Protein AF-W2KYV8-F1 (afdb_monomer)

Structure (mmCIF, N/CA/C/O backbone):
data_AF-W2KYV8-F1
#
_entry.id   AF-W2KYV8-F1
#
loop_
_atom_site.group_PDB
_atom_site.id
_atom_site.type_symbol
_atom_site.label_atom_id
_atom_site.label_alt_id
_atom_site.label_comp_id
_atom_site.label_asym_id
_atom_site.label_entity_id
_atom_site.label_seq_id
_atom_site.pdbx_PDB_ins_code
_atom_site.Cartn_x
_atom_site.Cartn_y
_atom_site.Cartn_z
_atom_site.occupancy
_atom_site.B_iso_or_equiv
_atom_site.auth_seq_id
_atom_site.auth_comp_id
_atom_site.auth_asym_id
_atom_site.auth_atom_id
_atom_site.pdbx_PDB_model_num
ATOM 1 N N . MET A 1 1 ? -66.546 22.529 178.869 1.00 50.47 1 MET A N 1
ATOM 2 C CA . MET A 1 1 ? -65.406 21.684 178.416 1.00 50.47 1 MET A CA 1
ATOM 3 C C . MET A 1 1 ? -65.379 20.264 178.989 1.00 50.47 1 MET A C 1
ATOM 5 O O . MET A 1 1 ? -65.746 19.380 178.234 1.00 50.47 1 MET A O 1
ATOM 9 N N . ARG A 1 2 ? -64.989 19.961 180.247 1.00 49.38 2 ARG A N 1
ATOM 10 C CA . ARG A 1 2 ? -64.993 18.540 180.711 1.00 49.38 2 ARG A CA 1
ATOM 11 C C . ARG A 1 2 ? -66.396 17.930 180.885 1.00 49.38 2 ARG A C 1
ATOM 13 O O . ARG A 1 2 ? -66.558 16.733 180.692 1.00 49.38 2 ARG A O 1
ATOM 20 N N . THR A 1 3 ? -67.403 18.740 181.205 1.00 52.34 3 THR A N 1
ATOM 21 C CA . THR A 1 3 ? -68.797 18.297 181.400 1.00 52.34 3 THR A CA 1
ATOM 22 C C . THR A 1 3 ? -69.559 18.033 180.098 1.00 52.34 3 THR A C 1
ATOM 24 O O . THR A 1 3 ? -70.367 17.114 180.054 1.00 52.34 3 THR A O 1
ATOM 27 N N . GLU A 1 4 ? -69.283 18.773 179.021 1.00 54.75 4 GLU A N 1
ATOM 28 C CA . GLU A 1 4 ? -69.948 18.568 177.721 1.00 54.75 4 GLU A CA 1
ATOM 29 C C . GLU A 1 4 ? -69.429 17.329 176.989 1.00 54.75 4 GLU A C 1
ATOM 31 O O . GLU A 1 4 ? -70.225 16.583 176.432 1.00 54.75 4 GLU A O 1
ATOM 36 N N . ILE A 1 5 ? -68.118 17.056 177.039 1.00 58.53 5 ILE A N 1
ATOM 37 C CA . ILE A 1 5 ? -67.544 15.858 176.402 1.00 58.53 5 ILE A CA 1
ATOM 38 C C . ILE A 1 5 ? -68.114 14.588 177.048 1.00 58.53 5 ILE A C 1
ATOM 40 O O . ILE A 1 5 ? -68.518 13.681 176.334 1.00 58.53 5 ILE A O 1
ATOM 44 N N . SER A 1 6 ? -68.265 14.556 178.378 1.00 61.56 6 SER A N 1
ATOM 45 C CA . SER A 1 6 ? -68.902 13.419 179.060 1.00 61.56 6 SER A CA 1
ATOM 46 C C . SER A 1 6 ? -70.382 13.250 178.694 1.00 61.56 6 SER A C 1
ATOM 48 O O . SER A 1 6 ? -70.855 12.119 178.645 1.00 61.56 6 SER A O 1
ATOM 50 N N . ALA A 1 7 ? -71.116 14.336 178.429 1.00 59.94 7 ALA A N 1
ATOM 51 C CA . ALA A 1 7 ? -72.499 14.250 177.959 1.00 59.94 7 ALA A CA 1
ATOM 52 C C . ALA A 1 7 ? -72.579 13.742 176.507 1.00 59.94 7 ALA A C 1
ATOM 54 O O . ALA A 1 7 ? -73.465 12.953 176.184 1.00 59.94 7 ALA A O 1
ATOM 55 N N . VAL A 1 8 ? -71.631 14.145 175.651 1.00 63.81 8 VAL A N 1
ATOM 56 C CA . VAL A 1 8 ? -71.518 13.655 174.269 1.00 63.81 8 VAL A CA 1
ATOM 57 C C . VAL A 1 8 ? -71.080 12.193 174.222 1.00 63.81 8 VAL A C 1
ATOM 59 O O . VAL A 1 8 ? -71.661 11.451 173.441 1.00 63.81 8 VAL A O 1
ATOM 62 N N . ASP A 1 9 ? -70.137 11.744 175.055 1.00 66.38 9 ASP A N 1
ATOM 63 C CA . ASP A 1 9 ? -69.739 10.330 175.098 1.00 66.38 9 ASP A CA 1
ATOM 64 C C . ASP A 1 9 ? -70.859 9.436 175.655 1.00 66.38 9 ASP A C 1
ATOM 66 O O . ASP A 1 9 ? -71.120 8.386 175.080 1.00 66.38 9 ASP A O 1
ATOM 70 N N . VAL A 1 10 ? -71.624 9.868 176.669 1.00 67.62 10 VAL A N 1
ATOM 71 C CA . VAL A 1 10 ? -72.815 9.114 177.122 1.00 67.62 10 VAL A CA 1
ATOM 72 C C . VAL A 1 10 ? -73.904 9.085 176.042 1.00 67.62 10 VAL A C 1
ATOM 74 O O . VAL A 1 10 ? -74.489 8.034 175.790 1.00 67.62 10 VAL A O 1
ATOM 77 N N . ALA A 1 11 ? -74.164 10.202 175.354 1.00 64.38 11 ALA A N 1
ATOM 78 C CA . ALA A 1 11 ? -75.098 10.218 174.227 1.00 64.38 11 ALA A CA 1
ATOM 79 C C . ALA A 1 11 ? -74.612 9.324 173.073 1.00 64.38 11 ALA A C 1
ATOM 81 O O . ALA A 1 11 ? -75.407 8.606 172.473 1.00 64.38 11 ALA A O 1
ATOM 82 N N . LYS A 1 12 ? -73.306 9.325 172.793 1.00 73.44 12 LYS A N 1
ATOM 83 C CA . LYS A 1 12 ? -72.656 8.488 171.786 1.00 73.44 12 LYS A CA 1
ATOM 84 C C . LYS A 1 12 ? -72.712 7.011 172.154 1.00 73.44 12 LYS A C 1
ATOM 86 O O . LYS A 1 12 ? -73.012 6.237 171.261 1.00 73.44 12 LYS A O 1
ATOM 91 N N . ASP A 1 13 ? -72.497 6.618 173.406 1.00 72.31 13 ASP A N 1
ATOM 92 C CA . ASP A 1 13 ? -72.605 5.222 173.853 1.00 72.31 13 ASP A CA 1
ATOM 93 C C . ASP A 1 13 ? -74.061 4.732 173.848 1.00 72.31 13 ASP A C 1
ATOM 95 O O . ASP A 1 13 ? -74.328 3.591 173.470 1.00 72.31 13 ASP A O 1
ATOM 99 N N . VAL A 1 14 ? -75.031 5.601 174.162 1.00 71.50 14 VAL A N 1
ATOM 100 C CA . VAL A 1 14 ? -76.469 5.308 173.996 1.00 71.50 14 VAL A CA 1
ATOM 101 C C . VAL A 1 14 ? -76.853 5.195 172.514 1.00 71.50 14 VAL A C 1
ATOM 103 O O . VAL A 1 14 ? -77.636 4.320 172.145 1.00 71.50 14 VAL A O 1
ATOM 106 N N . ILE A 1 15 ? -76.291 6.035 171.639 1.00 75.81 15 ILE A N 1
ATOM 107 C CA . ILE A 1 15 ? -76.469 5.926 170.183 1.00 75.81 15 ILE A CA 1
ATOM 108 C C . ILE A 1 15 ? -75.760 4.680 169.643 1.00 75.81 15 ILE A C 1
ATOM 110 O O . ILE A 1 15 ? -76.324 4.013 168.788 1.00 75.81 15 ILE A O 1
ATOM 114 N N . LEU A 1 16 ? -74.573 4.325 170.139 1.00 73.88 16 LEU A N 1
ATOM 115 C CA . LEU A 1 16 ? -73.823 3.135 169.735 1.00 73.88 16 LEU A CA 1
ATOM 116 C C . LEU A 1 16 ? -74.518 1.857 170.181 1.00 73.88 16 LEU A C 1
ATOM 118 O O . LEU A 1 16 ? -74.584 0.935 169.384 1.00 73.88 16 LEU A O 1
ATOM 122 N N . THR A 1 17 ? -75.082 1.803 171.388 1.00 73.50 17 THR A N 1
ATOM 123 C CA . THR A 1 17 ? -75.890 0.652 171.825 1.00 73.50 17 THR A CA 1
ATOM 124 C C . THR A 1 17 ? -77.184 0.545 171.023 1.00 73.50 17 THR A C 1
ATOM 126 O O . THR A 1 17 ? -77.442 -0.522 170.476 1.00 73.50 17 THR A O 1
ATOM 129 N N . LYS A 1 18 ? -77.930 1.643 170.808 1.00 69.50 18 LYS A N 1
ATOM 130 C CA . LYS A 1 18 ? -79.092 1.627 169.894 1.00 69.50 18 LYS A CA 1
ATOM 131 C C . LYS A 1 18 ? -78.728 1.216 168.470 1.00 69.50 18 LYS A C 1
ATOM 133 O O . LYS A 1 18 ? -79.412 0.382 167.895 1.00 69.50 18 LYS A O 1
ATOM 138 N N . LEU A 1 19 ? -77.648 1.759 167.911 1.00 69.88 19 LEU A N 1
ATOM 139 C CA . LEU A 1 19 ? -77.172 1.417 166.574 1.00 69.88 19 LEU A CA 1
ATOM 140 C C . LEU A 1 19 ? -76.694 -0.035 166.521 1.00 69.88 19 LEU A C 1
ATOM 142 O O . LEU A 1 19 ? -76.928 -0.705 165.528 1.00 69.88 19 LEU A O 1
ATOM 146 N N . GLN A 1 20 ? -76.047 -0.544 167.568 1.00 70.88 20 GLN A N 1
ATOM 147 C CA . GLN A 1 20 ? -75.590 -1.930 167.650 1.00 70.88 20 GLN A CA 1
ATOM 148 C C . GLN A 1 20 ? -76.764 -2.906 167.786 1.00 70.88 20 GLN A C 1
ATOM 150 O O . GLN A 1 20 ? -76.691 -3.999 167.226 1.00 70.88 20 GLN A O 1
ATOM 155 N N . ASP A 1 21 ? -77.849 -2.511 168.451 1.00 69.94 21 ASP A N 1
ATOM 156 C CA . ASP A 1 21 ? -79.089 -3.284 168.522 1.00 69.94 21 ASP A CA 1
ATOM 157 C C . ASP A 1 21 ? -79.889 -3.205 167.207 1.00 69.94 21 ASP A C 1
ATOM 159 O O . ASP A 1 21 ? -80.298 -4.248 166.702 1.00 69.94 21 ASP A O 1
ATOM 163 N N . ASP A 1 22 ? -80.007 -2.035 166.566 1.00 67.75 22 ASP A N 1
ATOM 164 C CA . ASP A 1 22 ? -80.623 -1.883 165.234 1.00 67.75 22 ASP A CA 1
ATOM 165 C C . ASP A 1 22 ? -79.821 -2.616 164.139 1.00 67.75 22 ASP A C 1
ATOM 167 O O . ASP A 1 22 ? -80.403 -3.247 163.251 1.00 67.75 22 ASP A O 1
ATOM 171 N N . VAL A 1 23 ? -78.484 -2.588 164.207 1.00 67.12 23 VAL A N 1
ATOM 172 C CA . VAL A 1 23 ? -77.578 -3.326 163.308 1.00 67.12 23 VAL A CA 1
ATOM 173 C C . VAL A 1 23 ? -77.579 -4.821 163.617 1.00 67.12 23 VAL A C 1
ATOM 175 O O . VAL A 1 23 ? -77.387 -5.607 162.696 1.00 67.12 23 VAL A O 1
ATOM 178 N N . ARG A 1 24 ? -77.839 -5.258 164.857 1.00 67.44 24 ARG A N 1
ATOM 179 C CA . ARG A 1 24 ? -78.087 -6.679 165.165 1.00 67.44 24 ARG A CA 1
ATOM 180 C C . ARG A 1 24 ? -79.449 -7.136 164.652 1.00 67.44 24 ARG A C 1
ATOM 182 O O . ARG A 1 24 ? -79.520 -8.184 164.016 1.00 67.44 24 ARG A O 1
ATOM 189 N N . ALA A 1 25 ? -80.498 -6.344 164.863 1.00 66.81 25 ALA A N 1
ATOM 190 C CA . ALA A 1 25 ? -81.844 -6.620 164.368 1.00 66.81 25 ALA A CA 1
ATOM 191 C C . ALA A 1 25 ? -81.885 -6.699 162.831 1.00 66.81 25 ALA A C 1
ATOM 193 O O . ALA A 1 25 ? -82.544 -7.574 162.274 1.00 66.81 25 ALA A O 1
ATOM 194 N N . ASN A 1 26 ? -81.121 -5.842 162.145 1.00 67.31 26 ASN A N 1
ATOM 195 C CA . ASN A 1 26 ? -81.052 -5.774 160.682 1.00 67.31 26 ASN A CA 1
ATOM 196 C C . ASN A 1 26 ? -79.747 -6.344 160.087 1.00 67.31 26 ASN A C 1
ATOM 198 O O . ASN A 1 26 ? -79.436 -6.076 158.925 1.00 67.31 26 ASN A O 1
ATOM 202 N N . TYR A 1 27 ? -78.987 -7.152 160.838 1.00 72.44 27 TYR A N 1
ATOM 203 C CA . TYR A 1 27 ? -77.653 -7.632 160.432 1.00 72.44 27 TYR A CA 1
ATOM 204 C C . TYR A 1 27 ? -77.666 -8.327 159.066 1.00 72.44 27 TYR A C 1
ATOM 206 O O . TYR A 1 27 ? -76.827 -8.063 158.205 1.00 72.44 27 TYR A O 1
ATOM 214 N N . ASN A 1 28 ? -78.686 -9.158 158.836 1.00 71.19 28 ASN A N 1
ATOM 215 C CA . ASN A 1 28 ? -78.876 -9.865 157.574 1.00 71.19 28 ASN A CA 1
ATOM 216 C C . ASN A 1 28 ? -79.089 -8.903 156.393 1.00 71.19 28 ASN A C 1
ATOM 218 O O . ASN A 1 28 ? -78.541 -9.143 155.322 1.00 71.19 28 ASN A O 1
ATOM 222 N N . ALA A 1 29 ? -79.814 -7.794 156.581 1.00 75.69 29 ALA A N 1
ATOM 223 C CA . ALA A 1 29 ? -80.035 -6.799 155.531 1.00 75.69 29 ALA A CA 1
ATOM 224 C C . ALA A 1 29 ? -78.753 -6.013 155.198 1.00 75.69 29 ALA A C 1
ATOM 226 O O . ALA A 1 29 ? -78.493 -5.736 154.027 1.00 75.69 29 ALA A O 1
ATOM 227 N N . LEU A 1 30 ? -77.914 -5.714 156.199 1.00 75.00 30 LEU A N 1
ATOM 228 C CA . LEU A 1 30 ? -76.617 -5.063 155.986 1.00 75.00 30 LEU A CA 1
ATOM 229 C C . LEU A 1 30 ? -75.632 -5.980 155.243 1.00 75.00 30 LEU A C 1
ATOM 231 O O . LEU A 1 30 ? -74.999 -5.545 154.282 1.00 75.00 30 LEU A O 1
ATOM 235 N N . ILE A 1 31 ? -75.548 -7.257 155.636 1.00 75.75 31 ILE A N 1
ATOM 236 C CA . ILE A 1 31 ? -74.748 -8.273 154.932 1.00 75.75 31 ILE A CA 1
ATOM 237 C C . ILE A 1 31 ? -75.241 -8.437 153.488 1.00 75.75 31 ILE A C 1
ATOM 239 O O . ILE A 1 31 ? -74.423 -8.457 152.570 1.00 75.75 31 ILE A O 1
ATOM 243 N N . GLN A 1 32 ? -76.560 -8.493 153.265 1.00 77.06 32 GLN A N 1
ATOM 244 C CA . GLN A 1 32 ? -77.156 -8.547 151.925 1.00 77.06 32 GLN A CA 1
ATOM 245 C C . GLN A 1 32 ? -76.762 -7.315 151.088 1.00 77.06 32 GLN A C 1
ATOM 247 O O . GLN A 1 32 ? -76.348 -7.464 149.940 1.00 77.06 32 GLN A O 1
ATOM 252 N N . GLY A 1 33 ? -76.830 -6.112 151.671 1.00 76.81 33 GLY A N 1
ATOM 253 C CA . GLY A 1 33 ? -76.445 -4.857 151.020 1.00 76.81 33 GLY A CA 1
ATOM 254 C C . GLY A 1 33 ? -74.960 -4.794 150.655 1.00 76.81 33 GLY A C 1
ATOM 255 O O . GLY A 1 33 ? -74.626 -4.447 149.525 1.00 76.81 33 GLY A O 1
ATOM 256 N N . MET A 1 34 ? -74.064 -5.201 151.562 1.00 77.31 34 MET A N 1
ATOM 257 C CA . MET A 1 34 ? -72.630 -5.319 151.260 1.00 77.31 34 MET A CA 1
ATOM 258 C C . MET A 1 34 ? -72.359 -6.331 150.143 1.00 77.31 34 MET A C 1
ATOM 260 O O . MET A 1 34 ? -71.510 -6.074 149.294 1.00 77.31 34 MET A O 1
ATOM 264 N N . LYS A 1 35 ? -73.103 -7.444 150.104 1.00 76.94 35 LYS A N 1
ATOM 265 C CA . LYS A 1 35 ? -72.995 -8.443 149.033 1.00 76.94 35 LYS A CA 1
ATOM 266 C C . LYS A 1 35 ? -73.360 -7.850 147.671 1.00 76.94 35 LYS A C 1
ATOM 268 O O . LYS A 1 35 ? -72.585 -7.983 146.737 1.00 76.94 35 LYS A O 1
ATOM 273 N N . VAL A 1 36 ? -74.468 -7.105 147.593 1.00 80.75 36 VAL A N 1
ATOM 274 C CA . VAL A 1 36 ? -74.890 -6.404 146.366 1.00 80.75 36 VAL A CA 1
ATOM 275 C C . VAL A 1 36 ? -73.858 -5.363 145.921 1.00 80.75 36 VAL A C 1
ATOM 277 O O . VAL A 1 36 ? -73.557 -5.284 144.735 1.00 80.75 36 VAL A O 1
ATOM 280 N N . VAL A 1 37 ? -73.270 -4.591 146.843 1.00 82.06 37 VAL A N 1
ATOM 281 C CA . VAL A 1 37 ? -72.192 -3.640 146.500 1.00 82.06 37 VAL A CA 1
ATOM 282 C C . VAL A 1 37 ? -70.961 -4.372 145.954 1.00 82.06 37 VAL A C 1
ATOM 284 O O . VAL A 1 37 ? -70.375 -3.928 144.970 1.00 82.06 37 VAL A O 1
ATOM 287 N N . GLN A 1 38 ? -70.593 -5.506 146.553 1.00 79.81 38 GLN A N 1
ATOM 288 C CA . GLN A 1 38 ? -69.447 -6.305 146.123 1.00 79.81 38 GLN A CA 1
ATOM 289 C C . GLN A 1 38 ? -69.686 -6.999 144.770 1.00 79.81 38 GLN A C 1
ATOM 291 O O . GLN A 1 38 ? -68.765 -7.059 143.959 1.00 79.81 38 GLN A O 1
ATOM 296 N N . ASP A 1 39 ? -70.913 -7.453 144.494 1.00 82.75 39 ASP A N 1
ATOM 297 C CA . ASP A 1 39 ? -71.323 -7.991 143.191 1.00 82.75 39 ASP A CA 1
ATOM 298 C C . ASP A 1 39 ? -71.299 -6.900 142.099 1.00 82.75 39 ASP A C 1
ATOM 300 O O . ASP A 1 39 ? -70.778 -7.134 141.008 1.00 82.75 39 ASP A O 1
ATOM 304 N N . VAL A 1 40 ? -71.776 -5.682 142.402 1.00 83.56 40 VAL A N 1
ATOM 305 C CA . VAL A 1 40 ? -71.731 -4.530 141.478 1.00 83.56 40 VAL A CA 1
ATOM 306 C C . VAL A 1 40 ? -70.296 -4.095 141.170 1.00 83.56 40 VAL A C 1
ATOM 308 O O . VAL A 1 40 ? -70.002 -3.776 140.019 1.00 83.56 40 VAL A O 1
ATOM 311 N N . ASP A 1 41 ? -69.389 -4.105 142.150 1.00 82.38 41 ASP A N 1
ATOM 312 C CA . ASP A 1 41 ? -67.966 -3.802 141.926 1.00 82.38 41 ASP A CA 1
ATOM 313 C C . ASP A 1 41 ? -67.297 -4.876 141.043 1.00 82.38 41 ASP A C 1
ATOM 315 O O . ASP A 1 41 ? -66.584 -4.565 140.085 1.00 82.38 41 ASP A O 1
ATOM 319 N N . LEU A 1 42 ? -67.629 -6.155 141.271 1.00 84.62 42 LEU A N 1
ATOM 320 C CA . LEU A 1 42 ? -67.219 -7.276 140.417 1.00 84.62 42 LEU A CA 1
ATOM 321 C C . LEU A 1 42 ? -67.711 -7.117 138.969 1.00 84.62 42 LEU A C 1
ATOM 323 O O . LEU A 1 42 ? -66.947 -7.359 138.029 1.00 84.62 42 LEU A O 1
ATOM 327 N N . ASP A 1 43 ? -68.955 -6.678 138.776 1.00 84.94 43 ASP A N 1
ATOM 328 C CA . ASP A 1 43 ? -69.521 -6.409 137.453 1.00 84.94 43 ASP A CA 1
ATOM 329 C C . ASP A 1 43 ? -68.946 -5.145 136.797 1.00 84.94 43 ASP A C 1
ATOM 331 O O . ASP A 1 43 ? -68.728 -5.144 135.583 1.00 84.94 43 ASP A O 1
ATOM 335 N N . LEU A 1 44 ? -68.584 -4.110 137.563 1.00 83.69 44 LEU A N 1
ATOM 336 C CA . LEU A 1 44 ? -67.853 -2.947 137.047 1.00 83.69 44 LEU A CA 1
ATOM 337 C C . LEU A 1 44 ? -66.452 -3.335 136.554 1.00 83.69 44 LEU A C 1
ATOM 339 O O . LEU A 1 44 ? -66.046 -2.930 135.459 1.00 83.69 44 LEU A O 1
ATOM 343 N N . VAL A 1 45 ? -65.730 -4.166 137.311 1.00 83.62 45 VAL A N 1
ATOM 344 C CA . VAL A 1 45 ? -64.421 -4.704 136.908 1.00 83.62 45 VAL A CA 1
ATOM 345 C C . VAL A 1 45 ? -64.558 -5.587 135.661 1.00 83.62 45 VAL A C 1
ATOM 347 O O . VAL A 1 45 ? -63.789 -5.420 134.708 1.00 83.62 45 VAL A O 1
ATOM 350 N N . ARG A 1 46 ? -65.570 -6.467 135.594 1.00 83.69 46 ARG A N 1
ATOM 351 C CA . ARG A 1 46 ? -65.883 -7.248 134.380 1.00 83.69 46 ARG A CA 1
ATOM 352 C C . ARG A 1 46 ? -66.179 -6.338 133.190 1.00 83.69 46 ARG A C 1
ATOM 354 O O . ARG A 1 46 ? -65.586 -6.528 132.128 1.00 83.69 46 ARG A O 1
ATOM 361 N N . ALA A 1 47 ? -67.031 -5.326 133.347 1.00 84.31 47 ALA A N 1
ATOM 362 C CA . ALA A 1 47 ? -67.360 -4.374 132.289 1.00 84.31 47 ALA A CA 1
ATOM 363 C C . ALA A 1 47 ? -66.113 -3.622 131.793 1.00 84.31 47 ALA A C 1
ATOM 365 O O . ALA A 1 47 ? -65.902 -3.501 130.584 1.00 84.31 47 ALA A O 1
ATOM 366 N N . GLN A 1 48 ? -65.224 -3.197 132.696 1.00 83.75 48 GLN A N 1
ATOM 367 C CA . GLN A 1 48 ? -63.962 -2.550 132.332 1.00 83.75 48 GLN A CA 1
ATOM 368 C C . GLN A 1 48 ? -63.025 -3.497 131.556 1.00 83.75 48 GLN A C 1
ATOM 370 O O . GLN A 1 48 ? -62.385 -3.071 130.586 1.00 83.75 48 GLN A O 1
ATOM 375 N N . ILE A 1 49 ? -62.971 -4.782 131.926 1.00 84.12 49 ILE A N 1
ATOM 376 C CA . ILE A 1 49 ? -62.233 -5.825 131.193 1.00 84.12 49 ILE A CA 1
ATOM 377 C C . ILE A 1 49 ? -62.850 -6.057 129.806 1.00 84.12 49 ILE A C 1
ATOM 379 O O . ILE A 1 49 ? -62.113 -6.089 128.818 1.00 84.12 49 ILE A O 1
ATOM 383 N N . HIS A 1 50 ? -64.178 -6.156 129.693 1.00 85.44 50 HIS A N 1
ATOM 384 C CA . HIS A 1 50 ? -64.869 -6.312 128.410 1.00 85.44 50 HIS A CA 1
ATOM 385 C C . HIS A 1 50 ? -64.656 -5.104 127.487 1.00 85.44 50 HIS A C 1
ATOM 387 O O . HIS A 1 50 ? -64.359 -5.297 126.310 1.00 85.44 50 HIS A O 1
ATOM 393 N N . VAL A 1 51 ? -64.694 -3.870 128.002 1.00 85.38 51 VAL A N 1
ATOM 394 C CA . VAL A 1 51 ? -64.403 -2.659 127.212 1.00 85.38 51 VAL A CA 1
ATOM 395 C C . VAL A 1 51 ? -62.930 -2.598 126.789 1.00 85.38 51 VAL A C 1
ATOM 397 O O . VAL A 1 51 ? -62.647 -2.255 125.639 1.00 85.38 51 VAL A O 1
ATOM 400 N N . LYS A 1 52 ? -61.975 -2.973 127.656 1.00 85.31 52 LYS A N 1
ATOM 401 C CA . LYS A 1 52 ? -60.551 -3.082 127.276 1.00 85.31 52 LYS A CA 1
ATOM 402 C C . LYS A 1 52 ? -60.325 -4.148 126.201 1.00 85.31 52 LYS A C 1
ATOM 404 O O . LYS A 1 52 ? -59.645 -3.870 125.215 1.00 85.31 52 LYS A O 1
ATOM 409 N N . ASN A 1 53 ? -60.909 -5.337 126.354 1.00 84.19 53 ASN A N 1
ATOM 410 C CA . ASN A 1 53 ? -60.795 -6.411 125.367 1.00 84.19 53 ASN A CA 1
ATOM 411 C C . ASN A 1 53 ? -61.481 -6.051 124.045 1.00 84.19 53 ASN A C 1
ATOM 413 O O . ASN A 1 53 ? -60.880 -6.255 122.996 1.00 84.19 53 ASN A O 1
ATOM 417 N N . GLY A 1 54 ? -62.669 -5.441 124.081 1.00 84.00 54 GLY A N 1
ATOM 418 C CA . GLY A 1 54 ? -63.365 -4.944 122.894 1.00 84.00 54 GLY A CA 1
ATOM 419 C C . GLY A 1 54 ? -62.554 -3.883 122.149 1.00 84.00 54 GLY A C 1
ATOM 420 O O . GLY A 1 54 ? -62.349 -4.007 120.946 1.00 84.00 54 GLY A O 1
ATOM 421 N N . ARG A 1 55 ? -61.994 -2.889 122.857 1.00 84.88 55 ARG A N 1
ATOM 422 C CA . ARG A 1 55 ? -61.095 -1.886 122.254 1.00 84.88 55 ARG A CA 1
ATOM 423 C C . ARG A 1 55 ? -59.828 -2.508 121.663 1.00 84.88 55 ARG A C 1
ATOM 425 O O . ARG A 1 55 ? -59.414 -2.090 120.586 1.00 84.88 55 ARG A O 1
ATOM 432 N N . ARG A 1 56 ? -59.230 -3.505 122.329 1.00 82.56 56 ARG A N 1
ATOM 433 C CA . ARG A 1 56 ? -58.060 -4.233 121.809 1.00 82.56 56 ARG A CA 1
ATOM 434 C C . ARG A 1 56 ? -58.407 -5.003 120.535 1.00 82.56 56 ARG A C 1
ATOM 436 O O . ARG A 1 56 ? -57.730 -4.815 119.535 1.00 82.56 56 ARG A O 1
ATOM 443 N N . LEU A 1 57 ? -59.487 -5.787 120.545 1.00 82.19 57 LEU A N 1
ATOM 444 C CA . LEU A 1 57 ? -59.969 -6.529 119.375 1.00 82.19 57 LEU A CA 1
ATOM 445 C C . LEU A 1 57 ? -60.306 -5.599 118.202 1.00 82.19 57 LEU A C 1
ATOM 447 O O . LEU A 1 57 ? -59.950 -5.906 117.070 1.00 82.19 57 LEU A O 1
ATOM 451 N N . LEU A 1 58 ? -60.919 -4.439 118.460 1.00 80.62 58 LEU A N 1
ATOM 452 C CA . LEU A 1 58 ? -61.224 -3.451 117.420 1.00 80.62 58 LEU A CA 1
ATOM 453 C C . LEU A 1 58 ? -59.954 -2.799 116.840 1.00 80.62 58 LEU A C 1
ATOM 455 O O . LEU A 1 58 ? -59.888 -2.537 115.641 1.00 80.62 58 LEU A O 1
ATOM 459 N N . ALA A 1 59 ? -58.935 -2.554 117.671 1.00 79.00 59 ALA A N 1
ATOM 460 C CA . ALA A 1 59 ? -57.640 -2.040 117.223 1.00 79.00 59 ALA A CA 1
ATOM 461 C C . ALA A 1 59 ? -56.871 -3.075 116.382 1.00 79.00 59 ALA A C 1
ATOM 463 O O . ALA A 1 59 ? -56.347 -2.724 115.326 1.00 79.00 59 ALA A O 1
ATOM 464 N N . THR A 1 60 ? -56.869 -4.343 116.804 1.00 78.75 60 THR A N 1
ATOM 465 C CA . THR A 1 60 ? -56.327 -5.472 116.033 1.00 78.75 60 THR A CA 1
ATOM 466 C C . THR A 1 60 ? -57.060 -5.618 114.696 1.00 78.75 60 THR A C 1
ATOM 468 O O . THR A 1 60 ? -56.426 -5.565 113.649 1.00 78.75 60 THR A O 1
ATOM 471 N N . ALA A 1 61 ? -58.398 -5.635 114.690 1.00 76.12 61 ALA A N 1
ATOM 472 C CA . ALA A 1 61 ? -59.192 -5.699 113.460 1.00 76.12 61 ALA A CA 1
ATOM 473 C C . ALA A 1 61 ? -58.946 -4.506 112.512 1.00 76.12 61 ALA A C 1
ATOM 475 O O . ALA A 1 61 ? -58.904 -4.680 111.296 1.00 76.12 61 ALA A O 1
ATOM 476 N N . LYS A 1 62 ? -58.725 -3.290 113.033 1.00 79.00 62 LYS A N 1
ATOM 477 C CA . LYS A 1 62 ? -58.334 -2.138 112.200 1.00 79.00 62 LYS A CA 1
ATOM 478 C C . LYS A 1 62 ? -56.979 -2.364 111.515 1.00 79.00 62 LYS A C 1
ATOM 480 O O . LYS A 1 62 ? -56.829 -2.009 110.345 1.00 79.00 62 LYS A O 1
ATOM 485 N N . HIS A 1 63 ? -56.001 -2.931 112.219 1.00 76.50 63 HIS A N 1
ATOM 486 C CA . HIS A 1 63 ? -54.679 -3.198 111.652 1.00 76.50 63 HIS A CA 1
ATOM 487 C C . HIS A 1 63 ? -54.723 -4.340 110.625 1.00 76.50 63 HIS A C 1
ATOM 489 O O . HIS A 1 63 ? -54.262 -4.164 109.494 1.00 76.50 63 HIS A O 1
ATOM 495 N N . ASP A 1 64 ? -55.326 -5.466 111.000 1.00 74.94 64 ASP A N 1
ATOM 496 C CA . ASP A 1 64 ? -55.281 -6.714 110.235 1.00 74.94 64 ASP A CA 1
ATOM 497 C C . ASP A 1 64 ? -56.237 -6.709 109.036 1.00 74.94 64 ASP A C 1
ATOM 499 O O . ASP A 1 64 ? -55.959 -7.339 108.020 1.00 74.94 64 ASP A O 1
ATOM 503 N N . LEU A 1 65 ? -57.363 -5.992 109.130 1.00 72.50 65 LEU A N 1
ATOM 504 C CA . LEU A 1 65 ? -58.445 -6.051 108.140 1.00 72.50 65 LEU A CA 1
ATOM 505 C C . LEU A 1 65 ? -58.504 -4.796 107.252 1.00 72.50 65 LEU A C 1
ATOM 507 O O . LEU A 1 65 ? -58.830 -4.907 106.072 1.00 72.50 65 LEU A O 1
ATOM 511 N N . ILE A 1 66 ? -58.143 -3.612 107.770 1.00 76.12 66 ILE A N 1
ATOM 512 C CA . ILE A 1 66 ? -58.166 -2.351 106.999 1.00 76.12 66 ILE A CA 1
ATOM 513 C C . ILE A 1 66 ? -56.768 -1.954 106.511 1.00 76.12 66 ILE A C 1
ATOM 515 O O . ILE A 1 66 ? -56.607 -1.683 105.324 1.00 76.12 66 ILE A O 1
ATOM 519 N N . MET A 1 67 ? -55.743 -1.919 107.372 1.00 75.31 67 MET A N 1
ATOM 520 C CA . MET A 1 67 ? -54.409 -1.502 106.904 1.00 75.31 67 MET A CA 1
ATOM 521 C C . MET A 1 67 ? -53.768 -2.554 105.994 1.00 75.31 67 MET A C 1
ATOM 523 O O . MET A 1 67 ? -53.327 -2.203 104.904 1.00 75.31 67 MET A O 1
ATOM 527 N N . SER A 1 68 ? -53.813 -3.836 106.375 1.00 75.00 68 SER A N 1
ATOM 528 C CA . SER A 1 68 ? -53.297 -4.930 105.535 1.00 75.00 68 SER A CA 1
ATOM 529 C C . SER A 1 68 ? -53.991 -4.996 104.166 1.00 75.00 68 SER A C 1
ATOM 531 O O . SER A 1 68 ? -53.331 -5.103 103.135 1.00 75.00 68 SER A O 1
ATOM 533 N N . SER A 1 69 ? -55.321 -4.834 104.102 1.00 75.62 69 SER A N 1
ATOM 534 C CA . SER A 1 69 ? -56.035 -4.831 102.815 1.00 75.62 69 SER A CA 1
ATOM 535 C C . SER A 1 69 ? -55.691 -3.611 101.950 1.00 75.62 69 SER A C 1
ATOM 537 O O . SER A 1 69 ? -55.539 -3.754 100.736 1.00 75.62 69 SER A O 1
ATOM 539 N N . LEU A 1 70 ? -55.477 -2.432 102.546 1.00 77.56 70 LEU A N 1
ATOM 540 C CA . LEU A 1 70 ? -54.984 -1.251 101.829 1.00 77.56 70 LEU A CA 1
ATOM 541 C C . LEU A 1 70 ? -53.533 -1.418 101.346 1.00 77.56 70 LEU A C 1
ATOM 543 O O . LEU A 1 70 ? -53.216 -0.988 100.236 1.00 77.56 70 LEU A O 1
ATOM 547 N N . GLU A 1 71 ? -52.664 -2.078 102.114 1.00 77.62 71 GLU A N 1
ATOM 548 C CA . GLU A 1 71 ? -51.306 -2.436 101.683 1.00 77.62 71 GLU A CA 1
ATOM 549 C C . GLU A 1 71 ? -51.316 -3.466 100.549 1.00 77.62 71 GLU A C 1
ATOM 551 O O . GLU A 1 71 ? -50.573 -3.308 99.579 1.00 77.62 71 GLU A O 1
ATOM 556 N N . ILE A 1 72 ? -52.210 -4.458 100.590 1.00 78.12 72 ILE A N 1
ATOM 557 C CA . ILE A 1 72 ? -52.422 -5.414 99.493 1.00 78.12 72 ILE A CA 1
ATOM 558 C C . ILE A 1 72 ? -52.942 -4.691 98.241 1.00 78.12 72 ILE A C 1
ATOM 560 O O . ILE A 1 72 ? -52.436 -4.934 97.147 1.00 78.12 72 ILE A O 1
ATOM 564 N N . VAL A 1 73 ? -53.885 -3.749 98.368 1.00 80.94 73 VAL A N 1
ATOM 565 C CA . VAL A 1 73 ? -54.377 -2.934 97.238 1.00 80.94 73 VAL A CA 1
ATOM 566 C C . VAL A 1 73 ? -53.281 -2.022 96.676 1.00 80.94 73 VAL A C 1
ATOM 568 O O . VAL A 1 73 ? -53.152 -1.909 95.456 1.00 80.94 73 VAL A O 1
ATOM 571 N N . LYS A 1 74 ? -52.452 -1.409 97.530 1.00 79.31 74 LYS A N 1
ATOM 572 C CA . LYS A 1 74 ? -51.276 -0.623 97.116 1.00 79.31 74 LYS A CA 1
ATOM 573 C C . LYS A 1 74 ? -50.257 -1.498 96.382 1.00 79.31 74 LYS A C 1
ATOM 575 O O . LYS A 1 74 ? -49.776 -1.108 95.322 1.00 79.31 74 LYS A O 1
ATOM 580 N N . THR A 1 75 ? -49.980 -2.692 96.901 1.00 79.62 75 THR A N 1
ATOM 581 C CA . THR A 1 75 ? -49.056 -3.666 96.302 1.00 79.62 75 THR A CA 1
ATOM 582 C C . THR A 1 75 ? -49.585 -4.179 94.965 1.00 79.62 75 THR A C 1
ATOM 584 O O . THR A 1 75 ? -48.831 -4.228 93.998 1.00 79.62 75 THR A O 1
ATOM 587 N N . LYS A 1 76 ? -50.891 -4.460 94.858 1.00 81.50 76 LYS A N 1
ATOM 588 C CA . LYS A 1 76 ? -51.545 -4.823 93.595 1.00 81.50 76 LYS A CA 1
ATOM 589 C C . LYS A 1 76 ? -51.468 -3.684 92.575 1.00 81.50 76 LYS A C 1
ATOM 591 O O . LYS A 1 76 ? -51.024 -3.924 91.464 1.00 81.50 76 LYS A O 1
ATOM 596 N N . ARG A 1 77 ? -51.795 -2.439 92.950 1.00 81.88 77 ARG A N 1
ATOM 597 C CA . ARG A 1 77 ? -51.640 -1.271 92.058 1.00 81.88 77 ARG A CA 1
ATOM 598 C C . ARG A 1 77 ? -50.192 -1.059 91.611 1.00 81.88 77 ARG A C 1
ATOM 600 O O . ARG A 1 77 ? -49.974 -0.729 90.452 1.00 81.88 77 ARG A O 1
ATOM 607 N N . ASN A 1 78 ? -49.209 -1.266 92.490 1.00 81.81 78 ASN A N 1
ATOM 608 C CA . ASN A 1 78 ? -47.797 -1.228 92.101 1.00 81.81 78 ASN A CA 1
ATOM 609 C C . ASN A 1 78 ? -47.447 -2.361 91.131 1.00 81.81 78 ASN A C 1
ATOM 611 O O . ASN A 1 78 ? -46.805 -2.095 90.125 1.00 81.81 78 ASN A O 1
ATOM 615 N N . ARG A 1 79 ? -47.886 -3.597 91.391 1.00 84.50 79 ARG A N 1
ATOM 616 C CA . ARG A 1 79 ? -47.670 -4.743 90.497 1.00 84.50 79 ARG A CA 1
ATOM 617 C C . ARG A 1 79 ? -48.292 -4.509 89.122 1.00 84.50 79 ARG A C 1
ATOM 619 O O . ARG A 1 79 ? -47.638 -4.764 88.122 1.00 84.50 79 ARG A O 1
ATOM 626 N N . ASP A 1 80 ? -49.523 -4.015 89.078 1.00 79.44 80 ASP A N 1
ATOM 627 C CA . ASP A 1 80 ? -50.257 -3.801 87.833 1.00 79.44 80 ASP A CA 1
ATOM 628 C C . ASP A 1 80 ? -49.597 -2.659 87.018 1.00 79.44 80 ASP A C 1
ATOM 630 O O . ASP A 1 80 ? -49.331 -2.843 85.834 1.00 79.44 80 ASP A O 1
ATOM 634 N N . ARG A 1 81 ? -49.158 -1.561 87.665 1.00 79.06 81 ARG A N 1
ATOM 635 C CA . ARG A 1 81 ? -48.322 -0.511 87.033 1.00 79.06 81 ARG A CA 1
ATOM 636 C C . ARG A 1 81 ? -46.943 -1.007 86.585 1.00 79.06 81 ARG A C 1
ATOM 638 O O . ARG A 1 81 ? -46.452 -0.592 85.545 1.00 79.06 81 ARG A O 1
ATOM 645 N N . VAL A 1 82 ? -46.290 -1.877 87.357 1.00 81.12 82 VAL A N 1
ATOM 646 C CA . VAL A 1 82 ? -45.008 -2.486 86.961 1.00 81.12 82 VAL A CA 1
ATOM 647 C C . VAL A 1 82 ? -45.210 -3.421 85.769 1.00 81.12 82 VAL A C 1
ATOM 649 O O . VAL A 1 82 ? -44.385 -3.417 84.867 1.00 81.12 82 VAL A O 1
ATOM 652 N N . SER A 1 83 ? -46.318 -4.163 85.710 1.00 79.88 83 SER A N 1
ATOM 653 C CA . SER A 1 83 ? -46.670 -5.003 84.558 1.00 79.88 83 SER A CA 1
ATOM 654 C C . SER A 1 83 ? -46.906 -4.177 83.291 1.00 79.88 83 SER A C 1
ATOM 656 O O . SER A 1 83 ? -46.513 -4.601 82.209 1.00 79.88 83 SER A O 1
ATOM 658 N N . GLU A 1 84 ? -47.519 -3.001 83.422 1.00 78.38 84 GLU A N 1
ATOM 659 C CA . GLU A 1 84 ? -47.723 -2.037 82.335 1.00 78.38 84 GLU A CA 1
ATOM 660 C C . GLU A 1 84 ? -46.386 -1.453 81.842 1.00 78.38 84 GLU A C 1
ATOM 662 O O . GLU A 1 84 ? -46.097 -1.498 80.648 1.00 78.38 84 GLU A O 1
ATOM 667 N N . ILE A 1 85 ? -45.509 -1.024 82.761 1.00 79.50 85 ILE A N 1
ATOM 668 C CA . ILE A 1 85 ? -44.150 -0.546 82.443 1.00 79.50 85 ILE A CA 1
ATOM 669 C C . ILE A 1 85 ? -43.300 -1.647 81.789 1.00 79.50 85 ILE A C 1
ATOM 671 O O . ILE A 1 85 ? -42.577 -1.371 80.835 1.00 79.50 85 ILE A O 1
ATOM 675 N N . VAL A 1 86 ? -43.386 -2.893 82.267 1.00 81.06 86 VAL A N 1
ATOM 676 C CA . VAL A 1 86 ? -42.672 -4.037 81.675 1.00 81.06 86 VAL A CA 1
ATOM 677 C C . VAL A 1 86 ? -43.192 -4.334 80.270 1.00 81.06 86 VAL A C 1
ATOM 679 O O . VAL A 1 86 ? -42.379 -4.556 79.381 1.00 81.06 86 VAL A O 1
ATOM 682 N N . ASN A 1 87 ? -44.506 -4.270 80.033 1.00 79.19 87 ASN A N 1
ATOM 683 C CA . ASN A 1 87 ? -45.083 -4.462 78.700 1.00 79.19 87 ASN A CA 1
ATOM 684 C C . ASN A 1 87 ? -44.609 -3.372 77.717 1.00 79.19 87 ASN A C 1
ATOM 686 O O . ASN A 1 87 ? -44.094 -3.693 76.647 1.00 79.19 87 ASN A O 1
ATOM 690 N N . LEU A 1 88 ? -44.679 -2.094 78.111 1.00 75.50 88 LEU A N 1
ATOM 691 C CA . LEU A 1 88 ? -44.153 -0.977 77.314 1.00 75.50 88 LEU A CA 1
ATOM 692 C C . LEU A 1 88 ? -42.645 -1.126 77.049 1.00 75.50 88 LEU A C 1
ATOM 694 O O . LEU A 1 88 ? -42.197 -0.973 75.915 1.00 75.50 88 LEU A O 1
ATOM 698 N N . GLY A 1 89 ? -41.861 -1.496 78.066 1.00 74.25 89 GLY A N 1
ATOM 699 C CA . GLY A 1 89 ? -40.427 -1.758 77.928 1.00 74.25 89 GLY A CA 1
ATOM 700 C C . GLY A 1 89 ? -40.116 -2.909 76.966 1.00 74.25 89 GLY A C 1
ATOM 701 O O . GLY A 1 89 ? -39.232 -2.775 76.122 1.00 74.25 89 GLY A O 1
ATOM 702 N N . SER A 1 90 ? -40.866 -4.013 77.031 1.00 77.38 90 SER A N 1
ATOM 703 C CA . SER A 1 90 ? -40.726 -5.140 76.098 1.00 77.38 90 SER A CA 1
ATOM 704 C C . SER A 1 90 ? -41.049 -4.746 74.656 1.00 77.38 90 SER A C 1
ATOM 706 O O . SER A 1 90 ? -40.343 -5.170 73.744 1.00 77.38 90 SER A O 1
ATOM 708 N N . GLN A 1 91 ? -42.063 -3.902 74.440 1.00 72.62 91 GLN A N 1
ATOM 709 C CA . GLN A 1 91 ? -42.388 -3.387 73.108 1.00 72.62 91 GLN A CA 1
ATOM 710 C C . GLN A 1 91 ? -41.284 -2.466 72.572 1.00 72.62 91 GLN A C 1
ATOM 712 O O . GLN A 1 91 ? -40.861 -2.639 71.433 1.00 72.62 91 GLN A O 1
ATOM 717 N N . ILE A 1 92 ? -40.747 -1.551 73.390 1.00 75.75 92 ILE A N 1
ATOM 718 C CA . ILE A 1 92 ? -39.615 -0.688 73.002 1.00 75.75 92 ILE A CA 1
ATOM 719 C C . ILE A 1 92 ? -38.398 -1.536 72.592 1.00 75.75 92 ILE A C 1
ATOM 721 O O . ILE A 1 92 ? -37.831 -1.313 71.526 1.00 75.75 92 ILE A O 1
ATOM 725 N N . VAL A 1 93 ? -38.029 -2.548 73.387 1.00 79.94 93 VAL A N 1
ATOM 726 C CA . VAL A 1 93 ? -36.918 -3.467 73.060 1.00 79.94 93 VAL A CA 1
ATOM 727 C C . VAL A 1 93 ? -37.174 -4.222 71.749 1.00 79.94 93 VAL A C 1
ATOM 729 O O . VAL A 1 93 ? -36.254 -4.377 70.949 1.00 79.94 93 VAL A O 1
ATOM 732 N N . HIS A 1 94 ? -38.415 -4.640 71.485 1.00 79.56 94 HIS A N 1
ATOM 733 C CA . HIS A 1 94 ? -38.792 -5.273 70.219 1.00 79.56 94 HIS A CA 1
ATOM 734 C C . HIS A 1 94 ? -38.641 -4.321 69.016 1.00 79.56 94 HIS A C 1
ATOM 736 O O . HIS A 1 94 ? -38.172 -4.749 67.964 1.00 79.56 94 HIS A O 1
ATOM 742 N N . PHE A 1 95 ? -38.979 -3.032 69.156 1.00 75.50 95 PHE A N 1
ATOM 743 C CA . PHE A 1 95 ? -38.751 -2.037 68.097 1.00 75.50 95 PHE A CA 1
ATOM 744 C C . PHE A 1 95 ? -37.259 -1.840 67.792 1.00 75.50 95 PHE A C 1
ATOM 746 O O . PHE A 1 95 ? -36.889 -1.832 66.621 1.00 75.50 95 PHE A O 1
ATOM 753 N N . PHE A 1 96 ? -36.395 -1.761 68.811 1.00 76.25 96 PHE A N 1
ATOM 754 C CA . PHE A 1 96 ? -34.941 -1.699 68.603 1.00 76.25 96 PHE A CA 1
ATOM 755 C C . PHE A 1 96 ? -34.375 -2.982 67.966 1.00 76.25 96 PHE A C 1
ATOM 757 O O . PHE A 1 96 ? -33.498 -2.904 67.110 1.00 76.25 96 PHE A O 1
ATOM 764 N N . PHE A 1 97 ? -34.884 -4.161 68.338 1.00 79.62 97 PHE A N 1
ATOM 765 C CA . PHE A 1 97 ? -34.456 -5.431 67.742 1.00 79.62 97 PHE A CA 1
ATOM 766 C C . PHE A 1 97 ? -34.834 -5.537 66.256 1.00 79.62 97 PHE A C 1
ATOM 768 O O . PHE A 1 97 ? -34.009 -5.937 65.434 1.00 79.62 97 PHE A O 1
ATOM 775 N N . GLU A 1 98 ? -36.058 -5.147 65.889 1.00 76.81 98 GLU A N 1
ATOM 776 C CA . GLU A 1 98 ? -36.475 -5.124 64.484 1.00 76.81 98 GLU A CA 1
ATOM 777 C C . GLU A 1 98 ? -35.770 -3.993 63.694 1.00 76.81 98 GLU A C 1
ATOM 779 O O . GLU A 1 98 ? -35.433 -4.212 62.534 1.00 76.81 98 GLU A O 1
ATOM 784 N N . GLU A 1 99 ? -35.424 -2.846 64.307 1.00 75.69 99 GLU A N 1
ATOM 785 C CA . GLU A 1 99 ? -34.527 -1.829 63.706 1.00 75.69 99 GLU A CA 1
ATOM 786 C C . GLU A 1 99 ? -33.132 -2.415 63.408 1.00 75.69 99 GLU A C 1
ATOM 788 O O . GLU A 1 99 ? -32.594 -2.234 62.314 1.00 75.69 99 GLU A O 1
ATOM 793 N N . GLU A 1 100 ? -32.535 -3.155 64.345 1.00 78.62 100 GLU A N 1
ATOM 794 C CA . GLU A 1 100 ? -31.222 -3.781 64.146 1.00 78.62 100 GLU A CA 1
ATOM 795 C C . GLU A 1 100 ? -31.265 -4.852 63.041 1.00 78.62 100 GLU A C 1
ATOM 797 O O . GLU A 1 100 ? -30.392 -4.914 62.176 1.00 78.62 100 GLU A O 1
ATOM 802 N N . LYS A 1 101 ? -32.325 -5.664 63.026 1.00 80.69 101 LYS A N 1
ATOM 803 C CA . LYS A 1 101 ? -32.585 -6.696 62.016 1.00 80.69 101 LYS A CA 1
ATOM 804 C C . LYS A 1 101 ? -32.823 -6.103 60.623 1.00 80.69 101 LYS A C 1
ATOM 806 O O . LYS A 1 101 ? -32.307 -6.652 59.655 1.00 80.69 101 LYS A O 1
ATOM 811 N N . MET A 1 102 ? -33.527 -4.973 60.518 1.00 78.69 102 MET A N 1
ATOM 812 C CA . MET A 1 102 ? -33.690 -4.212 59.272 1.00 78.69 102 MET A CA 1
ATOM 813 C C . MET A 1 102 ? -32.335 -3.736 58.728 1.00 78.69 102 MET A C 1
ATOM 815 O O . MET A 1 102 ? -32.042 -3.921 57.549 1.00 78.69 102 MET A O 1
ATOM 819 N N . ASN A 1 103 ? -31.476 -3.184 59.593 1.00 76.69 103 ASN A N 1
ATOM 820 C CA . ASN A 1 103 ? -30.127 -2.764 59.205 1.00 76.69 103 ASN A CA 1
ATOM 821 C C . ASN A 1 103 ? -29.242 -3.957 58.794 1.00 76.69 103 ASN A C 1
ATOM 823 O O . ASN A 1 103 ? -28.514 -3.858 57.808 1.00 76.69 103 ASN A O 1
ATOM 827 N N . ARG A 1 104 ? -29.340 -5.105 59.483 1.00 79.06 104 ARG A N 1
ATOM 828 C CA . ARG A 1 104 ? -28.650 -6.346 59.082 1.00 79.06 104 ARG A CA 1
ATOM 829 C C . ARG A 1 104 ? -29.159 -6.902 57.745 1.00 79.06 104 ARG A C 1
ATOM 831 O O . ARG A 1 104 ? -28.351 -7.369 56.952 1.00 79.06 104 ARG A O 1
ATOM 838 N N . ALA A 1 105 ? -30.462 -6.829 57.469 1.00 77.44 105 ALA A N 1
ATOM 839 C CA . ALA A 1 105 ? -31.039 -7.244 56.186 1.00 77.44 105 ALA A CA 1
ATOM 840 C C . ALA A 1 105 ? -30.564 -6.355 55.023 1.00 77.44 105 ALA A C 1
ATOM 842 O O . ALA A 1 105 ? -30.216 -6.871 53.963 1.00 77.44 105 ALA A O 1
ATOM 843 N N . LEU A 1 106 ? -30.474 -5.040 55.253 1.00 73.00 106 LEU A N 1
ATOM 844 C CA . LEU A 1 106 ? -29.947 -4.066 54.293 1.00 73.00 106 LEU A CA 1
ATOM 845 C C . LEU A 1 106 ? -28.447 -4.280 54.013 1.00 73.00 106 LEU A C 1
ATOM 847 O O . LEU A 1 106 ? -28.043 -4.252 52.857 1.00 73.00 106 LEU A O 1
ATOM 851 N N . GLN A 1 107 ? -27.637 -4.582 55.035 1.00 74.00 107 GLN A N 1
ATOM 852 C CA . GLN A 1 107 ? -26.224 -4.970 54.860 1.00 74.00 107 GLN A CA 1
ATOM 853 C C . GLN A 1 107 ? -26.037 -6.313 54.135 1.00 74.00 107 GLN A C 1
ATOM 855 O O . GLN A 1 107 ? -24.973 -6.564 53.578 1.00 74.00 107 GLN A O 1
ATOM 860 N N . ALA A 1 108 ? -27.049 -7.182 54.157 1.00 75.62 108 ALA A N 1
ATOM 861 C CA . ALA A 1 108 ? -27.045 -8.479 53.486 1.00 75.62 108 ALA A CA 1
ATOM 862 C C . ALA A 1 108 ? -27.705 -8.446 52.092 1.00 75.62 108 ALA A C 1
ATOM 864 O O . ALA A 1 108 ? -28.005 -9.507 51.559 1.00 75.62 108 ALA A O 1
ATOM 865 N N . HIS A 1 109 ? -27.975 -7.257 51.534 1.00 68.69 109 HIS A N 1
ATOM 866 C CA . HIS A 1 109 ? -28.648 -7.035 50.243 1.00 68.69 109 HIS A CA 1
ATOM 867 C C . HIS A 1 109 ? -30.054 -7.664 50.087 1.00 68.69 109 HIS A C 1
ATOM 869 O O . HIS A 1 109 ? -30.625 -7.630 49.002 1.00 68.69 109 HIS A O 1
ATOM 875 N N . HIS A 1 110 ? -30.686 -8.153 51.162 1.00 77.44 110 HIS A N 1
ATOM 876 C CA . HIS A 1 110 ? -32.041 -8.723 51.122 1.00 77.44 110 HIS A CA 1
ATOM 877 C C . HIS A 1 110 ? -33.115 -7.622 51.156 1.00 77.44 110 HIS A C 1
ATOM 879 O O . HIS A 1 110 ? -33.886 -7.494 52.119 1.00 77.44 110 HIS A O 1
ATOM 885 N N . PHE A 1 111 ? -33.149 -6.798 50.109 1.00 70.94 111 PHE A N 1
ATOM 886 C CA . PHE A 1 111 ? -33.895 -5.539 50.065 1.00 70.94 111 PHE A CA 1
ATOM 887 C C . PHE A 1 111 ? -35.392 -5.680 50.361 1.00 70.94 111 PHE A C 1
ATOM 889 O O . PHE A 1 111 ? -35.931 -4.873 51.117 1.00 70.94 111 PHE A O 1
ATOM 896 N N . ILE A 1 112 ? -36.048 -6.726 49.846 1.00 73.19 112 ILE A N 1
ATOM 897 C CA . ILE A 1 112 ? -37.476 -6.994 50.091 1.00 73.19 112 ILE A CA 1
ATOM 898 C C . ILE A 1 112 ? -37.740 -7.113 51.601 1.00 73.19 112 ILE A C 1
ATOM 900 O O . ILE A 1 112 ? -38.587 -6.409 52.148 1.00 73.19 112 ILE A O 1
ATOM 904 N N . THR A 1 113 ? -36.944 -7.927 52.305 1.00 72.75 113 THR A N 1
ATOM 905 C CA . THR A 1 113 ? -37.106 -8.129 53.754 1.00 72.75 113 THR A CA 1
ATOM 906 C C . THR A 1 113 ? -36.801 -6.866 54.563 1.00 72.75 113 THR A C 1
ATOM 908 O O . THR A 1 113 ? -37.449 -6.620 55.580 1.00 72.75 113 THR A O 1
ATOM 911 N N . ALA A 1 114 ? -35.860 -6.032 54.109 1.00 74.25 114 ALA A N 1
ATOM 912 C CA . ALA A 1 114 ? -35.561 -4.753 54.747 1.00 74.25 114 ALA A CA 1
ATOM 913 C C . ALA A 1 114 ? -36.718 -3.747 54.584 1.00 74.25 114 ALA A C 1
ATOM 915 O O . ALA A 1 114 ? -37.075 -3.068 55.550 1.00 74.25 114 ALA A O 1
ATOM 916 N N . VAL A 1 115 ? -37.344 -3.686 53.401 1.00 72.06 115 VAL A N 1
ATOM 917 C CA . VAL A 1 115 ? -38.531 -2.851 53.138 1.00 72.06 115 VAL A CA 1
ATOM 918 C C . VAL A 1 115 ? -39.727 -3.326 53.968 1.00 72.06 115 VAL A C 1
ATOM 920 O O . VAL A 1 115 ? -40.344 -2.509 54.653 1.00 72.06 115 VAL A O 1
ATOM 923 N N . ASP A 1 116 ? -40.012 -4.630 54.002 1.00 72.88 116 ASP A N 1
ATOM 924 C CA . ASP A 1 116 ? -41.126 -5.191 54.781 1.00 72.88 116 ASP A CA 1
ATOM 925 C C . ASP A 1 116 ? -40.985 -4.920 56.289 1.00 72.88 116 ASP A C 1
ATOM 927 O O . ASP A 1 116 ? -41.949 -4.511 56.948 1.00 72.88 116 ASP A O 1
ATOM 931 N N . ILE A 1 117 ? -39.777 -5.083 56.849 1.00 73.94 117 ILE A N 1
ATOM 932 C CA . ILE A 1 117 ? -39.509 -4.763 58.260 1.00 73.94 117 ILE A CA 1
ATOM 933 C C . ILE A 1 117 ? -39.652 -3.253 58.505 1.00 73.94 117 ILE A C 1
ATOM 935 O O . ILE A 1 117 ? -40.258 -2.865 59.504 1.00 73.94 117 ILE A O 1
ATOM 939 N N . CYS A 1 118 ? -39.188 -2.390 57.593 1.00 71.56 118 CYS A N 1
ATOM 940 C CA . CYS A 1 118 ? -39.368 -0.937 57.699 1.00 71.56 118 CYS A CA 1
ATOM 941 C C . CYS A 1 118 ? -40.857 -0.537 57.727 1.00 71.56 118 CYS A C 1
ATOM 943 O O . CYS A 1 118 ? -41.295 0.220 58.601 1.00 71.56 118 CYS A O 1
ATOM 945 N N . VAL A 1 119 ? -41.666 -1.100 56.823 1.00 71.00 119 VAL A N 1
ATOM 946 C CA . VAL A 1 119 ? -43.123 -0.897 56.779 1.00 71.00 119 VAL A CA 1
ATOM 947 C C . VAL A 1 119 ? -43.783 -1.396 58.071 1.00 71.00 119 VAL A C 1
ATOM 949 O O . VAL A 1 119 ? -44.646 -0.709 58.626 1.00 71.00 119 VAL A O 1
ATOM 952 N N . GLY A 1 120 ? -43.368 -2.558 58.585 1.00 71.25 120 GLY A N 1
ATOM 953 C CA . GLY A 1 120 ? -43.853 -3.124 59.848 1.00 71.25 120 GLY A CA 1
ATOM 954 C C . GLY A 1 120 ? -43.527 -2.252 61.066 1.00 71.25 120 GLY A C 1
ATOM 955 O O . GLY A 1 120 ? -44.428 -1.910 61.838 1.00 71.25 120 GLY A O 1
ATOM 956 N N . LEU A 1 121 ? -42.266 -1.827 61.200 1.00 71.38 121 LEU A N 1
ATOM 957 C CA . LEU A 1 121 ? -41.791 -0.893 62.227 1.00 71.38 121 LEU A CA 1
ATOM 958 C C . LEU A 1 121 ? -42.608 0.402 62.213 1.00 71.38 121 LEU A C 1
ATOM 960 O O . LEU A 1 121 ? -43.113 0.834 63.250 1.00 71.38 121 LEU A O 1
ATOM 964 N N . ARG A 1 122 ? -42.791 0.998 61.030 1.00 67.06 122 ARG A N 1
ATOM 965 C CA . ARG A 1 122 ? -43.481 2.281 60.863 1.00 67.06 122 ARG A CA 1
ATOM 966 C C . ARG A 1 122 ? -44.984 2.184 61.148 1.00 67.06 122 ARG A C 1
ATOM 968 O O . ARG A 1 122 ? -45.516 3.052 61.836 1.00 67.06 122 ARG A O 1
ATOM 975 N N . LYS A 1 123 ? -45.651 1.093 60.743 1.00 70.19 123 LYS A N 1
ATOM 976 C CA . LYS A 1 123 ? -47.040 0.779 61.147 1.00 70.19 123 LYS A CA 1
ATOM 977 C C . LYS A 1 123 ? -47.174 0.552 62.662 1.00 70.19 123 LYS A C 1
ATOM 979 O O . LYS A 1 123 ? -48.210 0.879 63.237 1.00 70.19 123 LYS A O 1
ATOM 984 N N . GLY A 1 124 ? -46.145 0.022 63.327 1.00 66.44 124 GLY A N 1
ATOM 985 C CA . GLY A 1 124 ? -46.104 -0.107 64.789 1.00 66.44 124 GLY A CA 1
ATOM 986 C C . GLY A 1 124 ? -45.910 1.231 65.518 1.00 66.44 124 GLY A C 1
ATOM 987 O O . GLY A 1 124 ? -46.614 1.506 66.487 1.00 66.44 124 GLY A O 1
ATOM 988 N N . LEU A 1 125 ? -45.016 2.088 65.013 1.00 65.25 125 LEU A N 1
ATOM 989 C CA . LEU A 1 125 ? -44.708 3.428 65.544 1.00 65.25 125 LEU A CA 1
ATOM 990 C C . LEU A 1 125 ? -45.835 4.465 65.355 1.00 65.25 125 LEU A C 1
ATOM 992 O O . LEU A 1 125 ? -45.794 5.526 65.985 1.00 65.25 125 LEU A O 1
ATOM 996 N N . ALA A 1 126 ? -46.815 4.164 64.496 1.00 61.59 126 ALA A N 1
ATOM 997 C CA . ALA A 1 126 ? -47.988 4.992 64.203 1.00 61.59 126 ALA A CA 1
ATOM 998 C C . ALA A 1 126 ? -49.204 4.720 65.117 1.00 61.59 126 ALA A C 1
ATOM 1000 O O . ALA A 1 126 ? -50.254 5.335 64.943 1.00 61.59 126 ALA A O 1
ATOM 1001 N N . ARG A 1 127 ? -49.103 3.797 66.085 1.00 69.56 127 ARG A N 1
ATOM 1002 C CA . ARG A 1 127 ? -50.179 3.549 67.062 1.00 69.56 127 ARG A CA 1
ATOM 1003 C C . ARG A 1 127 ? -50.247 4.673 68.100 1.00 69.56 127 ARG A C 1
ATOM 1005 O O . ARG A 1 127 ? -49.216 5.088 68.629 1.00 69.56 127 ARG A O 1
ATOM 1012 N N . GLU A 1 128 ? -51.460 5.113 68.442 1.00 53.06 128 GLU A N 1
ATOM 1013 C CA . GLU A 1 128 ? -51.705 6.235 69.371 1.00 53.06 128 GLU A CA 1
ATOM 1014 C C . GLU A 1 128 ? -51.018 6.052 70.738 1.00 53.06 128 GLU A C 1
ATOM 1016 O O . GLU A 1 128 ? -50.460 7.002 71.284 1.00 53.06 128 GLU A O 1
ATOM 1021 N N . GLU A 1 129 ? -50.973 4.814 71.241 1.00 55.69 129 GLU A N 1
ATOM 1022 C CA . GLU A 1 129 ? -50.338 4.419 72.511 1.00 55.69 129 GLU A CA 1
ATOM 1023 C C . GLU A 1 129 ? -48.841 4.783 72.595 1.00 55.69 129 GLU A C 1
ATOM 1025 O O . GLU A 1 129 ? -48.305 4.950 73.690 1.00 55.69 129 GLU A O 1
ATOM 1030 N N . MET A 1 130 ? -48.165 4.934 71.450 1.00 53.66 130 MET A N 1
ATOM 1031 C CA . MET A 1 130 ? -46.710 5.106 71.355 1.00 53.66 130 MET A CA 1
ATOM 1032 C C . MET A 1 130 ? -46.271 6.542 71.038 1.00 53.66 130 MET A C 1
ATOM 1034 O O . MET A 1 130 ? -45.077 6.839 71.057 1.00 53.66 130 MET A O 1
ATOM 1038 N N . HIS A 1 131 ? -47.204 7.469 70.792 1.00 56.41 131 HIS A N 1
ATOM 1039 C CA . HIS A 1 131 ? -46.864 8.859 70.464 1.00 56.41 131 HIS A CA 1
ATOM 1040 C C . HIS A 1 131 ? -46.306 9.684 71.636 1.00 56.41 131 HIS A C 1
ATOM 1042 O O . HIS A 1 131 ? -45.692 10.716 71.386 1.00 56.41 131 HIS A O 1
ATOM 1048 N N . GLY A 1 132 ? -46.486 9.243 72.886 1.00 56.00 132 GLY A N 1
ATOM 1049 C CA . GLY A 1 132 ? -46.034 9.958 74.091 1.00 56.00 132 GLY A CA 1
ATOM 1050 C C . GLY A 1 132 ? -44.643 9.579 74.621 1.00 56.00 132 GLY A C 1
ATOM 1051 O O . GLY A 1 132 ? -44.313 9.950 75.747 1.00 56.00 132 GLY A O 1
ATOM 1052 N N . LEU A 1 133 ? -43.850 8.799 73.877 1.00 61.59 133 LEU A N 1
ATOM 1053 C CA . LEU A 1 133 ? -42.570 8.242 74.335 1.00 61.59 133 LEU A CA 1
ATOM 1054 C C . LEU A 1 133 ? -41.376 8.844 73.578 1.00 61.59 133 LEU A C 1
ATOM 1056 O O . LEU A 1 133 ? -40.979 8.316 72.544 1.00 61.59 133 LEU A O 1
ATOM 1060 N N . ASN A 1 134 ? -40.728 9.867 74.149 1.00 59.22 134 ASN A N 1
ATOM 1061 C CA . ASN A 1 134 ? -39.581 10.568 73.536 1.00 59.22 134 ASN A CA 1
ATOM 1062 C C . ASN A 1 134 ? -38.421 9.649 73.081 1.00 59.22 134 ASN A C 1
ATOM 1064 O O . ASN A 1 134 ? -37.662 10.007 72.188 1.00 59.22 134 ASN A O 1
ATOM 1068 N N . ILE A 1 135 ? -38.262 8.462 73.682 1.00 62.03 135 ILE A N 1
ATOM 1069 C CA . ILE A 1 135 ? -37.230 7.476 73.296 1.00 62.03 135 ILE A CA 1
ATOM 1070 C C . ILE A 1 135 ? -37.479 6.932 71.873 1.00 62.03 135 ILE A C 1
ATOM 1072 O O . ILE A 1 135 ? -36.540 6.552 71.179 1.00 62.03 135 ILE A O 1
ATOM 1076 N N . LEU A 1 136 ? -38.735 6.918 71.415 1.00 62.62 136 LEU A N 1
ATOM 1077 C CA . LEU A 1 136 ? -39.112 6.471 70.073 1.00 62.62 136 LEU A CA 1
ATOM 1078 C C . LEU A 1 136 ? -38.934 7.563 69.005 1.00 62.62 136 LEU A C 1
ATOM 1080 O O . LEU A 1 136 ? -38.947 7.240 67.819 1.00 62.62 136 LEU A O 1
ATOM 1084 N N . ASP A 1 137 ? -38.725 8.828 69.382 1.00 64.25 137 ASP A N 1
ATOM 1085 C CA . ASP A 1 137 ? -38.533 9.915 68.410 1.00 64.25 137 ASP A CA 1
ATOM 1086 C C . ASP A 1 137 ? -37.159 9.843 67.724 1.00 64.25 137 ASP A C 1
ATOM 1088 O O . ASP A 1 137 ? -37.053 10.121 66.531 1.00 64.25 137 ASP A O 1
ATOM 1092 N N . GLU A 1 138 ? -36.128 9.346 68.416 1.00 66.62 138 GLU A N 1
ATOM 1093 C CA . GLU A 1 138 ? -34.858 8.981 67.776 1.00 66.62 138 GLU A CA 1
ATOM 1094 C C . GLU A 1 138 ? -35.028 7.872 66.726 1.00 66.62 138 GLU A C 1
ATOM 1096 O O . GLU A 1 138 ? -34.452 7.956 65.641 1.00 66.62 138 GLU A O 1
ATOM 1101 N N . ILE A 1 139 ? -35.831 6.841 67.026 1.00 69.81 139 ILE A N 1
ATOM 1102 C CA . ILE A 1 139 ? -36.131 5.770 66.063 1.00 69.81 139 ILE A CA 1
ATOM 1103 C C . ILE A 1 139 ? -36.904 6.359 64.878 1.00 69.81 139 ILE A C 1
ATOM 1105 O O . ILE A 1 139 ? -36.574 6.068 63.735 1.00 69.81 139 ILE A O 1
ATOM 1109 N N . ARG A 1 140 ? -37.890 7.234 65.115 1.00 66.62 140 ARG A N 1
ATOM 1110 C CA . ARG A 1 140 ? -38.656 7.905 64.047 1.00 66.62 140 ARG A CA 1
ATOM 1111 C C . ARG A 1 140 ? -37.762 8.715 63.107 1.00 66.62 140 ARG A C 1
ATOM 1113 O O . ARG A 1 140 ? -37.930 8.594 61.896 1.00 66.62 140 ARG A O 1
ATOM 1120 N N . LEU A 1 141 ? -36.794 9.464 63.642 1.00 69.38 141 LEU A N 1
ATOM 1121 C CA . LEU A 1 141 ? -35.791 10.176 62.842 1.00 69.38 141 LEU A CA 1
ATOM 1122 C C . LEU A 1 141 ? -34.925 9.199 62.029 1.00 69.38 141 LEU A C 1
ATOM 1124 O O . LEU A 1 141 ? -34.810 9.351 60.815 1.00 69.38 141 LEU A O 1
ATOM 1128 N N . ARG A 1 142 ? -34.407 8.125 62.643 1.00 68.94 142 ARG A N 1
ATOM 1129 C CA . ARG A 1 142 ? -33.623 7.107 61.915 1.00 68.94 142 ARG A CA 1
ATOM 1130 C C . ARG A 1 142 ? -34.435 6.352 60.855 1.00 68.94 142 ARG A C 1
ATOM 1132 O O . ARG A 1 142 ? -33.886 6.023 59.808 1.00 68.94 142 ARG A O 1
ATOM 1139 N N . MET A 1 143 ? -35.735 6.131 61.070 1.00 66.69 143 MET A N 1
ATOM 1140 C CA . MET A 1 143 ? -36.655 5.573 60.064 1.00 66.69 143 MET A CA 1
ATOM 1141 C C . MET A 1 143 ? -36.988 6.567 58.939 1.00 66.69 143 MET A C 1
ATOM 1143 O O . MET A 1 143 ? -37.447 6.151 57.877 1.00 66.69 143 MET A O 1
ATOM 1147 N N . GLN A 1 144 ? -36.778 7.870 59.145 1.00 66.94 144 GLN A N 1
ATOM 1148 C CA . GLN A 1 144 ? -36.882 8.885 58.095 1.00 66.94 144 GLN A CA 1
ATOM 1149 C C . GLN A 1 144 ? -35.585 8.946 57.268 1.00 66.94 144 GLN A C 1
ATOM 1151 O O . GLN A 1 144 ? -35.650 8.928 56.040 1.00 66.94 144 GLN A O 1
ATOM 1156 N N . ASP A 1 145 ? -34.423 8.872 57.926 1.00 68.69 145 ASP A N 1
ATOM 1157 C CA . ASP A 1 145 ? -33.095 8.759 57.293 1.00 68.69 145 ASP A C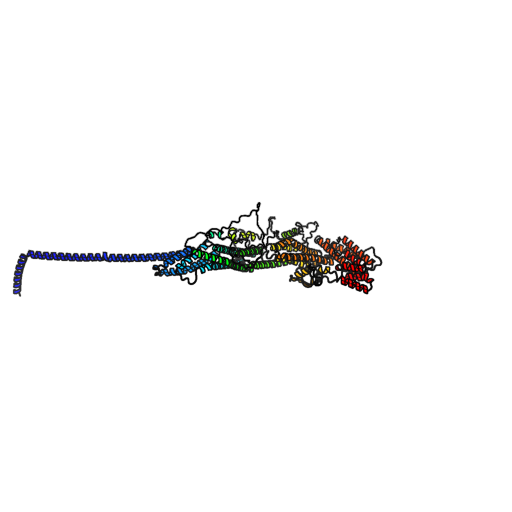A 1
ATOM 1158 C C . ASP A 1 145 ? -32.851 7.409 56.588 1.00 68.69 145 ASP A C 1
ATOM 1160 O O . ASP A 1 145 ? -31.912 7.274 55.799 1.00 68.69 145 ASP A O 1
ATOM 1164 N N . PHE A 1 146 ? -33.672 6.392 56.864 1.00 70.62 146 PHE A N 1
ATOM 1165 C CA . PHE A 1 146 ? -33.564 5.072 56.242 1.00 70.62 146 PHE A CA 1
ATOM 1166 C C . PHE A 1 146 ? -33.855 5.106 54.736 1.00 70.62 146 PHE A C 1
ATOM 1168 O O . PHE A 1 146 ? -33.154 4.446 53.978 1.00 70.62 146 PHE A O 1
ATOM 1175 N N . ILE A 1 147 ? -34.835 5.896 54.280 1.00 68.69 147 ILE A N 1
ATOM 1176 C CA . ILE A 1 147 ? -35.228 5.930 52.859 1.00 68.69 147 ILE A CA 1
ATOM 1177 C C . ILE A 1 147 ? -34.104 6.498 51.963 1.00 68.69 147 ILE A C 1
ATOM 1179 O O . ILE A 1 147 ? -33.784 5.853 50.964 1.00 68.69 147 ILE A O 1
ATOM 1183 N N . PRO A 1 148 ? -33.438 7.625 52.304 1.00 70.75 148 PRO A N 1
ATOM 1184 C CA . PRO A 1 148 ? -32.245 8.079 51.584 1.00 70.75 148 PRO A CA 1
ATOM 1185 C C . PRO A 1 148 ? -31.119 7.037 51.536 1.00 70.75 148 PRO A C 1
ATOM 1187 O O . PRO A 1 148 ? -30.554 6.811 50.471 1.00 70.75 148 PRO A O 1
ATOM 1190 N N . LYS A 1 149 ? -30.828 6.360 52.657 1.00 71.00 149 LYS A N 1
ATOM 1191 C CA . LYS A 1 149 ? -29.782 5.320 52.728 1.00 71.00 149 LYS A CA 1
ATOM 1192 C C . LYS A 1 149 ? -30.122 4.089 51.892 1.00 71.00 149 LYS A C 1
ATOM 1194 O O . LYS A 1 149 ? -29.256 3.556 51.208 1.00 71.00 149 LYS A O 1
ATOM 1199 N N . LEU A 1 150 ? -31.380 3.649 51.928 1.00 74.31 150 LEU A N 1
ATOM 1200 C CA . LEU A 1 150 ? -31.874 2.546 51.110 1.00 74.31 150 LEU A CA 1
ATOM 1201 C C . LEU A 1 150 ? -31.755 2.890 49.618 1.00 74.31 150 LEU A C 1
ATOM 1203 O O . LEU A 1 150 ? -31.282 2.064 48.847 1.00 74.31 150 LEU A O 1
ATOM 1207 N N . ARG A 1 151 ? -32.097 4.125 49.222 1.00 70.88 151 ARG A N 1
ATOM 1208 C CA . ARG A 1 151 ? -31.908 4.607 47.847 1.00 70.88 151 ARG A CA 1
ATOM 1209 C C . ARG A 1 151 ? -30.438 4.637 47.432 1.00 70.88 151 ARG A C 1
ATOM 1211 O O . ARG A 1 151 ? -30.127 4.167 46.348 1.00 70.88 151 ARG A O 1
ATOM 1218 N N . GLU A 1 152 ? -29.539 5.131 48.279 1.00 74.12 152 GLU A N 1
ATOM 1219 C CA . GLU A 1 152 ? -28.100 5.120 47.987 1.00 74.12 152 GLU A CA 1
ATOM 1220 C C . GLU A 1 152 ? -27.573 3.684 47.796 1.00 74.12 152 GLU A C 1
ATOM 1222 O O . GLU A 1 152 ? -26.805 3.422 46.873 1.00 74.12 152 GLU A O 1
ATOM 1227 N N . GLN A 1 153 ? -28.035 2.732 48.615 1.00 73.94 153 GLN A N 1
ATOM 1228 C CA . GLN A 1 153 ? -27.709 1.310 48.455 1.00 73.94 153 GLN A CA 1
ATOM 1229 C C . GLN A 1 153 ? -28.326 0.686 47.196 1.00 73.94 153 GLN A C 1
ATOM 1231 O O . GLN A 1 153 ? -27.680 -0.148 46.560 1.00 73.94 153 GLN A O 1
ATOM 1236 N N . PHE A 1 154 ? -29.533 1.094 46.794 1.00 74.94 154 PHE A N 1
ATOM 1237 C CA . PHE A 1 154 ? -30.113 0.682 45.517 1.00 74.94 154 PHE A CA 1
ATOM 1238 C C . PHE A 1 154 ? -29.332 1.243 44.327 1.00 74.94 154 PHE A C 1
ATOM 1240 O O . PHE A 1 154 ? -29.004 0.479 43.427 1.00 74.94 154 PHE A O 1
ATOM 1247 N N . ASP A 1 155 ? -28.963 2.526 44.338 1.00 73.88 155 ASP A N 1
ATOM 1248 C CA . ASP A 1 155 ? -28.167 3.147 43.273 1.00 73.88 155 ASP A CA 1
ATOM 1249 C C . ASP A 1 155 ? -26.775 2.477 43.176 1.00 73.88 155 ASP A C 1
ATOM 1251 O O . ASP A 1 155 ? -26.297 2.189 42.078 1.00 73.88 155 ASP A O 1
ATOM 1255 N N . GLN A 1 156 ? -26.144 2.130 44.309 1.00 78.56 156 GLN A N 1
ATOM 1256 C CA . GLN A 1 156 ? -24.906 1.328 44.347 1.00 78.56 156 GLN A CA 1
ATOM 1257 C C . GLN A 1 156 ? -25.104 -0.097 43.798 1.00 78.56 156 GLN A C 1
ATOM 1259 O O . GLN A 1 156 ? -24.239 -0.615 43.091 1.00 78.56 156 GLN A O 1
ATOM 1264 N N . SER A 1 157 ? -26.249 -0.725 44.072 1.00 77.81 157 SER A N 1
ATOM 1265 C CA . SER A 1 157 ? -26.566 -2.073 43.582 1.00 77.81 157 SER A CA 1
ATOM 1266 C C . SER A 1 157 ? -26.915 -2.077 42.089 1.00 77.81 157 SER A C 1
ATOM 1268 O O . SER A 1 157 ? -26.485 -2.970 41.368 1.00 77.81 157 SER A O 1
ATOM 1270 N N . LEU A 1 158 ? -27.586 -1.038 41.584 1.00 78.50 158 LEU A N 1
ATOM 1271 C CA . LEU A 1 158 ? -27.790 -0.804 40.151 1.00 78.50 158 LEU A CA 1
ATOM 1272 C C . LEU A 1 158 ? -26.457 -0.601 39.419 1.00 78.50 158 LEU A C 1
ATOM 1274 O O . LEU A 1 158 ? -26.271 -1.164 38.343 1.00 78.50 158 LEU A O 1
ATOM 1278 N N . ARG A 1 159 ? -25.503 0.132 40.015 1.00 77.88 159 ARG A N 1
ATOM 1279 C CA . ARG A 1 159 ? -24.132 0.250 39.484 1.00 77.88 159 ARG A CA 1
ATOM 1280 C C . ARG A 1 159 ? -23.414 -1.107 39.429 1.00 77.88 159 ARG A C 1
ATOM 1282 O O . ARG A 1 159 ? -22.764 -1.396 38.429 1.00 77.88 159 ARG A O 1
ATOM 1289 N N . LYS A 1 160 ? -23.565 -1.956 40.457 1.00 79.38 160 LYS A N 1
ATOM 1290 C CA . LYS A 1 160 ? -23.026 -3.332 40.472 1.00 79.38 160 LYS A CA 1
ATOM 1291 C C . LYS A 1 160 ? -23.639 -4.184 39.350 1.00 79.38 160 LYS A C 1
ATOM 1293 O O . LYS A 1 160 ? -22.892 -4.770 38.570 1.00 79.38 160 LYS A O 1
ATOM 1298 N N . VAL A 1 161 ? -24.969 -4.189 39.216 1.00 80.00 161 VAL A N 1
ATOM 1299 C CA . VAL A 1 161 ? -25.687 -4.942 38.168 1.00 80.00 161 VAL A CA 1
ATOM 1300 C C . VAL A 1 161 ? -25.337 -4.451 36.757 1.00 80.00 161 VAL A C 1
ATOM 1302 O O . VAL A 1 161 ? -25.232 -5.255 35.836 1.00 80.00 161 VAL A O 1
ATOM 1305 N N . ALA A 1 162 ? -25.091 -3.149 36.576 1.00 76.06 162 ALA A N 1
ATOM 1306 C CA . ALA A 1 162 ? -24.644 -2.589 35.299 1.00 76.06 162 ALA A CA 1
ATOM 1307 C C . ALA A 1 162 ? -23.235 -3.055 34.877 1.00 76.06 162 ALA A C 1
ATOM 1309 O O . ALA A 1 162 ? -22.895 -2.930 33.703 1.00 76.06 162 ALA A O 1
ATOM 1310 N N . GLY A 1 163 ? -22.414 -3.560 35.808 1.00 74.75 163 GLY A N 1
ATOM 1311 C CA . GLY A 1 163 ? -21.100 -4.148 35.518 1.00 74.75 163 GLY A CA 1
ATOM 1312 C C . GLY A 1 163 ? -21.097 -5.680 35.469 1.00 74.75 163 GLY A C 1
ATOM 1313 O O . GLY A 1 163 ? -20.267 -6.259 34.775 1.00 74.75 163 GLY A O 1
ATOM 1314 N N . GLN A 1 164 ? -22.002 -6.337 36.202 1.00 78.25 164 GLN A N 1
ATOM 1315 C CA . GLN A 1 164 ? -22.198 -7.791 36.208 1.00 78.25 164 GLN A CA 1
ATOM 1316 C C . GLN A 1 164 ? -23.689 -8.105 36.392 1.00 78.25 164 GLN A C 1
ATOM 1318 O O . GLN A 1 164 ? -24.224 -7.964 37.492 1.00 78.25 164 GLN A O 1
ATOM 1323 N N . PHE A 1 165 ? -24.366 -8.529 35.322 1.00 80.75 165 PHE A N 1
ATOM 1324 C CA . PHE A 1 165 ? -25.804 -8.799 35.362 1.00 80.75 165 PHE A CA 1
ATOM 1325 C C . PHE A 1 165 ? -26.113 -10.175 35.969 1.00 80.75 165 PHE A C 1
ATOM 1327 O O . PHE A 1 165 ? -25.870 -11.204 35.340 1.00 80.75 165 PHE A O 1
ATOM 1334 N N . ASP A 1 166 ? -26.708 -10.186 37.163 1.00 77.25 166 ASP A N 1
ATOM 1335 C CA . ASP A 1 166 ? -27.389 -11.354 37.732 1.00 77.25 166 ASP A CA 1
ATOM 1336 C C . ASP A 1 166 ? -28.916 -11.142 37.634 1.00 77.25 166 ASP A C 1
ATOM 1338 O O . ASP A 1 166 ? -29.434 -10.186 38.231 1.00 77.25 166 ASP A O 1
ATOM 1342 N N . PRO A 1 167 ? -29.659 -12.006 36.909 1.00 76.19 167 PRO A N 1
ATOM 1343 C CA . PRO A 1 167 ? -31.111 -11.902 36.806 1.00 76.19 167 PRO A CA 1
ATOM 1344 C C . PRO A 1 167 ? -31.832 -11.948 38.159 1.00 76.19 167 PRO A C 1
ATOM 1346 O O . PRO A 1 167 ? -32.880 -11.318 38.300 1.00 76.19 167 PRO A O 1
ATOM 1349 N N . LEU A 1 168 ? -31.297 -12.673 39.149 1.00 75.06 168 LEU A N 1
ATOM 1350 C CA . LEU A 1 168 ? -31.916 -12.857 40.462 1.00 75.06 168 LEU A CA 1
ATOM 1351 C C . LEU A 1 168 ? -31.705 -11.632 41.357 1.00 75.06 168 LEU A C 1
ATOM 1353 O O . LEU A 1 168 ? -32.688 -11.092 41.866 1.00 75.06 168 LEU A O 1
ATOM 1357 N N . GLU A 1 169 ? -30.467 -11.136 41.488 1.00 75.56 169 GLU A N 1
ATOM 1358 C CA . GLU A 1 169 ? -30.199 -9.891 42.232 1.00 75.56 169 GLU A CA 1
ATOM 1359 C C . GLU A 1 169 ? -30.985 -8.709 41.634 1.00 75.56 169 GLU A C 1
ATOM 1361 O O . GLU A 1 169 ? -31.562 -7.903 42.370 1.00 75.56 169 GLU A O 1
ATOM 1366 N N . TYR A 1 170 ? -31.073 -8.622 40.299 1.00 81.12 170 TYR A N 1
ATOM 1367 C CA . TYR A 1 170 ? -31.814 -7.550 39.632 1.00 81.12 170 TYR A CA 1
ATOM 1368 C C . TYR A 1 170 ? -33.330 -7.652 39.839 1.00 81.12 170 TYR A C 1
ATOM 1370 O O . TYR A 1 170 ? -33.992 -6.651 40.127 1.00 81.12 170 TYR A O 1
ATOM 1378 N N . LYS A 1 171 ? -33.881 -8.869 39.759 1.00 78.25 171 LYS A N 1
ATOM 1379 C CA . LYS A 1 171 ? -35.292 -9.163 40.038 1.00 78.25 171 LYS A CA 1
ATOM 1380 C C . LYS A 1 171 ? -35.662 -8.823 41.479 1.00 78.25 171 LYS A C 1
ATOM 1382 O O . LYS A 1 171 ? -36.679 -8.165 41.684 1.00 78.25 171 LYS A O 1
ATOM 1387 N N . GLU A 1 172 ? -34.849 -9.205 42.467 1.00 76.44 172 GLU A N 1
ATOM 1388 C CA . GLU A 1 172 ? -35.089 -8.854 43.874 1.00 76.44 172 GLU A CA 1
ATOM 1389 C C . GLU A 1 172 ? -35.027 -7.340 44.117 1.00 76.44 172 GLU A C 1
ATOM 1391 O O . GLU A 1 172 ? -35.867 -6.799 44.841 1.00 76.44 172 GLU A O 1
ATOM 1396 N N . LEU A 1 173 ? -34.087 -6.641 43.475 1.00 78.12 173 LEU A N 1
ATOM 1397 C CA . LEU A 1 173 ? -33.957 -5.187 43.562 1.00 78.12 173 LEU A CA 1
ATOM 1398 C C . LEU A 1 173 ? -35.163 -4.458 42.944 1.00 78.12 173 LEU A C 1
ATOM 1400 O O . LEU A 1 173 ? -35.734 -3.575 43.586 1.00 78.12 173 LEU A O 1
ATOM 1404 N N . LEU A 1 174 ? -35.611 -4.847 41.745 1.00 76.06 174 LEU A N 1
ATOM 1405 C CA . LEU A 1 174 ? -36.815 -4.275 41.125 1.00 76.06 174 LEU A CA 1
ATOM 1406 C C . LEU A 1 174 ? -38.087 -4.615 41.915 1.00 76.06 174 LEU A C 1
ATOM 1408 O O . LEU A 1 174 ? -38.944 -3.751 42.109 1.00 76.06 174 LEU A O 1
ATOM 1412 N N . GLN A 1 175 ? -38.197 -5.839 42.439 1.00 74.12 175 GLN A N 1
ATOM 1413 C CA . GLN A 1 175 ? -39.298 -6.235 43.316 1.00 74.12 175 GLN A CA 1
ATOM 1414 C C . GLN A 1 175 ? -39.325 -5.371 44.589 1.00 74.12 175 GLN A C 1
ATOM 1416 O O . GLN A 1 175 ? -40.402 -4.943 44.997 1.00 74.12 175 GLN A O 1
ATOM 1421 N N . ALA A 1 176 ? -38.164 -5.058 45.178 1.00 72.00 176 ALA A N 1
ATOM 1422 C CA . ALA A 1 176 ? -38.054 -4.175 46.340 1.00 72.00 176 ALA A CA 1
ATOM 1423 C C . ALA A 1 176 ? -38.423 -2.711 46.027 1.00 72.00 176 ALA A C 1
ATOM 1425 O O . ALA A 1 176 ? -39.052 -2.049 46.854 1.00 72.00 176 ALA A O 1
ATOM 1426 N N . TYR A 1 177 ? -38.100 -2.205 44.830 1.00 72.75 177 TYR A N 1
ATOM 1427 C CA . TYR A 1 177 ? -38.586 -0.898 44.368 1.00 72.75 177 TYR A CA 1
ATOM 1428 C C . TYR A 1 177 ? -40.119 -0.859 44.259 1.00 72.75 177 TYR A C 1
ATOM 1430 O O . TYR A 1 177 ? -40.737 0.104 44.714 1.00 72.75 177 TYR A O 1
ATOM 1438 N N . ILE A 1 178 ? -40.739 -1.910 43.711 1.00 71.62 178 ILE A N 1
ATOM 1439 C CA . ILE A 1 178 ? -42.204 -2.015 43.594 1.00 71.62 178 ILE A CA 1
ATOM 1440 C C . ILE A 1 178 ? -42.864 -2.149 44.977 1.00 71.62 178 ILE A C 1
ATOM 1442 O O . ILE A 1 178 ? -43.851 -1.469 45.251 1.00 71.62 178 ILE A O 1
ATOM 1446 N N . THR A 1 179 ? -42.317 -2.952 45.899 1.00 69.25 179 THR A N 1
ATOM 1447 C CA . THR A 1 179 ? -42.893 -3.053 47.255 1.00 69.25 179 THR A CA 1
ATOM 1448 C C . THR A 1 179 ? -42.745 -1.758 48.049 1.00 69.25 179 THR A C 1
ATOM 1450 O O . THR A 1 179 ? -43.643 -1.425 48.825 1.00 69.25 179 THR A O 1
ATOM 1453 N N . LEU A 1 180 ? -41.672 -0.987 47.844 1.00 69.06 180 LEU A N 1
ATOM 1454 C CA . LEU A 1 180 ? -41.533 0.354 48.418 1.00 69.06 180 LEU A CA 1
ATOM 1455 C C . LEU A 1 180 ? -42.582 1.326 47.842 1.00 69.06 180 LEU A C 1
ATOM 1457 O O . LEU A 1 180 ? -43.106 2.166 48.577 1.00 69.06 180 LEU A O 1
ATOM 1461 N N . ALA A 1 181 ? -42.928 1.178 46.559 1.00 64.88 181 ALA A N 1
ATOM 1462 C CA . ALA A 1 181 ? -43.959 1.964 45.887 1.00 64.88 181 ALA A CA 1
ATOM 1463 C C . ALA A 1 181 ? -45.362 1.728 46.450 1.00 64.88 181 ALA A C 1
ATOM 1465 O O . ALA A 1 181 ? -45.989 2.674 46.925 1.00 64.88 181 ALA A O 1
ATOM 1466 N N . ASP A 1 182 ? -45.827 0.476 46.461 1.00 64.81 182 ASP A N 1
ATOM 1467 C CA . ASP A 1 182 ? -47.189 0.108 46.884 1.00 64.81 182 ASP A CA 1
ATOM 1468 C C . ASP A 1 182 ? -47.470 0.480 48.350 1.00 64.81 182 ASP A C 1
ATOM 1470 O O . ASP A 1 182 ? -48.607 0.741 48.759 1.00 64.81 182 ASP A O 1
ATOM 1474 N N . HIS A 1 183 ? -46.419 0.549 49.168 1.00 61.25 183 HIS A N 1
ATOM 1475 C CA . HIS A 1 183 ? -46.528 0.988 50.551 1.00 61.25 183 HIS A CA 1
ATOM 1476 C C . HIS A 1 183 ? -46.459 2.511 50.730 1.00 61.25 183 HIS A C 1
ATOM 1478 O O . HIS A 1 183 ? -46.903 2.995 51.771 1.00 61.25 183 HIS A O 1
ATOM 1484 N N . SER A 1 184 ? -45.971 3.279 49.750 1.00 59.25 184 SER A N 1
ATOM 1485 C CA . SER A 1 184 ? -45.795 4.735 49.867 1.00 59.25 184 SER A CA 1
ATOM 1486 C C . SER A 1 184 ? -47.115 5.489 50.093 1.00 59.25 184 SER A C 1
ATOM 1488 O O . SER A 1 184 ? -47.184 6.329 50.994 1.00 59.25 184 SER A O 1
ATOM 1490 N N . GLU A 1 185 ? -48.184 5.119 49.378 1.00 53.03 185 GLU A N 1
ATOM 1491 C CA . GLU A 1 185 ? -49.529 5.704 49.529 1.00 53.03 185 GLU A CA 1
ATOM 1492 C C . GLU A 1 185 ? -50.119 5.446 50.927 1.00 53.03 185 GLU A C 1
ATOM 1494 O O . GLU A 1 185 ? -50.742 6.317 51.533 1.00 53.03 185 GLU A O 1
ATOM 1499 N N . ASN A 1 186 ? -49.856 4.262 51.488 1.00 52.38 186 ASN A N 1
ATOM 1500 C CA . ASN A 1 186 ? -50.333 3.848 52.811 1.00 52.38 186 ASN A CA 1
ATOM 1501 C C . ASN A 1 186 ? -49.531 4.453 53.983 1.00 52.38 186 ASN A C 1
ATOM 1503 O O . ASN A 1 186 ? -49.888 4.238 55.143 1.00 52.38 186 ASN A O 1
ATOM 1507 N N . LEU A 1 187 ? -48.429 5.164 53.714 1.00 52.66 187 LEU A N 1
ATOM 1508 C CA . LEU A 1 187 ? -47.481 5.641 54.731 1.00 52.66 187 LEU A CA 1
ATOM 1509 C C . LEU A 1 187 ? -47.603 7.135 55.073 1.00 52.66 187 LEU A C 1
ATOM 1511 O O . LEU A 1 187 ? -46.823 7.627 55.896 1.00 52.66 187 LEU A O 1
ATOM 1515 N N . GLY A 1 188 ? -48.581 7.840 54.492 1.00 46.97 188 GLY A N 1
ATOM 1516 C CA . GLY A 1 188 ? -48.927 9.217 54.870 1.00 46.97 188 GLY A CA 1
ATOM 1517 C C . GLY A 1 188 ? -47.829 10.245 54.584 1.00 46.97 188 GLY A C 1
ATOM 1518 O O . GLY A 1 188 ? -47.691 11.219 55.320 1.00 46.97 188 GLY A O 1
ATOM 1519 N N . PHE A 1 189 ? -47.017 10.015 53.552 1.00 51.53 189 PHE A N 1
ATOM 1520 C CA . PHE A 1 189 ? -46.022 10.981 53.096 1.00 51.53 189 PHE A CA 1
ATOM 1521 C C . PHE A 1 189 ? -46.653 12.001 52.144 1.00 51.53 189 PHE A C 1
ATOM 1523 O O . PHE A 1 189 ? -47.216 11.628 51.116 1.00 51.53 189 PHE A O 1
ATOM 1530 N N . GLU A 1 190 ? -46.452 13.292 52.409 1.00 38.84 190 GLU A N 1
ATOM 1531 C CA . GLU A 1 190 ? -46.557 14.315 51.365 1.00 38.84 190 GLU A CA 1
ATOM 1532 C C . GLU A 1 190 ? -45.368 14.166 50.399 1.00 38.84 190 GLU A C 1
ATOM 1534 O O . GLU A 1 190 ? -44.340 14.828 50.540 1.00 38.84 190 GLU A O 1
ATOM 1539 N N . PHE A 1 191 ? -45.500 13.285 49.401 1.00 41.50 191 PHE A N 1
ATOM 1540 C CA . PHE A 1 191 ? -44.587 13.192 48.253 1.00 41.50 191 PHE A CA 1
ATOM 1541 C C . PHE A 1 191 ? -44.765 14.399 47.310 1.00 41.50 191 PHE A C 1
ATOM 1543 O O . PHE A 1 191 ? -45.127 14.273 46.141 1.00 41.50 191 PHE A O 1
ATOM 1550 N N . SER A 1 192 ? -44.490 15.604 47.804 1.00 37.00 192 SER A N 1
ATOM 1551 C CA . SER A 1 192 ? -44.518 16.843 47.022 1.00 37.00 192 SER A CA 1
ATOM 1552 C C . SER A 1 192 ? -43.242 17.028 46.181 1.00 37.00 192 SER A C 1
ATOM 1554 O O . SER A 1 192 ? -42.528 18.016 46.333 1.00 37.00 192 SER A O 1
ATOM 1556 N N . SER A 1 193 ? -42.927 16.067 45.296 1.00 40.75 193 SER A N 1
ATOM 1557 C CA . SER A 1 193 ? -42.124 16.299 44.063 1.00 40.75 193 SER A CA 1
ATOM 1558 C C . SER A 1 193 ? -41.823 15.054 43.215 1.00 40.75 193 SER A C 1
ATOM 1560 O O . SER A 1 193 ? -41.602 15.218 42.021 1.00 40.75 193 SER A O 1
ATOM 1562 N N . TYR A 1 194 ? -41.806 13.839 43.778 1.00 47.72 194 TYR A N 1
ATOM 1563 C CA . TYR A 1 194 ? -41.287 12.650 43.079 1.00 47.72 194 TYR A CA 1
ATOM 1564 C C . TYR A 1 194 ? -42.241 11.452 43.178 1.00 47.72 194 TYR A C 1
ATOM 1566 O O . TYR A 1 194 ? -42.358 10.835 44.235 1.00 47.72 194 TYR A O 1
ATOM 1574 N N . THR A 1 195 ? -42.909 11.113 42.073 1.00 55.34 195 THR A N 1
ATOM 1575 C CA . THR A 1 195 ? -43.678 9.865 41.924 1.00 55.34 195 THR A CA 1
ATOM 1576 C C . THR A 1 195 ? -42.750 8.701 41.561 1.00 55.34 195 THR A C 1
ATOM 1578 O O . THR A 1 195 ? -41.655 8.920 41.044 1.00 55.34 195 THR A O 1
ATOM 1581 N N . LEU A 1 196 ? -43.170 7.449 41.788 1.00 54.78 196 LEU A N 1
ATOM 1582 C CA . LEU A 1 196 ? -42.339 6.275 41.468 1.00 54.78 196 LEU A CA 1
ATOM 1583 C C . LEU A 1 196 ? -41.954 6.196 39.980 1.00 54.78 196 LEU A C 1
ATOM 1585 O O . LEU A 1 196 ? -40.840 5.789 39.657 1.00 54.78 196 LEU A O 1
ATOM 1589 N N . ASN A 1 197 ? -42.837 6.640 39.080 1.00 58.03 197 ASN A N 1
ATOM 1590 C CA . ASN A 1 197 ? -42.530 6.728 37.651 1.00 58.03 197 ASN A CA 1
ATOM 1591 C C . ASN A 1 197 ? -41.271 7.568 37.387 1.00 58.03 197 ASN A C 1
ATOM 1593 O O . ASN A 1 197 ? -40.511 7.228 36.492 1.00 58.03 197 ASN A O 1
ATOM 1597 N N . ASP A 1 198 ? -41.003 8.596 38.201 1.00 62.31 198 ASP A N 1
ATOM 1598 C CA . ASP A 1 198 ? -39.805 9.440 38.107 1.00 62.31 198 ASP A CA 1
ATOM 1599 C C . ASP A 1 198 ? -38.559 8.835 38.804 1.00 62.31 198 ASP A C 1
ATOM 1601 O O . ASP A 1 198 ? -37.495 9.453 38.881 1.00 62.31 198 ASP A O 1
ATOM 1605 N N . VAL A 1 199 ? -38.674 7.620 39.345 1.00 63.78 199 VAL A N 1
ATOM 1606 C CA . VAL A 1 199 ? -37.556 6.804 39.847 1.00 63.78 199 VAL A CA 1
ATOM 1607 C C . VAL A 1 199 ? -37.266 5.665 38.873 1.00 63.78 199 VAL A C 1
ATOM 1609 O O . VAL A 1 199 ? -36.110 5.473 38.506 1.00 63.78 199 VAL A O 1
ATOM 1612 N N . LEU A 1 200 ? -38.303 4.974 38.385 1.00 66.56 200 LEU A N 1
ATOM 1613 C CA . LEU A 1 200 ? -38.169 3.953 37.339 1.00 66.56 200 LEU A CA 1
ATOM 1614 C C . LEU A 1 200 ? -37.638 4.561 36.026 1.00 66.56 200 LEU A C 1
ATOM 1616 O O . LEU A 1 200 ? -36.700 4.017 35.449 1.00 66.56 200 LEU A O 1
ATOM 1620 N N . SER A 1 201 ? -38.106 5.754 35.632 1.00 65.88 201 SER A N 1
ATOM 1621 C CA . SER A 1 201 ? -37.579 6.497 34.470 1.00 65.88 201 SER A CA 1
ATOM 1622 C C . SER A 1 201 ? -36.095 6.870 34.575 1.00 65.88 201 SER A C 1
ATOM 1624 O O . SER A 1 201 ? -35.458 7.137 33.558 1.00 65.88 201 SER A O 1
ATOM 1626 N N . LYS A 1 202 ? -35.526 6.886 35.789 1.00 71.44 202 LYS A N 1
ATOM 1627 C CA . LYS A 1 202 ? -34.110 7.199 36.030 1.00 71.44 202 LYS A CA 1
ATOM 1628 C C . LYS A 1 202 ? -33.212 5.967 36.034 1.00 71.44 202 LYS A C 1
ATOM 1630 O O . LYS A 1 202 ? -31.997 6.131 35.954 1.00 71.44 202 LYS A O 1
ATOM 1635 N N . ILE A 1 203 ? -33.764 4.751 36.064 1.00 76.56 203 ILE A N 1
ATOM 1636 C CA . ILE A 1 203 ? -32.977 3.511 35.963 1.00 76.56 203 ILE A CA 1
ATOM 1637 C C . ILE A 1 203 ? -32.129 3.490 34.671 1.00 76.56 203 ILE A C 1
ATOM 1639 O O . ILE A 1 203 ? -30.926 3.243 34.783 1.00 76.56 203 ILE A O 1
ATOM 1643 N N . PRO A 1 204 ? -32.657 3.839 33.475 1.00 78.50 204 PRO A N 1
ATOM 1644 C CA . PRO A 1 204 ? -31.851 3.946 32.260 1.00 78.50 204 PRO A CA 1
ATOM 1645 C C . PRO A 1 204 ? -30.723 4.977 32.368 1.00 78.50 204 PRO A C 1
ATOM 1647 O O . PRO A 1 204 ? -29.594 4.672 31.994 1.00 78.50 204 PRO A O 1
ATOM 1650 N N . GLU A 1 205 ? -30.978 6.165 32.931 1.00 79.69 205 GLU A N 1
ATOM 1651 C CA . GLU A 1 205 ? -29.929 7.178 33.137 1.00 79.69 205 GLU A CA 1
ATOM 1652 C C . GLU A 1 205 ? -28.828 6.700 34.095 1.00 79.69 205 GLU A C 1
ATOM 1654 O O . GLU A 1 205 ? -27.649 6.948 33.848 1.00 79.69 205 GLU A O 1
ATOM 1659 N N . ILE A 1 206 ? -29.197 6.027 35.191 1.00 78.62 206 ILE A N 1
ATOM 1660 C CA . ILE A 1 206 ? -28.252 5.515 36.194 1.00 78.62 206 ILE A CA 1
ATOM 1661 C C . ILE A 1 206 ? -27.370 4.422 35.583 1.00 78.62 206 ILE A C 1
ATOM 1663 O O . ILE A 1 206 ? -26.155 4.453 35.770 1.00 78.62 206 ILE A O 1
ATOM 1667 N N . ILE A 1 207 ? -27.954 3.497 34.814 1.00 81.38 207 ILE A N 1
ATOM 1668 C CA . ILE A 1 207 ? -27.214 2.424 34.135 1.00 81.38 207 ILE A CA 1
ATOM 1669 C C . ILE A 1 207 ? -26.267 3.007 33.081 1.00 81.38 207 ILE A C 1
ATOM 1671 O O . ILE A 1 207 ? -25.085 2.671 33.085 1.00 81.38 207 ILE A O 1
ATOM 1675 N N . VAL A 1 208 ? -26.743 3.921 32.225 1.00 83.00 208 VAL A N 1
ATOM 1676 C CA . VAL A 1 208 ? -25.906 4.554 31.190 1.00 83.00 208 VAL A CA 1
ATOM 1677 C C . VAL A 1 208 ? -24.759 5.353 31.815 1.00 83.00 208 VAL A C 1
ATOM 1679 O O . VAL A 1 208 ? -23.619 5.185 31.394 1.00 83.00 208 VAL A O 1
ATOM 1682 N N . ARG A 1 209 ? -25.012 6.149 32.866 1.00 83.75 209 ARG A N 1
ATOM 1683 C CA . ARG A 1 209 ? -23.940 6.855 33.596 1.00 83.75 209 ARG A CA 1
ATOM 1684 C C . ARG A 1 209 ? -22.968 5.894 34.278 1.00 83.75 209 ARG A C 1
ATOM 1686 O O . ARG A 1 209 ? -21.775 6.155 34.272 1.00 83.75 209 ARG A O 1
ATOM 1693 N N . SER A 1 210 ? -23.444 4.780 34.838 1.00 81.12 210 SER A N 1
ATOM 1694 C CA . SER A 1 210 ? -22.558 3.777 35.440 1.00 81.12 210 SER A CA 1
ATOM 1695 C C . SER A 1 210 ? -21.659 3.112 34.399 1.00 81.12 210 SER A C 1
ATOM 1697 O O . SER A 1 210 ? -20.480 2.896 34.666 1.00 81.12 210 SER A O 1
ATOM 1699 N N . LEU A 1 211 ? -22.194 2.796 33.217 1.00 81.81 211 LEU A N 1
ATOM 1700 C CA . LEU A 1 211 ? -21.417 2.250 32.104 1.00 81.81 211 LEU A CA 1
ATOM 1701 C C . LEU A 1 211 ? -20.390 3.254 31.573 1.00 81.81 211 LEU A C 1
ATOM 1703 O O . LEU A 1 211 ? -19.263 2.860 31.280 1.00 81.81 211 LEU A O 1
ATOM 1707 N N . ASP A 1 212 ? -20.747 4.535 31.500 1.00 82.38 212 ASP A N 1
ATOM 1708 C CA . ASP A 1 212 ? -19.849 5.620 31.097 1.00 82.38 212 ASP A CA 1
ATOM 1709 C C . ASP A 1 212 ? -18.716 5.850 32.117 1.00 82.38 212 ASP A C 1
ATOM 1711 O O . ASP A 1 212 ? -17.542 5.912 31.739 1.00 82.38 212 ASP A O 1
ATOM 1715 N N . ASP A 1 213 ? -19.052 5.869 33.415 1.00 82.38 213 ASP A N 1
ATOM 1716 C CA . ASP A 1 213 ? -18.102 5.930 34.534 1.00 82.38 213 ASP A CA 1
ATOM 1717 C C . ASP A 1 213 ? -17.106 4.751 34.466 1.00 82.38 213 ASP A C 1
ATOM 1719 O O . ASP A 1 213 ? -15.890 4.961 34.498 1.00 82.38 213 ASP A O 1
ATOM 1723 N N . MET A 1 214 ? -17.607 3.512 34.330 1.00 81.81 214 MET A N 1
ATOM 1724 C CA . MET A 1 214 ? -16.785 2.291 34.269 1.00 81.81 214 MET A CA 1
ATOM 1725 C C . MET A 1 214 ? -15.917 2.233 33.007 1.00 81.81 214 MET A C 1
ATOM 1727 O O . MET A 1 214 ? -14.725 1.943 33.103 1.00 81.81 214 MET A O 1
ATOM 1731 N N . THR A 1 215 ? -16.476 2.574 31.842 1.00 82.44 215 THR A N 1
ATOM 1732 C CA . THR A 1 215 ? -15.747 2.671 30.565 1.00 82.44 215 THR A CA 1
ATOM 1733 C C . THR A 1 215 ? -14.589 3.660 30.683 1.00 82.44 215 THR A C 1
ATOM 1735 O O . THR A 1 215 ? -13.438 3.324 30.393 1.00 82.44 215 THR A O 1
ATOM 1738 N N . SER A 1 216 ? -14.874 4.869 31.172 1.00 83.81 216 SER A N 1
ATOM 1739 C CA . SER A 1 216 ? -13.894 5.950 31.308 1.00 83.81 216 SER A CA 1
ATOM 1740 C C . SER A 1 216 ? -12.824 5.642 32.361 1.00 83.81 216 SER A C 1
ATOM 1742 O O . SER A 1 216 ? -11.653 5.999 32.197 1.00 83.81 216 SER A O 1
ATOM 1744 N N . GLU A 1 217 ? -13.190 4.968 33.454 1.00 84.12 217 GLU A N 1
ATOM 1745 C CA . GLU A 1 217 ? -12.241 4.480 34.453 1.00 84.12 217 GLU A CA 1
ATOM 1746 C C . GLU A 1 217 ? -11.333 3.382 33.900 1.00 84.12 217 GLU A C 1
ATOM 1748 O O . GLU A 1 217 ? -10.109 3.512 33.991 1.00 84.12 217 GLU A O 1
ATOM 1753 N N . PHE A 1 218 ? -11.897 2.334 33.303 1.00 81.81 218 PHE A N 1
ATOM 1754 C CA . PHE A 1 218 ? -11.116 1.218 32.789 1.00 81.81 218 PHE A CA 1
ATOM 1755 C C . PHE A 1 218 ? -10.143 1.674 31.698 1.00 81.81 218 PHE A C 1
ATOM 1757 O O . PHE A 1 218 ? -8.945 1.400 31.781 1.00 81.81 218 PHE A O 1
ATOM 1764 N N . MET A 1 219 ? -10.615 2.467 30.733 1.00 79.94 219 MET A N 1
ATOM 1765 C CA . MET A 1 219 ? -9.769 3.019 29.671 1.00 79.94 219 MET A CA 1
ATOM 1766 C C . MET A 1 219 ? -8.646 3.896 30.247 1.00 79.94 219 MET A C 1
ATOM 1768 O O . MET A 1 219 ? -7.481 3.740 29.870 1.00 79.94 219 MET A O 1
ATOM 1772 N N . ARG A 1 220 ? -8.930 4.743 31.247 1.00 79.38 220 ARG A N 1
ATOM 1773 C CA . ARG A 1 220 ? -7.885 5.501 31.959 1.00 79.38 220 ARG A CA 1
ATOM 1774 C C . ARG A 1 220 ? -6.847 4.578 32.609 1.00 79.38 220 ARG A C 1
ATOM 1776 O O . ARG A 1 220 ? -5.653 4.833 32.464 1.00 79.38 220 ARG A O 1
ATOM 1783 N N . GLN A 1 221 ? -7.267 3.509 33.290 1.00 79.44 221 GLN A N 1
ATOM 1784 C CA . GLN A 1 221 ? -6.355 2.559 33.940 1.00 79.44 221 GLN A CA 1
ATOM 1785 C C . GLN A 1 221 ? -5.474 1.807 32.926 1.00 79.44 221 GLN A C 1
ATOM 1787 O O . GLN A 1 221 ? -4.256 1.727 33.115 1.00 79.44 221 GLN A O 1
ATOM 1792 N N . VAL A 1 222 ? -6.057 1.313 31.826 1.00 74.19 222 VAL A N 1
ATOM 1793 C CA . VAL A 1 222 ? -5.323 0.592 30.772 1.00 74.19 222 VAL A CA 1
ATOM 1794 C C . VAL A 1 222 ? -4.283 1.493 30.091 1.00 74.19 222 VAL A C 1
ATOM 1796 O O . VAL A 1 222 ? -3.161 1.041 29.846 1.00 74.19 222 VAL A O 1
ATOM 1799 N N . PHE A 1 223 ? -4.590 2.773 29.842 1.00 66.31 223 PHE A N 1
ATOM 1800 C CA . PHE A 1 223 ? -3.706 3.664 29.075 1.00 66.31 223 PHE A CA 1
ATOM 1801 C C . PHE A 1 223 ? -2.774 4.554 29.913 1.00 66.31 223 PHE A C 1
ATOM 1803 O O . PHE A 1 223 ? -1.690 4.903 29.437 1.00 66.31 223 PHE A O 1
ATOM 1810 N N . GLU A 1 224 ? -3.056 4.806 31.197 1.00 65.06 224 GLU A N 1
ATOM 1811 C CA . GLU A 1 224 ? -2.040 5.347 32.119 1.00 65.06 224 GLU A CA 1
ATOM 1812 C C . GLU A 1 224 ? -0.841 4.400 32.301 1.00 65.06 224 GLU A C 1
ATOM 1814 O O . GLU A 1 224 ? 0.281 4.859 32.550 1.00 65.06 224 GLU A O 1
ATOM 1819 N N . ALA A 1 225 ? -1.061 3.087 32.179 1.00 48.09 225 ALA A N 1
ATOM 1820 C CA . ALA A 1 225 ? -0.006 2.078 32.239 1.00 48.09 225 ALA A CA 1
ATOM 1821 C C . ALA A 1 225 ? 0.931 2.111 31.012 1.00 48.09 225 ALA A C 1
ATOM 1823 O O . ALA A 1 225 ? 2.085 1.695 31.114 1.00 48.09 225 ALA A O 1
ATOM 1824 N N . VAL A 1 226 ? 0.468 2.646 29.875 1.00 48.69 226 VAL A N 1
ATOM 1825 C CA . VAL A 1 226 ? 1.213 2.702 28.600 1.00 48.69 226 VAL A CA 1
ATOM 1826 C C . VAL A 1 226 ? 2.107 3.954 28.500 1.00 48.69 226 VAL A C 1
ATOM 1828 O O . VAL A 1 226 ? 3.003 4.023 27.659 1.00 48.69 226 VAL A O 1
ATOM 1831 N N . SER A 1 227 ? 1.948 4.945 29.389 1.00 42.91 227 SER A N 1
ATOM 1832 C CA . SER A 1 227 ? 2.725 6.191 29.316 1.00 42.91 227 SER A CA 1
ATOM 1833 C C . SER A 1 227 ? 4.236 5.972 29.562 1.00 42.91 227 SER A C 1
ATOM 1835 O O . SER A 1 227 ? 4.633 5.509 30.642 1.00 42.91 227 SER A O 1
ATOM 1837 N N . PRO A 1 228 ? 5.134 6.398 28.643 1.00 43.09 228 PRO A N 1
ATOM 1838 C CA . PRO A 1 228 ? 6.572 6.087 28.700 1.00 43.09 228 PRO A CA 1
ATOM 1839 C C . PRO A 1 228 ? 7.324 6.696 29.900 1.00 43.09 228 PRO A C 1
ATOM 1841 O O . PRO A 1 228 ? 8.496 6.381 30.129 1.00 43.09 228 PRO A O 1
ATOM 1844 N N . LYS A 1 229 ? 6.672 7.550 30.701 1.00 41.38 229 LYS A N 1
ATOM 1845 C CA . LYS A 1 229 ? 7.244 8.125 31.929 1.00 41.38 229 LYS A CA 1
ATOM 1846 C C . LYS A 1 229 ? 7.374 7.100 33.071 1.00 41.38 229 LYS A C 1
ATOM 1848 O O . LYS A 1 229 ? 8.368 7.163 33.792 1.00 41.38 229 LYS A O 1
ATOM 1853 N N . LYS A 1 230 ? 6.450 6.134 33.221 1.00 39.09 230 LYS A N 1
ATOM 1854 C CA . LYS A 1 230 ? 6.523 5.110 34.295 1.00 39.09 230 LYS A CA 1
ATOM 1855 C C . LYS A 1 230 ? 7.592 4.036 34.009 1.00 39.09 230 LYS A C 1
ATOM 1857 O O . LYS A 1 230 ? 8.324 3.652 34.920 1.00 39.09 230 LYS A O 1
ATOM 1862 N N . LEU A 1 231 ? 7.795 3.652 32.743 1.00 41.81 231 LEU A N 1
ATOM 1863 C CA . LEU A 1 231 ? 8.832 2.689 32.315 1.00 41.81 231 LEU A CA 1
ATOM 1864 C C . LEU A 1 231 ? 10.273 3.121 32.664 1.00 41.81 231 LEU A C 1
ATOM 1866 O O . LEU A 1 231 ? 11.112 2.278 32.987 1.00 41.81 231 LEU A O 1
ATOM 1870 N N . LYS A 1 232 ? 10.566 4.431 32.655 1.00 38.75 232 LYS A N 1
ATOM 1871 C CA . LYS A 1 232 ? 11.874 4.969 33.081 1.00 38.75 232 LYS A CA 1
ATOM 1872 C C . LYS A 1 232 ? 12.081 4.949 34.601 1.00 38.75 232 LYS A C 1
ATOM 1874 O O . LYS A 1 232 ? 13.229 4.917 35.036 1.00 38.75 232 LYS A O 1
ATOM 1879 N N . LEU A 1 233 ? 11.009 4.950 35.399 1.00 38.47 233 LEU A N 1
ATOM 1880 C CA . LEU A 1 233 ? 11.093 4.800 36.857 1.00 38.47 233 LEU A CA 1
ATOM 1881 C C . LEU A 1 233 ? 11.238 3.327 37.262 1.00 38.47 233 LEU A C 1
ATOM 1883 O O . LEU A 1 233 ? 12.089 3.012 38.087 1.00 38.47 233 LEU A O 1
ATOM 1887 N N . ALA A 1 234 ? 10.485 2.423 36.624 1.00 36.16 234 ALA A N 1
ATOM 1888 C CA . ALA A 1 234 ? 10.565 0.983 36.885 1.00 36.16 234 ALA A CA 1
ATOM 1889 C C . ALA A 1 234 ? 11.999 0.443 36.712 1.00 36.16 234 ALA A C 1
ATOM 1891 O O . ALA A 1 234 ? 12.544 -0.155 37.637 1.00 36.16 234 ALA A O 1
ATOM 1892 N N . LYS A 1 235 ? 12.667 0.780 35.595 1.00 38.81 235 LYS A N 1
ATOM 1893 C CA . LYS A 1 235 ? 14.080 0.420 35.351 1.00 38.81 235 LYS A CA 1
ATOM 1894 C C . LYS A 1 235 ? 15.082 1.013 36.352 1.00 38.81 235 LYS A C 1
ATOM 1896 O O . LYS A 1 235 ? 16.223 0.562 36.379 1.00 38.81 235 LYS A O 1
ATOM 1901 N N . LYS A 1 236 ? 14.701 2.028 37.136 1.00 36.72 236 LYS A N 1
ATOM 1902 C CA . LYS A 1 236 ? 15.571 2.637 38.154 1.00 36.72 236 LYS A CA 1
ATOM 1903 C C . LYS A 1 236 ? 15.413 1.981 39.529 1.00 36.72 236 LYS A C 1
ATOM 1905 O O . LYS A 1 236 ? 16.370 1.989 40.294 1.00 36.72 236 LYS A O 1
ATOM 1910 N N . ASN A 1 237 ? 14.252 1.387 39.812 1.00 34.09 237 ASN A N 1
ATOM 1911 C CA . ASN A 1 237 ? 14.002 0.686 41.072 1.00 34.09 237 ASN A CA 1
ATOM 1912 C C . ASN A 1 237 ? 14.463 -0.783 41.036 1.00 34.09 237 ASN A C 1
ATOM 1914 O O . ASN A 1 237 ? 14.877 -1.292 42.064 1.00 34.09 237 ASN A O 1
ATOM 1918 N N . THR A 1 238 ? 14.512 -1.445 39.873 1.00 36.62 238 THR A N 1
ATOM 1919 C CA . THR A 1 238 ? 15.023 -2.832 39.738 1.00 36.62 238 THR A CA 1
ATOM 1920 C C . THR A 1 238 ? 16.557 -2.953 39.669 1.00 36.62 238 THR A C 1
ATOM 1922 O O . THR A 1 238 ? 17.074 -3.935 39.144 1.00 36.62 238 THR A O 1
ATOM 1925 N N . LEU A 1 239 ? 17.306 -1.946 40.131 1.00 38.00 239 LEU A N 1
ATOM 1926 C CA . LEU A 1 239 ? 18.780 -1.971 40.218 1.00 38.00 239 LEU A CA 1
ATOM 1927 C C . LEU A 1 239 ? 19.298 -1.861 41.663 1.00 38.00 239 LEU A C 1
ATOM 1929 O O . LEU A 1 239 ? 20.504 -1.751 41.879 1.00 38.00 239 LEU A O 1
ATOM 1933 N N . VAL A 1 240 ? 18.400 -1.901 42.648 1.00 38.75 240 VAL A N 1
ATOM 1934 C CA . VAL A 1 240 ? 18.719 -1.933 44.078 1.00 38.75 240 VAL A CA 1
ATOM 1935 C C . VAL A 1 240 ? 17.788 -2.970 44.708 1.00 38.75 240 VAL A C 1
ATOM 1937 O O . VAL A 1 240 ? 16.583 -2.794 44.615 1.00 38.75 240 VAL A O 1
ATOM 1940 N N . GLU A 1 241 ? 18.368 -4.012 45.320 1.00 37.03 241 GLU A N 1
ATOM 1941 C CA . GLU A 1 241 ? 17.718 -5.248 45.826 1.00 37.03 241 GLU A CA 1
ATOM 1942 C C . GLU A 1 241 ? 17.496 -6.341 44.756 1.00 37.03 241 GLU A C 1
ATOM 1944 O O . GLU A 1 241 ? 16.447 -6.443 44.137 1.00 37.03 241 GLU A O 1
ATOM 1949 N N . ASP A 1 242 ? 18.509 -7.181 44.507 1.00 30.50 242 ASP A N 1
ATOM 1950 C CA . ASP A 1 242 ? 18.680 -8.399 45.317 1.00 30.50 242 ASP A CA 1
ATOM 1951 C C . ASP A 1 242 ? 20.035 -9.081 45.049 1.00 30.50 242 ASP A C 1
ATOM 1953 O O . ASP A 1 242 ? 20.464 -9.238 43.906 1.00 30.50 242 ASP A O 1
ATOM 1957 N N . ASN A 1 243 ? 20.736 -9.486 46.112 1.00 33.44 243 ASN A N 1
ATOM 1958 C CA . ASN A 1 243 ? 22.028 -10.172 46.007 1.00 33.44 243 ASN A CA 1
ATOM 1959 C C . ASN A 1 243 ? 22.124 -11.304 47.036 1.00 33.44 243 ASN A C 1
ATOM 1961 O O . ASN A 1 243 ? 22.907 -11.244 47.984 1.00 33.44 243 ASN A O 1
ATOM 1965 N N . ASN A 1 244 ? 21.299 -12.336 46.858 1.00 32.25 244 ASN A N 1
ATOM 1966 C CA . ASN A 1 244 ? 21.495 -13.631 47.501 1.00 32.25 244 ASN A CA 1
ATOM 1967 C C . ASN A 1 244 ? 20.849 -14.739 46.664 1.00 32.25 244 ASN A C 1
ATOM 1969 O O . ASN A 1 244 ? 19.660 -14.699 46.364 1.00 32.25 244 ASN A O 1
ATOM 1973 N N . GLY A 1 245 ? 21.640 -15.731 46.263 1.00 33.41 245 GLY A N 1
ATOM 1974 C CA . GLY A 1 245 ? 21.152 -16.805 45.405 1.00 33.41 245 GLY A CA 1
ATOM 1975 C C . GLY A 1 245 ? 20.475 -17.925 46.188 1.00 33.41 245 GLY A C 1
ATOM 1976 O O . GLY A 1 245 ? 21.001 -18.380 47.203 1.00 33.41 245 GLY A O 1
ATOM 1977 N N . ASN A 1 246 ? 19.397 -18.481 45.635 1.00 27.98 246 ASN A N 1
ATOM 1978 C CA . ASN A 1 246 ? 19.160 -19.914 45.767 1.00 27.98 246 ASN A CA 1
ATOM 1979 C C . ASN A 1 246 ? 18.458 -20.497 44.534 1.00 27.98 246 ASN A C 1
ATOM 1981 O O . ASN A 1 246 ? 17.711 -19.817 43.837 1.00 27.98 246 ASN A O 1
ATOM 1985 N N . LYS A 1 247 ? 18.769 -21.758 44.220 1.00 40.03 247 LYS A N 1
ATOM 1986 C CA . LYS A 1 247 ? 18.379 -22.407 42.960 1.00 40.03 247 LYS A CA 1
ATOM 1987 C C . LYS A 1 247 ? 16.982 -23.023 43.041 1.00 40.03 247 LYS A C 1
ATOM 1989 O O . LYS A 1 247 ? 16.808 -24.019 43.736 1.00 40.03 247 LYS A O 1
ATOM 1994 N N . SER A 1 248 ? 16.041 -22.515 42.254 1.00 32.25 248 SER A N 1
ATOM 1995 C CA . SER A 1 248 ? 15.038 -23.287 41.488 1.00 32.25 248 SER A CA 1
ATOM 1996 C C . SER A 1 248 ? 14.093 -22.296 40.812 1.00 32.25 248 SER A C 1
ATOM 1998 O O . SER A 1 248 ? 13.390 -21.554 41.486 1.00 32.25 248 SER A O 1
ATOM 2000 N N . GLY A 1 249 ? 14.115 -22.247 39.482 1.00 26.78 249 GLY A N 1
ATOM 2001 C CA . GLY A 1 249 ? 13.288 -21.332 38.704 1.00 26.78 249 GLY A CA 1
ATOM 2002 C C . GLY A 1 249 ? 12.829 -22.002 37.421 1.00 26.78 249 GLY A C 1
ATOM 2003 O O . GLY A 1 249 ? 13.653 -22.453 36.625 1.00 26.78 249 GLY A O 1
ATOM 2004 N N . GLU A 1 250 ? 11.514 -22.067 37.254 1.00 27.12 250 GLU A N 1
ATOM 2005 C CA . GLU A 1 250 ? 10.851 -22.282 35.969 1.00 27.12 250 GLU A CA 1
ATOM 2006 C C . GLU A 1 250 ? 11.260 -21.167 34.981 1.00 27.12 250 GLU A C 1
ATOM 2008 O O . GLU A 1 250 ? 11.730 -20.107 35.415 1.00 27.12 250 GLU A O 1
ATOM 2013 N N . PRO A 1 251 ? 11.149 -21.375 33.655 1.00 30.36 251 PRO A N 1
ATOM 2014 C CA . PRO A 1 251 ? 11.559 -20.366 32.685 1.00 30.36 251 PRO A CA 1
ATOM 2015 C C . PRO A 1 251 ? 10.688 -19.110 32.816 1.00 30.36 251 PRO A C 1
ATOM 2017 O O . PRO A 1 251 ? 9.530 -19.097 32.411 1.00 30.36 251 PRO A O 1
ATOM 2020 N N . VAL A 1 252 ? 11.269 -18.048 33.378 1.00 32.09 252 VAL A N 1
ATOM 2021 C CA . VAL A 1 252 ? 10.640 -16.727 33.482 1.00 32.09 252 VAL A CA 1
ATOM 2022 C C . VAL A 1 252 ? 10.347 -16.207 32.074 1.00 32.09 252 VAL A C 1
ATOM 2024 O O . VAL A 1 252 ? 11.262 -16.105 31.254 1.00 32.09 252 VAL A O 1
ATOM 2027 N N . ASP A 1 253 ? 9.076 -15.883 31.815 1.00 31.70 253 ASP A N 1
ATOM 2028 C CA . ASP A 1 253 ? 8.596 -15.360 30.533 1.00 31.70 253 ASP A CA 1
ATOM 2029 C C . ASP A 1 253 ? 9.474 -14.198 30.037 1.00 31.70 253 ASP A C 1
ATOM 2031 O O . ASP A 1 253 ? 9.769 -13.242 30.763 1.00 31.70 253 ASP A O 1
ATOM 2035 N N . ALA A 1 254 ? 9.881 -14.266 28.767 1.00 37.00 254 ALA A N 1
ATOM 2036 C CA . ALA A 1 254 ? 10.641 -13.197 28.135 1.00 37.00 254 ALA A CA 1
ATOM 2037 C C . ALA A 1 254 ? 9.800 -11.912 28.103 1.00 37.00 254 ALA A C 1
ATOM 2039 O O . ALA A 1 254 ? 8.680 -11.909 27.591 1.00 37.00 254 ALA A O 1
ATOM 2040 N N . ALA A 1 255 ? 10.349 -10.815 28.634 1.00 42.47 255 ALA A N 1
ATOM 2041 C CA . ALA A 1 255 ? 9.647 -9.539 28.723 1.00 42.47 255 ALA A CA 1
ATOM 2042 C C . ALA A 1 255 ? 9.122 -9.092 27.345 1.00 42.47 255 ALA A C 1
ATOM 2044 O O . ALA A 1 255 ? 9.903 -8.800 26.435 1.00 42.47 255 ALA A O 1
ATOM 2045 N N . LEU A 1 256 ? 7.792 -9.037 27.213 1.00 59.06 256 LEU A N 1
ATOM 2046 C CA . LEU A 1 256 ? 7.095 -8.624 25.995 1.00 59.06 256 LEU A CA 1
ATOM 2047 C C . LEU A 1 256 ? 7.571 -7.239 25.537 1.00 59.06 256 LEU A C 1
ATOM 2049 O O . LEU A 1 256 ? 7.830 -6.347 26.351 1.00 59.06 256 LEU A O 1
ATOM 2053 N N . THR A 1 257 ? 7.674 -7.039 24.220 1.00 72.31 257 THR A N 1
ATOM 2054 C CA . THR A 1 257 ? 8.061 -5.724 23.687 1.00 72.31 257 THR A CA 1
ATOM 2055 C C . THR A 1 257 ? 6.992 -4.676 24.031 1.00 72.31 257 THR A C 1
ATOM 2057 O O . THR A 1 257 ? 5.819 -5.037 24.155 1.00 72.31 257 THR A O 1
ATOM 2060 N N . PRO A 1 258 ? 7.334 -3.376 24.143 1.00 74.12 258 PRO A N 1
ATOM 2061 C CA . PRO A 1 258 ? 6.345 -2.338 24.439 1.00 74.12 258 PRO A CA 1
ATOM 2062 C C . PRO A 1 258 ? 5.156 -2.341 23.469 1.00 74.12 258 PRO A C 1
ATOM 2064 O O . PRO A 1 258 ? 4.018 -2.219 23.906 1.00 74.12 258 PRO A O 1
ATOM 2067 N N . ALA A 1 259 ? 5.402 -2.575 22.175 1.00 74.25 259 ALA A N 1
ATOM 2068 C CA . ALA A 1 259 ? 4.348 -2.701 21.171 1.00 74.25 259 ALA A CA 1
ATOM 2069 C C . ALA A 1 259 ? 3.470 -3.948 21.395 1.00 74.25 259 ALA A C 1
ATOM 2071 O O . ALA A 1 259 ? 2.248 -3.865 21.291 1.00 74.25 259 ALA A O 1
ATOM 2072 N N . SER A 1 260 ? 4.066 -5.084 21.775 1.00 75.69 260 SER A N 1
ATOM 2073 C CA . SER A 1 260 ? 3.312 -6.296 22.125 1.00 75.69 260 SER A CA 1
ATOM 2074 C C . SER A 1 260 ? 2.431 -6.091 23.363 1.00 75.69 260 SER A C 1
ATOM 2076 O O . SER A 1 260 ? 1.291 -6.549 23.386 1.00 75.69 260 SER A O 1
ATOM 2078 N N . GLN A 1 261 ? 2.924 -5.353 24.363 1.00 77.62 261 GLN A N 1
ATOM 2079 C CA . GLN A 1 261 ? 2.143 -4.993 25.547 1.00 77.62 261 GLN A CA 1
ATOM 2080 C C . GLN A 1 261 ? 0.981 -4.047 25.209 1.00 77.62 261 GLN A C 1
ATOM 2082 O O . GLN A 1 261 ? -0.095 -4.194 25.785 1.00 77.62 261 GLN A O 1
ATOM 2087 N N . THR A 1 262 ? 1.164 -3.111 24.270 1.00 80.25 262 THR A N 1
ATOM 2088 C CA . THR A 1 262 ? 0.074 -2.249 23.785 1.00 80.25 262 THR A CA 1
ATOM 2089 C C . THR A 1 262 ? -1.035 -3.064 23.126 1.00 80.25 262 THR A C 1
ATOM 2091 O O . THR A 1 262 ? -2.197 -2.854 23.457 1.00 80.25 262 THR A O 1
ATOM 2094 N N . VAL A 1 263 ? -0.703 -4.011 22.239 1.00 80.69 263 VAL A N 1
ATOM 2095 C CA . VAL A 1 263 ? -1.706 -4.861 21.566 1.00 80.69 263 VAL A CA 1
ATOM 2096 C C . VAL A 1 263 ? -2.512 -5.675 22.585 1.00 80.69 263 VAL A C 1
ATOM 2098 O O . VAL A 1 263 ? -3.739 -5.661 22.530 1.00 80.69 263 VAL A O 1
ATOM 2101 N N . GLU A 1 264 ? -1.857 -6.308 23.565 1.00 80.31 264 GLU A N 1
ATOM 2102 C CA . GLU A 1 264 ? -2.562 -7.065 24.614 1.00 80.31 264 GLU A CA 1
ATOM 2103 C C . GLU A 1 264 ? -3.409 -6.153 25.525 1.00 80.31 264 GLU A C 1
ATOM 2105 O O . GLU A 1 264 ? -4.481 -6.544 25.980 1.00 80.31 264 GLU A O 1
ATOM 2110 N N . ASN A 1 265 ? -2.967 -4.915 25.769 1.00 82.44 265 ASN A N 1
ATOM 2111 C CA . ASN A 1 265 ? -3.740 -3.928 26.524 1.00 82.44 265 ASN A CA 1
ATOM 2112 C C . ASN A 1 265 ? -4.980 -3.442 25.754 1.00 82.44 265 ASN A C 1
ATOM 2114 O O . ASN A 1 265 ? -6.048 -3.357 26.352 1.00 82.44 265 ASN A O 1
ATOM 2118 N N . VAL A 1 266 ? -4.871 -3.169 24.447 1.00 84.38 266 VAL A N 1
ATOM 2119 C CA . VAL A 1 266 ? -6.020 -2.802 23.595 1.00 84.38 266 VAL A CA 1
ATOM 2120 C C . VAL A 1 266 ? -7.012 -3.961 23.493 1.00 84.38 266 VAL A C 1
ATOM 2122 O O . VAL A 1 266 ? -8.211 -3.749 23.640 1.00 84.38 266 VAL A O 1
ATOM 2125 N N . LYS A 1 267 ? -6.521 -5.194 23.330 1.00 83.31 267 LYS A N 1
ATOM 2126 C CA . LYS A 1 267 ? -7.346 -6.407 23.343 1.00 83.31 267 LYS A CA 1
ATOM 2127 C C . LYS A 1 267 ? -8.114 -6.567 24.661 1.00 83.31 267 LYS A C 1
ATOM 2129 O O . LYS A 1 267 ? -9.319 -6.776 24.617 1.00 83.31 267 LYS A O 1
ATOM 2134 N N . ARG A 1 268 ? -7.454 -6.406 25.818 1.00 83.38 268 ARG A N 1
ATOM 2135 C CA . ARG A 1 268 ? -8.119 -6.404 27.140 1.00 83.38 268 ARG A CA 1
ATOM 2136 C C . ARG A 1 268 ? -9.122 -5.249 27.279 1.00 83.38 268 ARG A C 1
ATOM 2138 O O . ARG A 1 268 ? -10.144 -5.402 27.938 1.00 83.38 268 ARG A O 1
ATOM 2145 N N . GLY A 1 269 ? -8.831 -4.117 26.631 1.00 85.19 269 GLY A N 1
ATOM 2146 C CA . GLY A 1 269 ? -9.768 -3.027 26.352 1.00 85.19 269 GLY A CA 1
ATOM 2147 C C . GLY A 1 269 ? -11.063 -3.541 25.728 1.00 85.19 269 GLY A C 1
ATOM 2148 O O . GLY A 1 269 ? -12.121 -3.463 26.344 1.00 85.19 269 GLY A O 1
ATOM 2149 N N . TYR A 1 270 ? -10.965 -4.111 24.528 1.00 88.50 270 TYR A N 1
ATOM 2150 C CA . TYR A 1 270 ? -12.116 -4.615 23.779 1.00 88.50 270 TYR A CA 1
ATOM 2151 C C . TYR A 1 270 ? -12.832 -5.785 24.461 1.00 88.50 270 TYR A C 1
ATOM 2153 O O . TYR A 1 270 ? -14.056 -5.827 24.402 1.00 88.50 270 TYR A O 1
ATOM 2161 N N . GLU A 1 271 ? -12.121 -6.680 25.152 1.00 87.44 271 GLU A N 1
ATOM 2162 C CA . GLU A 1 271 ? -12.719 -7.751 25.962 1.00 87.44 271 GLU A CA 1
ATOM 2163 C C . GLU A 1 271 ? -13.694 -7.159 26.991 1.00 87.44 271 GLU A C 1
ATOM 2165 O O . GLU A 1 271 ? -14.898 -7.391 26.888 1.00 87.44 271 GLU A O 1
ATOM 2170 N N . HIS A 1 272 ? -13.210 -6.279 27.874 1.00 86.44 272 HIS A N 1
ATOM 2171 C CA . HIS A 1 272 ? -14.035 -5.664 28.917 1.00 86.44 272 HIS A CA 1
ATOM 2172 C C . HIS A 1 272 ? -15.176 -4.798 28.361 1.00 86.44 272 HIS A C 1
ATOM 2174 O O . HIS A 1 272 ? -16.299 -4.864 28.857 1.00 86.44 272 HIS A O 1
ATOM 2180 N N . LEU A 1 273 ? -14.923 -4.002 27.317 1.00 88.62 273 LEU A N 1
ATOM 2181 C CA . LEU A 1 273 ? -15.968 -3.181 26.693 1.00 88.62 273 LEU A CA 1
ATOM 2182 C C . LEU A 1 273 ? -17.064 -4.046 26.052 1.00 88.62 273 LEU A C 1
ATOM 2184 O O . LEU A 1 273 ? -18.241 -3.698 26.132 1.00 88.62 273 LEU A O 1
ATOM 2188 N N . THR A 1 274 ? -16.698 -5.194 25.475 1.00 87.75 274 THR A N 1
ATOM 2189 C CA . THR A 1 274 ? -17.670 -6.147 24.921 1.00 87.75 274 THR A CA 1
ATOM 2190 C C . THR A 1 274 ? -18.480 -6.825 26.032 1.00 87.75 274 THR A C 1
ATOM 2192 O O . THR A 1 274 ? -19.691 -6.965 25.882 1.00 87.75 274 THR A O 1
ATOM 2195 N N . ASP A 1 275 ? -17.866 -7.163 27.174 1.00 86.25 275 ASP A N 1
ATOM 2196 C CA . ASP A 1 275 ? -18.585 -7.695 28.345 1.00 86.25 275 ASP A CA 1
ATOM 2197 C C . ASP A 1 275 ? -19.593 -6.680 28.916 1.00 86.25 275 ASP A C 1
ATOM 2199 O O . ASP A 1 275 ? -20.707 -7.049 29.291 1.00 86.25 275 ASP A O 1
ATOM 2203 N N . LEU A 1 276 ? -19.252 -5.385 28.938 1.00 86.31 276 LEU A N 1
ATOM 2204 C CA . LEU A 1 276 ? -20.177 -4.318 29.343 1.00 86.31 276 LEU A CA 1
ATOM 2205 C C . LEU A 1 276 ? -21.351 -4.164 28.357 1.00 86.31 276 LEU A C 1
ATOM 2207 O O . LEU A 1 276 ? -22.500 -4.011 28.777 1.00 86.31 276 LEU A O 1
ATOM 2211 N N . MET A 1 277 ? -21.095 -4.253 27.047 1.00 86.31 277 MET A N 1
ATOM 2212 C CA . MET A 1 277 ? -22.150 -4.244 26.022 1.00 86.31 277 MET A CA 1
ATOM 2213 C C . MET A 1 277 ? -23.055 -5.481 26.118 1.00 86.31 277 MET A C 1
ATOM 2215 O O . MET A 1 277 ? -24.273 -5.360 25.992 1.00 86.31 277 MET A O 1
ATOM 2219 N N . HIS A 1 278 ? -22.487 -6.658 26.403 1.00 87.38 278 HIS A N 1
ATOM 2220 C CA . HIS A 1 278 ? -23.232 -7.896 26.657 1.00 87.38 278 HIS A CA 1
ATOM 2221 C C . HIS A 1 278 ? -24.086 -7.803 27.931 1.00 87.38 278 HIS A C 1
ATOM 2223 O O . HIS A 1 278 ? -25.270 -8.133 27.909 1.00 87.38 278 HIS A O 1
ATOM 2229 N N . THR A 1 279 ? -23.537 -7.236 29.004 1.00 85.06 279 THR A N 1
ATOM 2230 C CA . THR A 1 279 ? -24.258 -6.947 30.256 1.00 85.06 279 THR A CA 1
ATOM 2231 C C . THR A 1 279 ? -25.463 -6.030 30.006 1.00 85.06 279 THR A C 1
ATOM 2233 O O . THR A 1 279 ? -26.570 -6.309 30.473 1.00 85.06 279 THR A O 1
ATOM 2236 N N . TYR A 1 280 ? -25.298 -4.978 29.193 1.00 84.88 280 TYR A N 1
ATOM 2237 C CA . TYR A 1 280 ? -26.407 -4.108 28.786 1.00 84.88 280 TYR A CA 1
ATOM 2238 C C . TYR A 1 280 ? -27.432 -4.827 27.897 1.00 84.88 280 TYR A C 1
ATOM 2240 O O . TYR A 1 280 ? -28.637 -4.651 28.076 1.00 84.88 280 TYR A O 1
ATOM 2248 N N . TYR A 1 281 ? -26.973 -5.664 26.962 1.00 84.56 281 TYR A N 1
ATOM 2249 C CA . TYR A 1 281 ? -27.831 -6.487 26.108 1.00 84.56 281 TYR A CA 1
ATOM 2250 C C . TYR A 1 281 ? -28.745 -7.401 26.943 1.00 84.56 281 TYR A C 1
ATOM 2252 O O . TYR A 1 281 ? -29.960 -7.399 26.727 1.00 84.56 281 TYR A O 1
ATOM 2260 N N . LEU A 1 282 ? -28.195 -8.111 27.938 1.00 83.81 282 LEU A N 1
ATOM 2261 C CA . LEU A 1 282 ? -28.967 -8.964 28.852 1.00 83.81 282 LEU A CA 1
ATOM 2262 C C . LEU A 1 282 ? -30.004 -8.166 29.646 1.00 83.81 282 LEU A C 1
ATOM 2264 O O . LEU A 1 282 ? -31.145 -8.605 29.786 1.00 83.81 282 LEU A O 1
ATOM 2268 N N . LEU A 1 283 ? -29.634 -6.974 30.117 1.00 83.00 283 LEU A N 1
ATOM 2269 C CA . LEU A 1 283 ? -30.534 -6.108 30.869 1.00 83.00 283 LEU A CA 1
ATOM 2270 C C . LEU A 1 283 ? -31.706 -5.605 30.004 1.00 83.00 283 LEU A C 1
ATOM 2272 O O . LEU A 1 283 ? -32.845 -5.598 30.471 1.00 83.00 283 LEU A O 1
ATOM 2276 N N . VAL A 1 284 ? -31.477 -5.258 28.730 1.00 83.00 284 VAL A N 1
ATOM 2277 C CA . VAL A 1 284 ? -32.571 -4.918 27.793 1.00 83.00 284 VAL A CA 1
ATOM 2278 C C . VAL A 1 284 ? -33.456 -6.137 27.506 1.00 83.00 284 VAL A C 1
ATOM 2280 O O . VAL A 1 284 ? -34.679 -6.014 27.485 1.00 83.00 284 VAL A O 1
ATOM 2283 N N . GLN A 1 285 ? -32.868 -7.325 27.338 1.00 80.81 285 GLN A N 1
ATOM 2284 C CA . GLN A 1 285 ? -33.624 -8.566 27.126 1.00 80.81 285 GLN A CA 1
ATOM 2285 C C . GLN A 1 285 ? -34.480 -8.952 28.338 1.00 80.81 285 GLN A C 1
ATOM 2287 O O . GLN A 1 285 ? -35.583 -9.468 28.167 1.00 80.81 285 GLN A O 1
ATOM 2292 N N . TRP A 1 286 ? -34.028 -8.670 29.561 1.00 84.75 286 TRP A N 1
ATOM 2293 C CA . TRP A 1 286 ? -34.827 -8.897 30.767 1.00 84.75 286 TRP A CA 1
ATOM 2294 C C . TRP A 1 286 ? -36.087 -8.012 30.785 1.00 84.75 286 TRP A C 1
ATOM 2296 O O . TRP A 1 286 ? -37.188 -8.513 31.014 1.00 84.75 286 TRP A O 1
ATOM 2306 N N . HIS A 1 287 ? -35.958 -6.719 30.457 1.00 79.81 287 HIS A N 1
ATOM 2307 C CA . HIS A 1 287 ? -37.092 -5.774 30.420 1.00 79.81 287 HIS A CA 1
ATOM 2308 C C . HIS A 1 287 ? -38.088 -6.008 29.281 1.00 79.81 287 HIS A C 1
ATOM 2310 O O . HIS A 1 287 ? -39.193 -5.479 29.336 1.00 79.81 287 HIS A O 1
ATOM 2316 N N . ARG A 1 288 ? -37.739 -6.806 28.265 1.00 75.94 288 ARG A N 1
ATOM 2317 C CA . ARG A 1 288 ? -38.666 -7.155 27.174 1.00 75.94 288 ARG A CA 1
ATOM 2318 C C . ARG A 1 288 ? -39.775 -8.126 27.613 1.00 75.94 288 ARG A C 1
ATOM 2320 O O . ARG A 1 288 ? -40.760 -8.278 26.902 1.00 75.94 288 ARG A O 1
ATOM 2327 N N . ASP A 1 289 ? -39.613 -8.797 28.756 1.00 72.75 289 ASP A N 1
ATOM 2328 C CA . ASP A 1 289 ? -40.628 -9.685 29.347 1.00 72.75 289 ASP A CA 1
ATOM 2329 C C . ASP A 1 289 ? -40.473 -9.731 30.887 1.00 72.75 289 ASP A C 1
ATOM 2331 O O . ASP A 1 289 ? -39.947 -10.712 31.430 1.00 72.75 289 ASP A O 1
ATOM 2335 N N . PRO A 1 290 ? -40.815 -8.642 31.610 1.00 75.19 290 PRO A N 1
ATOM 2336 C CA . PRO A 1 290 ? -40.505 -8.496 33.032 1.00 75.19 290 PRO A CA 1
ATOM 2337 C C . PRO A 1 290 ? -41.117 -9.601 33.903 1.00 75.19 290 PRO A C 1
ATOM 2339 O O . PRO A 1 290 ? -42.257 -10.017 33.718 1.00 75.19 290 PRO A O 1
ATOM 2342 N N . PHE A 1 291 ? -40.358 -10.064 34.900 1.00 72.94 291 PHE A N 1
ATOM 2343 C CA . PHE A 1 291 ? -40.765 -11.102 35.863 1.00 72.94 291 PHE A CA 1
ATOM 2344 C C . PHE A 1 291 ? -41.193 -12.473 35.291 1.00 72.94 291 PHE A C 1
ATOM 2346 O O . PHE A 1 291 ? -41.622 -13.329 36.073 1.00 72.94 291 PHE A O 1
ATOM 2353 N N . ASN A 1 292 ? -41.026 -12.749 33.990 1.00 73.88 292 ASN A N 1
ATOM 2354 C CA . ASN A 1 292 ? -41.212 -14.101 33.457 1.00 73.88 292 ASN A CA 1
ATOM 2355 C C . ASN A 1 292 ? -40.245 -15.081 34.166 1.00 73.88 292 ASN A C 1
ATOM 2357 O O . ASN A 1 292 ? -39.046 -14.799 34.221 1.00 73.88 292 ASN A O 1
ATOM 2361 N N . PRO A 1 293 ? -40.705 -16.236 34.697 1.00 69.56 293 PRO A N 1
ATOM 2362 C CA . PRO A 1 293 ? -39.826 -17.237 35.314 1.00 69.56 293 PRO A CA 1
ATOM 2363 C C . PRO A 1 293 ? -38.727 -17.778 34.383 1.00 69.56 293 PRO A C 1
ATOM 2365 O O . PRO A 1 293 ? -37.749 -18.331 34.871 1.00 69.56 293 PRO A O 1
ATOM 2368 N N . LEU A 1 294 ? -38.854 -17.619 33.062 1.00 72.44 294 LEU A N 1
ATOM 2369 C CA . LEU A 1 294 ? -37.798 -17.958 32.106 1.00 72.44 294 LEU A CA 1
ATOM 2370 C C . LEU A 1 294 ? -36.618 -16.970 32.136 1.00 72.44 294 LEU A C 1
ATOM 2372 O O . LEU A 1 294 ? -35.513 -17.370 31.795 1.00 72.44 294 LEU A O 1
ATOM 2376 N N . ASN A 1 295 ? -36.797 -15.724 32.595 1.00 78.19 295 ASN A N 1
ATOM 2377 C CA . ASN A 1 295 ? -35.682 -14.776 32.765 1.00 78.19 295 ASN A CA 1
ATOM 2378 C C . ASN A 1 295 ? -34.723 -15.169 33.902 1.00 78.19 295 ASN A C 1
ATOM 2380 O O . ASN A 1 295 ? -33.643 -14.591 33.995 1.00 78.19 295 ASN A O 1
ATOM 2384 N N . ASP A 1 296 ? -35.096 -16.134 34.750 1.00 72.94 296 ASP A N 1
ATOM 2385 C CA . ASP A 1 296 ? -34.196 -16.711 35.756 1.00 72.94 296 ASP A CA 1
ATOM 2386 C C . ASP A 1 296 ? -33.129 -17.626 35.100 1.00 72.94 296 ASP A C 1
ATOM 2388 O O . ASP A 1 296 ? -32.143 -17.979 35.745 1.00 72.94 296 ASP A O 1
ATOM 2392 N N . ASP A 1 297 ? -33.297 -17.989 33.818 1.00 73.44 297 ASP A N 1
ATOM 2393 C CA . ASP A 1 297 ? -32.315 -18.708 32.999 1.00 73.44 297 ASP A CA 1
ATOM 2394 C C . ASP A 1 297 ? -31.581 -17.748 32.042 1.00 73.44 297 ASP A C 1
ATOM 2396 O O . ASP A 1 297 ? -32.165 -17.142 31.138 1.00 73.44 297 ASP A O 1
ATOM 2400 N N . ILE A 1 298 ? -30.258 -17.657 32.199 1.00 74.56 298 ILE A N 1
ATOM 2401 C CA . ILE A 1 298 ? -29.379 -16.834 31.357 1.00 74.56 298 ILE A CA 1
ATOM 2402 C C . ILE A 1 298 ? -29.477 -17.246 29.876 1.00 74.56 298 ILE A C 1
ATOM 2404 O O . ILE A 1 298 ? -29.382 -16.384 28.999 1.00 74.56 298 ILE A O 1
ATOM 2408 N N . ALA A 1 299 ? -29.729 -18.522 29.563 1.00 72.56 299 ALA A N 1
ATOM 2409 C CA . ALA A 1 299 ? -29.879 -18.982 28.182 1.00 72.56 299 ALA A CA 1
ATOM 2410 C C . ALA A 1 299 ? -31.112 -18.370 27.482 1.00 72.56 299 ALA A C 1
ATOM 2412 O O . ALA A 1 299 ? -31.061 -18.083 26.286 1.00 72.56 299 ALA A O 1
ATOM 2413 N N . TYR A 1 300 ? -32.198 -18.095 28.215 1.00 75.94 300 TYR A N 1
ATOM 2414 C CA . TYR A 1 300 ? -33.408 -17.456 27.673 1.00 75.94 300 TYR A CA 1
ATOM 2415 C C . TYR A 1 300 ? -33.219 -15.958 27.375 1.00 75.94 300 TYR A C 1
ATOM 2417 O O . TYR A 1 300 ? -33.892 -15.392 26.505 1.00 75.94 300 TYR A O 1
ATOM 2425 N N . LEU A 1 301 ? -32.280 -15.300 28.060 1.00 77.56 301 LEU A N 1
ATOM 2426 C CA . LEU A 1 301 ? -31.927 -13.900 27.804 1.00 77.56 301 LEU A CA 1
ATOM 2427 C C . LEU A 1 301 ? -31.114 -13.716 26.507 1.00 77.56 301 LEU A C 1
ATOM 2429 O O . LEU A 1 301 ? -31.093 -12.620 25.960 1.00 77.56 301 LEU A O 1
ATOM 2433 N N . HIS A 1 302 ? -30.522 -14.781 25.955 1.00 78.94 302 HIS A N 1
ATOM 2434 C CA . HIS A 1 302 ? -29.770 -14.760 24.688 1.00 78.94 302 HIS A CA 1
ATOM 2435 C C . HIS A 1 302 ? -30.660 -14.925 23.431 1.00 78.94 302 HIS A C 1
ATOM 2437 O O . HIS A 1 302 ? -30.186 -15.271 22.347 1.00 78.94 302 HIS A O 1
ATOM 2443 N N . ARG A 1 303 ? -31.975 -14.699 23.556 1.00 75.69 303 ARG A N 1
ATOM 2444 C CA . ARG A 1 303 ? -32.949 -14.825 22.458 1.00 75.69 303 ARG A CA 1
ATOM 2445 C C . ARG A 1 303 ? -32.784 -13.736 21.386 1.00 75.69 303 ARG A C 1
ATOM 2447 O O . ARG A 1 303 ? -32.464 -12.594 21.682 1.00 75.69 303 ARG A O 1
ATOM 2454 N N . CYS A 1 304 ? -33.018 -14.078 20.122 1.00 64.06 304 CYS A N 1
ATOM 2455 C CA . CYS A 1 304 ? -32.830 -13.161 18.989 1.00 64.06 304 CYS A CA 1
ATOM 2456 C C . CYS A 1 304 ? -34.023 -12.207 18.762 1.00 64.06 304 CYS A C 1
ATOM 2458 O O . CYS A 1 304 ? -35.069 -12.358 19.391 1.00 64.06 304 CYS A O 1
ATOM 2460 N N . GLY A 1 305 ? -33.860 -11.272 17.818 1.00 59.22 305 GLY A N 1
ATOM 2461 C CA . GLY A 1 305 ? -34.940 -10.431 17.288 1.00 59.22 305 GLY A CA 1
ATOM 2462 C C . GLY A 1 305 ? -35.218 -9.185 18.116 1.00 59.22 305 GLY A C 1
ATOM 2463 O O . GLY A 1 305 ? -36.335 -9.002 18.578 1.00 59.22 305 GLY A O 1
ATOM 2464 N N . ILE A 1 306 ? -34.185 -8.386 18.388 1.00 60.22 306 ILE A N 1
ATOM 2465 C CA . ILE A 1 306 ? -34.283 -7.106 19.115 1.00 60.22 306 ILE A CA 1
ATOM 2466 C C . ILE A 1 306 ? -34.822 -5.980 18.225 1.00 60.22 306 ILE A C 1
ATOM 2468 O O . ILE A 1 306 ? -35.430 -5.058 18.752 1.00 60.22 306 ILE A O 1
ATOM 2472 N N . ASP A 1 307 ? -34.586 -6.082 16.916 1.00 52.66 307 ASP A N 1
ATOM 2473 C CA . ASP A 1 307 ? -34.866 -5.046 15.916 1.00 52.66 307 ASP A CA 1
ATOM 2474 C C . ASP A 1 307 ? -36.090 -5.385 15.034 1.00 52.66 307 ASP A C 1
ATOM 2476 O O . ASP A 1 307 ? -36.448 -4.607 14.163 1.00 52.66 307 ASP A O 1
ATOM 2480 N N . ASP A 1 308 ? -36.748 -6.534 15.256 1.00 45.62 308 ASP A N 1
ATOM 2481 C CA . ASP A 1 308 ? -37.869 -7.025 14.426 1.00 45.62 308 ASP A CA 1
ATOM 2482 C C . ASP A 1 308 ? -39.225 -6.319 14.715 1.00 45.62 308 ASP A C 1
ATOM 2484 O O . ASP A 1 308 ? -40.230 -6.686 14.111 1.00 45.62 308 ASP A O 1
ATOM 2488 N N . ASP A 1 309 ? -39.279 -5.356 15.651 1.00 40.94 309 ASP A N 1
ATOM 2489 C CA . ASP A 1 309 ? -40.523 -4.722 16.145 1.00 40.94 309 ASP A CA 1
ATOM 2490 C C . ASP A 1 309 ? -40.687 -3.224 15.748 1.00 40.94 309 ASP A C 1
ATOM 2492 O O . ASP A 1 309 ? -41.727 -2.645 16.054 1.00 40.94 309 ASP A O 1
ATOM 2496 N N . ASP A 1 310 ? -39.692 -2.580 15.113 1.00 42.38 310 ASP A N 1
ATOM 2497 C CA . ASP A 1 310 ? -39.625 -1.103 14.940 1.00 42.38 310 ASP A CA 1
ATOM 2498 C C . ASP A 1 310 ? -39.879 -0.589 13.487 1.00 42.38 310 ASP A C 1
ATOM 2500 O O . ASP A 1 310 ? -39.879 0.624 13.278 1.00 42.38 310 ASP A O 1
ATOM 2504 N N . ASP A 1 311 ? -40.105 -1.461 12.488 1.00 37.84 311 ASP A N 1
ATOM 2505 C CA . ASP A 1 311 ? -40.119 -1.107 11.040 1.00 37.84 311 ASP A CA 1
ATOM 2506 C C . ASP A 1 311 ? -41.528 -0.980 10.378 1.00 37.84 311 ASP A C 1
ATOM 2508 O O . ASP A 1 311 ? -41.612 -0.734 9.176 1.00 37.84 311 ASP A O 1
ATOM 2512 N N . ASP A 1 312 ? -42.638 -1.136 11.116 1.00 37.31 312 ASP A N 1
ATOM 2513 C CA . ASP A 1 312 ? -43.994 -1.355 10.541 1.00 37.31 312 ASP A CA 1
ATOM 2514 C C . ASP A 1 312 ? -44.956 -0.125 10.526 1.00 37.31 312 ASP A C 1
ATOM 2516 O O . ASP A 1 312 ? -46.109 -0.277 10.120 1.00 37.31 312 ASP A O 1
ATOM 2520 N N . ASP A 1 313 ? -44.536 1.080 10.951 1.00 38.69 313 ASP A N 1
ATOM 2521 C CA . ASP A 1 313 ? -45.449 2.230 11.212 1.00 38.69 313 ASP A CA 1
ATOM 2522 C C . ASP A 1 313 ? -45.268 3.493 10.316 1.00 38.69 313 ASP A C 1
ATOM 2524 O O . ASP A 1 313 ? -45.983 4.475 10.516 1.00 38.69 313 ASP A O 1
ATOM 2528 N N . ASP A 1 314 ? -44.383 3.488 9.305 1.00 37.62 314 ASP A N 1
ATOM 2529 C CA . ASP A 1 314 ? -44.183 4.610 8.351 1.00 37.62 314 ASP A CA 1
ATOM 2530 C C . ASP A 1 314 ? -44.518 4.204 6.890 1.00 37.62 314 ASP A C 1
ATOM 2532 O O . ASP A 1 314 ? -43.642 4.133 6.027 1.00 37.62 314 ASP A O 1
ATOM 2536 N N . ASP A 1 315 ? -45.801 3.964 6.588 1.00 34.06 315 ASP A N 1
ATOM 2537 C CA . ASP A 1 315 ? -46.302 3.806 5.204 1.00 34.06 315 ASP A CA 1
ATOM 2538 C C . ASP A 1 315 ? -47.540 4.700 4.962 1.00 34.06 315 ASP A C 1
ATOM 2540 O O . ASP A 1 315 ? -48.666 4.244 4.740 1.00 34.06 315 ASP A O 1
ATOM 2544 N N . ASP A 1 316 ? -47.324 6.021 5.046 1.00 33.88 316 ASP A N 1
ATOM 2545 C CA . ASP A 1 316 ? -48.271 7.056 4.600 1.00 33.88 316 ASP A CA 1
ATOM 2546 C C . ASP A 1 316 ? -48.392 6.989 3.062 1.00 33.88 316 ASP A C 1
ATOM 2548 O O . ASP A 1 316 ? -47.714 7.688 2.304 1.00 33.88 316 ASP A O 1
ATOM 2552 N N . SER A 1 317 ? -49.251 6.087 2.588 1.00 33.72 317 SER A N 1
ATOM 2553 C CA . SER A 1 317 ? -49.467 5.835 1.166 1.00 33.72 317 SER A CA 1
ATOM 2554 C C . SER A 1 317 ? -50.175 7.013 0.478 1.00 33.72 317 SER A C 1
ATOM 2556 O O . SER A 1 317 ? -51.401 7.142 0.566 1.00 33.72 317 SER A O 1
ATOM 2558 N N . GLU A 1 318 ? -49.429 7.844 -0.255 1.00 31.97 318 GLU A N 1
ATOM 2559 C CA . GLU A 1 318 ? -50.014 8.769 -1.236 1.00 31.97 318 GLU A CA 1
ATOM 2560 C C . GLU A 1 318 ? -50.589 7.989 -2.436 1.00 31.97 318 GLU A C 1
ATOM 2562 O O . GLU A 1 318 ? -49.970 7.071 -2.979 1.00 31.97 318 GLU A O 1
ATOM 2567 N N . GLU A 1 319 ? -51.806 8.350 -2.846 1.00 31.31 319 GLU A N 1
ATOM 2568 C CA . GLU A 1 319 ? -52.493 7.779 -4.007 1.00 31.31 319 GLU A CA 1
ATOM 2569 C C . GLU A 1 319 ? -51.842 8.256 -5.320 1.00 31.31 319 GLU A C 1
ATOM 2571 O O . GLU A 1 319 ? -51.732 9.462 -5.517 1.00 31.31 319 GLU A O 1
ATOM 2576 N N . GLU A 1 320 ? -51.548 7.361 -6.278 1.00 29.45 320 GLU A N 1
ATOM 2577 C CA . GLU A 1 320 ? -51.819 7.664 -7.699 1.00 29.45 320 GLU A CA 1
ATOM 2578 C C . GLU A 1 320 ? -51.929 6.419 -8.615 1.00 29.45 320 GLU A C 1
ATOM 2580 O O . GLU A 1 320 ? -51.025 5.597 -8.756 1.00 29.45 320 GLU A O 1
ATOM 2585 N N . ASP A 1 321 ? -53.114 6.316 -9.219 1.00 28.16 321 ASP A N 1
ATOM 2586 C CA . ASP A 1 321 ? -53.560 5.627 -10.438 1.00 28.16 321 ASP A CA 1
ATOM 2587 C C . ASP A 1 321 ? -52.733 4.525 -11.157 1.00 28.16 321 ASP A C 1
ATOM 2589 O O . ASP A 1 321 ? -51.722 4.742 -11.817 1.00 28.16 321 ASP A O 1
ATOM 2593 N N . ALA A 1 322 ? -53.385 3.356 -11.219 1.00 30.58 322 ALA A N 1
ATOM 2594 C CA . ALA A 1 322 ? -53.717 2.585 -12.429 1.00 30.58 322 ALA A CA 1
ATOM 2595 C C . ALA A 1 322 ? -52.657 2.318 -13.528 1.00 30.58 322 ALA A C 1
ATOM 2597 O O . ALA A 1 322 ? -52.300 3.195 -14.306 1.00 30.58 322 ALA A O 1
ATOM 2598 N N . HIS A 1 323 ? -52.439 1.026 -13.823 1.00 30.53 323 HIS A N 1
ATOM 2599 C CA . HIS A 1 323 ? -52.863 0.480 -15.125 1.00 30.53 323 HIS A CA 1
ATOM 2600 C C . HIS A 1 323 ? -53.079 -1.050 -15.112 1.00 30.53 323 HIS A C 1
ATOM 2602 O O . HIS A 1 323 ? -52.347 -1.815 -14.493 1.00 30.53 323 HIS A O 1
ATOM 2608 N N . ASP A 1 324 ? -54.134 -1.467 -15.813 1.00 27.59 324 ASP A N 1
ATOM 2609 C CA . ASP A 1 324 ? -54.643 -2.835 -15.993 1.00 27.59 324 ASP A CA 1
ATOM 2610 C C . ASP A 1 324 ? -53.783 -3.625 -17.008 1.00 27.59 324 ASP A C 1
ATOM 2612 O O . ASP A 1 324 ? -53.576 -3.132 -18.115 1.00 27.59 324 ASP A O 1
ATOM 2616 N N . GLU A 1 325 ? -53.379 -4.869 -16.711 1.00 27.95 325 GLU A N 1
ATOM 2617 C CA . GLU A 1 325 ? -53.442 -5.935 -17.728 1.00 27.95 325 GLU A CA 1
ATOM 2618 C C . GLU A 1 325 ? -53.560 -7.358 -17.140 1.00 27.95 325 GLU A C 1
ATOM 2620 O O . GLU A 1 325 ? -53.081 -7.678 -16.053 1.00 27.95 325 GLU A O 1
ATOM 2625 N N . LYS A 1 326 ? -54.273 -8.225 -17.870 1.00 27.45 326 LYS A N 1
ATOM 2626 C CA . LYS A 1 326 ? -54.813 -9.517 -17.402 1.00 27.45 326 LYS A CA 1
ATOM 2627 C C . LYS A 1 326 ? -54.037 -10.699 -17.976 1.00 27.45 326 LYS A C 1
ATOM 2629 O O . LYS A 1 326 ? -53.709 -10.675 -19.159 1.00 27.45 326 LYS A O 1
ATOM 2634 N N . GLY A 1 327 ? -53.944 -11.826 -17.252 1.00 25.08 327 GLY A N 1
ATOM 2635 C CA . GLY A 1 327 ? -53.619 -13.080 -17.949 1.00 25.08 327 GLY A CA 1
ATOM 2636 C C . GLY A 1 327 ? -53.439 -14.400 -17.186 1.00 25.08 327 GLY A C 1
ATOM 2637 O O . GLY A 1 327 ? -52.327 -14.897 -17.103 1.00 25.08 327 GLY A O 1
ATOM 2638 N N . TYR A 1 328 ? -54.558 -15.071 -16.886 1.00 27.02 328 TYR A N 1
ATOM 2639 C CA . TYR A 1 328 ? -54.730 -16.542 -16.945 1.00 27.02 328 TYR A CA 1
ATOM 2640 C C . TYR A 1 328 ? -54.264 -17.491 -15.814 1.00 27.02 328 TYR A C 1
ATOM 2642 O O . TYR A 1 328 ? -53.460 -17.195 -14.940 1.00 27.02 328 TYR A O 1
ATOM 2650 N N . HIS A 1 329 ? -54.926 -18.657 -15.824 1.00 24.42 329 HIS A N 1
ATOM 2651 C CA . HIS A 1 329 ? -55.137 -19.603 -14.724 1.00 24.42 329 HIS A CA 1
ATOM 2652 C C . HIS A 1 329 ? -54.210 -20.839 -14.730 1.00 24.42 329 HIS A C 1
ATOM 2654 O O . HIS A 1 329 ? -53.788 -21.301 -15.782 1.00 24.42 329 HIS A O 1
ATOM 2660 N N . HIS A 1 330 ? -54.074 -21.441 -13.537 1.00 24.61 330 HIS A N 1
ATOM 2661 C CA . HIS A 1 330 ? -53.958 -22.882 -13.211 1.00 24.61 330 HIS A CA 1
ATOM 2662 C C . HIS A 1 330 ? -53.230 -23.860 -14.167 1.00 24.61 330 HIS A C 1
ATOM 2664 O O . HIS A 1 330 ? -53.687 -24.126 -15.275 1.00 24.61 330 HIS A O 1
ATOM 2670 N N . SER A 1 331 ? -52.349 -24.706 -13.607 1.00 22.86 331 SER A N 1
ATOM 2671 C CA . SER A 1 331 ? -52.753 -26.060 -13.137 1.00 22.86 331 SER A CA 1
ATOM 2672 C C . SER A 1 331 ? -51.584 -26.920 -12.601 1.00 22.86 331 SER A C 1
ATOM 2674 O O . SER A 1 331 ? -50.413 -26.589 -12.756 1.00 22.86 331 SER A O 1
ATOM 2676 N N . HIS A 1 332 ? -51.921 -28.009 -11.896 1.00 23.91 332 HIS A N 1
ATOM 2677 C CA . HIS A 1 332 ? -51.000 -28.917 -11.190 1.00 23.91 332 HIS A CA 1
ATOM 2678 C C . HIS A 1 332 ? -50.347 -29.995 -12.081 1.00 23.91 332 HIS A C 1
ATOM 2680 O O . HIS A 1 332 ? -51.047 -30.619 -12.871 1.00 23.91 332 HIS A O 1
ATOM 2686 N N . SER A 1 333 ? -49.084 -30.357 -11.792 1.00 24.06 333 SER A N 1
ATOM 2687 C CA . SER A 1 333 ? -48.553 -31.748 -11.735 1.00 24.06 333 SER A CA 1
ATOM 2688 C C . SER A 1 333 ? -47.072 -31.702 -11.286 1.00 24.06 333 SER A C 1
ATOM 2690 O O . SER A 1 333 ? -46.277 -31.035 -11.929 1.00 24.06 333 SER A O 1
ATOM 2692 N N . SER A 1 334 ? -46.635 -32.180 -10.113 1.00 22.62 334 SER A N 1
ATOM 2693 C CA . SER A 1 334 ? -46.564 -33.567 -9.603 1.00 22.62 334 SER A CA 1
ATOM 2694 C C . SER A 1 334 ? -45.429 -34.441 -10.192 1.00 22.62 334 SER A C 1
ATOM 2696 O O . SER A 1 334 ? -45.623 -35.090 -11.215 1.00 22.62 334 SER A O 1
ATOM 2698 N N . ARG A 1 335 ? -44.293 -34.505 -9.454 1.00 24.31 335 ARG A N 1
ATOM 2699 C CA . ARG A 1 335 ? -43.538 -35.703 -8.961 1.00 24.31 335 ARG A CA 1
ATOM 2700 C C . ARG A 1 335 ? -42.010 -35.789 -9.195 1.00 24.31 335 ARG A C 1
ATOM 2702 O O . ARG A 1 335 ? -41.574 -35.939 -10.323 1.00 24.31 335 ARG A O 1
ATOM 2709 N N . HIS A 1 336 ? -41.298 -35.907 -8.055 1.00 26.67 336 HIS A N 1
ATOM 2710 C CA . HIS A 1 336 ? -40.000 -36.574 -7.751 1.00 26.67 336 HIS A CA 1
ATOM 2711 C C . HIS A 1 336 ? -38.748 -36.211 -8.599 1.00 26.67 336 HIS A C 1
ATOM 2713 O O . HIS A 1 336 ? -38.803 -36.232 -9.817 1.00 26.67 336 HIS A O 1
ATOM 2719 N N . GLY A 1 337 ? -37.555 -35.909 -8.054 1.00 24.62 337 GLY A N 1
ATOM 2720 C CA . GLY A 1 337 ? -36.981 -36.083 -6.695 1.00 24.62 337 GLY A CA 1
ATOM 2721 C C . GLY A 1 337 ? -35.864 -37.152 -6.713 1.00 24.62 337 GLY A C 1
ATOM 2722 O O . GLY A 1 337 ? -36.038 -38.151 -7.397 1.00 24.62 337 GLY A O 1
ATOM 2723 N N . HIS A 1 338 ? -34.714 -37.070 -6.024 1.00 28.25 338 HIS A N 1
ATOM 2724 C CA . HIS A 1 338 ? -34.194 -36.239 -4.908 1.00 28.25 338 HIS A CA 1
ATOM 2725 C C . HIS A 1 338 ? -32.641 -36.109 -5.047 1.00 28.25 338 HIS A C 1
ATOM 2727 O O . HIS A 1 338 ? -32.074 -36.808 -5.879 1.00 28.25 338 HIS A O 1
ATOM 2733 N N . GLY A 1 339 ? -31.863 -35.315 -4.287 1.00 23.81 339 GLY A N 1
ATOM 2734 C CA . GLY A 1 339 ? -32.142 -34.366 -3.193 1.00 23.81 339 GLY A CA 1
ATOM 2735 C C . GLY A 1 339 ? -30.843 -33.843 -2.531 1.00 23.81 339 GLY A C 1
ATOM 2736 O O . GLY A 1 339 ? -29.767 -34.380 -2.771 1.00 23.81 339 GLY A O 1
ATOM 2737 N N . SER A 1 340 ? -30.947 -32.815 -1.680 1.00 27.33 340 SER A N 1
ATOM 2738 C CA . SER A 1 340 ? -29.870 -32.340 -0.790 1.00 27.33 340 SER A CA 1
ATOM 2739 C C . SER A 1 340 ? -30.464 -31.965 0.573 1.00 27.33 340 SER A C 1
ATOM 2741 O O . SER A 1 340 ? -31.592 -31.469 0.643 1.00 27.33 340 SER A O 1
ATOM 2743 N N . GLY A 1 341 ? -29.757 -32.277 1.661 1.00 24.48 341 GLY A N 1
ATOM 2744 C CA . GLY A 1 341 ? -30.289 -32.207 3.023 1.00 24.48 341 GLY A CA 1
ATOM 2745 C C . GLY A 1 341 ? -30.253 -30.798 3.610 1.00 24.48 341 GLY A C 1
ATOM 2746 O O . GLY A 1 341 ? -29.188 -30.311 3.974 1.00 24.48 341 GLY A O 1
ATOM 2747 N N . ARG A 1 342 ? -31.423 -30.170 3.778 1.00 26.55 342 ARG A N 1
ATOM 2748 C CA . ARG A 1 342 ? -31.584 -28.952 4.587 1.00 26.55 342 ARG A CA 1
ATOM 2749 C C . ARG A 1 342 ? -31.968 -29.340 6.017 1.00 26.55 342 ARG A C 1
ATOM 2751 O O . ARG A 1 342 ? -32.953 -30.051 6.218 1.00 26.55 342 ARG A O 1
ATOM 2758 N N . LEU A 1 343 ? -31.190 -28.885 6.998 1.00 27.72 343 LEU A N 1
ATOM 2759 C CA . LEU A 1 343 ? -31.508 -29.036 8.420 1.00 27.72 343 LEU A CA 1
ATOM 2760 C C . LEU A 1 343 ? -32.781 -28.246 8.768 1.00 27.72 343 LEU A C 1
ATOM 2762 O O . LEU A 1 343 ? -33.055 -27.197 8.184 1.00 27.72 343 LEU A O 1
ATOM 2766 N N . LYS A 1 344 ? -33.581 -28.786 9.694 1.00 26.45 344 LYS A N 1
ATOM 2767 C CA . LYS A 1 344 ? -34.869 -28.209 10.098 1.00 26.45 344 LYS A CA 1
ATOM 2768 C C . LYS A 1 344 ? -34.670 -26.876 10.820 1.00 26.45 344 LYS A C 1
ATOM 2770 O O . LYS A 1 344 ? -34.027 -26.850 11.865 1.00 26.45 344 LYS A O 1
ATOM 2775 N N . GLY A 1 345 ? -35.321 -25.823 10.330 1.00 25.16 345 GLY A N 1
ATOM 2776 C CA . GLY A 1 345 ? -35.726 -24.721 11.199 1.00 25.16 345 GLY A CA 1
ATOM 2777 C C . GLY A 1 345 ? -36.781 -25.225 12.187 1.00 25.16 345 GLY A C 1
ATOM 2778 O O . GLY A 1 345 ? -37.674 -25.981 11.799 1.00 25.16 345 GLY A O 1
ATOM 2779 N N . LEU A 1 346 ? -36.645 -24.852 13.457 1.00 27.48 346 LEU A N 1
ATOM 2780 C CA . LEU A 1 346 ? -37.680 -25.052 14.469 1.00 27.48 346 LEU A CA 1
ATOM 2781 C C . LEU A 1 346 ? -38.713 -23.928 14.339 1.00 27.48 346 LEU A C 1
ATOM 2783 O O . LEU A 1 346 ? -38.348 -22.764 14.202 1.00 27.48 346 LEU A O 1
ATOM 2787 N N . GLU A 1 347 ? -39.991 -24.296 14.336 1.00 25.62 347 GLU A N 1
ATOM 2788 C CA . GLU A 1 347 ? -41.115 -23.373 14.162 1.00 25.62 347 GLU A CA 1
ATOM 2789 C C . GLU A 1 347 ? -41.314 -22.491 15.407 1.00 25.62 347 GLU A C 1
ATOM 2791 O O . GLU A 1 347 ? -41.273 -22.980 16.539 1.00 25.62 347 GLU A O 1
ATOM 2796 N N . SER A 1 348 ? -41.574 -21.198 15.196 1.00 25.36 348 SER A N 1
ATOM 2797 C CA . SER A 1 348 ? -41.861 -20.226 16.257 1.00 25.36 348 SER A CA 1
ATOM 2798 C C . SER A 1 348 ? -43.215 -20.504 16.936 1.00 25.36 348 SER A C 1
ATOM 2800 O O . SER A 1 348 ? -44.240 -20.541 16.250 1.00 25.36 348 SER A O 1
ATOM 2802 N N . PRO A 1 349 ? -43.288 -20.644 18.273 1.00 26.88 349 PRO A N 1
ATOM 2803 C CA . PRO A 1 349 ? -44.543 -20.901 18.977 1.00 26.88 349 PRO A CA 1
ATOM 2804 C C . PRO A 1 349 ? -45.236 -19.598 19.426 1.00 26.88 349 PRO A C 1
ATOM 2806 O O . PRO A 1 349 ? -45.372 -19.349 20.621 1.00 26.88 349 PRO A O 1
ATOM 2809 N N . SER A 1 350 ? -45.714 -18.773 18.487 1.00 28.38 350 SER A N 1
ATOM 2810 C CA . SER A 1 350 ? -46.366 -17.475 18.782 1.00 28.38 350 SER A CA 1
ATOM 2811 C C . SER A 1 350 ? -47.823 -17.343 18.300 1.00 28.38 350 SER A C 1
ATOM 2813 O O . SER A 1 350 ? -48.326 -16.242 18.094 1.00 28.38 350 SER A O 1
ATOM 2815 N N . GLN A 1 351 ? -48.568 -18.453 18.204 1.00 33.91 351 GLN A N 1
ATOM 2816 C CA . GLN A 1 351 ? -50.039 -18.412 18.141 1.00 33.91 351 GLN A CA 1
ATOM 2817 C C . GLN A 1 351 ? -50.700 -19.470 19.035 1.00 33.91 351 GLN A C 1
ATOM 2819 O O . GLN A 1 351 ? -51.086 -20.545 18.573 1.00 33.91 351 GLN A O 1
ATOM 2824 N N . ARG A 1 352 ? -50.924 -19.142 20.318 1.00 26.80 352 ARG A N 1
ATOM 2825 C CA . ARG A 1 352 ? -52.004 -19.761 21.107 1.00 26.80 352 ARG A CA 1
ATOM 2826 C C . ARG A 1 352 ? -52.418 -18.942 22.333 1.00 26.80 352 ARG A C 1
ATOM 2828 O O . ARG A 1 352 ? -51.591 -18.507 23.116 1.00 26.80 352 ARG A O 1
ATOM 2835 N N . SER A 1 353 ? -53.736 -18.885 22.541 1.00 27.59 353 SER A N 1
ATOM 2836 C CA . SER A 1 353 ? -54.409 -18.551 23.809 1.00 27.59 353 SER A CA 1
ATOM 2837 C C . SER A 1 353 ? -54.655 -17.078 24.192 1.00 27.59 353 SER A C 1
ATOM 2839 O O . SER A 1 353 ? -54.585 -16.721 25.367 1.00 27.59 353 SER A O 1
ATOM 2841 N N . ARG A 1 354 ? -55.187 -16.268 23.264 1.00 31.14 354 ARG A N 1
ATOM 2842 C CA . ARG A 1 354 ? -56.222 -15.281 23.648 1.00 31.14 354 ARG A CA 1
ATOM 2843 C C . ARG A 1 354 ? -57.545 -16.022 23.914 1.00 31.14 354 ARG A C 1
ATOM 2845 O O . ARG A 1 354 ? -58.322 -16.216 22.986 1.00 31.14 354 ARG A O 1
ATOM 2852 N N . ASN A 1 355 ? -57.757 -16.487 25.151 1.00 30.98 355 ASN A N 1
ATOM 2853 C CA . ASN A 1 355 ? -59.074 -16.634 25.806 1.00 30.98 355 ASN A CA 1
ATOM 2854 C C . ASN A 1 355 ? -58.948 -17.293 27.193 1.00 30.98 355 ASN A C 1
ATOM 2856 O O . ASN A 1 355 ? -58.617 -18.470 27.303 1.00 30.98 355 ASN A O 1
ATOM 2860 N N . GLY A 1 356 ? -59.289 -16.546 28.243 1.00 25.17 356 GLY A N 1
ATOM 2861 C CA . GLY A 1 356 ? -59.341 -17.021 29.629 1.00 25.17 356 GLY A CA 1
ATOM 2862 C C . GLY A 1 356 ? -59.630 -15.848 30.562 1.00 25.17 356 GLY A C 1
ATOM 2863 O O . GLY A 1 356 ? -58.754 -15.025 30.797 1.00 25.17 356 GLY A O 1
ATOM 2864 N N . SER A 1 357 ? -60.875 -15.716 31.020 1.00 27.55 357 SER A N 1
ATOM 2865 C CA . SER A 1 357 ? -61.342 -14.532 31.755 1.00 27.55 357 SER A CA 1
ATOM 2866 C C . SER A 1 357 ? -61.422 -14.761 33.270 1.00 27.55 357 SER A C 1
ATOM 2868 O O . SER A 1 357 ? -61.599 -15.892 33.715 1.00 27.55 357 SER A O 1
ATOM 2870 N N . LEU A 1 358 ? -61.423 -13.640 34.005 1.00 30.95 358 LEU A N 1
ATOM 2871 C CA . LEU A 1 358 ? -61.804 -13.435 35.415 1.00 30.95 358 LEU A CA 1
ATOM 2872 C C . LEU A 1 358 ? -60.794 -13.790 36.525 1.00 30.95 358 LEU A C 1
ATOM 2874 O O . LEU A 1 358 ? -60.529 -14.943 36.847 1.00 30.95 358 LEU A O 1
ATOM 2878 N N . GLY A 1 359 ? -60.367 -12.727 37.217 1.00 24.61 359 GLY A N 1
ATOM 2879 C CA . GLY A 1 359 ? -59.636 -12.744 38.487 1.00 24.61 359 GLY A CA 1
ATOM 2880 C C . GLY A 1 359 ? -59.351 -11.316 38.970 1.00 24.61 359 GLY A C 1
ATOM 2881 O O . GLY A 1 359 ? -58.256 -10.799 38.768 1.00 24.61 359 GLY A O 1
ATOM 2882 N N . HIS A 1 360 ? -60.343 -10.629 39.554 1.00 32.72 360 HIS A N 1
ATOM 2883 C CA . HIS A 1 360 ? -60.194 -9.243 40.033 1.00 32.72 360 HIS A CA 1
ATOM 2884 C C . HIS A 1 360 ? -59.238 -9.138 41.241 1.00 32.72 360 HIS A C 1
ATOM 2886 O O . HIS A 1 360 ? -59.665 -9.162 42.390 1.00 32.72 360 HIS A O 1
ATOM 2892 N N . SER A 1 361 ? -57.941 -8.996 40.954 1.00 31.66 361 SER A N 1
ATOM 2893 C CA . SER A 1 361 ? -56.904 -8.524 41.891 1.00 31.66 361 SER A CA 1
ATOM 2894 C C . SER A 1 361 ? -55.669 -7.912 41.196 1.00 31.66 361 SER A C 1
ATOM 2896 O O . SER A 1 361 ? -54.769 -7.432 41.876 1.00 31.66 361 SER A O 1
ATOM 2898 N N . GLY A 1 362 ? -55.577 -7.952 39.859 1.00 33.34 362 GLY A N 1
ATOM 2899 C CA . GLY A 1 362 ? -54.325 -7.702 39.121 1.00 33.34 362 GLY A CA 1
ATOM 2900 C C . GLY A 1 362 ? -54.029 -6.260 38.682 1.00 33.34 362 GLY A C 1
ATOM 2901 O O . GLY A 1 362 ? -53.033 -6.054 38.000 1.00 33.34 362 GLY A O 1
ATOM 2902 N N . SER A 1 363 ? -54.862 -5.272 39.033 1.00 41.81 363 SER A N 1
ATOM 2903 C CA . SER A 1 363 ? -54.832 -3.942 38.387 1.00 41.81 363 SER A CA 1
ATOM 2904 C C . SER A 1 363 ? -53.582 -3.092 38.655 1.00 41.81 363 SER A C 1
ATOM 2906 O O . SER A 1 363 ? -53.317 -2.189 37.868 1.00 41.81 363 SER A O 1
ATOM 2908 N N . GLN A 1 364 ? -52.843 -3.331 39.745 1.00 45.38 364 GLN A N 1
ATOM 2909 C CA . GLN A 1 364 ? -51.573 -2.634 40.013 1.00 45.38 364 GLN A CA 1
ATOM 2910 C C . GLN A 1 364 ? -50.374 -3.359 39.386 1.00 45.38 364 GLN A C 1
ATOM 2912 O O . GLN A 1 364 ? -49.485 -2.703 38.854 1.00 45.38 364 GLN A O 1
ATOM 2917 N N . LYS A 1 365 ? -50.375 -4.702 39.356 1.00 48.00 365 LYS A N 1
ATOM 2918 C CA . LYS A 1 365 ? -49.275 -5.482 38.758 1.00 48.00 365 LYS A CA 1
ATOM 2919 C C . LYS A 1 365 ? -49.067 -5.158 37.278 1.00 48.00 365 LYS A C 1
ATOM 2921 O O . LYS A 1 365 ? -47.957 -4.804 36.903 1.00 48.00 365 LYS A O 1
ATOM 2926 N N . SER A 1 366 ? -50.138 -5.147 36.477 1.00 55.12 366 SER A N 1
ATOM 2927 C CA . SER A 1 366 ? -50.015 -4.864 35.038 1.00 55.12 366 SER A CA 1
ATOM 2928 C C . SER A 1 366 ? -49.554 -3.438 34.716 1.00 55.12 366 SER A C 1
ATOM 2930 O O . SER A 1 366 ? -49.161 -3.177 33.586 1.00 55.12 366 SER A O 1
ATOM 2932 N N . LEU A 1 367 ? -49.633 -2.507 35.674 1.00 62.22 367 LEU A N 1
ATOM 2933 C CA . LEU A 1 367 ? -49.210 -1.120 35.482 1.00 62.22 367 LEU A CA 1
ATOM 2934 C C . LEU A 1 367 ? -47.689 -0.986 35.660 1.00 62.22 367 LEU A C 1
ATOM 2936 O O . LEU A 1 367 ? -47.044 -0.295 34.878 1.00 62.22 367 LEU A O 1
ATOM 2940 N N . TYR A 1 368 ? -47.100 -1.715 36.615 1.00 66.88 368 TYR A N 1
ATOM 2941 C CA . TYR A 1 368 ? -45.642 -1.803 36.751 1.00 66.88 368 TYR A CA 1
ATOM 2942 C C . TYR A 1 368 ? -44.993 -2.610 35.628 1.00 66.88 368 TYR A C 1
ATOM 2944 O O . TYR A 1 368 ? -43.952 -2.191 35.131 1.00 66.88 368 TYR A O 1
ATOM 2952 N N . ASP A 1 369 ? -45.616 -3.709 35.192 1.00 66.88 369 ASP A N 1
ATOM 2953 C CA . ASP A 1 369 ? -45.119 -4.496 34.056 1.00 66.88 369 ASP A CA 1
ATOM 2954 C C . ASP A 1 369 ? -45.015 -3.612 32.794 1.00 66.88 369 ASP A C 1
ATOM 2956 O O . ASP A 1 369 ? -43.996 -3.628 32.107 1.00 66.88 369 ASP A O 1
ATOM 2960 N N . GLN A 1 370 ? -46.012 -2.751 32.545 1.00 70.69 370 GLN A N 1
ATOM 2961 C CA . GLN A 1 370 ? -45.992 -1.800 31.429 1.00 70.69 370 GLN A CA 1
ATOM 2962 C C . GLN A 1 370 ? -44.899 -0.724 31.575 1.00 70.69 370 GLN A C 1
ATOM 2964 O O . GLN A 1 370 ? -44.151 -0.493 30.629 1.00 70.69 370 GLN A O 1
ATOM 2969 N N . VAL A 1 371 ? -44.734 -0.122 32.761 1.00 72.06 371 VAL A N 1
ATOM 2970 C CA . VAL A 1 371 ? -43.662 0.868 33.012 1.00 72.06 371 VAL A CA 1
ATOM 2971 C C . VAL A 1 371 ? -42.262 0.246 32.880 1.00 72.06 371 VAL A C 1
ATOM 2973 O O . VAL A 1 371 ? -41.324 0.923 32.456 1.00 72.06 371 VAL A O 1
ATOM 2976 N N . LEU A 1 372 ? -42.093 -1.040 33.204 1.00 73.88 372 LEU A N 1
ATOM 2977 C CA . LEU A 1 372 ? -40.833 -1.760 32.993 1.00 73.88 372 LEU A CA 1
ATOM 2978 C C . LEU A 1 372 ? -40.575 -2.043 31.506 1.00 73.88 372 LEU A C 1
ATOM 2980 O O . LEU A 1 372 ? -39.452 -1.831 31.054 1.00 73.88 372 LEU A O 1
ATOM 2984 N N . CYS A 1 373 ? -41.596 -2.396 30.721 1.00 77.06 373 CYS A N 1
ATOM 2985 C CA . CYS A 1 373 ? -41.469 -2.471 29.261 1.00 77.06 373 CYS A CA 1
ATOM 2986 C C . CYS A 1 373 ? -41.091 -1.108 28.644 1.00 77.06 373 CYS A C 1
ATOM 2988 O O . CYS A 1 373 ? -40.158 -1.040 27.844 1.00 77.06 373 CYS A O 1
ATOM 2990 N N . ASP A 1 374 ? -41.723 -0.006 29.070 1.00 74.38 374 ASP A N 1
ATOM 2991 C CA . ASP A 1 374 ? -41.374 1.360 28.634 1.00 74.38 374 ASP A CA 1
ATOM 2992 C C . ASP A 1 374 ? -39.925 1.734 29.022 1.00 74.38 374 ASP A C 1
ATOM 2994 O O . ASP A 1 374 ? -39.193 2.391 28.269 1.00 74.38 374 ASP A O 1
ATOM 2998 N N . THR A 1 375 ? -39.471 1.266 30.190 1.00 77.62 375 THR A N 1
ATOM 2999 C CA . THR A 1 375 ? -38.076 1.386 30.647 1.00 77.62 375 THR A CA 1
ATOM 3000 C C . THR A 1 375 ? -37.133 0.581 29.741 1.00 77.62 375 THR A C 1
ATOM 3002 O O . THR A 1 375 ? -36.081 1.090 29.348 1.00 77.62 375 THR A O 1
ATOM 3005 N N . GLY A 1 376 ? -37.531 -0.628 29.333 1.00 76.25 376 GLY A N 1
ATOM 3006 C CA . GLY A 1 376 ? -36.842 -1.466 28.347 1.00 76.25 376 GLY A CA 1
ATOM 3007 C C . GLY A 1 376 ? -36.694 -0.799 26.979 1.00 76.25 376 GLY A C 1
ATOM 3008 O O . GLY A 1 376 ? -35.586 -0.750 26.446 1.00 76.25 376 GLY A O 1
ATOM 3009 N N . MET A 1 377 ? -37.764 -0.199 26.450 1.00 79.00 377 MET A N 1
ATOM 3010 C CA . MET A 1 377 ? -37.721 0.564 25.191 1.00 79.00 377 MET A CA 1
ATOM 3011 C C . MET A 1 377 ? -36.833 1.812 25.302 1.00 79.00 377 MET A C 1
ATOM 3013 O O . MET A 1 377 ? -36.112 2.162 24.366 1.00 79.00 377 MET A O 1
ATOM 3017 N N . THR A 1 378 ? -36.814 2.464 26.469 1.00 79.88 378 THR A N 1
ATOM 3018 C CA . THR A 1 378 ? -35.907 3.591 26.740 1.00 79.88 378 THR A CA 1
ATOM 3019 C C . THR A 1 378 ? -34.439 3.144 26.723 1.00 79.88 378 THR A C 1
ATOM 3021 O O . THR A 1 378 ? -33.602 3.803 26.104 1.00 79.88 378 THR A O 1
ATOM 3024 N N . LEU A 1 379 ? -34.122 1.993 27.325 1.00 81.00 379 LEU A N 1
ATOM 3025 C CA . LEU A 1 379 ? -32.786 1.387 27.266 1.00 81.00 379 LEU A CA 1
ATOM 3026 C C . LEU A 1 379 ? -32.407 0.961 25.837 1.00 81.00 379 LEU A C 1
ATOM 3028 O O . LEU A 1 379 ? -31.280 1.188 25.403 1.00 81.00 379 LEU A O 1
ATOM 3032 N N . LEU A 1 380 ? -33.345 0.403 25.066 1.00 81.25 380 LEU A N 1
ATOM 3033 C CA . LEU A 1 380 ? -33.122 0.046 23.662 1.00 81.25 380 LEU A CA 1
ATOM 3034 C C . LEU A 1 380 ? -32.730 1.280 22.827 1.00 81.25 380 LEU A C 1
ATOM 3036 O O . LEU A 1 380 ? -31.711 1.255 22.137 1.00 81.25 380 LEU A O 1
ATOM 3040 N N . ARG A 1 381 ? -33.432 2.409 23.001 1.00 81.38 381 ARG A N 1
ATOM 3041 C CA . ARG A 1 381 ? -33.067 3.703 22.387 1.00 81.38 381 ARG A CA 1
ATOM 3042 C C . ARG A 1 381 ? -31.706 4.228 22.860 1.00 81.38 381 ARG A C 1
ATOM 3044 O O . ARG A 1 381 ? -30.953 4.796 22.067 1.00 81.38 381 ARG A O 1
ATOM 3051 N N . TYR A 1 382 ? -31.357 4.028 24.130 1.00 85.00 382 TYR A N 1
ATOM 3052 C CA . TYR A 1 382 ? -30.090 4.491 24.708 1.00 85.00 382 TYR A CA 1
ATOM 3053 C C . TYR A 1 382 ? -28.856 3.682 24.270 1.00 85.00 382 TYR A C 1
ATOM 3055 O O . TYR A 1 382 ? -27.741 4.179 24.440 1.00 85.00 382 TYR A O 1
ATOM 3063 N N . ARG A 1 383 ? -29.002 2.526 23.603 1.00 85.50 383 ARG A N 1
ATOM 3064 C CA . ARG A 1 383 ? -27.872 1.772 23.010 1.00 85.50 383 ARG A CA 1
ATOM 3065 C C . ARG A 1 383 ? -26.974 2.625 22.120 1.00 85.50 383 ARG A C 1
ATOM 3067 O O . ARG A 1 383 ? -25.754 2.549 22.226 1.00 85.50 383 ARG A O 1
ATOM 3074 N N . LYS A 1 384 ? -27.571 3.482 21.282 1.00 84.88 384 LYS A N 1
ATOM 3075 C CA . LYS A 1 384 ? -26.834 4.391 20.386 1.00 84.88 384 LYS A CA 1
ATOM 3076 C C . LYS A 1 384 ? -25.997 5.414 21.172 1.00 84.88 384 LYS A C 1
ATOM 3078 O O . LYS A 1 384 ? -24.900 5.751 20.744 1.00 84.88 384 LYS A O 1
ATOM 3083 N N . ILE A 1 385 ? -26.469 5.846 22.347 1.00 86.00 385 ILE A N 1
ATOM 3084 C CA . ILE A 1 385 ? -25.745 6.758 23.252 1.00 86.00 385 ILE A CA 1
ATOM 3085 C C . ILE A 1 385 ? -24.606 6.018 23.967 1.00 86.00 385 ILE A C 1
ATOM 3087 O O . ILE A 1 385 ? -23.475 6.495 23.965 1.00 86.00 385 ILE A O 1
ATOM 3091 N N . VAL A 1 386 ? -24.880 4.830 24.521 1.00 86.56 386 VAL A N 1
ATOM 3092 C CA . VAL A 1 386 ? -23.863 3.971 25.162 1.00 86.56 386 VAL A CA 1
ATOM 3093 C C . VAL A 1 386 ? -22.725 3.668 24.187 1.00 86.56 386 VAL A C 1
ATOM 3095 O O . VAL A 1 386 ? -21.555 3.831 24.530 1.00 86.56 386 VAL A O 1
ATOM 3098 N N . TRP A 1 387 ? -23.057 3.294 22.949 1.00 90.88 387 TRP A N 1
ATOM 3099 C CA . TRP A 1 387 ? -22.057 3.043 21.919 1.00 90.88 387 TRP A CA 1
ATOM 3100 C C . TRP A 1 387 ? -21.283 4.298 21.518 1.00 90.88 387 TRP A C 1
ATOM 3102 O O . TRP A 1 387 ? -20.070 4.211 21.394 1.00 90.88 387 TRP A O 1
ATOM 3112 N N . GLU A 1 388 ? -21.914 5.466 21.358 1.00 87.94 388 GLU A N 1
ATOM 3113 C CA . GLU A 1 388 ? -21.183 6.704 21.040 1.00 87.94 388 GLU A CA 1
ATOM 3114 C C . GLU A 1 388 ? -20.173 7.092 22.134 1.00 87.94 388 GLU A C 1
ATOM 3116 O O . GLU A 1 388 ? -19.059 7.515 21.814 1.00 87.94 388 GLU A O 1
ATOM 3121 N N . ASN A 1 389 ? -20.494 6.866 23.412 1.00 86.38 389 ASN A N 1
ATOM 3122 C CA . ASN A 1 389 ? -19.561 7.090 24.520 1.00 86.38 389 ASN A CA 1
ATOM 3123 C C . ASN A 1 389 ? -18.391 6.085 24.518 1.00 86.38 389 ASN A C 1
ATOM 3125 O O . ASN A 1 389 ? -17.229 6.477 24.674 1.00 86.38 389 ASN A O 1
ATOM 3129 N N . ILE A 1 390 ? -18.668 4.795 24.292 1.00 88.44 390 ILE A N 1
ATOM 3130 C CA . ILE A 1 390 ? -17.635 3.753 24.152 1.00 88.44 390 ILE A CA 1
ATOM 3131 C C . ILE A 1 390 ? -16.746 4.045 22.930 1.00 88.44 390 ILE A C 1
ATOM 3133 O O . ILE A 1 390 ? -15.517 4.054 23.034 1.00 88.44 390 ILE A O 1
ATOM 3137 N N . GLN A 1 391 ? -17.359 4.372 21.791 1.00 89.31 391 GLN A N 1
ATOM 3138 C CA . GLN A 1 391 ? -16.707 4.769 20.546 1.00 89.31 391 GLN A CA 1
ATOM 3139 C C . GLN A 1 391 ? -15.804 5.989 20.746 1.00 89.31 391 GLN A C 1
ATOM 3141 O O . GLN A 1 391 ? -14.685 5.990 20.238 1.00 89.31 391 GLN A O 1
ATOM 3146 N N . HIS A 1 392 ? -16.240 7.010 21.491 1.00 89.19 392 HIS A N 1
ATOM 3147 C CA . HIS A 1 392 ? -15.421 8.192 21.765 1.00 89.19 392 HIS A CA 1
ATOM 3148 C C . HIS A 1 392 ? -14.145 7.837 22.544 1.00 89.19 392 HIS A C 1
ATOM 3150 O O . HIS A 1 392 ? -13.050 8.213 22.126 1.00 89.19 392 HIS A O 1
ATOM 3156 N N . ASN A 1 393 ? -14.270 7.040 23.611 1.00 86.25 393 ASN A N 1
ATOM 3157 C CA . ASN A 1 393 ? -13.130 6.558 24.398 1.00 86.25 393 ASN A CA 1
ATOM 3158 C C . ASN A 1 393 ? -12.162 5.692 23.563 1.00 86.25 393 ASN A C 1
ATOM 3160 O O . ASN A 1 393 ? -10.942 5.827 23.676 1.00 86.25 393 ASN A O 1
ATOM 3164 N N . VAL A 1 394 ? -12.688 4.819 22.696 1.00 88.44 394 VAL A N 1
ATOM 3165 C CA . VAL A 1 394 ? -11.886 3.967 21.797 1.00 88.44 394 VAL A CA 1
ATOM 3166 C C . VAL A 1 394 ? -11.199 4.778 20.694 1.00 88.44 394 VAL A C 1
ATOM 3168 O O . VAL A 1 394 ? -10.038 4.518 20.382 1.00 88.44 394 VAL A O 1
ATOM 3171 N N . VAL A 1 395 ? -11.855 5.799 20.139 1.00 89.00 395 VAL A N 1
ATOM 3172 C CA . VAL A 1 395 ? -11.232 6.732 19.186 1.00 89.00 395 VAL A CA 1
ATOM 3173 C C . VAL A 1 395 ? -10.085 7.492 19.851 1.00 89.00 395 VAL A C 1
ATOM 3175 O O . VAL A 1 395 ? -8.969 7.466 19.333 1.00 89.00 395 VAL A O 1
ATOM 3178 N N . GLU A 1 396 ? -10.313 8.090 21.024 1.00 86.62 396 GLU A N 1
ATOM 3179 C CA . GLU A 1 396 ? -9.283 8.851 21.744 1.00 86.62 396 GLU A CA 1
ATOM 3180 C C . GLU A 1 396 ? -8.083 7.962 22.137 1.00 86.62 396 GLU A C 1
ATOM 3182 O O . GLU A 1 396 ? -6.927 8.391 22.078 1.00 86.62 396 GLU A O 1
ATOM 3187 N N . MET A 1 397 ? -8.337 6.692 22.481 1.00 85.31 397 MET A N 1
ATOM 3188 C CA . MET A 1 397 ? -7.304 5.669 22.666 1.00 85.31 397 MET A CA 1
ATOM 3189 C C . MET A 1 397 ? -6.477 5.468 21.391 1.00 85.31 397 MET A C 1
ATOM 3191 O O . MET A 1 397 ? -5.253 5.590 21.449 1.00 85.31 397 MET A O 1
ATOM 3195 N N . ILE A 1 398 ? -7.118 5.152 20.258 1.00 86.06 398 ILE A N 1
ATOM 3196 C CA . ILE A 1 398 ? -6.427 4.851 18.994 1.00 86.06 398 ILE A CA 1
ATOM 3197 C C . ILE A 1 398 ? -5.612 6.064 18.528 1.00 86.06 398 ILE A C 1
ATOM 3199 O O . ILE A 1 398 ? -4.458 5.906 18.127 1.00 86.06 398 ILE A O 1
ATOM 3203 N N . GLU A 1 399 ? -6.152 7.281 18.636 1.00 85.88 399 GLU A N 1
ATOM 3204 C CA . GLU A 1 399 ? -5.447 8.523 18.296 1.00 85.88 399 GLU A CA 1
ATOM 3205 C C . GLU A 1 399 ? -4.151 8.709 19.101 1.00 85.88 399 GLU A C 1
ATOM 3207 O O . GLU A 1 399 ? -3.125 9.098 18.530 1.00 85.88 399 GLU A O 1
ATOM 3212 N N . LYS A 1 400 ? -4.162 8.357 20.395 1.00 83.00 400 LYS A N 1
ATOM 3213 C CA . LYS A 1 400 ? -2.998 8.422 21.299 1.00 83.00 400 LYS A CA 1
ATOM 3214 C C . LYS A 1 400 ? -1.949 7.327 21.063 1.00 83.00 400 LYS A C 1
ATOM 3216 O O . LYS A 1 400 ? -0.850 7.439 21.609 1.00 83.00 400 LYS A O 1
ATOM 3221 N N . LEU A 1 401 ? -2.236 6.286 20.274 1.00 81.44 401 LEU A N 1
ATOM 3222 C CA . LEU A 1 401 ? -1.246 5.257 19.940 1.00 81.44 401 LEU A CA 1
ATOM 3223 C C . LEU A 1 401 ? -0.197 5.814 18.969 1.00 81.44 401 LEU A C 1
ATOM 3225 O O . LEU A 1 401 ? -0.501 6.117 17.814 1.00 81.44 401 LEU A O 1
ATOM 3229 N N . ASP A 1 402 ? 1.052 5.916 19.422 1.00 72.44 402 ASP A N 1
ATOM 3230 C CA . ASP A 1 402 ? 2.204 6.142 18.547 1.00 72.44 402 ASP A CA 1
ATOM 3231 C C . ASP A 1 402 ? 2.658 4.798 17.963 1.00 72.44 402 ASP A C 1
ATOM 3233 O O . ASP A 1 402 ? 3.316 4.002 18.634 1.00 72.44 402 ASP A O 1
ATOM 3237 N N . THR A 1 403 ? 2.256 4.534 16.721 1.00 69.69 403 THR A N 1
ATOM 3238 C CA . THR A 1 403 ? 2.601 3.331 15.951 1.00 69.69 403 THR A CA 1
ATOM 3239 C C . THR A 1 403 ? 3.893 3.485 15.141 1.00 69.69 403 THR A C 1
ATOM 3241 O O . THR A 1 403 ? 4.276 2.554 14.437 1.00 69.69 403 THR A O 1
ATOM 3244 N N . THR A 1 404 ? 4.572 4.634 15.227 1.00 63.91 404 THR A N 1
ATOM 3245 C CA . THR A 1 404 ? 5.646 5.022 14.295 1.00 63.91 404 THR A CA 1
ATOM 3246 C C . THR A 1 404 ? 6.948 4.253 14.529 1.00 63.91 404 THR A C 1
ATOM 3248 O O . THR A 1 404 ? 7.630 3.899 13.575 1.00 63.91 404 THR A O 1
ATOM 3251 N N . TYR A 1 405 ? 7.297 3.955 15.787 1.00 65.00 405 TYR A N 1
ATOM 3252 C CA . TYR A 1 405 ? 8.583 3.338 16.135 1.00 65.00 405 TYR A CA 1
ATOM 3253 C C . TYR A 1 405 ? 8.424 2.079 16.993 1.00 65.00 405 TYR A C 1
ATOM 3255 O O . TYR A 1 405 ? 7.748 2.075 18.020 1.00 65.00 405 TYR A O 1
ATOM 3263 N N . GLY A 1 406 ? 9.096 0.996 16.593 1.00 69.69 406 GLY A N 1
ATOM 3264 C CA . GLY A 1 406 ? 9.118 -0.279 17.325 1.00 69.69 406 GLY A CA 1
ATOM 3265 C C . GLY A 1 406 ? 7.903 -1.191 17.104 1.00 69.69 406 GLY A C 1
ATOM 3266 O O . GLY A 1 406 ? 7.870 -2.295 17.651 1.00 69.69 406 GLY A O 1
ATOM 3267 N N . TYR A 1 407 ? 6.928 -0.779 16.288 1.00 81.12 407 TYR A N 1
ATOM 3268 C CA . TYR A 1 407 ? 5.849 -1.652 15.826 1.00 81.12 407 TYR A CA 1
ATOM 3269 C C . TYR A 1 407 ? 6.287 -2.426 14.583 1.00 81.12 407 TYR A C 1
ATOM 3271 O O . TYR A 1 407 ? 6.842 -1.877 13.635 1.00 81.12 407 TYR A O 1
ATOM 3279 N N . LYS A 1 408 ? 6.013 -3.728 14.588 1.00 83.81 408 LYS A N 1
ATOM 3280 C CA . LYS A 1 408 ? 6.152 -4.595 13.421 1.00 83.81 408 LYS A CA 1
ATOM 3281 C C . LYS A 1 408 ? 4.802 -4.735 12.720 1.00 83.81 408 LYS A C 1
ATOM 3283 O O . LYS A 1 408 ? 3.762 -4.562 13.355 1.00 83.81 408 LYS A O 1
ATOM 3288 N N . MET A 1 409 ? 4.826 -5.178 11.464 1.00 84.25 409 MET A N 1
ATOM 3289 C CA . MET A 1 409 ? 3.626 -5.451 10.665 1.00 84.25 409 MET A CA 1
ATOM 3290 C C . MET A 1 409 ? 2.622 -6.362 11.396 1.00 84.25 409 MET A C 1
ATOM 3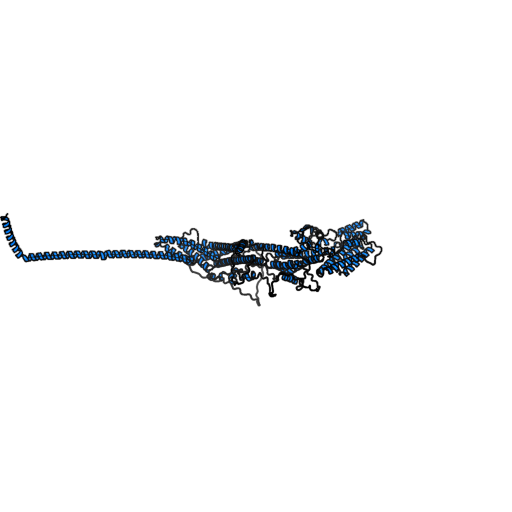292 O O . MET A 1 409 ? 1.430 -6.073 11.404 1.00 84.25 409 MET A O 1
ATOM 3296 N N . GLU A 1 410 ? 3.103 -7.404 12.086 1.00 81.88 410 GLU A N 1
ATOM 3297 C CA . GLU A 1 410 ? 2.271 -8.313 12.895 1.00 81.88 410 GLU A CA 1
ATOM 3298 C C . GLU A 1 410 ? 1.467 -7.587 13.992 1.00 81.88 410 GLU A C 1
ATOM 3300 O O . GLU A 1 410 ? 0.293 -7.883 14.193 1.00 81.88 410 GLU A O 1
ATOM 3305 N N . HIS A 1 411 ? 2.048 -6.574 14.646 1.00 84.50 411 HIS A N 1
ATOM 3306 C CA . HIS A 1 411 ? 1.369 -5.802 15.693 1.00 84.50 411 HIS A CA 1
ATOM 3307 C C . HIS A 1 411 ? 0.246 -4.922 15.120 1.00 84.50 411 HIS A C 1
ATOM 3309 O O . HIS A 1 411 ? -0.797 -4.763 15.750 1.00 84.50 411 HIS A O 1
ATOM 3315 N N . ILE A 1 412 ? 0.457 -4.351 13.929 1.00 86.75 412 ILE A N 1
ATOM 3316 C CA . ILE A 1 412 ? -0.506 -3.464 13.260 1.00 86.75 412 ILE A CA 1
ATOM 3317 C C . ILE A 1 412 ? -1.660 -4.267 12.654 1.00 86.75 412 ILE A C 1
ATOM 3319 O O . ILE A 1 412 ? -2.811 -3.857 12.780 1.00 86.75 412 ILE A O 1
ATOM 3323 N N . ILE A 1 413 ? -1.380 -5.445 12.085 1.00 84.00 413 ILE A N 1
ATOM 3324 C CA . ILE A 1 413 ? -2.421 -6.380 11.639 1.00 84.00 413 ILE A CA 1
ATOM 3325 C C . ILE A 1 413 ? -3.272 -6.839 12.828 1.00 84.00 413 ILE A C 1
ATOM 3327 O O . ILE A 1 413 ? -4.494 -6.753 12.751 1.00 84.00 413 ILE A O 1
ATOM 3331 N N . ALA A 1 414 ? -2.656 -7.249 13.945 1.00 82.19 414 ALA A N 1
ATOM 3332 C CA . ALA A 1 414 ? -3.394 -7.642 15.148 1.00 82.19 414 ALA A CA 1
ATOM 3333 C C . ALA A 1 414 ? -4.285 -6.503 15.675 1.00 82.19 414 ALA A C 1
ATOM 3335 O O . ALA A 1 414 ? -5.467 -6.714 15.938 1.00 82.19 414 ALA A O 1
ATOM 3336 N N . LEU A 1 415 ? -3.746 -5.280 15.771 1.00 85.94 415 LEU A N 1
ATOM 3337 C CA . LEU A 1 415 ? -4.499 -4.097 16.193 1.00 85.94 415 LEU A CA 1
ATOM 3338 C C . LEU A 1 415 ? -5.667 -3.787 15.244 1.00 85.94 415 LEU A C 1
ATOM 3340 O O . LEU A 1 415 ? -6.777 -3.514 15.703 1.00 85.94 415 LEU A O 1
ATOM 3344 N N . SER A 1 416 ? -5.434 -3.834 13.931 1.00 85.50 416 SER A N 1
ATOM 3345 C CA . SER A 1 416 ? -6.457 -3.541 12.928 1.00 85.50 416 SER A CA 1
ATOM 3346 C C . SER A 1 416 ? -7.561 -4.587 12.904 1.00 85.50 416 SER A C 1
ATOM 3348 O O . SER A 1 416 ? -8.732 -4.209 12.850 1.00 85.50 416 SER A O 1
ATOM 3350 N N . LEU A 1 417 ? -7.215 -5.871 12.989 1.00 82.12 417 LEU A N 1
ATOM 3351 C CA . LEU A 1 417 ? -8.185 -6.955 13.009 1.00 82.12 417 LEU A CA 1
ATOM 3352 C C . LEU A 1 417 ? -9.025 -6.889 14.291 1.00 82.12 417 LEU A C 1
ATOM 3354 O O . LEU A 1 417 ? -10.246 -6.833 14.202 1.00 82.12 417 LEU A O 1
ATOM 3358 N N . ALA A 1 418 ? -8.387 -6.743 15.460 1.00 83.06 418 ALA A N 1
ATOM 3359 C CA . ALA A 1 418 ? -9.081 -6.585 16.741 1.00 83.06 418 ALA A CA 1
ATOM 3360 C C . ALA A 1 418 ? -10.037 -5.378 16.751 1.00 83.06 418 ALA A C 1
ATOM 3362 O O . ALA A 1 418 ? -11.183 -5.494 17.178 1.00 83.06 418 ALA A O 1
ATOM 3363 N N . THR A 1 419 ? -9.590 -4.232 16.227 1.00 87.19 419 THR A N 1
ATOM 3364 C CA . THR A 1 419 ? -10.418 -3.018 16.121 1.00 87.19 419 THR A CA 1
ATOM 3365 C C . THR A 1 419 ? -11.566 -3.197 15.128 1.00 87.19 419 THR A C 1
ATOM 3367 O O . THR A 1 419 ? -12.661 -2.697 15.368 1.00 87.19 419 THR A O 1
ATOM 3370 N N . THR A 1 420 ? -11.353 -3.927 14.029 1.00 85.19 420 THR A N 1
ATOM 3371 C CA . THR A 1 420 ? -12.404 -4.207 13.038 1.00 85.19 420 THR A CA 1
ATOM 3372 C C . THR A 1 420 ? -13.483 -5.105 13.637 1.00 85.19 420 THR A C 1
ATOM 3374 O O . THR A 1 420 ? -14.649 -4.728 13.597 1.00 85.19 420 THR A O 1
ATOM 3377 N N . THR A 1 421 ? -13.104 -6.205 14.296 1.00 82.44 421 THR A N 1
ATOM 3378 C CA . THR A 1 421 ? -14.036 -7.081 15.025 1.00 82.44 421 THR A CA 1
ATOM 3379 C C . THR A 1 421 ? -14.806 -6.318 16.106 1.00 82.44 421 THR A C 1
ATOM 3381 O O . THR A 1 421 ? -16.019 -6.464 16.208 1.00 82.44 421 THR A O 1
ATOM 3384 N N . PHE A 1 422 ? -14.141 -5.443 16.871 1.00 86.38 422 PHE A N 1
ATOM 3385 C CA . PHE A 1 422 ? -14.813 -4.617 17.882 1.00 86.38 422 PHE A CA 1
ATOM 3386 C C . PHE A 1 422 ? -15.813 -3.636 17.252 1.00 86.38 422 PHE A C 1
ATOM 3388 O O . PHE A 1 422 ? -16.916 -3.447 17.760 1.00 86.38 422 PHE A O 1
ATOM 3395 N N . THR A 1 423 ? -15.447 -3.045 16.111 1.00 86.31 423 THR A N 1
ATOM 3396 C CA . THR A 1 423 ? -16.332 -2.155 15.348 1.00 86.31 423 THR A CA 1
ATOM 3397 C C . THR A 1 423 ? -17.578 -2.904 14.872 1.00 86.31 423 THR A C 1
ATOM 3399 O O . THR A 1 423 ? -18.677 -2.399 15.053 1.00 86.31 423 THR A O 1
ATOM 3402 N N . GLU A 1 424 ? -17.428 -4.107 14.309 1.00 82.69 424 GLU A N 1
ATOM 3403 C CA . GLU A 1 424 ? -18.550 -4.939 13.843 1.00 82.69 424 GLU A CA 1
ATOM 3404 C C . GLU A 1 424 ? -19.529 -5.292 14.977 1.00 82.69 424 GLU A C 1
ATOM 3406 O O . GLU A 1 424 ? -20.739 -5.207 14.784 1.00 82.69 424 GLU A O 1
ATOM 3411 N N . ILE A 1 425 ? -19.026 -5.602 16.177 1.00 84.12 425 ILE A N 1
ATOM 3412 C CA . ILE A 1 425 ? -19.862 -5.868 17.363 1.00 84.12 425 ILE A CA 1
ATOM 3413 C C . ILE A 1 425 ? -20.648 -4.613 17.790 1.00 84.12 425 ILE A C 1
ATOM 3415 O O . ILE A 1 425 ? -21.810 -4.708 18.186 1.00 84.12 425 ILE A O 1
ATOM 3419 N N . GLY A 1 426 ? -20.054 -3.423 17.669 1.00 84.94 426 GLY A N 1
ATOM 3420 C CA . GLY A 1 426 ? -20.748 -2.148 17.881 1.00 84.94 426 GLY A CA 1
ATOM 3421 C C . GLY A 1 426 ? -21.850 -1.850 16.863 1.00 84.94 426 GLY A C 1
ATOM 3422 O O . GLY A 1 426 ? -22.873 -1.255 17.209 1.00 84.94 426 GLY A O 1
ATOM 3423 N N . GLU A 1 427 ? -21.675 -2.297 15.619 1.00 84.62 427 GLU A N 1
ATOM 3424 C CA . GLU A 1 427 ? -22.708 -2.206 14.582 1.00 84.62 427 GLU A CA 1
ATOM 3425 C C . GLU A 1 427 ? -23.860 -3.187 14.849 1.00 84.62 427 GLU A C 1
ATOM 3427 O O . GLU A 1 427 ? -25.012 -2.773 14.755 1.00 84.62 427 GLU A O 1
ATOM 3432 N N . GLU A 1 428 ? -23.581 -4.426 15.283 1.00 81.38 428 GLU A N 1
ATOM 3433 C CA . GLU A 1 428 ? -24.615 -5.376 15.752 1.00 81.38 428 GLU A CA 1
ATOM 3434 C C . GLU A 1 428 ? -25.379 -4.819 16.972 1.00 81.38 428 GLU A C 1
ATOM 3436 O O . GLU A 1 428 ? -26.594 -4.951 17.065 1.00 81.38 428 GLU A O 1
ATOM 3441 N N . PHE A 1 429 ? -24.694 -4.135 17.897 1.00 83.25 429 PHE A N 1
ATOM 3442 C CA . PHE A 1 429 ? -25.313 -3.572 19.105 1.00 83.25 429 PHE A CA 1
ATOM 3443 C C . PHE A 1 429 ? -26.249 -2.376 18.842 1.00 83.25 429 PHE A C 1
ATOM 3445 O O . PHE A 1 429 ? -27.141 -2.105 19.652 1.00 83.25 429 PHE A O 1
ATOM 3452 N N . THR A 1 430 ? -26.042 -1.635 17.745 1.00 81.12 430 THR A N 1
ATOM 3453 C CA . THR A 1 430 ? -26.744 -0.364 17.462 1.00 81.12 430 THR A CA 1
ATOM 3454 C C . THR A 1 430 ? -27.582 -0.337 16.185 1.00 81.12 430 THR A C 1
ATOM 3456 O O . THR A 1 430 ? -28.317 0.637 15.984 1.00 81.12 430 THR A O 1
ATOM 3459 N N . GLY A 1 431 ? -27.423 -1.326 15.301 1.00 74.75 431 GLY A N 1
ATOM 3460 C CA . GLY A 1 431 ? -27.975 -1.322 13.943 1.00 74.75 431 GLY A CA 1
ATOM 3461 C C . GLY A 1 431 ? -27.384 -0.235 13.029 1.00 74.75 431 GLY A C 1
ATOM 3462 O O . GLY A 1 431 ? -27.915 0.012 11.949 1.00 74.75 431 GLY A O 1
ATOM 3463 N N . ALA A 1 432 ? -26.318 0.464 13.446 1.00 78.94 432 ALA A N 1
ATOM 3464 C CA . ALA A 1 432 ? -25.827 1.675 12.785 1.00 78.94 432 ALA A CA 1
ATOM 3465 C C . ALA A 1 432 ? -24.330 1.594 12.419 1.00 78.94 432 ALA A C 1
ATOM 3467 O O . ALA A 1 432 ? -23.529 1.101 13.214 1.00 78.94 432 ALA A O 1
ATOM 3468 N N . PRO A 1 433 ? -23.908 2.118 11.249 1.00 79.81 433 PRO A N 1
ATOM 3469 C CA . PRO A 1 433 ? -22.529 1.997 10.786 1.00 79.81 433 PRO A CA 1
ATOM 3470 C C . PRO A 1 433 ? -21.545 2.889 11.565 1.00 79.81 433 PRO A C 1
ATOM 3472 O O . PRO A 1 433 ? -21.655 4.117 11.596 1.00 79.81 433 PRO A O 1
ATOM 3475 N N . SER A 1 434 ? -20.498 2.276 12.112 1.00 84.88 434 SER A N 1
ATOM 3476 C CA . SER A 1 434 ? -19.493 2.893 12.988 1.00 84.88 434 SER A CA 1
ATOM 3477 C C . SER A 1 434 ? -18.322 3.487 12.195 1.00 84.88 434 SER A C 1
ATOM 3479 O O . SER A 1 434 ? -17.170 3.047 12.255 1.00 84.88 434 SER A O 1
ATOM 3481 N N . SER A 1 435 ? -18.627 4.507 11.390 1.00 84.88 435 SER A N 1
ATOM 3482 C CA . SER A 1 435 ? -17.680 5.130 10.451 1.00 84.88 435 SER A CA 1
ATOM 3483 C C . SER A 1 435 ? -16.490 5.839 11.118 1.00 84.88 435 SER A C 1
ATOM 3485 O O . SER A 1 435 ? -15.405 5.867 10.531 1.00 84.88 435 SER A O 1
ATOM 3487 N N . LYS A 1 436 ? -16.657 6.368 12.342 1.00 88.19 436 LYS A N 1
ATOM 3488 C CA . LYS A 1 436 ? -15.616 7.122 13.070 1.00 88.19 436 LYS A CA 1
ATOM 3489 C C . LYS A 1 436 ? -14.414 6.245 13.434 1.00 88.19 436 LYS A C 1
ATOM 3491 O O . LYS A 1 436 ? -13.281 6.619 13.152 1.00 88.19 436 LYS A O 1
ATOM 3496 N N . ILE A 1 437 ? -14.643 5.054 13.998 1.00 89.06 437 ILE A N 1
ATOM 3497 C CA . ILE A 1 437 ? -13.548 4.129 14.347 1.00 89.06 437 ILE A CA 1
ATOM 3498 C C . ILE A 1 437 ? -12.800 3.694 13.082 1.00 89.06 437 ILE A C 1
ATOM 3500 O O . ILE A 1 437 ? -11.569 3.720 13.053 1.00 89.06 437 ILE A O 1
ATOM 3504 N N . ARG A 1 438 ? -13.525 3.363 12.001 1.00 88.94 438 ARG A N 1
ATOM 3505 C CA . ARG A 1 438 ? -12.906 2.950 10.731 1.00 88.94 438 ARG A CA 1
ATOM 3506 C C . ARG A 1 438 ? -12.030 4.038 10.107 1.00 88.94 438 ARG A C 1
ATOM 3508 O O . ARG A 1 438 ? -10.973 3.708 9.573 1.00 88.94 438 ARG A O 1
ATOM 3515 N N . SER A 1 439 ? -12.431 5.312 10.164 1.00 90.06 439 SER A N 1
ATOM 3516 C CA . SER A 1 439 ? -11.620 6.405 9.610 1.00 90.06 439 SER A CA 1
ATOM 3517 C C . SER A 1 439 ? -10.330 6.617 10.409 1.00 90.06 439 SER A C 1
ATOM 3519 O O . SER A 1 439 ? -9.255 6.686 9.815 1.00 90.06 439 SER A O 1
ATOM 3521 N N . VAL A 1 440 ? -10.411 6.624 11.741 1.00 90.94 440 VAL A N 1
ATOM 3522 C CA . VAL A 1 440 ? -9.254 6.789 12.638 1.00 90.94 440 VAL A CA 1
ATOM 3523 C C . VAL A 1 440 ? -8.293 5.598 12.539 1.00 90.94 440 VAL A C 1
ATOM 3525 O O . VAL A 1 440 ? -7.079 5.789 12.443 1.00 90.94 440 VAL A O 1
ATOM 3528 N N . LEU A 1 441 ? -8.819 4.369 12.462 1.00 90.25 441 LEU A N 1
ATOM 3529 C CA . LEU A 1 441 ? -8.019 3.167 12.217 1.00 90.25 441 LEU A CA 1
ATOM 3530 C C . LEU A 1 441 ? -7.289 3.235 10.868 1.00 90.25 441 LEU A C 1
ATOM 3532 O O . LEU A 1 441 ? -6.094 2.937 10.807 1.00 90.25 441 LEU A O 1
ATOM 3536 N N . ARG A 1 442 ? -7.980 3.660 9.799 1.00 91.06 442 ARG A N 1
ATOM 3537 C CA . ARG A 1 442 ? -7.380 3.813 8.466 1.00 91.06 442 ARG A CA 1
ATOM 3538 C C . ARG A 1 442 ? -6.227 4.818 8.494 1.00 91.06 442 ARG A C 1
ATOM 3540 O O . ARG A 1 442 ? -5.147 4.474 8.029 1.00 91.06 442 ARG A O 1
ATOM 3547 N N . VAL A 1 443 ? -6.412 5.979 9.126 1.00 91.12 443 VAL A N 1
ATOM 3548 C CA . VAL A 1 443 ? -5.353 6.995 9.288 1.00 91.12 443 VAL A CA 1
ATOM 3549 C C . VAL A 1 443 ? -4.143 6.446 10.056 1.00 91.12 443 VAL A C 1
ATOM 3551 O O . VAL A 1 443 ? -3.006 6.735 9.689 1.00 91.12 443 VAL A O 1
ATOM 3554 N N . LYS A 1 444 ? -4.339 5.616 11.089 1.00 89.56 444 LYS A N 1
ATOM 3555 C CA . LYS A 1 444 ? -3.219 4.983 11.817 1.00 89.56 444 LYS A CA 1
ATOM 3556 C C . LYS A 1 444 ? -2.476 3.939 10.988 1.00 89.56 444 LYS A C 1
ATOM 3558 O O . LYS A 1 444 ? -1.248 3.873 11.056 1.00 89.56 444 LYS A O 1
ATOM 3563 N N . CYS A 1 445 ? -3.192 3.156 10.184 1.00 91.25 445 CYS A N 1
ATOM 3564 C CA . CYS A 1 445 ? -2.572 2.195 9.275 1.00 91.25 445 CYS A CA 1
ATOM 3565 C C . CYS A 1 445 ? -1.836 2.903 8.120 1.00 91.25 445 CYS A C 1
ATOM 3567 O O . CYS A 1 445 ? -0.742 2.476 7.763 1.00 91.25 445 CYS A O 1
ATOM 3569 N N . GLU A 1 446 ? -2.359 4.025 7.608 1.00 91.56 446 GLU A N 1
ATOM 3570 C CA . GLU A 1 446 ? -1.657 4.913 6.665 1.00 91.56 446 GLU A CA 1
ATOM 3571 C C . GLU A 1 446 ? -0.384 5.513 7.287 1.00 91.56 446 GLU A C 1
ATOM 3573 O O . GLU A 1 446 ? 0.678 5.452 6.675 1.00 91.56 446 GLU A O 1
ATOM 3578 N N . GLN A 1 447 ? -0.444 6.034 8.520 1.00 90.62 447 GLN A N 1
ATOM 3579 C CA . GLN A 1 447 ? 0.730 6.567 9.233 1.00 90.62 447 GLN A CA 1
ATOM 3580 C C . GLN A 1 447 ? 1.835 5.513 9.401 1.00 90.62 447 GLN A C 1
ATOM 3582 O O . GLN A 1 447 ? 3.006 5.807 9.160 1.00 90.62 447 GLN A O 1
ATOM 3587 N N . TYR A 1 448 ? 1.466 4.279 9.767 1.00 92.00 448 TYR A N 1
ATOM 3588 C CA . TYR A 1 448 ? 2.413 3.166 9.828 1.00 92.00 448 TYR A CA 1
ATOM 3589 C C . TYR A 1 448 ? 2.983 2.816 8.448 1.00 92.00 448 TYR A C 1
ATOM 3591 O O . TYR A 1 448 ? 4.194 2.653 8.321 1.00 92.00 448 TYR A O 1
ATOM 3599 N N . LEU A 1 449 ? 2.134 2.729 7.417 1.00 93.25 449 LEU A N 1
ATOM 3600 C CA . LEU A 1 449 ? 2.559 2.445 6.046 1.00 93.25 449 LEU A CA 1
ATOM 3601 C C . LEU A 1 449 ? 3.559 3.490 5.540 1.00 93.25 449 LEU A C 1
ATOM 3603 O O . LEU A 1 449 ? 4.559 3.101 4.951 1.00 93.25 449 LEU A O 1
ATOM 3607 N N . HIS A 1 450 ? 3.326 4.781 5.786 1.00 91.88 450 HIS A N 1
ATOM 3608 C CA . HIS A 1 450 ? 4.251 5.844 5.387 1.00 91.88 450 HIS A CA 1
ATOM 3609 C C . HIS A 1 450 ? 5.619 5.692 6.060 1.00 91.88 450 HIS A C 1
ATOM 3611 O O . HIS A 1 450 ? 6.617 5.591 5.355 1.00 91.88 450 HIS A O 1
ATOM 3617 N N . ALA A 1 451 ? 5.672 5.566 7.391 1.00 91.12 451 ALA A N 1
ATOM 3618 C CA . ALA A 1 451 ? 6.939 5.375 8.105 1.00 91.12 451 ALA A CA 1
ATOM 3619 C C . ALA A 1 451 ? 7.671 4.090 7.666 1.00 91.12 451 ALA A C 1
ATOM 3621 O O . ALA A 1 451 ? 8.868 4.107 7.390 1.00 91.12 451 ALA A O 1
ATOM 3622 N N . PHE A 1 452 ? 6.936 2.982 7.523 1.00 91.69 452 PHE A N 1
ATOM 3623 C CA . PHE A 1 452 ? 7.469 1.719 7.015 1.00 91.69 452 PHE A CA 1
ATOM 3624 C C . PHE A 1 452 ? 7.972 1.836 5.569 1.00 91.69 452 PHE A C 1
ATOM 3626 O O . PHE A 1 452 ? 8.966 1.209 5.206 1.00 91.69 452 PHE A O 1
ATOM 3633 N N . HIS A 1 453 ? 7.294 2.607 4.721 1.00 93.69 453 HIS A N 1
ATOM 3634 C CA . HIS A 1 453 ? 7.694 2.809 3.336 1.00 93.69 453 HIS A CA 1
ATOM 3635 C C . HIS A 1 453 ? 8.957 3.668 3.241 1.00 93.69 453 HIS A C 1
ATOM 3637 O O . HIS A 1 453 ? 9.893 3.256 2.558 1.00 93.69 453 HIS A O 1
ATOM 3643 N N . ASP A 1 454 ? 9.027 4.775 3.982 1.00 91.12 454 ASP A N 1
ATOM 3644 C CA . ASP A 1 454 ? 10.188 5.670 4.031 1.00 91.12 454 ASP A CA 1
ATOM 3645 C C . ASP A 1 454 ? 11.455 4.925 4.500 1.00 91.12 454 ASP A C 1
ATOM 3647 O O . ASP A 1 454 ? 12.487 4.978 3.825 1.00 91.12 454 ASP A O 1
ATOM 3651 N N . ASP A 1 455 ? 11.357 4.127 5.574 1.00 91.19 455 ASP A N 1
ATOM 3652 C CA . ASP A 1 455 ? 12.441 3.250 6.051 1.00 91.19 455 ASP A CA 1
ATOM 3653 C C . ASP A 1 455 ? 12.912 2.259 4.964 1.00 91.19 455 ASP A C 1
ATOM 3655 O O . ASP A 1 455 ? 14.104 1.963 4.837 1.00 91.19 455 ASP A O 1
ATOM 3659 N N . ASN A 1 456 ? 11.987 1.734 4.151 1.00 91.75 456 ASN A N 1
ATOM 3660 C CA . ASN A 1 456 ? 12.310 0.791 3.077 1.00 91.75 456 ASN A CA 1
ATOM 3661 C C . ASN A 1 456 ? 12.835 1.464 1.799 1.00 91.75 456 ASN A C 1
ATOM 3663 O O . ASN A 1 456 ? 13.617 0.837 1.083 1.00 91.75 456 ASN A O 1
ATOM 3667 N N . ILE A 1 457 ? 12.451 2.711 1.513 1.00 92.12 457 ILE A N 1
ATOM 3668 C CA . ILE A 1 457 ? 13.050 3.527 0.449 1.00 92.12 457 ILE A CA 1
ATOM 3669 C C . ILE A 1 457 ? 14.495 3.871 0.823 1.00 92.12 457 ILE A C 1
ATOM 3671 O O . ILE A 1 457 ? 15.388 3.705 -0.006 1.00 92.12 457 ILE A O 1
ATOM 3675 N N . GLU A 1 458 ? 14.760 4.242 2.078 1.00 91.25 458 GLU A N 1
ATOM 3676 C CA . GLU A 1 458 ? 16.126 4.472 2.564 1.00 91.25 458 GLU A CA 1
ATOM 3677 C C . GLU A 1 458 ? 16.959 3.177 2.563 1.00 91.25 458 GLU A C 1
ATOM 3679 O O . GLU A 1 458 ? 18.115 3.183 2.135 1.00 91.25 458 GLU A O 1
ATOM 3684 N N . LEU A 1 459 ? 16.370 2.031 2.931 1.00 91.88 459 LEU A N 1
ATOM 3685 C CA . LEU A 1 459 ? 17.019 0.724 2.775 1.00 91.88 459 LEU A CA 1
ATOM 3686 C C . LEU A 1 459 ? 17.328 0.398 1.306 1.00 91.88 459 LEU A C 1
ATOM 3688 O O . LEU A 1 459 ? 18.424 -0.076 1.011 1.00 91.88 459 LEU A O 1
ATOM 3692 N N . ALA A 1 460 ? 16.402 0.656 0.379 1.00 90.69 460 ALA A N 1
ATOM 3693 C CA . ALA A 1 460 ? 16.638 0.463 -1.051 1.00 90.69 460 ALA A CA 1
ATOM 3694 C C . ALA A 1 460 ? 17.756 1.386 -1.563 1.00 90.69 460 ALA A C 1
ATOM 3696 O O . ALA A 1 460 ? 18.643 0.929 -2.279 1.00 90.69 460 ALA A O 1
ATOM 3697 N N . ARG A 1 461 ? 17.772 2.654 -1.130 1.00 91.31 461 ARG A N 1
ATOM 3698 C CA . ARG A 1 461 ? 18.835 3.624 -1.427 1.00 91.31 461 ARG A CA 1
ATOM 3699 C C . ARG A 1 461 ? 20.202 3.128 -0.943 1.00 91.31 461 ARG A C 1
ATOM 3701 O O . ARG A 1 461 ? 21.158 3.158 -1.710 1.00 91.31 461 ARG A O 1
ATOM 3708 N N . MET A 1 462 ? 20.289 2.620 0.290 1.00 90.38 462 MET A N 1
ATOM 3709 C CA . MET A 1 462 ? 21.520 2.034 0.838 1.00 90.38 462 MET A CA 1
ATOM 3710 C C . MET A 1 462 ? 21.967 0.778 0.080 1.00 90.38 462 MET A C 1
ATOM 3712 O O . MET A 1 462 ? 23.153 0.638 -0.195 1.00 90.38 462 MET A O 1
ATOM 3716 N N . LEU A 1 463 ? 21.039 -0.116 -0.283 1.00 90.25 463 LEU A N 1
ATOM 3717 C CA . LEU A 1 463 ? 21.355 -1.323 -1.056 1.00 90.25 463 LEU A CA 1
ATOM 3718 C C . LEU A 1 463 ? 21.883 -0.989 -2.459 1.00 90.25 463 LEU A C 1
ATOM 3720 O O . LEU A 1 463 ? 22.802 -1.658 -2.923 1.00 90.25 463 LEU A O 1
ATOM 3724 N N . LEU A 1 464 ? 21.334 0.042 -3.111 1.00 89.56 464 LEU A N 1
ATOM 3725 C CA . LEU A 1 464 ? 21.811 0.545 -4.405 1.00 89.56 464 LEU A CA 1
ATOM 3726 C C . LEU A 1 464 ? 23.183 1.234 -4.292 1.00 89.56 464 LEU A C 1
ATOM 3728 O O . LEU A 1 464 ? 24.027 1.037 -5.161 1.00 89.56 464 LEU A O 1
ATOM 3732 N N . ASP A 1 465 ? 23.431 1.992 -3.216 1.00 87.94 465 ASP A N 1
ATOM 3733 C CA . ASP A 1 465 ? 24.738 2.612 -2.928 1.00 87.94 465 ASP A CA 1
ATOM 3734 C C . ASP A 1 465 ? 25.865 1.576 -2.703 1.00 87.94 465 ASP A C 1
ATOM 3736 O O . ASP A 1 465 ? 27.039 1.923 -2.839 1.00 87.94 465 ASP A O 1
ATOM 3740 N N . THR A 1 466 ? 25.535 0.328 -2.342 1.00 87.94 466 THR A N 1
ATOM 3741 C CA . THR A 1 466 ? 26.492 -0.779 -2.136 1.00 87.94 466 THR A CA 1
ATOM 3742 C C . THR A 1 466 ? 26.372 -1.899 -3.177 1.00 87.94 466 THR A C 1
ATOM 3744 O O . THR A 1 466 ? 26.841 -3.011 -2.940 1.00 87.94 466 THR A O 1
ATOM 3747 N N . GLU A 1 467 ? 25.687 -1.656 -4.294 1.00 88.12 467 GLU A N 1
ATOM 3748 C CA . GLU A 1 467 ? 25.459 -2.665 -5.327 1.00 88.12 467 GLU A CA 1
ATOM 3749 C C . GLU A 1 467 ? 26.697 -2.841 -6.223 1.00 88.12 467 GLU A C 1
ATOM 3751 O O . GLU A 1 467 ? 27.263 -1.868 -6.720 1.00 88.12 467 GLU A O 1
ATOM 3756 N N . ASN A 1 468 ? 27.076 -4.097 -6.481 1.00 83.06 468 ASN A N 1
ATOM 3757 C CA . ASN A 1 468 ? 28.209 -4.450 -7.351 1.00 83.06 468 ASN A CA 1
ATOM 3758 C C . ASN A 1 468 ? 27.795 -4.645 -8.822 1.00 83.06 468 ASN A C 1
ATOM 3760 O O . ASN A 1 468 ? 28.642 -4.903 -9.669 1.00 83.06 468 ASN A O 1
ATOM 3764 N N . TRP A 1 469 ? 26.494 -4.564 -9.116 1.00 87.06 469 TRP A N 1
ATOM 3765 C CA . TRP A 1 469 ? 25.886 -4.679 -10.451 1.00 87.06 469 TRP A CA 1
ATOM 3766 C C . TRP A 1 469 ? 26.220 -5.982 -11.184 1.00 87.06 469 TRP A C 1
ATOM 3768 O O . TRP A 1 469 ? 26.241 -6.035 -12.409 1.00 87.06 469 TRP A O 1
ATOM 3778 N N . LEU A 1 470 ? 26.412 -7.055 -10.415 1.00 83.25 470 LEU A N 1
ATOM 3779 C CA . LEU A 1 470 ? 26.592 -8.412 -10.919 1.00 83.25 470 LEU A CA 1
ATOM 3780 C C . LEU A 1 470 ? 25.250 -9.145 -11.012 1.00 83.25 470 LEU A C 1
ATOM 3782 O O . LEU A 1 470 ? 24.362 -8.976 -10.168 1.00 83.25 470 LEU A O 1
ATOM 3786 N N . ARG A 1 471 ? 25.125 -10.005 -12.027 1.00 82.00 471 ARG A N 1
ATOM 3787 C CA . ARG A 1 471 ? 23.977 -10.898 -12.194 1.00 82.00 471 ARG A CA 1
ATOM 3788 C C . ARG A 1 471 ? 23.969 -11.949 -11.082 1.00 82.00 471 ARG A C 1
ATOM 3790 O O . ARG A 1 471 ? 24.895 -12.746 -10.964 1.00 82.00 471 ARG A O 1
ATOM 3797 N N . VAL A 1 472 ? 22.889 -11.999 -10.309 1.00 77.69 472 VAL A N 1
ATOM 3798 C CA . VAL A 1 472 ? 22.634 -13.070 -9.342 1.00 77.69 472 VAL A CA 1
ATOM 3799 C C . VAL A 1 472 ? 21.802 -14.153 -10.017 1.00 77.69 472 VAL A C 1
ATOM 3801 O O . VAL A 1 472 ? 20.644 -13.931 -10.372 1.00 77.69 472 VAL A O 1
ATOM 3804 N N . THR A 1 473 ? 22.370 -15.347 -10.164 1.00 59.44 473 THR A N 1
ATOM 3805 C CA . THR A 1 473 ? 21.624 -16.534 -10.585 1.00 59.44 473 THR A CA 1
ATOM 3806 C C . THR A 1 473 ? 20.779 -17.042 -9.416 1.00 59.44 473 THR A C 1
ATOM 3808 O O . THR A 1 473 ? 21.267 -17.669 -8.475 1.00 59.44 473 THR A O 1
ATOM 3811 N N . ALA A 1 474 ? 19.473 -16.768 -9.453 1.00 53.00 474 ALA A N 1
ATOM 3812 C CA . ALA A 1 474 ? 18.536 -17.503 -8.614 1.00 53.00 474 ALA A CA 1
ATOM 3813 C C . ALA A 1 474 ? 18.584 -18.984 -9.029 1.00 53.00 474 ALA A C 1
ATOM 3815 O O . ALA A 1 474 ? 18.531 -19.291 -10.218 1.00 53.00 474 ALA A O 1
ATOM 3816 N N . SER A 1 475 ? 18.714 -19.899 -8.063 1.00 45.94 475 SER A N 1
ATOM 3817 C CA . SER A 1 475 ? 18.781 -21.341 -8.333 1.00 45.94 475 SER A CA 1
ATOM 3818 C C . SER A 1 475 ? 17.587 -21.776 -9.190 1.00 45.94 475 SER A C 1
ATOM 3820 O O . SER A 1 475 ? 16.449 -21.644 -8.740 1.00 45.94 475 SER A O 1
ATOM 3822 N N . THR A 1 476 ? 17.847 -22.311 -10.384 1.00 45.62 476 THR A N 1
ATOM 3823 C CA . THR A 1 476 ? 16.880 -22.596 -11.464 1.00 45.62 476 THR A CA 1
ATOM 3824 C C . THR A 1 476 ? 15.941 -23.785 -11.191 1.00 45.62 476 THR A C 1
ATOM 3826 O O . THR A 1 476 ? 15.547 -24.513 -12.096 1.00 45.62 476 THR A O 1
ATOM 3829 N N . THR A 1 477 ? 15.550 -23.997 -9.931 1.00 47.56 477 THR A N 1
ATOM 3830 C CA . THR A 1 477 ? 14.642 -25.072 -9.501 1.00 47.56 477 THR A CA 1
ATOM 3831 C C . THR A 1 477 ? 13.169 -24.795 -9.788 1.00 47.56 477 THR A C 1
ATOM 3833 O O . THR A 1 477 ? 12.382 -25.739 -9.821 1.00 47.56 477 THR A O 1
ATOM 3836 N N . ASP A 1 478 ? 12.787 -23.528 -9.968 1.00 50.56 478 ASP A N 1
ATOM 3837 C CA . ASP A 1 478 ? 11.379 -23.103 -9.963 1.00 50.56 478 ASP A CA 1
ATOM 3838 C C . ASP A 1 478 ? 10.860 -22.535 -11.295 1.00 50.56 478 ASP A C 1
ATOM 3840 O O . ASP A 1 478 ? 9.647 -22.458 -11.461 1.00 50.56 478 ASP A O 1
ATOM 3844 N N . GLY A 1 479 ? 11.744 -22.233 -12.255 1.00 61.19 479 GLY A N 1
ATOM 3845 C CA . GLY A 1 479 ? 11.393 -21.711 -13.584 1.00 61.19 479 GLY A CA 1
ATOM 3846 C C . GLY A 1 479 ? 11.250 -20.183 -13.665 1.00 61.19 479 GLY A C 1
ATOM 3847 O O . GLY A 1 479 ? 11.085 -19.502 -12.655 1.00 61.19 479 GLY A O 1
ATOM 3848 N N . ASP A 1 480 ? 11.308 -19.659 -14.894 1.00 69.81 480 ASP A N 1
ATOM 3849 C CA . ASP A 1 480 ? 11.191 -18.222 -15.214 1.00 69.81 480 ASP A CA 1
ATOM 3850 C C . ASP A 1 480 ? 9.732 -17.781 -15.484 1.00 69.81 480 ASP A C 1
ATOM 3852 O O . ASP A 1 480 ? 9.478 -16.650 -15.902 1.00 69.81 480 ASP A O 1
ATOM 3856 N N . ASP A 1 481 ? 8.758 -18.673 -15.279 1.00 78.31 481 ASP A N 1
ATOM 3857 C CA . ASP A 1 481 ? 7.338 -18.386 -15.475 1.00 78.31 481 ASP A CA 1
ATOM 3858 C C . ASP A 1 481 ? 6.727 -17.640 -14.273 1.00 78.31 481 ASP A C 1
ATOM 3860 O O . ASP A 1 481 ? 7.314 -17.538 -13.194 1.00 78.31 481 ASP A O 1
ATOM 3864 N N . ASN A 1 482 ? 5.505 -17.117 -14.431 1.00 80.88 482 ASN A N 1
ATOM 3865 C CA . ASN A 1 482 ? 4.833 -16.373 -13.357 1.00 80.88 482 ASN A CA 1
ATOM 3866 C C . ASN A 1 482 ? 4.687 -17.197 -12.059 1.00 80.88 482 ASN A C 1
ATOM 3868 O O . ASN A 1 482 ? 4.654 -16.618 -10.974 1.00 80.88 482 ASN A O 1
ATOM 3872 N N . ALA A 1 483 ? 4.613 -18.532 -12.149 1.00 81.25 483 ALA A N 1
ATOM 3873 C CA . ALA A 1 483 ? 4.550 -19.408 -10.984 1.00 81.25 483 ALA A CA 1
ATOM 3874 C C . ALA A 1 483 ? 5.907 -19.518 -10.265 1.00 81.25 483 ALA A C 1
ATOM 3876 O O . ALA A 1 483 ? 5.952 -19.386 -9.040 1.00 81.25 483 ALA A O 1
ATOM 3877 N N . GLY A 1 484 ? 7.009 -19.706 -10.997 1.00 82.56 484 GLY A N 1
ATOM 3878 C CA . GLY A 1 484 ? 8.364 -19.703 -10.447 1.00 82.56 484 GLY A CA 1
ATOM 3879 C C . GLY A 1 484 ? 8.754 -18.355 -9.835 1.00 82.56 484 GLY A C 1
ATOM 3880 O O . GLY A 1 484 ? 9.272 -18.303 -8.716 1.00 82.56 484 GLY A O 1
ATOM 3881 N N . LEU A 1 485 ? 8.394 -17.250 -10.497 1.00 85.25 485 LEU A N 1
ATOM 3882 C CA . LEU A 1 485 ? 8.577 -15.892 -9.972 1.00 85.25 485 LEU A CA 1
ATOM 3883 C C . LEU A 1 485 ? 7.785 -15.648 -8.678 1.00 85.25 485 LEU A C 1
ATOM 3885 O O . LEU A 1 485 ? 8.309 -15.024 -7.752 1.00 85.25 485 LEU A O 1
ATOM 3889 N N . LEU A 1 486 ? 6.560 -16.174 -8.568 1.00 85.06 486 LEU A N 1
ATOM 3890 C CA . LEU A 1 486 ? 5.791 -16.103 -7.325 1.00 85.06 486 LEU A CA 1
ATOM 3891 C C . LEU A 1 486 ? 6.473 -16.896 -6.197 1.00 85.06 486 LEU A C 1
ATOM 3893 O O . LEU A 1 486 ? 6.684 -16.344 -5.119 1.00 85.06 486 LEU A O 1
ATOM 3897 N N . ARG A 1 487 ? 6.911 -18.137 -6.450 1.00 82.81 487 ARG A N 1
ATOM 3898 C CA . ARG A 1 487 ? 7.656 -18.940 -5.456 1.00 82.81 487 ARG A CA 1
ATOM 3899 C C . ARG A 1 487 ? 8.959 -18.278 -5.015 1.00 82.81 487 ARG A C 1
ATOM 3901 O O . ARG A 1 487 ? 9.349 -18.400 -3.854 1.00 82.81 487 ARG A O 1
ATOM 3908 N N . LEU A 1 488 ? 9.642 -17.567 -5.914 1.00 84.12 488 LEU A N 1
ATOM 3909 C CA . LEU A 1 488 ? 10.827 -16.783 -5.567 1.00 84.12 488 LEU A CA 1
ATOM 3910 C C . LEU A 1 488 ? 10.479 -15.676 -4.561 1.00 84.12 488 LEU A C 1
ATOM 3912 O O . LEU A 1 488 ? 11.214 -15.493 -3.589 1.00 84.12 488 LEU A O 1
ATOM 3916 N N . ILE A 1 489 ? 9.358 -14.975 -4.755 1.00 85.75 489 ILE A N 1
ATOM 3917 C CA . ILE A 1 489 ? 8.856 -13.983 -3.795 1.00 85.75 489 ILE A CA 1
ATOM 3918 C C . ILE A 1 489 ? 8.532 -14.662 -2.459 1.00 85.75 489 ILE A C 1
ATOM 3920 O O . ILE A 1 489 ? 9.027 -14.203 -1.433 1.00 85.75 489 ILE A O 1
ATOM 3924 N N . GLU A 1 490 ? 7.816 -15.790 -2.463 1.00 85.00 490 GLU A N 1
ATOM 3925 C CA . GLU A 1 490 ? 7.475 -16.543 -1.245 1.00 85.00 490 GLU A CA 1
ATOM 3926 C C . GLU A 1 490 ? 8.721 -16.967 -0.448 1.00 85.00 490 GLU A C 1
ATOM 3928 O O . GLU A 1 490 ? 8.856 -16.662 0.741 1.00 85.00 490 GLU A O 1
ATOM 3933 N N . LYS A 1 491 ? 9.693 -17.592 -1.125 1.00 84.00 491 LYS A N 1
ATOM 3934 C CA . LYS A 1 491 ? 10.968 -18.059 -0.551 1.00 84.00 491 LYS A CA 1
ATOM 3935 C C . LYS A 1 491 ? 11.823 -16.920 0.011 1.00 84.00 491 LYS A C 1
ATOM 3937 O O . LYS A 1 491 ? 12.589 -17.140 0.948 1.00 84.00 491 LYS A O 1
ATOM 3942 N N . ARG A 1 492 ? 11.738 -15.714 -0.563 1.00 83.75 492 ARG A N 1
ATOM 3943 C CA . ARG A 1 492 ? 12.536 -14.544 -0.149 1.00 83.75 492 ARG A CA 1
ATOM 3944 C C . ARG A 1 492 ? 11.839 -13.658 0.878 1.00 83.75 492 ARG A C 1
ATOM 3946 O O . ARG A 1 492 ? 12.538 -13.027 1.667 1.00 83.75 492 ARG A O 1
ATOM 3953 N N . SER A 1 493 ? 10.507 -13.593 0.885 1.00 83.19 493 SER A N 1
ATOM 3954 C CA . SER A 1 493 ? 9.739 -12.862 1.899 1.00 83.19 493 SER A CA 1
ATOM 3955 C C . SER A 1 493 ? 9.426 -13.705 3.137 1.00 83.19 493 SER A C 1
ATOM 3957 O O . SER A 1 493 ? 9.170 -13.135 4.193 1.00 83.19 493 SER A O 1
ATOM 3959 N N . GLY A 1 494 ? 9.445 -15.038 3.019 1.00 78.50 494 GLY A N 1
ATOM 3960 C CA . GLY A 1 494 ? 9.048 -15.971 4.078 1.00 78.50 494 GLY A CA 1
ATOM 3961 C C . GLY A 1 494 ? 7.531 -16.133 4.224 1.00 78.50 494 GLY A C 1
ATOM 3962 O O . GLY A 1 494 ? 7.073 -16.642 5.245 1.00 78.50 494 GLY A O 1
ATOM 3963 N N . TYR A 1 495 ? 6.750 -15.699 3.229 1.00 80.81 495 TYR A N 1
ATOM 3964 C CA . TYR A 1 495 ? 5.285 -15.764 3.243 1.00 80.81 495 TYR A CA 1
ATOM 3965 C C . TYR A 1 495 ? 4.774 -16.663 2.128 1.00 80.81 495 TYR A C 1
ATOM 3967 O O . TYR A 1 495 ? 5.311 -16.626 1.031 1.00 80.81 495 TYR A O 1
ATOM 3975 N N . TYR A 1 496 ? 3.709 -17.410 2.404 1.00 78.56 496 TYR A N 1
ATOM 3976 C CA . TYR A 1 496 ? 2.957 -18.167 1.407 1.00 78.56 496 TYR A CA 1
ATOM 3977 C C . TYR A 1 496 ? 1.668 -17.418 1.026 1.00 78.56 496 TYR A C 1
ATOM 3979 O O . TYR A 1 496 ? 1.050 -16.767 1.889 1.00 78.56 496 TYR A O 1
ATOM 3987 N N . PHE A 1 497 ? 1.268 -17.509 -0.246 1.00 79.31 497 PHE A N 1
ATOM 3988 C CA . PHE A 1 497 ? 0.080 -16.851 -0.796 1.00 79.31 497 PHE A CA 1
ATOM 3989 C C . PHE A 1 497 ? -0.909 -17.862 -1.381 1.00 79.31 497 PHE A C 1
ATOM 3991 O O . PHE A 1 497 ? -0.776 -18.337 -2.508 1.00 79.31 497 PHE A O 1
ATOM 3998 N N . GLU A 1 498 ? -1.987 -18.127 -0.646 1.00 65.56 498 GLU A N 1
ATOM 3999 C CA . GLU A 1 498 ? -3.121 -18.863 -1.197 1.00 65.56 498 GLU A CA 1
ATOM 4000 C C . GLU A 1 498 ? -3.997 -17.943 -2.052 1.00 65.56 498 GLU A C 1
ATOM 4002 O O . GLU A 1 498 ? -4.446 -16.882 -1.604 1.00 65.56 498 GLU A O 1
ATOM 4007 N N . ARG A 1 499 ? -4.301 -18.377 -3.282 1.00 60.47 499 ARG A N 1
ATOM 4008 C CA . ARG A 1 499 ? -5.307 -17.737 -4.138 1.00 60.47 499 ARG A CA 1
ATOM 4009 C C . ARG A 1 499 ? -6.696 -17.976 -3.538 1.00 60.47 499 ARG A C 1
ATOM 4011 O O . ARG A 1 499 ? -7.396 -18.914 -3.919 1.00 60.47 499 ARG A O 1
ATOM 4018 N N . LYS A 1 500 ? -7.100 -17.116 -2.602 1.00 56.16 500 LYS A N 1
ATOM 4019 C CA . LYS A 1 500 ? -8.469 -17.090 -2.078 1.00 56.16 500 LYS A CA 1
ATOM 4020 C C . LYS A 1 500 ? -9.428 -16.830 -3.239 1.00 56.16 500 LYS A C 1
ATOM 4022 O O . LYS A 1 500 ? -9.256 -15.875 -3.996 1.00 56.16 500 LYS A O 1
ATOM 4027 N N . VAL A 1 501 ? -10.439 -17.686 -3.385 1.00 46.31 501 VAL A N 1
ATOM 4028 C CA . VAL A 1 501 ? -11.576 -17.390 -4.265 1.00 46.31 501 VAL A CA 1
ATOM 4029 C C . VAL A 1 501 ? -12.200 -16.089 -3.772 1.00 46.31 501 VAL A C 1
ATOM 4031 O O . VAL A 1 501 ? -12.318 -15.887 -2.562 1.00 46.31 501 VAL A O 1
ATOM 4034 N N . ARG A 1 502 ? -12.577 -15.209 -4.702 1.00 48.75 502 ARG A N 1
ATOM 4035 C CA . ARG A 1 502 ? -13.193 -13.915 -4.406 1.00 48.75 502 ARG A CA 1
ATOM 4036 C C . ARG A 1 502 ? -14.578 -14.131 -3.785 1.00 48.75 502 ARG A C 1
ATOM 4038 O O . ARG A 1 502 ? -15.585 -14.117 -4.482 1.00 48.75 502 ARG A O 1
ATOM 4045 N N . GLY A 1 503 ? -14.614 -14.389 -2.480 1.00 46.00 503 GLY A N 1
ATOM 4046 C CA . GLY A 1 503 ? -15.820 -14.215 -1.684 1.00 46.00 503 GLY A CA 1
ATOM 4047 C C . GLY A 1 503 ? -16.191 -12.738 -1.711 1.00 46.00 503 GLY A C 1
ATOM 4048 O O . GLY A 1 503 ? -15.299 -11.885 -1.684 1.00 46.00 503 GLY A O 1
ATOM 4049 N N . ASP A 1 504 ? -17.482 -12.435 -1.805 1.00 36.84 504 ASP A N 1
ATOM 4050 C CA . ASP A 1 504 ? -17.947 -11.056 -1.882 1.00 36.84 504 ASP A CA 1
ATOM 4051 C C . ASP A 1 504 ? -17.562 -10.284 -0.614 1.00 36.84 504 ASP A C 1
ATOM 4053 O O . ASP A 1 504 ? -18.267 -10.302 0.392 1.00 36.84 504 ASP A O 1
ATOM 4057 N N . LEU A 1 505 ? -16.479 -9.508 -0.708 1.00 45.44 505 LEU A N 1
ATOM 4058 C CA . LEU A 1 505 ? -16.080 -8.471 0.255 1.00 45.44 505 LEU A CA 1
ATOM 4059 C C . LEU A 1 505 ? -17.161 -7.376 0.423 1.00 45.44 505 LEU A C 1
ATOM 4061 O O . LEU A 1 505 ? -17.011 -6.475 1.243 1.00 45.44 505 LEU A O 1
ATOM 4065 N N . ALA A 1 506 ? -18.233 -7.442 -0.375 1.00 39.59 506 ALA A N 1
ATOM 4066 C CA . ALA A 1 506 ? -19.430 -6.616 -0.304 1.00 39.59 506 ALA A CA 1
ATOM 4067 C C . ALA A 1 506 ? -20.541 -7.202 0.593 1.00 39.59 506 ALA A C 1
ATOM 4069 O O . ALA A 1 506 ? -21.470 -6.479 0.950 1.00 39.59 506 ALA A O 1
ATOM 4070 N N . VAL A 1 507 ? -20.476 -8.483 0.976 1.00 37.50 507 VAL A N 1
ATOM 4071 C CA . VAL A 1 507 ? -21.490 -9.120 1.829 1.00 37.50 507 VAL A CA 1
ATOM 4072 C C . VAL A 1 507 ? -21.113 -8.914 3.297 1.00 37.50 507 VAL A C 1
ATOM 4074 O O . VAL A 1 507 ? -20.601 -9.805 3.971 1.00 37.50 507 VAL A O 1
ATOM 4077 N N . ASN A 1 508 ? -21.439 -7.717 3.792 1.00 45.81 508 ASN A N 1
ATOM 4078 C CA . ASN A 1 508 ? -21.622 -7.420 5.214 1.00 45.81 508 ASN A CA 1
ATOM 4079 C C . ASN A 1 508 ? -23.128 -7.358 5.538 1.00 45.81 508 ASN A C 1
ATOM 4081 O O . ASN A 1 508 ? -23.687 -6.263 5.634 1.00 45.81 508 ASN A O 1
ATOM 4085 N N . PRO A 1 509 ? -23.825 -8.489 5.752 1.00 47.84 509 PRO A N 1
ATOM 4086 C CA . PRO A 1 509 ? -25.050 -8.465 6.518 1.00 47.84 509 PRO A CA 1
ATOM 4087 C C . PRO A 1 509 ? -24.604 -8.331 7.973 1.00 47.84 509 PRO A C 1
ATOM 4089 O O . PRO A 1 509 ? -24.214 -9.320 8.597 1.00 47.84 509 PRO A O 1
ATOM 4092 N N . ILE A 1 510 ? -24.656 -7.105 8.495 1.00 49.59 510 ILE A N 1
ATOM 4093 C CA . ILE A 1 510 ? -24.447 -6.790 9.921 1.00 49.59 510 ILE A CA 1
ATOM 4094 C C . ILE A 1 510 ? -25.285 -7.754 10.793 1.00 49.59 510 ILE A C 1
ATOM 4096 O O . ILE A 1 510 ? -24.809 -8.271 11.793 1.00 49.59 510 ILE A O 1
ATOM 4100 N N . TYR A 1 511 ? -26.466 -8.129 10.294 1.00 47.38 511 TYR A N 1
ATOM 4101 C CA . TYR A 1 511 ? -27.439 -9.065 10.869 1.00 47.38 511 TYR A CA 1
ATOM 4102 C C . TYR A 1 511 ? -27.140 -10.575 10.703 1.00 47.38 511 TYR A C 1
ATOM 4104 O O . TYR A 1 511 ? -27.931 -11.413 11.137 1.00 47.38 511 TYR A O 1
ATOM 4112 N N . SER A 1 512 ? -26.056 -10.967 10.018 1.00 46.62 512 SER A N 1
ATOM 4113 C CA . SER A 1 512 ? -25.719 -12.394 9.803 1.00 46.62 512 SER A CA 1
ATOM 4114 C C . SER A 1 512 ? -24.869 -13.001 10.911 1.00 46.62 512 SER A C 1
ATOM 4116 O O . SER A 1 512 ? -24.895 -14.217 11.113 1.00 46.62 512 SER A O 1
ATOM 4118 N N . ARG A 1 513 ? -24.121 -12.158 11.625 1.00 57.88 513 ARG A N 1
ATOM 4119 C CA . ARG A 1 513 ? -23.376 -12.538 12.820 1.00 57.88 513 ARG A CA 1
ATOM 4120 C C . ARG A 1 513 ? -24.300 -12.289 14.009 1.00 57.88 513 ARG A C 1
ATOM 4122 O O . ARG A 1 513 ? -25.030 -11.307 14.038 1.00 57.88 513 ARG A O 1
ATOM 4129 N N . ARG A 1 514 ? -24.362 -13.266 14.909 1.00 64.56 514 ARG A N 1
ATOM 4130 C CA . ARG A 1 514 ? -25.219 -13.246 16.098 1.00 64.56 514 ARG A CA 1
ATOM 4131 C C . ARG A 1 514 ? -24.323 -13.303 17.325 1.00 64.56 514 ARG A C 1
ATOM 4133 O O . ARG A 1 514 ? -24.436 -14.252 18.095 1.00 64.56 514 ARG A O 1
ATOM 4140 N N . VAL A 1 515 ? -23.408 -12.346 17.466 1.00 70.44 515 VAL A N 1
ATOM 4141 C CA . VAL A 1 515 ? -22.406 -12.360 18.537 1.00 70.44 515 VAL A CA 1
ATOM 4142 C C . VAL A 1 515 ? -23.092 -12.298 19.900 1.00 70.44 515 VAL A C 1
ATOM 4144 O O . VAL A 1 515 ? -22.800 -13.125 20.761 1.00 70.44 515 VAL A O 1
ATOM 4147 N N . PHE A 1 516 ? -24.066 -11.404 20.101 1.00 75.88 516 PHE A N 1
ATOM 4148 C CA . PHE A 1 516 ? -24.744 -11.323 21.403 1.00 75.88 516 PHE A CA 1
ATOM 4149 C C . PHE A 1 516 ? -25.603 -12.561 21.728 1.00 75.88 516 PHE A C 1
ATOM 4151 O O . PHE A 1 516 ? -25.546 -13.015 22.869 1.00 75.88 516 PHE A O 1
ATOM 4158 N N . PRO A 1 517 ? -26.337 -13.179 20.779 1.00 74.44 517 PRO A N 1
ATOM 4159 C CA . PRO A 1 517 ? -26.955 -14.487 21.008 1.00 74.44 517 PRO A CA 1
ATOM 4160 C C . PRO A 1 517 ? -25.967 -15.653 21.198 1.00 74.44 517 PRO A C 1
ATOM 4162 O O . PRO A 1 517 ? -26.255 -16.557 21.982 1.00 74.44 517 PRO A O 1
ATOM 4165 N N . SER A 1 518 ? -24.815 -15.672 20.509 1.00 71.31 518 SER A N 1
ATOM 4166 C CA . SER A 1 518 ? -23.838 -16.771 20.613 1.00 71.31 518 SER A CA 1
ATOM 4167 C C . SER A 1 518 ? -22.918 -16.664 21.831 1.00 71.31 518 SER A C 1
ATOM 4169 O O . SER A 1 518 ? -22.306 -17.663 22.211 1.00 71.31 518 SER A O 1
ATOM 4171 N N . PHE A 1 519 ? -22.890 -15.516 22.517 1.00 77.44 519 PHE A N 1
ATOM 4172 C CA . PHE A 1 519 ? -22.093 -15.262 23.725 1.00 77.44 519 PHE A CA 1
ATOM 4173 C C . PHE A 1 519 ? -22.261 -16.332 24.824 1.00 77.44 519 PHE A C 1
ATOM 4175 O O . PHE A 1 519 ? -21.291 -16.665 25.499 1.00 77.44 519 PHE A O 1
ATOM 4182 N N . HIS A 1 520 ? -23.447 -16.939 24.974 1.00 69.75 520 HIS A N 1
ATOM 4183 C CA . HIS A 1 520 ? -23.679 -18.044 25.920 1.00 69.75 520 HIS A CA 1
ATOM 4184 C C . HIS A 1 520 ? -22.953 -19.348 25.532 1.00 69.75 520 HIS A C 1
ATOM 4186 O O . HIS A 1 520 ? -22.555 -20.121 26.402 1.00 69.75 520 HIS A O 1
ATOM 4192 N N . SER A 1 521 ? -22.812 -19.633 24.234 1.00 70.56 521 SER A N 1
ATOM 4193 C CA . SER A 1 521 ? -22.195 -20.867 23.720 1.00 70.56 521 SER A CA 1
ATOM 4194 C C . SER A 1 521 ? -20.719 -20.717 23.358 1.00 70.56 521 SER A C 1
ATOM 4196 O O . SER A 1 521 ? -19.968 -21.682 23.472 1.00 70.56 521 SER A O 1
ATOM 4198 N N . GLU A 1 522 ? -20.318 -19.533 22.900 1.00 70.00 522 GLU A N 1
ATOM 4199 C CA . GLU A 1 522 ? -18.987 -19.249 22.355 1.00 70.00 522 GLU A CA 1
ATOM 4200 C C . GLU A 1 522 ? -18.165 -18.354 23.296 1.00 70.00 522 GLU A C 1
ATOM 4202 O O . GLU A 1 522 ? -16.941 -18.449 23.307 1.00 70.00 522 GLU A O 1
ATOM 4207 N N . GLY A 1 523 ? -18.803 -17.543 24.147 1.00 75.12 523 GLY A N 1
ATOM 4208 C CA . GLY A 1 523 ? -18.130 -16.591 25.035 1.00 75.12 523 GLY A CA 1
ATOM 4209 C C . GLY A 1 523 ? -17.608 -15.343 24.315 1.00 75.12 523 GLY A C 1
ATOM 4210 O O . GLY A 1 523 ? -17.821 -15.146 23.120 1.00 75.12 523 GLY A O 1
ATOM 4211 N N . ASN A 1 524 ? -16.894 -14.483 25.046 1.00 79.19 524 ASN A N 1
ATOM 4212 C CA . ASN A 1 524 ? -16.374 -13.228 24.500 1.00 79.19 524 ASN A CA 1
ATOM 4213 C C . ASN A 1 524 ? -15.361 -13.485 23.353 1.00 79.19 524 ASN A C 1
ATOM 4215 O O . ASN A 1 524 ? -14.385 -14.220 23.566 1.00 79.19 524 ASN A O 1
ATOM 4219 N N . PRO A 1 525 ? -15.526 -12.880 22.156 1.00 75.00 525 PRO A N 1
ATOM 4220 C CA . PRO A 1 525 ? -14.612 -13.053 21.018 1.00 75.00 525 PRO A CA 1
ATOM 4221 C C . PRO A 1 525 ? -13.148 -12.676 21.296 1.00 75.00 525 PRO A C 1
ATOM 4223 O O . PRO A 1 525 ? -12.237 -13.246 20.692 1.00 75.00 525 PRO A O 1
ATOM 4226 N N . PHE A 1 526 ? -12.906 -11.739 22.217 1.00 79.38 526 PHE A N 1
ATOM 4227 C CA . PHE A 1 526 ? -11.567 -11.283 22.607 1.00 79.38 526 PHE A CA 1
ATOM 4228 C C . PHE A 1 526 ? -10.932 -12.119 23.721 1.00 79.38 526 PHE A C 1
ATOM 4230 O O . PHE A 1 526 ? -9.733 -11.963 23.977 1.00 79.38 526 PHE A O 1
ATOM 4237 N N . SER A 1 527 ? -11.694 -13.026 24.344 1.00 75.38 527 SER A N 1
ATOM 4238 C CA . SER A 1 527 ? -11.207 -13.877 25.431 1.00 75.38 527 SER A CA 1
ATOM 4239 C C . SER A 1 527 ? -9.963 -14.665 25.035 1.00 75.38 527 SER A C 1
ATOM 4241 O O . SER A 1 527 ? -9.748 -14.995 23.864 1.00 75.38 527 SER A O 1
ATOM 4243 N N . ALA A 1 528 ? -9.114 -14.994 26.009 1.00 61.50 528 ALA A N 1
ATOM 4244 C CA . ALA A 1 528 ? -7.833 -15.656 25.752 1.00 61.50 528 ALA A CA 1
ATOM 4245 C C . ALA A 1 528 ? -7.943 -17.013 25.021 1.00 61.50 528 ALA A C 1
ATOM 4247 O O . ALA A 1 528 ? -6.959 -17.436 24.419 1.00 61.50 528 ALA A O 1
ATOM 4248 N N . ALA A 1 529 ? -9.108 -17.673 25.055 1.00 56.53 529 ALA A N 1
ATOM 4249 C CA . ALA A 1 529 ? -9.384 -18.881 24.279 1.00 56.53 529 ALA A CA 1
ATOM 4250 C C . ALA A 1 529 ? -9.721 -18.547 22.813 1.00 56.53 529 ALA A C 1
ATOM 4252 O O . ALA A 1 529 ? -9.013 -18.982 21.907 1.00 56.53 529 ALA A O 1
ATOM 4253 N N . ASN A 1 530 ? -10.737 -17.710 22.586 1.00 60.09 530 ASN A N 1
ATOM 4254 C CA . ASN A 1 530 ? -11.273 -17.423 21.249 1.00 60.09 530 ASN A CA 1
ATOM 4255 C C . ASN A 1 530 ? -10.325 -16.554 20.411 1.00 60.09 530 ASN A C 1
ATOM 4257 O O . ASN A 1 530 ? -10.119 -16.791 19.223 1.00 60.09 530 ASN A O 1
ATOM 4261 N N . SER A 1 531 ? -9.667 -15.584 21.047 1.00 57.50 531 SER A N 1
ATOM 4262 C CA . SER A 1 531 ? -8.644 -14.747 20.408 1.00 57.50 531 SER A CA 1
ATOM 4263 C C . SER A 1 531 ? -7.370 -15.509 20.033 1.00 57.50 531 SER A C 1
ATOM 4265 O O . SER A 1 531 ? -6.553 -14.986 19.274 1.00 57.50 531 SER A O 1
ATOM 4267 N N . MET A 1 532 ? -7.164 -16.738 20.523 1.00 49.25 532 MET A N 1
ATOM 4268 C CA . MET A 1 532 ? -5.958 -17.500 20.195 1.00 49.25 532 MET A CA 1
ATOM 4269 C C . MET A 1 532 ? -5.956 -17.995 18.740 1.00 49.25 532 MET A C 1
ATOM 4271 O O . MET A 1 532 ? -4.885 -18.159 18.161 1.00 49.25 532 MET A O 1
ATOM 4275 N N . GLU A 1 533 ? -7.126 -18.168 18.124 1.00 50.16 533 GLU A N 1
ATOM 4276 C CA . GLU A 1 533 ? -7.229 -18.604 16.725 1.00 50.16 533 GLU A CA 1
ATOM 4277 C C . GLU A 1 533 ? -6.913 -17.484 15.718 1.00 50.16 533 GLU A C 1
ATOM 4279 O O . GLU A 1 533 ? -6.462 -17.774 14.611 1.00 50.16 533 GLU A O 1
ATOM 4284 N N . TRP A 1 534 ? -7.089 -16.207 16.094 1.00 57.44 534 TRP A N 1
ATOM 4285 C CA . TRP A 1 534 ? -6.984 -15.069 15.163 1.00 57.44 534 TRP A CA 1
ATOM 4286 C C . TRP A 1 534 ? -6.083 -13.895 15.614 1.00 57.44 534 TRP A C 1
ATOM 4288 O O . TRP A 1 534 ? -5.753 -13.045 14.788 1.00 57.44 534 TRP A O 1
ATOM 4298 N N . LEU A 1 535 ? -5.615 -13.854 16.873 1.00 55.31 535 LEU A N 1
ATOM 4299 C CA . LEU A 1 535 ? -4.732 -12.800 17.428 1.00 55.31 535 LEU A CA 1
ATOM 4300 C C . LEU A 1 535 ? -3.496 -13.315 18.202 1.00 55.31 535 LEU A C 1
ATOM 4302 O O . LEU A 1 535 ? -2.813 -12.512 18.840 1.00 55.31 535 LEU A O 1
ATOM 4306 N N . SER A 1 536 ? -3.189 -14.621 18.219 1.00 47.47 536 SER A N 1
ATOM 4307 C CA . SER A 1 536 ? -2.188 -15.192 19.150 1.00 47.47 536 SER A CA 1
ATOM 4308 C C . SER A 1 536 ? -0.744 -14.703 18.957 1.00 47.47 536 SER A C 1
ATOM 4310 O O . SER A 1 536 ? 0.097 -15.336 18.324 1.00 47.47 536 SER A O 1
ATOM 4312 N N . MET A 1 537 ? -0.393 -13.622 19.648 1.00 47.25 537 MET A N 1
ATOM 4313 C CA . MET A 1 537 ? 0.964 -13.069 19.684 1.00 47.25 537 MET A CA 1
ATOM 4314 C C . MET A 1 537 ? 2.002 -14.017 20.318 1.00 47.25 537 MET A C 1
ATOM 4316 O O . MET A 1 537 ? 3.193 -13.875 20.050 1.00 47.25 537 MET A O 1
ATOM 4320 N N . LYS A 1 538 ? 1.585 -15.026 21.106 1.00 33.22 538 LYS A N 1
ATOM 4321 C CA . LYS A 1 538 ? 2.493 -16.056 21.660 1.00 33.22 538 LYS A CA 1
ATOM 4322 C C . LYS A 1 538 ? 3.045 -17.025 20.604 1.00 33.22 538 LYS A C 1
ATOM 4324 O O . LYS A 1 538 ? 3.991 -17.749 20.900 1.00 33.22 538 LYS A O 1
ATOM 4329 N N . GLN A 1 539 ? 2.480 -17.047 19.396 1.00 31.73 539 GLN A N 1
ATOM 4330 C CA . GLN A 1 539 ? 2.988 -17.825 18.258 1.00 31.73 539 GLN A CA 1
ATOM 4331 C C . GLN A 1 539 ? 3.312 -16.936 17.041 1.00 31.73 539 GLN A C 1
ATOM 4333 O O . GLN A 1 539 ? 3.585 -17.460 15.962 1.00 31.73 539 GLN A O 1
ATOM 4338 N N . GLY A 1 540 ? 3.277 -15.607 17.222 1.00 32.97 540 GLY A N 1
ATOM 4339 C CA . GLY A 1 540 ? 3.127 -14.639 16.135 1.00 32.97 540 GLY A CA 1
ATOM 4340 C C . GLY A 1 540 ? 1.770 -14.779 15.435 1.00 32.97 540 GLY A C 1
ATOM 4341 O O . GLY A 1 540 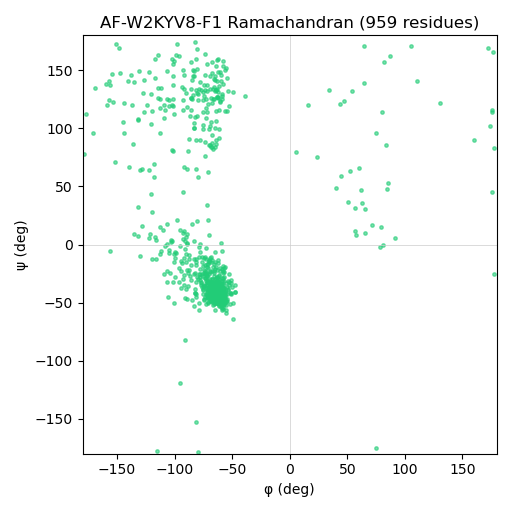? 1.049 -15.762 15.624 1.00 32.97 540 GLY A O 1
ATOM 4342 N N . ILE A 1 541 ? 1.429 -13.834 14.557 1.00 39.09 541 ILE A N 1
ATOM 4343 C CA . ILE A 1 541 ? 0.401 -14.128 13.550 1.00 39.09 541 ILE A CA 1
ATOM 4344 C C . ILE A 1 541 ? 0.987 -15.223 12.655 1.00 39.09 541 ILE A C 1
ATOM 4346 O O . ILE A 1 541 ? 1.814 -14.946 11.785 1.00 39.09 541 ILE A O 1
ATOM 4350 N N . ARG A 1 542 ? 0.590 -16.479 12.894 1.00 36.31 542 ARG A N 1
ATOM 4351 C CA . ARG A 1 542 ? 0.976 -17.622 12.065 1.00 36.31 542 ARG A CA 1
ATOM 4352 C C . ARG A 1 542 ? 0.309 -17.502 10.699 1.00 36.31 542 ARG A C 1
ATOM 4354 O O . ARG A 1 542 ? -0.713 -18.125 10.431 1.00 36.31 542 ARG A O 1
ATOM 4361 N N . PHE A 1 543 ? 0.933 -16.740 9.809 1.00 42.62 543 PHE A N 1
ATOM 4362 C CA . PHE A 1 543 ? 0.737 -16.886 8.373 1.00 42.62 543 PHE A CA 1
ATOM 4363 C C . PHE A 1 543 ? 1.191 -18.305 7.986 1.00 42.62 543 PHE A C 1
ATOM 4365 O O . PHE A 1 543 ? 2.384 -18.497 7.784 1.00 42.62 543 PHE A O 1
ATOM 4372 N N . HIS A 1 544 ? 0.266 -19.281 7.989 1.00 30.97 544 HIS A N 1
ATOM 4373 C CA . HIS A 1 544 ? 0.457 -20.722 7.711 1.00 30.97 544 HIS A CA 1
ATOM 4374 C C . HIS A 1 544 ? 1.923 -21.154 7.515 1.00 30.97 544 HIS A C 1
ATOM 4376 O O . HIS A 1 544 ? 2.414 -21.281 6.395 1.00 30.97 544 HIS A O 1
ATOM 4382 N N . HIS A 1 545 ? 2.634 -21.333 8.631 1.00 36.81 545 HIS A N 1
ATOM 4383 C CA . HIS A 1 545 ? 4.083 -21.520 8.638 1.00 36.81 545 HIS A CA 1
ATOM 4384 C C . HIS A 1 545 ? 4.466 -23.000 8.815 1.00 36.81 545 HIS A C 1
ATOM 4386 O O . HIS A 1 545 ? 3.712 -23.782 9.394 1.00 36.81 545 HIS A O 1
ATOM 4392 N N . GLU A 1 546 ? 5.666 -23.359 8.349 1.00 36.34 546 GLU A N 1
ATOM 4393 C CA . GLU A 1 546 ? 6.460 -24.495 8.854 1.00 36.34 546 GLU A CA 1
ATOM 4394 C C . GLU A 1 546 ? 5.776 -25.878 8.939 1.00 36.34 546 GLU A C 1
ATOM 4396 O O . GLU A 1 546 ? 5.713 -26.484 10.008 1.00 36.34 546 GLU A O 1
ATOM 4401 N N . THR A 1 547 ? 5.354 -26.465 7.810 1.00 28.81 547 THR A N 1
ATOM 4402 C CA . THR A 1 547 ? 5.044 -27.918 7.760 1.00 28.81 547 THR A CA 1
ATOM 4403 C C . THR A 1 547 ? 5.658 -28.704 6.590 1.00 28.81 547 THR A C 1
ATOM 4405 O O . THR A 1 547 ? 5.137 -29.744 6.201 1.00 28.81 547 THR A O 1
ATOM 4408 N N . ILE A 1 548 ? 6.852 -28.320 6.117 1.00 28.06 548 ILE A N 1
ATOM 4409 C CA . ILE A 1 548 ? 7.847 -29.301 5.630 1.00 28.06 548 ILE A CA 1
ATOM 4410 C C . ILE A 1 548 ? 9.186 -28.953 6.285 1.00 28.06 548 ILE A C 1
ATOM 4412 O O . ILE A 1 548 ? 9.764 -27.902 6.023 1.00 28.06 548 ILE A O 1
ATOM 4416 N N . GLY A 1 549 ? 9.615 -29.787 7.233 1.00 27.33 549 GLY A N 1
ATOM 4417 C CA . GLY A 1 549 ? 10.608 -29.393 8.231 1.00 27.33 549 GLY A CA 1
ATOM 4418 C C . GLY A 1 549 ? 12.067 -29.508 7.792 1.00 27.33 549 GLY A C 1
ATOM 4419 O O . GLY A 1 549 ? 12.455 -30.438 7.087 1.00 27.33 549 GLY A O 1
ATOM 4420 N N . VAL A 1 550 ? 12.897 -28.630 8.357 1.00 25.39 550 VAL A N 1
ATOM 4421 C CA . VAL A 1 550 ? 14.308 -28.916 8.641 1.00 25.39 550 VAL A CA 1
ATOM 4422 C C . VAL A 1 550 ? 14.450 -28.950 10.162 1.00 25.39 550 VAL A C 1
ATOM 4424 O O . VAL A 1 550 ? 14.017 -28.033 10.853 1.00 25.39 550 VAL A O 1
ATOM 4427 N N . SER A 1 551 ? 14.979 -30.052 10.694 1.00 24.11 551 SER A N 1
ATOM 4428 C CA . SER A 1 551 ? 15.090 -30.272 12.141 1.00 24.11 551 SER A CA 1
ATOM 4429 C C . SER A 1 551 ? 16.090 -29.307 12.791 1.00 24.11 551 SER A C 1
ATOM 4431 O O . SER A 1 551 ? 17.108 -28.983 12.186 1.00 24.11 551 SER A O 1
ATOM 4433 N N . ASN A 1 552 ? 15.827 -28.917 14.047 1.00 27.41 552 ASN A N 1
ATOM 4434 C CA . ASN A 1 552 ? 16.690 -28.073 14.886 1.00 27.41 552 ASN A CA 1
ATOM 4435 C C . ASN A 1 552 ? 18.191 -28.385 14.740 1.00 27.41 552 ASN A C 1
ATOM 4437 O O . ASN A 1 552 ? 18.606 -29.520 14.983 1.00 27.41 552 ASN A O 1
ATOM 4441 N N . GLY A 1 553 ? 18.996 -27.354 14.468 1.00 25.09 553 GLY A N 1
ATOM 4442 C CA . GLY A 1 553 ? 20.455 -27.446 14.451 1.00 25.09 553 GLY A CA 1
ATOM 4443 C C . GLY A 1 553 ? 21.137 -26.082 14.341 1.00 25.09 553 GLY A C 1
ATOM 4444 O O . GLY A 1 553 ? 21.332 -25.579 13.246 1.00 25.09 553 GLY A O 1
ATOM 4445 N N . ASP A 1 554 ? 21.515 -25.540 15.499 1.00 23.69 554 ASP A N 1
ATOM 4446 C CA . ASP A 1 554 ? 22.413 -24.400 15.735 1.00 23.69 554 ASP A CA 1
ATOM 4447 C C . ASP A 1 554 ? 22.064 -22.969 15.278 1.00 23.69 554 ASP A C 1
ATOM 4449 O O . ASP A 1 554 ? 21.581 -22.659 14.192 1.00 23.69 554 ASP A O 1
ATOM 4453 N N . LYS A 1 555 ? 22.401 -22.048 16.190 1.00 36.22 555 LYS A N 1
ATOM 4454 C CA . LYS A 1 555 ? 22.462 -20.604 15.962 1.00 36.22 555 LYS A CA 1
ATOM 4455 C C . LYS A 1 555 ? 23.692 -20.307 15.109 1.00 36.22 555 LYS A C 1
ATOM 4457 O O . LYS A 1 555 ? 24.803 -20.465 15.611 1.00 36.22 555 LYS A O 1
ATOM 4462 N N . MET A 1 556 ? 23.511 -19.769 13.906 1.00 22.69 556 MET A N 1
ATOM 4463 C CA . MET A 1 556 ? 24.626 -19.224 13.133 1.00 22.69 556 MET A CA 1
ATOM 4464 C C . MET A 1 556 ? 24.339 -17.787 12.701 1.00 22.69 556 MET A C 1
ATOM 4466 O O . MET A 1 556 ? 23.430 -17.505 11.923 1.00 22.69 556 MET A O 1
ATOM 4470 N N . SER A 1 557 ? 25.129 -16.863 13.245 1.00 23.11 557 SER A N 1
ATOM 4471 C CA . SER A 1 557 ? 25.325 -15.524 12.688 1.00 23.11 557 SER A CA 1
ATOM 4472 C C . SER A 1 557 ? 25.819 -15.620 11.237 1.00 23.11 557 SER A C 1
ATOM 4474 O O . SER A 1 557 ? 26.541 -16.568 10.932 1.00 23.11 557 SER A O 1
ATOM 4476 N N . PRO A 1 558 ? 25.508 -14.652 10.355 1.00 26.55 558 PRO A N 1
ATOM 4477 C CA . PRO A 1 558 ? 25.948 -14.696 8.965 1.00 26.55 558 PRO A CA 1
ATOM 4478 C C . PRO A 1 558 ? 27.471 -14.526 8.876 1.00 26.55 558 PRO A C 1
ATOM 4480 O O . PRO A 1 558 ? 27.987 -13.410 8.863 1.00 26.55 558 PRO A O 1
ATOM 4483 N N . GLN A 1 559 ? 28.193 -15.645 8.828 1.00 23.66 559 GLN A N 1
ATOM 4484 C CA . GLN A 1 559 ? 29.576 -15.676 8.375 1.00 23.66 559 GLN A CA 1
ATOM 4485 C C . GLN A 1 559 ? 29.575 -15.817 6.853 1.00 23.66 559 GLN A C 1
ATOM 4487 O O . GLN A 1 559 ? 28.937 -16.709 6.298 1.00 23.66 559 GLN A O 1
ATOM 4492 N N . LEU A 1 560 ? 30.275 -14.897 6.194 1.00 30.00 560 LEU A N 1
ATOM 4493 C CA . LEU A 1 560 ? 30.633 -14.995 4.785 1.00 30.00 560 LEU A CA 1
ATOM 4494 C C . LEU A 1 560 ? 31.649 -16.131 4.643 1.00 30.00 560 LEU A C 1
ATOM 4496 O O . LEU A 1 560 ? 32.797 -15.971 5.057 1.00 30.00 560 LEU A O 1
ATOM 4500 N N . ASP A 1 561 ? 31.220 -17.270 4.104 1.00 23.36 561 ASP A N 1
ATOM 4501 C CA . ASP A 1 561 ? 32.111 -18.400 3.840 1.00 23.36 561 ASP A CA 1
ATOM 4502 C C . ASP A 1 561 ? 32.743 -18.242 2.447 1.00 23.36 561 ASP A C 1
ATOM 4504 O O . ASP A 1 561 ? 32.207 -18.672 1.422 1.00 23.36 561 ASP A O 1
ATOM 4508 N N . ASP A 1 562 ? 33.905 -17.586 2.417 1.00 28.69 562 ASP A N 1
ATOM 4509 C CA . ASP A 1 562 ? 34.818 -17.576 1.271 1.00 28.69 562 ASP A CA 1
ATOM 4510 C C . ASP A 1 562 ? 35.353 -19.002 1.029 1.00 28.69 562 ASP A C 1
ATOM 4512 O O . ASP A 1 562 ? 36.415 -19.360 1.552 1.00 28.69 562 ASP A O 1
ATOM 4516 N N . LYS A 1 563 ? 34.604 -19.810 0.258 1.00 32.28 563 LYS A N 1
ATOM 4517 C CA . LYS A 1 563 ? 35.042 -20.899 -0.657 1.00 32.28 563 LYS A CA 1
ATOM 4518 C C . LYS A 1 563 ? 33.902 -21.879 -0.956 1.00 32.28 563 LYS A C 1
ATOM 4520 O O . LYS A 1 563 ? 33.793 -22.941 -0.346 1.00 32.28 563 LYS A O 1
ATOM 4525 N N . LEU A 1 564 ? 33.144 -21.585 -2.005 1.00 31.08 564 LEU A N 1
ATOM 4526 C CA . LEU A 1 564 ? 32.482 -22.611 -2.809 1.00 31.08 564 LEU A CA 1
ATOM 4527 C C . LEU A 1 564 ? 32.923 -22.405 -4.256 1.00 31.08 564 LEU A C 1
ATOM 4529 O O . LEU A 1 564 ? 32.738 -21.325 -4.813 1.00 31.08 564 LEU A O 1
ATOM 4533 N N . GLU A 1 565 ? 33.561 -23.420 -4.840 1.00 27.69 565 GLU A N 1
ATOM 4534 C CA . GLU A 1 565 ? 33.934 -23.400 -6.255 1.00 27.69 565 GLU A CA 1
ATOM 4535 C C . GLU A 1 565 ? 32.656 -23.323 -7.102 1.00 27.69 565 GLU A C 1
ATOM 4537 O O . GLU A 1 565 ? 31.722 -24.108 -6.916 1.00 27.69 565 GLU A O 1
ATOM 4542 N N . LEU A 1 566 ? 32.603 -22.336 -7.998 1.00 27.31 566 LEU A N 1
ATOM 4543 C CA . LEU A 1 566 ? 31.439 -22.068 -8.838 1.00 27.31 566 LEU A CA 1
ATOM 4544 C C . LEU A 1 566 ? 31.176 -23.268 -9.769 1.00 27.31 566 LEU A C 1
ATOM 4546 O O . LEU A 1 566 ? 32.092 -23.681 -10.485 1.00 27.31 566 LEU A O 1
ATOM 4550 N N . PRO A 1 567 ? 29.951 -23.830 -9.803 1.00 29.75 567 PRO A N 1
ATOM 4551 C CA . PRO A 1 567 ? 29.618 -24.891 -10.744 1.00 29.75 567 PRO A CA 1
ATOM 4552 C C . PRO A 1 567 ? 29.700 -24.392 -12.189 1.00 29.75 567 PRO A C 1
ATOM 4554 O O . PRO A 1 567 ? 29.153 -23.342 -12.525 1.00 29.75 567 PRO A O 1
ATOM 4557 N N . VAL A 1 568 ? 30.355 -25.171 -13.050 1.00 31.44 568 VAL A N 1
ATOM 4558 C CA . VAL A 1 568 ? 30.427 -24.908 -14.495 1.00 31.44 568 VAL A CA 1
ATOM 4559 C C . VAL A 1 568 ? 29.036 -25.043 -15.132 1.00 31.44 568 VAL A C 1
ATOM 4561 O O . VAL A 1 568 ? 28.241 -25.896 -14.738 1.00 31.44 568 VAL A O 1
ATOM 4564 N N . MET A 1 569 ? 28.759 -24.168 -16.102 1.00 34.47 569 MET A N 1
ATOM 4565 C CA . MET A 1 569 ? 27.450 -23.936 -16.723 1.00 34.47 569 MET A CA 1
ATOM 4566 C C . MET A 1 569 ? 26.854 -25.129 -17.487 1.00 34.47 569 MET A C 1
ATOM 4568 O O . MET A 1 569 ? 27.577 -25.947 -18.052 1.00 34.47 569 MET A O 1
ATOM 4572 N N . ASP A 1 570 ? 25.528 -25.083 -17.655 1.00 33.25 570 ASP A N 1
ATOM 4573 C CA . ASP A 1 570 ? 24.847 -25.548 -18.870 1.00 33.25 570 ASP A CA 1
ATOM 4574 C C . ASP A 1 570 ? 24.092 -24.333 -19.475 1.00 33.25 570 ASP A C 1
ATOM 4576 O O . ASP A 1 570 ? 23.241 -23.757 -18.788 1.00 33.25 570 ASP A O 1
ATOM 4580 N N . PRO A 1 571 ? 24.447 -23.830 -20.678 1.00 40.88 571 PRO A N 1
ATOM 4581 C CA . PRO A 1 571 ? 24.147 -22.456 -21.099 1.00 40.88 571 PRO A CA 1
ATOM 4582 C C . PRO A 1 571 ? 22.834 -22.295 -21.889 1.00 40.88 571 PRO A C 1
ATOM 4584 O O . PRO A 1 571 ? 22.789 -21.568 -22.879 1.00 40.88 571 PRO A O 1
ATOM 4587 N N . ASN A 1 572 ? 21.739 -22.918 -21.443 1.00 41.38 572 ASN A N 1
ATOM 4588 C CA . ASN A 1 572 ? 20.404 -22.458 -21.847 1.00 41.38 572 ASN A CA 1
ATOM 4589 C C . ASN A 1 572 ? 20.019 -21.275 -20.953 1.00 41.38 572 ASN A C 1
ATOM 4591 O O . ASN A 1 572 ? 19.496 -21.437 -19.850 1.00 41.38 572 ASN A O 1
ATOM 4595 N N . GLU A 1 573 ? 20.380 -20.084 -21.421 1.00 52.31 573 GLU A N 1
ATOM 4596 C CA . GLU A 1 573 ? 20.329 -18.840 -20.662 1.00 52.31 573 GLU A CA 1
ATOM 4597 C C . GLU A 1 573 ? 18.904 -18.478 -20.228 1.00 52.31 573 GLU A C 1
ATOM 4599 O O . GLU A 1 573 ? 18.052 -18.155 -21.050 1.00 52.31 573 GLU A O 1
ATOM 4604 N N . SER A 1 574 ? 18.670 -18.464 -18.914 1.00 55.50 574 SER A N 1
ATOM 4605 C CA . SER A 1 574 ? 17.516 -17.778 -18.327 1.00 55.50 574 SER A CA 1
ATOM 4606 C C . SER A 1 574 ? 17.501 -16.318 -18.798 1.00 55.50 574 SER A C 1
ATOM 4608 O O . SER A 1 574 ? 18.526 -15.632 -18.724 1.00 55.50 574 SER A O 1
ATOM 4610 N N . GLU A 1 575 ? 16.351 -15.822 -19.253 1.00 64.12 575 GLU A N 1
ATOM 4611 C CA . GLU A 1 575 ? 16.163 -14.398 -19.575 1.00 64.12 575 GLU A CA 1
ATOM 4612 C C . GLU A 1 575 ? 16.128 -13.534 -18.304 1.00 64.12 575 GLU A C 1
ATOM 4614 O O . GLU A 1 575 ? 16.305 -12.317 -18.349 1.00 64.12 575 GLU A O 1
ATOM 4619 N N . PHE A 1 576 ? 15.852 -14.150 -17.152 1.00 79.31 576 PHE A N 1
ATOM 4620 C CA . PHE A 1 576 ? 15.610 -13.443 -15.909 1.00 79.31 576 PHE A CA 1
ATOM 4621 C C . PHE A 1 576 ? 16.926 -12.999 -15.248 1.00 79.31 576 PHE A C 1
ATOM 4623 O O . PHE A 1 576 ? 17.838 -13.788 -14.968 1.00 79.31 576 PHE A O 1
ATOM 4630 N N . VAL A 1 577 ? 17.028 -11.694 -14.991 1.00 80.81 577 VAL A N 1
ATOM 4631 C CA . VAL A 1 577 ? 18.180 -11.049 -14.353 1.00 80.81 577 VAL A CA 1
ATOM 4632 C C . VAL A 1 577 ? 17.721 -10.354 -13.080 1.00 80.81 577 VAL A C 1
ATOM 4634 O O . VAL A 1 577 ? 16.786 -9.555 -13.089 1.00 80.81 577 VAL A O 1
ATOM 4637 N N . LEU A 1 578 ? 18.423 -10.628 -11.983 1.00 84.12 578 LEU A N 1
ATOM 4638 C CA . LEU A 1 578 ? 18.314 -9.883 -10.735 1.00 84.12 578 LEU A CA 1
ATOM 4639 C C . LEU A 1 578 ? 19.704 -9.502 -10.234 1.00 84.12 578 LEU A C 1
ATOM 4641 O O . LEU A 1 578 ? 20.674 -10.232 -10.427 1.00 84.12 578 LEU A O 1
ATOM 4645 N N . THR A 1 579 ? 19.770 -8.372 -9.540 1.00 87.56 579 THR A N 1
ATOM 4646 C CA . THR A 1 579 ? 20.933 -7.932 -8.765 1.00 87.56 579 THR A CA 1
ATOM 4647 C C . THR A 1 579 ? 20.773 -8.277 -7.281 1.00 87.56 579 THR A C 1
ATOM 4649 O O . THR A 1 579 ? 19.699 -8.706 -6.835 1.00 87.56 579 THR A O 1
ATOM 4652 N N . SER A 1 580 ? 21.825 -8.069 -6.485 1.00 86.06 580 SER A N 1
ATOM 4653 C CA . SER A 1 580 ? 21.806 -8.361 -5.047 1.00 86.06 580 SER A CA 1
ATOM 4654 C C . SER A 1 580 ? 20.778 -7.500 -4.287 1.00 86.06 580 SER A C 1
ATOM 4656 O O . SER A 1 580 ? 19.977 -8.028 -3.509 1.00 86.06 580 SER A O 1
ATOM 4658 N N . SER A 1 581 ? 20.706 -6.203 -4.599 1.00 87.88 581 SER A N 1
ATOM 4659 C CA . SER A 1 581 ? 19.710 -5.236 -4.118 1.00 87.88 581 SER A CA 1
ATOM 4660 C C . SER A 1 581 ? 18.289 -5.585 -4.563 1.00 87.88 581 SER A C 1
ATOM 4662 O O . SER A 1 581 ? 17.362 -5.517 -3.753 1.00 87.88 581 SER A O 1
ATOM 4664 N N . SER A 1 582 ? 18.099 -6.050 -5.803 1.00 86.31 582 SER A N 1
ATOM 4665 C CA . SER A 1 582 ? 16.789 -6.510 -6.279 1.00 86.31 582 SER A CA 1
ATOM 4666 C C . SER A 1 582 ? 16.308 -7.731 -5.485 1.00 86.31 582 SER A C 1
ATOM 4668 O O . SER A 1 582 ? 15.149 -7.788 -5.081 1.00 86.31 582 SER A O 1
ATOM 4670 N N . LEU A 1 583 ? 17.195 -8.686 -5.190 1.00 84.00 583 LEU A N 1
ATOM 4671 C CA . LEU A 1 583 ? 16.855 -9.927 -4.485 1.00 84.00 583 LEU A CA 1
ATOM 4672 C C . LEU A 1 583 ? 16.725 -9.770 -2.951 1.00 84.00 583 LEU A C 1
ATOM 4674 O O . LEU A 1 583 ? 15.981 -10.521 -2.306 1.00 84.00 583 LEU A O 1
ATOM 4678 N N . ALA A 1 584 ? 17.460 -8.841 -2.333 1.00 82.88 584 ALA A N 1
ATOM 4679 C CA . ALA A 1 584 ? 17.418 -8.569 -0.887 1.00 82.88 584 ALA A CA 1
ATOM 4680 C C . ALA A 1 584 ? 16.413 -7.465 -0.500 1.00 82.88 584 ALA A C 1
ATOM 4682 O O . ALA A 1 584 ? 15.775 -7.537 0.556 1.00 82.88 584 ALA A O 1
ATOM 4683 N N . GLY A 1 585 ? 16.261 -6.462 -1.365 1.00 86.69 585 GLY A N 1
ATOM 4684 C CA . GLY A 1 585 ? 15.298 -5.372 -1.253 1.00 86.69 585 GLY A CA 1
ATOM 4685 C C . GLY A 1 585 ? 13.986 -5.716 -1.951 1.00 86.69 585 GLY A C 1
ATOM 4686 O O . GLY A 1 585 ? 13.037 -6.145 -1.296 1.00 86.69 585 GLY A O 1
ATOM 4687 N N . PHE A 1 586 ? 13.932 -5.531 -3.273 1.00 91.44 586 PHE A N 1
ATOM 4688 C CA . PHE A 1 586 ? 12.679 -5.508 -4.039 1.00 91.44 586 PHE A CA 1
ATOM 4689 C C . PHE A 1 586 ? 11.848 -6.799 -3.938 1.00 91.44 586 PHE A C 1
ATOM 4691 O O . PHE A 1 586 ? 10.693 -6.741 -3.522 1.00 91.44 586 PHE A O 1
ATOM 4698 N N . VAL A 1 587 ? 12.425 -7.967 -4.246 1.00 89.69 587 VAL A N 1
ATOM 4699 C CA . VAL A 1 587 ? 11.724 -9.271 -4.230 1.00 89.69 587 VAL A CA 1
ATOM 4700 C C . VAL A 1 587 ? 11.153 -9.582 -2.845 1.00 89.69 587 VAL A C 1
ATOM 4702 O O . VAL A 1 587 ? 9.985 -9.947 -2.714 1.00 89.69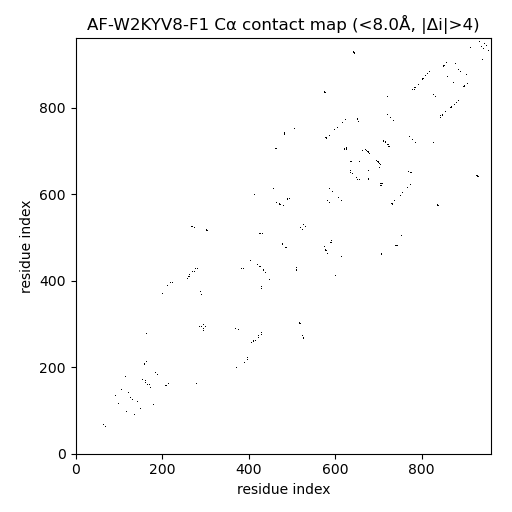 587 VAL A O 1
ATOM 4705 N N . ARG A 1 588 ? 11.962 -9.395 -1.793 1.00 90.50 588 ARG A N 1
ATOM 4706 C CA . ARG A 1 588 ? 11.533 -9.582 -0.400 1.00 90.50 588 ARG A CA 1
ATOM 4707 C C . ARG A 1 588 ? 10.377 -8.642 -0.062 1.00 90.50 588 ARG A C 1
ATOM 4709 O O . ARG A 1 588 ? 9.397 -9.070 0.543 1.00 90.50 588 ARG A O 1
ATOM 4716 N N . LEU A 1 589 ? 10.491 -7.370 -0.443 1.00 91.38 589 LEU A N 1
ATOM 4717 C CA . LEU A 1 589 ? 9.482 -6.359 -0.148 1.00 91.38 589 LEU A CA 1
ATOM 4718 C C . LEU A 1 589 ? 8.176 -6.583 -0.909 1.00 91.38 589 LEU A C 1
ATOM 4720 O O . LEU A 1 589 ? 7.131 -6.385 -0.299 1.00 91.38 589 LEU A O 1
ATOM 4724 N N . CYS A 1 590 ? 8.199 -7.084 -2.150 1.00 91.81 590 CYS A N 1
ATOM 4725 C CA . CYS A 1 590 ? 6.987 -7.487 -2.877 1.00 91.81 590 CYS A CA 1
ATOM 4726 C C . CYS A 1 590 ? 6.096 -8.392 -2.018 1.00 91.81 590 CYS A C 1
ATOM 4728 O O . CYS A 1 590 ? 4.919 -8.096 -1.826 1.00 91.81 590 CYS A O 1
ATOM 4730 N N . GLY A 1 591 ? 6.671 -9.442 -1.423 1.00 88.19 591 GLY A N 1
ATOM 4731 C CA . GLY A 1 591 ? 5.924 -10.349 -0.552 1.00 88.19 591 GLY A CA 1
ATOM 4732 C C . GLY A 1 591 ? 5.445 -9.695 0.751 1.00 88.19 591 GLY A C 1
ATOM 4733 O O . GLY A 1 591 ? 4.339 -9.978 1.203 1.00 88.19 591 GLY A O 1
ATOM 4734 N N . VAL A 1 592 ? 6.221 -8.777 1.339 1.00 90.25 592 VAL A N 1
ATOM 4735 C CA . VAL A 1 592 ? 5.798 -8.038 2.546 1.00 90.25 592 VAL A CA 1
ATOM 4736 C C . VAL A 1 592 ? 4.617 -7.104 2.246 1.00 90.25 592 VAL A C 1
ATOM 4738 O O . VAL A 1 592 ? 3.626 -7.130 2.974 1.00 90.25 592 VAL A O 1
ATOM 4741 N N . TYR A 1 593 ? 4.675 -6.327 1.158 1.00 93.56 593 TYR A N 1
ATOM 4742 C CA . TYR A 1 593 ? 3.571 -5.456 0.739 1.00 93.56 593 TYR A CA 1
ATOM 4743 C C . TYR A 1 593 ? 2.326 -6.273 0.357 1.00 93.56 593 TYR A C 1
ATOM 4745 O O . TYR A 1 593 ? 1.233 -5.937 0.804 1.00 93.56 593 TYR A O 1
ATOM 4753 N N . LEU A 1 594 ? 2.465 -7.393 -0.364 1.00 90.44 594 LEU A N 1
ATOM 4754 C CA . LEU A 1 594 ? 1.339 -8.298 -0.652 1.00 90.44 594 LEU A CA 1
ATOM 4755 C C . LEU A 1 594 ? 0.691 -8.856 0.619 1.00 90.44 594 LEU A C 1
ATOM 4757 O O . LEU A 1 594 ? -0.535 -8.890 0.714 1.00 90.44 594 LEU A O 1
ATOM 4761 N N . LYS A 1 595 ? 1.485 -9.252 1.622 1.00 87.44 595 LYS A N 1
ATOM 4762 C CA . LYS A 1 595 ? 0.934 -9.748 2.891 1.00 87.44 595 LYS A CA 1
ATOM 4763 C C . LYS A 1 595 ? 0.230 -8.647 3.682 1.00 87.44 595 LYS A C 1
ATOM 4765 O O . LYS A 1 595 ? -0.796 -8.894 4.311 1.00 87.44 595 LYS A O 1
ATOM 4770 N N . MET A 1 596 ? 0.726 -7.416 3.591 1.00 89.06 596 MET A N 1
ATOM 4771 C CA . MET A 1 596 ? 0.050 -6.246 4.140 1.00 89.06 596 MET A CA 1
ATOM 4772 C C . MET A 1 596 ? -1.272 -5.946 3.401 1.00 89.06 596 MET A C 1
ATOM 4774 O O . MET A 1 596 ? -2.258 -5.632 4.062 1.00 89.06 596 MET A O 1
ATOM 4778 N N . MET A 1 597 ? -1.344 -6.121 2.073 1.00 90.06 597 MET A N 1
ATOM 4779 C CA . MET A 1 597 ? -2.596 -6.004 1.302 1.00 90.06 597 MET A CA 1
ATOM 4780 C C . MET A 1 597 ? -3.634 -7.064 1.697 1.00 90.06 597 MET A C 1
ATOM 4782 O O . MET A 1 597 ? -4.801 -6.721 1.873 1.00 90.06 597 MET A O 1
ATOM 4786 N N . GLU A 1 598 ? -3.222 -8.327 1.864 1.00 85.69 598 GLU A N 1
ATOM 4787 C CA . GLU A 1 598 ? -4.118 -9.429 2.251 1.00 85.69 598 GLU A CA 1
ATOM 4788 C C . GLU A 1 598 ? -4.795 -9.174 3.609 1.00 85.69 598 GLU A C 1
ATOM 4790 O O . GLU A 1 598 ? -5.974 -9.484 3.788 1.00 85.69 598 GLU A O 1
ATOM 4795 N N . HIS A 1 599 ? -4.051 -8.616 4.569 1.00 83.56 599 HIS A N 1
ATOM 4796 C CA . HIS A 1 599 ? -4.499 -8.473 5.956 1.00 83.56 599 HIS A CA 1
ATOM 4797 C C . HIS A 1 599 ? -5.011 -7.071 6.330 1.00 83.56 599 HIS A C 1
ATOM 4799 O O . HIS A 1 599 ? -5.686 -6.939 7.350 1.00 83.56 599 HIS A O 1
ATOM 4805 N N . LEU A 1 600 ? -4.747 -6.034 5.524 1.00 86.56 600 LEU A N 1
ATOM 4806 C CA . LEU A 1 600 ? -5.237 -4.661 5.733 1.00 86.56 600 LEU A CA 1
ATOM 4807 C C . LEU A 1 600 ? -6.057 -4.163 4.517 1.00 86.56 600 LEU A C 1
ATOM 4809 O O . LEU A 1 600 ? -5.682 -3.180 3.869 1.00 86.56 600 LEU A O 1
ATOM 4813 N N . PRO A 1 601 ? -7.215 -4.784 4.200 1.00 84.75 601 PRO A N 1
ATOM 4814 C CA . PRO A 1 601 ? -7.986 -4.499 2.978 1.00 84.75 601 PRO A CA 1
ATOM 4815 C C . PRO A 1 601 ? -8.468 -3.040 2.855 1.00 84.75 601 PRO A C 1
ATOM 4817 O O . PRO A 1 601 ? -8.698 -2.542 1.755 1.00 84.75 601 PRO A O 1
ATOM 4820 N N . HIS A 1 602 ? -8.584 -2.320 3.973 1.00 85.00 602 HIS A N 1
ATOM 4821 C CA . HIS A 1 602 ? -9.006 -0.916 4.032 1.00 85.00 602 HIS A CA 1
ATOM 4822 C C . HIS A 1 602 ? -7.911 0.092 3.604 1.00 85.00 602 HIS A C 1
ATOM 4824 O O . HIS A 1 602 ? -8.243 1.244 3.306 1.00 85.00 602 HIS A O 1
ATOM 4830 N N . ILE A 1 603 ? -6.640 -0.333 3.529 1.00 91.56 603 ILE A N 1
ATOM 4831 C CA . ILE A 1 603 ? -5.518 0.430 2.939 1.00 91.56 603 ILE A CA 1
ATOM 4832 C C . ILE A 1 603 ? -4.811 -0.308 1.788 1.00 91.56 603 ILE A C 1
ATOM 4834 O O . ILE A 1 603 ? -3.818 0.195 1.274 1.00 91.56 603 ILE A O 1
ATOM 4838 N N . ALA A 1 604 ? -5.298 -1.471 1.337 1.00 91.38 604 ALA A N 1
ATOM 4839 C CA . ALA A 1 604 ? -4.604 -2.309 0.347 1.00 91.38 604 ALA A CA 1
ATOM 4840 C C . ALA A 1 604 ? -4.213 -1.571 -0.954 1.00 91.38 604 ALA A C 1
ATOM 4842 O O . ALA A 1 604 ? -3.177 -1.863 -1.546 1.00 91.38 604 ALA A O 1
ATOM 4843 N N . TRP A 1 605 ? -4.997 -0.577 -1.380 1.00 94.19 605 TRP A N 1
ATOM 4844 C CA . TRP A 1 605 ? -4.669 0.277 -2.529 1.00 94.19 605 TRP A CA 1
ATOM 4845 C C . TRP A 1 605 ? -3.481 1.216 -2.276 1.00 94.19 605 TRP A C 1
ATOM 4847 O O . TRP A 1 605 ? -2.652 1.434 -3.159 1.00 94.19 605 TRP A O 1
ATOM 4857 N N . ASP A 1 606 ? -3.368 1.749 -1.066 1.00 94.88 606 ASP A N 1
ATOM 4858 C CA . ASP A 1 606 ? -2.276 2.635 -0.674 1.00 94.88 606 ASP A CA 1
ATOM 4859 C C . ASP A 1 606 ? -0.990 1.821 -0.436 1.00 94.88 606 ASP A C 1
ATOM 4861 O O . ASP A 1 606 ? 0.082 2.211 -0.892 1.00 94.88 606 ASP A O 1
ATOM 4865 N N . VAL A 1 607 ? -1.116 0.606 0.117 1.00 95.81 607 VAL A N 1
ATOM 4866 C CA . VAL A 1 607 ? -0.035 -0.399 0.194 1.00 95.81 607 VAL A CA 1
ATOM 4867 C C . VAL A 1 607 ? 0.475 -0.778 -1.207 1.00 95.81 607 VAL A C 1
ATOM 4869 O O . VAL A 1 607 ? 1.686 -0.824 -1.433 1.00 95.81 607 VAL A O 1
ATOM 4872 N N . PHE A 1 608 ? -0.428 -0.995 -2.173 1.00 95.56 608 PHE A N 1
ATOM 4873 C CA . PHE A 1 608 ? -0.067 -1.243 -3.573 1.00 95.56 608 PHE A CA 1
ATOM 4874 C C . PHE A 1 608 ? 0.682 -0.053 -4.196 1.00 95.56 608 PHE A C 1
ATOM 4876 O O . PHE A 1 608 ? 1.704 -0.243 -4.854 1.00 95.56 608 PHE A O 1
ATOM 4883 N N . ARG A 1 609 ? 0.236 1.185 -3.944 1.00 94.94 609 ARG A N 1
ATOM 4884 C CA . ARG A 1 609 ? 0.949 2.396 -4.388 1.00 94.94 609 ARG A CA 1
ATOM 4885 C C . ARG A 1 609 ? 2.363 2.487 -3.817 1.00 94.94 609 ARG A C 1
ATOM 4887 O O . ARG A 1 609 ? 3.267 2.835 -4.568 1.00 94.94 609 ARG A O 1
ATOM 4894 N N . SER A 1 610 ? 2.577 2.140 -2.547 1.00 95.56 610 SER A N 1
ATOM 4895 C CA . SER A 1 610 ? 3.919 2.074 -1.946 1.00 95.56 610 SER A CA 1
ATOM 4896 C C . SER A 1 610 ? 4.807 1.011 -2.607 1.00 95.56 610 SER A C 1
ATOM 4898 O O . SER A 1 610 ? 5.970 1.280 -2.903 1.00 95.56 610 SER A O 1
ATOM 4900 N N . LEU A 1 611 ? 4.272 -0.174 -2.921 1.00 95.69 611 LEU A N 1
ATOM 4901 C CA . LEU A 1 611 ? 5.012 -1.190 -3.683 1.00 95.69 611 LEU A CA 1
ATOM 4902 C C . LEU A 1 611 ? 5.410 -0.683 -5.082 1.00 95.69 611 LEU A C 1
ATOM 4904 O O . LEU A 1 611 ? 6.539 -0.885 -5.531 1.00 95.69 611 LEU A O 1
ATOM 4908 N N . ILE A 1 612 ? 4.500 0.019 -5.755 1.00 95.56 612 ILE A N 1
ATOM 4909 C CA . ILE A 1 612 ? 4.764 0.635 -7.055 1.00 95.56 612 ILE A CA 1
ATOM 4910 C C . ILE A 1 612 ? 5.784 1.780 -6.953 1.00 95.56 612 ILE A C 1
ATOM 4912 O O . ILE A 1 612 ? 6.676 1.865 -7.796 1.00 95.56 612 ILE A O 1
ATOM 4916 N N . ASN A 1 613 ? 5.719 2.623 -5.919 1.00 95.00 613 ASN A N 1
ATOM 4917 C CA . ASN A 1 613 ? 6.701 3.686 -5.705 1.00 95.00 613 ASN A CA 1
ATOM 4918 C C . ASN A 1 613 ? 8.112 3.113 -5.487 1.00 95.00 613 ASN A C 1
ATOM 4920 O O . ASN A 1 613 ? 9.069 3.630 -6.054 1.00 95.00 613 ASN A O 1
ATOM 4924 N N . LEU A 1 614 ? 8.241 1.980 -4.785 1.00 94.81 614 LEU A N 1
ATOM 4925 C CA . LEU A 1 614 ? 9.519 1.276 -4.640 1.00 94.81 614 LEU A CA 1
ATOM 4926 C C . LEU A 1 614 ? 10.103 0.838 -5.998 1.00 94.81 614 LEU A C 1
ATOM 4928 O O . LEU A 1 614 ? 11.306 0.975 -6.216 1.00 94.81 614 LEU A O 1
ATOM 4932 N N . PHE A 1 615 ? 9.281 0.341 -6.928 1.00 95.62 615 PHE A N 1
ATOM 4933 C CA . PHE A 1 615 ? 9.727 0.038 -8.297 1.00 95.62 615 PHE A CA 1
ATOM 4934 C C . PHE A 1 615 ? 10.164 1.306 -9.046 1.00 95.62 615 PHE A C 1
ATOM 4936 O O . PHE A 1 615 ? 11.239 1.353 -9.643 1.00 95.62 615 PHE A O 1
ATOM 4943 N N . GLU A 1 616 ? 9.344 2.353 -8.981 1.00 94.94 616 GLU A N 1
ATOM 4944 C CA . GLU A 1 616 ? 9.590 3.633 -9.650 1.00 94.94 616 GLU A CA 1
ATOM 4945 C C . GLU A 1 616 ? 10.860 4.328 -9.134 1.00 94.94 616 GLU A C 1
ATOM 4947 O O . GLU A 1 616 ? 11.614 4.895 -9.926 1.00 94.94 616 GLU A O 1
ATOM 4952 N N . PHE A 1 617 ? 11.152 4.202 -7.838 1.00 94.19 617 PHE A N 1
ATOM 4953 C CA . PHE A 1 617 ? 12.391 4.643 -7.205 1.00 94.19 617 PHE A CA 1
ATOM 4954 C C . PHE A 1 617 ? 13.620 3.907 -7.757 1.00 94.19 617 PHE A C 1
ATOM 4956 O O . PHE A 1 617 ? 14.585 4.555 -8.166 1.00 94.19 617 PHE A O 1
ATOM 4963 N N . ASN A 1 618 ? 13.581 2.569 -7.833 1.00 93.94 618 ASN A N 1
ATOM 4964 C CA . ASN A 1 618 ? 14.672 1.772 -8.410 1.00 93.94 618 ASN A CA 1
ATOM 4965 C C . ASN A 1 618 ? 14.913 2.142 -9.886 1.00 93.94 618 ASN A C 1
ATOM 4967 O O . ASN A 1 618 ? 16.052 2.385 -10.289 1.00 93.94 618 ASN A O 1
ATOM 4971 N N . LEU A 1 619 ? 13.840 2.263 -10.676 1.00 94.69 619 LEU A N 1
ATOM 4972 C CA . LEU A 1 619 ? 13.895 2.676 -12.083 1.00 94.69 619 LEU A CA 1
ATOM 4973 C C . LEU A 1 619 ? 14.525 4.069 -12.237 1.00 94.69 619 LEU A C 1
ATOM 4975 O O . LEU A 1 619 ? 15.391 4.271 -13.090 1.00 94.69 619 LEU A O 1
ATOM 4979 N N . TYR A 1 620 ? 14.126 5.026 -11.398 1.00 94.12 620 TYR A N 1
ATOM 4980 C CA . TYR A 1 620 ? 14.649 6.390 -11.416 1.00 94.12 620 TYR A CA 1
ATOM 4981 C C . TYR A 1 620 ? 16.125 6.469 -10.980 1.00 94.12 620 TYR A C 1
ATOM 4983 O O . TYR A 1 620 ? 16.908 7.215 -11.578 1.00 94.12 620 TYR A O 1
ATOM 4991 N N . ALA A 1 621 ? 16.540 5.674 -9.989 1.00 92.31 621 ALA A N 1
ATOM 4992 C CA . ALA A 1 621 ? 17.942 5.564 -9.584 1.00 92.31 621 ALA A CA 1
ATOM 4993 C C . ALA A 1 621 ? 18.811 5.002 -10.724 1.00 92.31 621 ALA A C 1
ATOM 4995 O O . ALA A 1 621 ? 19.831 5.595 -11.075 1.00 92.31 621 ALA A O 1
ATOM 4996 N N . VAL A 1 622 ? 18.369 3.925 -11.388 1.00 92.69 622 VAL A N 1
ATOM 4997 C CA . VAL A 1 622 ? 19.061 3.371 -12.567 1.00 92.69 622 VAL A CA 1
ATOM 4998 C C . VAL A 1 622 ? 19.138 4.401 -13.704 1.00 92.69 622 VAL A C 1
ATOM 5000 O O . VAL A 1 622 ? 20.221 4.638 -14.242 1.00 92.69 622 VAL A O 1
ATOM 5003 N N . PHE A 1 623 ? 18.034 5.089 -14.019 1.00 92.75 623 PHE A N 1
ATOM 5004 C CA . PHE A 1 623 ? 17.999 6.146 -15.040 1.00 92.75 623 PHE A CA 1
ATOM 5005 C C . PHE A 1 623 ? 18.992 7.287 -14.749 1.00 92.75 623 PHE A C 1
ATOM 5007 O O . PHE A 1 623 ? 19.705 7.723 -15.649 1.00 92.75 623 PHE A O 1
ATOM 5014 N N . THR A 1 624 ? 19.069 7.765 -13.501 1.00 91.25 624 THR A N 1
ATOM 5015 C CA . THR A 1 624 ? 19.928 8.907 -13.123 1.00 91.25 624 THR A CA 1
ATOM 5016 C C . THR A 1 624 ? 21.399 8.548 -12.879 1.00 91.25 624 THR A C 1
ATOM 5018 O O . THR A 1 624 ? 22.253 9.440 -12.911 1.00 91.25 624 THR A O 1
ATOM 5021 N N . ASN A 1 625 ? 21.725 7.270 -12.662 1.00 89.38 625 ASN A N 1
ATOM 5022 C CA . ASN A 1 625 ? 23.106 6.804 -12.500 1.00 89.38 625 ASN A CA 1
ATOM 5023 C C . ASN A 1 625 ? 23.770 6.409 -13.823 1.00 89.38 625 ASN A C 1
ATOM 5025 O O . ASN A 1 625 ? 24.907 6.809 -14.061 1.00 89.38 625 ASN A O 1
ATOM 5029 N N . PHE A 1 626 ? 23.083 5.635 -14.670 1.00 89.19 626 PHE A N 1
ATOM 5030 C CA . PHE A 1 626 ? 23.705 4.957 -15.816 1.00 89.19 626 PHE A CA 1
ATOM 5031 C C . PHE A 1 626 ? 23.619 5.732 -17.142 1.00 89.19 626 PHE A C 1
ATOM 5033 O O . PHE A 1 626 ? 24.346 5.421 -18.091 1.00 89.19 626 PHE A O 1
ATOM 5040 N N . ILE A 1 627 ? 22.772 6.763 -17.221 1.00 88.25 627 ILE A N 1
ATOM 5041 C CA . ILE A 1 627 ? 22.570 7.564 -18.436 1.00 88.25 627 ILE A CA 1
ATOM 5042 C C . ILE A 1 627 ? 23.231 8.949 -18.275 1.00 88.25 627 ILE A C 1
ATOM 5044 O O . ILE A 1 627 ? 22.923 9.663 -17.319 1.00 88.25 627 ILE A O 1
ATOM 5048 N N . PRO A 1 628 ? 24.121 9.367 -19.199 1.00 84.88 628 PRO A N 1
ATOM 5049 C CA . PRO A 1 628 ? 24.724 10.701 -19.188 1.00 84.88 628 PRO A CA 1
ATOM 5050 C C . PRO A 1 628 ? 23.705 11.846 -19.300 1.00 84.88 628 PRO A C 1
ATOM 5052 O O . PRO A 1 628 ? 22.693 11.745 -19.994 1.00 84.88 628 PRO A O 1
ATOM 5055 N N . ALA A 1 629 ? 24.015 12.990 -18.681 1.00 84.38 629 ALA A N 1
ATOM 5056 C CA . ALA A 1 629 ? 23.141 14.168 -18.682 1.00 84.38 629 ALA A CA 1
ATOM 5057 C C . ALA A 1 629 ? 22.865 14.739 -20.092 1.00 84.38 629 ALA A C 1
ATOM 5059 O O . ALA A 1 629 ? 21.781 15.280 -20.337 1.00 84.38 629 ALA A O 1
ATOM 5060 N N . ASP A 1 630 ? 23.804 14.584 -21.030 1.00 83.88 630 ASP A N 1
ATOM 5061 C CA . ASP A 1 630 ? 23.627 14.981 -22.431 1.00 83.88 630 ASP A CA 1
ATOM 5062 C C . ASP A 1 630 ? 22.586 14.110 -23.144 1.00 83.88 630 ASP A C 1
ATOM 5064 O O . ASP A 1 630 ? 21.696 14.635 -23.816 1.00 83.88 630 ASP A O 1
ATOM 5068 N N . ASP A 1 631 ? 22.628 12.792 -22.937 1.00 84.62 631 ASP A N 1
ATOM 5069 C CA . ASP A 1 631 ? 21.665 11.844 -23.506 1.00 84.62 631 ASP A CA 1
ATOM 5070 C C . ASP A 1 631 ? 20.262 12.068 -22.919 1.00 84.62 631 ASP A C 1
ATOM 5072 O O . ASP A 1 631 ? 19.277 12.145 -23.658 1.00 84.62 631 ASP A O 1
ATOM 5076 N N . ILE A 1 632 ? 20.163 12.306 -21.604 1.00 86.00 632 ILE A N 1
ATOM 5077 C CA . ILE A 1 632 ? 18.910 12.725 -20.947 1.00 86.00 632 ILE A CA 1
ATOM 5078 C C . ILE A 1 632 ? 18.391 14.045 -21.546 1.00 86.00 632 ILE A C 1
ATOM 5080 O O . ILE A 1 632 ? 17.190 14.208 -21.782 1.00 86.00 632 ILE A O 1
ATOM 5084 N N . THR A 1 633 ? 19.281 14.994 -21.847 1.00 84.75 633 THR A N 1
ATOM 5085 C CA . THR A 1 633 ? 18.906 16.262 -22.487 1.00 84.75 633 THR A CA 1
ATOM 5086 C C . THR A 1 633 ? 18.405 16.049 -23.918 1.00 84.75 633 THR A C 1
ATOM 5088 O O . THR A 1 633 ? 17.428 16.691 -24.314 1.00 84.75 633 THR A O 1
ATOM 5091 N N . GLN A 1 634 ? 19.007 15.135 -24.686 1.00 82.06 634 GLN A N 1
ATOM 5092 C CA . GLN A 1 634 ? 18.537 14.754 -26.024 1.00 82.06 634 GLN A CA 1
ATOM 5093 C C . GLN A 1 634 ? 17.174 14.051 -25.990 1.00 82.06 634 GLN A C 1
ATOM 5095 O O . GLN A 1 634 ? 16.324 14.350 -26.834 1.00 82.06 634 GLN A O 1
ATOM 5100 N N . LEU A 1 635 ? 16.945 13.174 -25.006 1.00 83.94 635 LEU A N 1
ATOM 5101 C CA . LEU A 1 635 ? 15.650 12.544 -24.745 1.00 83.94 635 LEU A CA 1
ATOM 5102 C C . LEU A 1 635 ? 14.585 13.617 -24.489 1.00 83.94 635 LEU A C 1
ATOM 5104 O O . LEU A 1 635 ? 13.584 13.680 -25.198 1.00 83.94 635 LEU A O 1
ATOM 5108 N N . PHE A 1 636 ? 14.821 14.506 -23.522 1.00 83.31 636 PHE A N 1
ATOM 5109 C CA . PHE A 1 636 ? 13.858 15.535 -23.114 1.00 83.31 636 PHE A CA 1
ATOM 5110 C C . PHE A 1 636 ? 13.578 16.571 -24.207 1.00 83.31 636 PHE A C 1
ATOM 5112 O O . PHE A 1 636 ? 12.421 16.940 -24.408 1.00 83.31 636 PHE A O 1
ATOM 5119 N N . ARG A 1 637 ? 14.596 16.998 -24.962 1.00 74.88 637 ARG A N 1
ATOM 5120 C CA . ARG A 1 637 ? 14.415 17.902 -26.113 1.00 74.88 637 ARG A CA 1
ATOM 5121 C C . ARG A 1 637 ? 13.850 17.205 -27.354 1.00 74.88 637 ARG A C 1
ATOM 5123 O O . ARG A 1 637 ? 13.502 17.903 -28.300 1.00 74.88 637 ARG A O 1
ATOM 5130 N N . GLY A 1 638 ? 13.781 15.870 -27.364 1.00 64.56 638 GLY A N 1
ATOM 5131 C CA . GLY A 1 638 ? 13.315 15.061 -28.490 1.00 64.56 638 GLY A CA 1
ATOM 5132 C C . GLY A 1 638 ? 14.161 15.256 -29.749 1.00 64.56 638 GLY A C 1
ATOM 5133 O O . GLY A 1 638 ? 13.653 15.825 -30.709 1.00 64.56 638 GLY A O 1
ATOM 5134 N N . LYS A 1 639 ? 15.445 14.842 -29.714 1.00 56.56 639 LYS A N 1
ATOM 5135 C CA . LYS A 1 639 ? 16.445 14.918 -30.815 1.00 56.56 639 LYS A CA 1
ATOM 5136 C C . LYS A 1 639 ? 16.140 16.014 -31.855 1.00 56.56 639 LYS A C 1
ATOM 5138 O O . LYS A 1 639 ? 15.709 15.749 -32.977 1.00 56.56 639 LYS A O 1
ATOM 5143 N N . GLY A 1 640 ? 16.396 17.268 -31.477 1.00 40.38 640 GLY A N 1
ATOM 5144 C CA . GLY A 1 640 ? 16.269 18.425 -32.367 1.00 40.38 640 GLY A CA 1
ATOM 5145 C C . GLY A 1 640 ? 17.275 18.365 -33.520 1.00 40.38 640 GLY A C 1
ATOM 5146 O O . GLY A 1 640 ? 18.354 18.939 -33.418 1.00 40.38 640 GLY A O 1
ATOM 5147 N N . GLY A 1 641 ? 16.934 17.649 -34.596 1.00 36.75 641 GLY A N 1
ATOM 5148 C CA . GLY A 1 641 ? 17.900 17.318 -35.645 1.00 36.75 641 GLY A CA 1
ATOM 5149 C C . GLY A 1 641 ? 17.389 16.406 -36.763 1.00 36.75 641 GLY A C 1
ATOM 5150 O O . GLY A 1 641 ? 18.092 15.493 -37.169 1.00 36.75 641 GLY A O 1
ATOM 5151 N N . GLY A 1 642 ? 16.192 16.652 -37.301 1.00 40.06 642 GLY A N 1
ATOM 5152 C CA . GLY A 1 642 ? 15.901 16.291 -38.695 1.00 40.06 642 GLY A CA 1
ATOM 5153 C C . GLY A 1 642 ? 15.738 14.811 -39.076 1.00 40.06 642 GLY A C 1
ATOM 5154 O O . GLY A 1 642 ? 15.757 14.547 -40.274 1.00 40.06 642 GLY A O 1
ATOM 5155 N N . LEU A 1 643 ? 15.521 13.868 -38.152 1.00 47.38 643 LEU A N 1
ATOM 5156 C CA . LEU A 1 643 ? 15.050 12.510 -38.483 1.00 47.38 643 LEU A CA 1
ATOM 5157 C C . LEU A 1 643 ? 13.593 12.305 -38.023 1.00 47.38 643 LEU A C 1
ATOM 5159 O O . LEU A 1 643 ? 13.287 12.446 -36.848 1.00 47.38 643 LEU A O 1
ATOM 5163 N N . ILE A 1 644 ? 12.730 12.004 -39.004 1.00 53.09 644 ILE A N 1
ATOM 5164 C CA . ILE A 1 644 ? 11.466 11.236 -38.957 1.00 53.09 644 ILE A CA 1
ATOM 5165 C C . ILE A 1 644 ? 10.481 11.515 -37.792 1.00 53.09 644 ILE A C 1
ATOM 5167 O O . ILE A 1 644 ? 10.749 11.244 -36.627 1.00 53.09 644 ILE A O 1
ATOM 5171 N N . LYS A 1 645 ? 9.240 11.925 -38.127 1.00 48.56 645 LYS A N 1
ATOM 5172 C CA . LYS A 1 645 ? 8.149 12.225 -37.161 1.00 48.56 645 LYS A CA 1
ATOM 5173 C C . LYS A 1 645 ? 7.885 11.106 -36.127 1.00 48.56 645 LYS A C 1
ATOM 5175 O O . LYS A 1 645 ? 7.496 11.426 -35.008 1.00 48.56 645 LYS A O 1
ATOM 5180 N N . ASN A 1 646 ? 8.110 9.834 -36.472 1.00 53.34 646 ASN A N 1
ATOM 5181 C CA . ASN A 1 646 ? 7.893 8.688 -35.575 1.00 53.34 646 ASN A CA 1
ATOM 5182 C C . ASN A 1 646 ? 8.954 8.562 -34.462 1.00 53.34 646 ASN A C 1
ATOM 5184 O O . ASN A 1 646 ? 8.637 8.084 -33.375 1.00 53.34 646 ASN A O 1
ATOM 5188 N N . ASP A 1 647 ? 10.190 9.020 -34.686 1.00 57.91 647 ASP A N 1
ATOM 5189 C CA . ASP A 1 647 ? 11.265 8.889 -33.689 1.00 57.91 647 ASP A CA 1
ATOM 5190 C C . ASP A 1 647 ? 11.056 9.868 -32.513 1.00 57.91 647 ASP A C 1
ATOM 5192 O O . ASP A 1 647 ? 11.435 9.588 -31.374 1.00 57.91 647 ASP A O 1
ATOM 5196 N N . ALA A 1 648 ? 10.354 10.985 -32.746 1.00 60.56 648 ALA A N 1
ATOM 5197 C CA . ALA A 1 648 ? 10.051 11.998 -31.731 1.00 60.56 648 ALA A CA 1
ATOM 5198 C C . ALA A 1 648 ? 9.122 11.500 -30.602 1.00 60.56 648 ALA A C 1
ATOM 5200 O O . ALA A 1 648 ? 9.178 12.025 -29.484 1.00 60.56 648 ALA A O 1
ATOM 5201 N N . THR A 1 649 ? 8.296 10.478 -30.852 1.00 71.19 649 THR A N 1
ATOM 5202 C CA . THR A 1 649 ? 7.388 9.867 -29.862 1.00 71.19 649 THR A CA 1
ATOM 5203 C C . THR A 1 649 ? 7.913 8.554 -29.270 1.00 71.19 649 THR A C 1
ATOM 5205 O O . THR A 1 649 ? 7.347 8.104 -28.276 1.00 71.19 649 THR A O 1
ATOM 5208 N N . ARG A 1 650 ? 9.022 7.994 -29.791 1.00 75.94 650 ARG A N 1
ATOM 5209 C CA . ARG A 1 650 ? 9.570 6.659 -29.450 1.00 75.94 650 ARG A CA 1
ATOM 5210 C C . ARG A 1 650 ? 9.668 6.363 -27.946 1.00 75.94 650 ARG A C 1
ATOM 5212 O O . ARG A 1 650 ? 9.359 5.254 -27.530 1.00 75.94 650 ARG A O 1
ATOM 5219 N N . TRP A 1 651 ? 10.079 7.354 -27.150 1.00 86.62 651 TRP A N 1
ATOM 5220 C CA . TRP A 1 651 ? 10.270 7.224 -25.695 1.00 86.62 651 TRP A CA 1
ATOM 5221 C C . TRP A 1 651 ? 9.391 8.196 -24.880 1.00 86.62 651 TRP A C 1
ATOM 5223 O O . TRP A 1 651 ? 9.881 8.955 -24.037 1.00 86.62 651 TRP A O 1
ATOM 5233 N N . ASN A 1 652 ? 8.112 8.343 -25.245 1.00 85.88 652 ASN A N 1
ATOM 5234 C CA . ASN A 1 652 ? 7.199 9.302 -24.598 1.00 85.88 652 ASN A CA 1
ATOM 5235 C C . ASN A 1 652 ? 6.683 8.818 -23.225 1.00 85.88 652 ASN A C 1
ATOM 5237 O O . ASN A 1 652 ? 6.490 9.642 -22.325 1.00 85.88 652 ASN A O 1
ATOM 5241 N N . GLY A 1 653 ? 6.512 7.506 -23.031 1.00 86.50 653 GLY A N 1
ATOM 5242 C CA . GLY A 1 653 ? 6.135 6.913 -21.747 1.00 86.50 653 GLY A CA 1
ATOM 5243 C C . GLY A 1 653 ? 7.205 7.142 -20.679 1.00 86.50 653 GLY A C 1
ATOM 5244 O O . GLY A 1 653 ? 6.912 7.712 -19.630 1.00 86.50 653 GLY A O 1
ATOM 5245 N N . LEU A 1 654 ? 8.465 6.824 -20.984 1.00 89.75 654 LEU A N 1
ATOM 5246 C CA . LEU A 1 654 ? 9.629 7.072 -20.134 1.00 89.75 654 LEU A CA 1
ATOM 5247 C C . LEU A 1 654 ? 9.771 8.558 -19.794 1.00 89.75 654 LEU A C 1
ATOM 5249 O O . LEU A 1 654 ? 9.911 8.903 -18.623 1.00 89.75 654 LEU A O 1
ATOM 5253 N N . ARG A 1 655 ? 9.673 9.452 -20.791 1.00 88.75 655 ARG A N 1
ATOM 5254 C CA . ARG A 1 655 ? 9.698 10.908 -20.561 1.00 88.75 655 ARG A CA 1
ATOM 5255 C C . ARG A 1 655 ? 8.628 11.342 -19.569 1.00 88.75 655 ARG A C 1
ATOM 5257 O O . ARG A 1 655 ? 8.956 11.968 -18.567 1.00 88.75 655 ARG A O 1
ATOM 5264 N N . SER A 1 656 ? 7.363 11.020 -19.840 1.00 88.69 656 SER A N 1
ATOM 5265 C CA . SER A 1 656 ? 6.246 11.435 -18.983 1.00 88.69 656 SER A CA 1
ATOM 5266 C C . SER A 1 656 ? 6.335 10.836 -17.571 1.00 88.69 656 SER A C 1
ATOM 5268 O O . SER A 1 656 ? 6.093 11.545 -16.594 1.00 88.69 656 SER A O 1
ATOM 5270 N N . GLY A 1 657 ? 6.768 9.577 -17.459 1.00 88.88 657 GLY A N 1
ATOM 5271 C CA . GLY A 1 657 ? 6.969 8.866 -16.201 1.00 88.88 657 GLY A CA 1
ATOM 5272 C C . GLY A 1 657 ? 8.089 9.448 -15.340 1.00 88.88 657 GLY A C 1
ATOM 5273 O O . GLY A 1 657 ? 7.845 9.795 -14.187 1.00 88.88 657 GLY A O 1
ATOM 5274 N N . ILE A 1 658 ? 9.286 9.642 -15.906 1.00 91.50 658 ILE A N 1
ATOM 5275 C CA . ILE A 1 658 ? 10.413 10.283 -15.208 1.00 91.50 658 ILE A CA 1
ATOM 5276 C C . ILE A 1 658 ? 10.060 11.722 -14.807 1.00 91.50 658 ILE A C 1
ATOM 5278 O O . ILE A 1 658 ? 10.379 12.129 -13.694 1.00 91.50 658 ILE A O 1
ATOM 5282 N N . CYS A 1 659 ? 9.348 12.480 -15.653 1.00 88.88 659 CYS A N 1
ATOM 5283 C CA . CYS A 1 659 ? 8.878 13.823 -15.292 1.00 88.88 659 CYS A CA 1
ATOM 5284 C C . CYS A 1 659 ? 7.926 13.820 -14.084 1.00 88.88 659 CYS A C 1
ATOM 5286 O O . CYS A 1 659 ? 7.928 14.784 -13.328 1.00 88.88 659 CYS A O 1
ATOM 5288 N N . ARG A 1 660 ? 7.102 12.777 -13.906 1.00 91.19 660 ARG A N 1
ATOM 5289 C CA . ARG A 1 660 ? 6.237 12.648 -12.723 1.00 91.19 660 ARG A CA 1
ATOM 5290 C C . ARG A 1 660 ? 7.055 12.293 -11.480 1.00 91.19 660 ARG A C 1
ATOM 5292 O O . ARG A 1 660 ? 6.945 12.991 -10.482 1.00 91.19 660 ARG A O 1
ATOM 5299 N N . ILE A 1 661 ? 7.892 11.257 -11.557 1.00 90.75 661 ILE A N 1
ATOM 5300 C CA . ILE A 1 661 ? 8.696 10.788 -10.414 1.00 90.75 661 ILE A CA 1
ATOM 5301 C C . ILE A 1 661 ? 9.644 11.896 -9.917 1.00 90.75 661 ILE A C 1
ATOM 5303 O O . ILE A 1 661 ? 9.795 12.095 -8.715 1.00 90.75 661 ILE A O 1
ATOM 5307 N N . ALA A 1 662 ? 10.236 12.677 -10.826 1.00 87.81 662 ALA A N 1
ATOM 5308 C CA . ALA A 1 662 ? 11.122 13.787 -10.471 1.00 87.81 662 ALA A CA 1
ATOM 5309 C C . ALA A 1 662 ? 10.432 14.919 -9.681 1.00 87.81 662 ALA A C 1
ATOM 5311 O O . ALA A 1 662 ? 11.096 15.589 -8.893 1.00 87.81 662 ALA A O 1
ATOM 5312 N N . ASP A 1 663 ? 9.122 15.127 -9.863 1.00 85.50 663 ASP A N 1
ATOM 5313 C CA . ASP A 1 663 ? 8.357 16.122 -9.097 1.00 85.50 663 ASP A CA 1
ATOM 5314 C C . ASP A 1 663 ? 8.013 15.615 -7.677 1.00 85.50 663 ASP A C 1
ATOM 5316 O O . ASP A 1 663 ? 7.847 16.415 -6.753 1.00 85.50 663 ASP A O 1
ATOM 5320 N N . GLU A 1 664 ? 7.949 14.293 -7.485 1.00 84.88 664 GLU A N 1
ATOM 5321 C CA . GLU A 1 664 ? 7.759 13.640 -6.181 1.00 84.88 664 GLU A CA 1
ATOM 5322 C C . GLU A 1 664 ? 9.079 13.637 -5.363 1.00 84.88 664 GLU A C 1
ATOM 5324 O O . GLU A 1 664 ? 9.071 13.840 -4.144 1.00 84.88 664 GLU A O 1
ATOM 5329 N N . ILE A 1 665 ? 10.237 13.499 -6.025 1.00 83.75 665 ILE A N 1
ATOM 5330 C CA . ILE A 1 665 ? 11.568 13.422 -5.392 1.00 83.75 665 ILE A CA 1
ATOM 5331 C C . ILE A 1 665 ? 12.138 14.812 -5.063 1.00 83.75 665 ILE A C 1
ATOM 5333 O O . ILE A 1 665 ? 12.672 15.526 -5.917 1.00 83.75 665 ILE A O 1
ATOM 5337 N N . ASN A 1 666 ? 12.113 15.174 -3.776 1.00 76.25 666 ASN A N 1
ATOM 5338 C CA . ASN A 1 666 ? 12.609 16.469 -3.287 1.00 76.25 666 ASN A CA 1
ATOM 5339 C C . ASN A 1 666 ? 14.019 16.465 -2.667 1.00 76.25 666 ASN A C 1
ATOM 5341 O O . ASN A 1 666 ? 14.603 17.537 -2.500 1.00 76.25 666 ASN A O 1
ATOM 5345 N N . ALA A 1 667 ? 14.589 15.291 -2.391 1.00 71.50 667 ALA A N 1
ATOM 5346 C CA . ALA A 1 667 ? 15.953 15.121 -1.883 1.00 71.50 667 ALA A CA 1
ATOM 5347 C C . ALA A 1 667 ? 16.955 14.765 -3.003 1.00 71.50 667 ALA A C 1
ATOM 5349 O O . ALA A 1 667 ? 16.558 14.343 -4.089 1.00 71.50 667 ALA A O 1
ATOM 5350 N N . GLY A 1 668 ? 18.254 14.920 -2.727 1.00 77.00 668 GLY A N 1
ATOM 5351 C CA . GLY A 1 668 ? 19.345 14.578 -3.650 1.00 77.00 668 GLY A CA 1
ATOM 5352 C C . GLY A 1 668 ? 20.033 15.777 -4.317 1.00 77.00 668 GLY A C 1
ATOM 5353 O O . GLY A 1 668 ? 19.589 16.922 -4.208 1.00 77.00 668 GLY A O 1
ATOM 5354 N N . GLU A 1 669 ? 21.140 15.504 -5.007 1.00 80.75 669 GLU A N 1
ATOM 5355 C CA . GLU A 1 669 ? 21.938 16.496 -5.740 1.00 80.75 669 GLU A CA 1
ATOM 5356 C C . GLU A 1 669 ? 21.276 16.848 -7.080 1.00 80.75 669 GLU A C 1
ATOM 5358 O O . GLU A 1 669 ? 20.758 15.968 -7.760 1.00 80.75 669 GLU A O 1
ATOM 5363 N N . VAL A 1 670 ? 21.283 18.117 -7.501 1.00 83.44 670 VAL A N 1
ATOM 5364 C CA . VAL A 1 670 ? 20.682 18.514 -8.788 1.00 83.44 670 VAL A CA 1
ATOM 5365 C C . VAL A 1 670 ? 21.555 18.034 -9.951 1.00 83.44 670 VAL A C 1
ATOM 5367 O O . VAL A 1 670 ? 22.612 18.598 -10.208 1.00 83.44 670 VAL A O 1
ATOM 5370 N N . LEU A 1 671 ? 21.072 17.029 -10.684 1.00 81.94 671 LEU A N 1
ATOM 5371 C CA . LEU A 1 671 ? 21.748 16.439 -11.84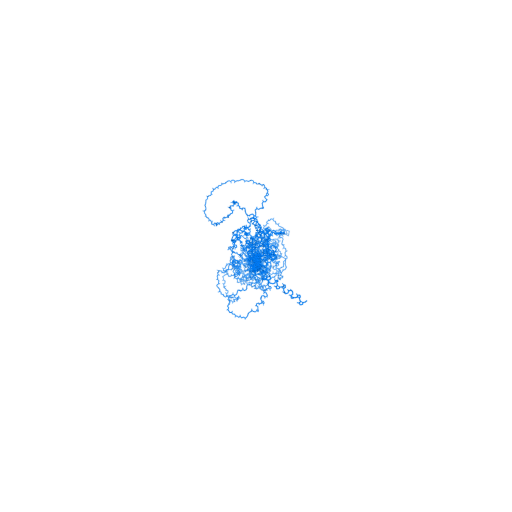1 1.00 81.94 671 LEU A CA 1
ATOM 5372 C C . LEU A 1 671 ? 21.536 17.271 -13.114 1.00 81.94 671 LEU A C 1
ATOM 5374 O O . LEU A 1 671 ? 22.469 17.495 -13.879 1.00 81.94 671 LEU A O 1
ATOM 5378 N N . LEU A 1 672 ? 20.294 17.699 -13.369 1.00 84.56 672 LEU A N 1
ATOM 5379 C CA . LEU A 1 672 ? 19.928 18.396 -14.604 1.00 84.56 672 LEU A CA 1
ATOM 5380 C C . LEU A 1 672 ? 18.678 19.261 -14.413 1.00 84.56 672 LEU A C 1
ATOM 5382 O O . LEU A 1 672 ? 17.672 18.805 -13.874 1.00 84.56 672 LEU A O 1
ATOM 5386 N N . GLN A 1 673 ? 18.702 20.480 -14.952 1.00 83.88 673 GLN A N 1
ATOM 5387 C CA . GLN A 1 673 ? 17.505 21.295 -15.171 1.00 83.88 673 GLN A CA 1
ATOM 5388 C C . GLN A 1 673 ? 17.265 21.441 -16.671 1.00 83.88 673 GLN A C 1
ATOM 5390 O O . GLN A 1 673 ? 18.094 21.994 -17.392 1.00 83.88 673 GLN A O 1
ATOM 5395 N N . SER A 1 674 ? 16.132 20.937 -17.157 1.00 82.25 674 SER A N 1
ATOM 5396 C CA . SER A 1 674 ? 15.818 20.932 -18.588 1.00 82.25 674 SER A CA 1
ATOM 5397 C C . SER A 1 674 ? 14.313 21.065 -18.832 1.00 82.25 674 SER A C 1
ATOM 5399 O O . SER A 1 674 ? 13.499 21.016 -17.909 1.00 82.25 674 SER A O 1
ATOM 5401 N N . SER A 1 675 ? 13.937 21.300 -20.088 1.00 81.25 675 SER A N 1
ATOM 5402 C CA . SER A 1 675 ? 12.540 21.338 -20.528 1.00 81.25 675 SER A CA 1
ATOM 5403 C C . SER A 1 675 ? 12.256 20.100 -21.370 1.00 81.25 675 SER A C 1
ATOM 5405 O O . SER A 1 675 ? 12.863 19.925 -22.425 1.00 81.25 675 SER A O 1
ATOM 5407 N N . ALA A 1 676 ? 11.365 19.242 -20.881 1.00 81.19 676 ALA A N 1
ATOM 5408 C CA . ALA A 1 676 ? 10.947 18.017 -21.540 1.00 81.19 676 ALA A CA 1
ATOM 5409 C C . ALA A 1 676 ? 9.730 18.269 -22.439 1.00 81.19 676 ALA A C 1
ATOM 5411 O O . ALA A 1 676 ? 8.739 18.857 -22.001 1.00 81.19 676 ALA A O 1
ATOM 5412 N N . LEU A 1 677 ? 9.801 17.802 -23.685 1.00 81.00 677 LEU A N 1
ATOM 5413 C CA . LEU A 1 677 ? 8.677 17.769 -24.615 1.00 81.00 677 LEU A CA 1
ATOM 5414 C C . LEU A 1 677 ? 7.878 16.479 -24.408 1.00 81.00 677 LEU A C 1
ATOM 5416 O O . LEU A 1 677 ? 8.354 15.385 -24.726 1.00 81.00 677 LEU A O 1
ATOM 5420 N N . ILE A 1 678 ? 6.664 16.630 -23.881 1.00 79.88 678 ILE A N 1
ATOM 5421 C CA . ILE A 1 678 ? 5.688 15.556 -23.684 1.00 79.88 678 ILE A CA 1
ATOM 5422 C C . ILE A 1 678 ? 4.653 15.646 -24.804 1.00 79.88 678 ILE A C 1
ATOM 5424 O O . ILE A 1 678 ? 4.027 16.689 -25.007 1.00 79.88 678 ILE A O 1
ATOM 5428 N N . TYR A 1 679 ? 4.466 14.549 -25.529 1.00 78.19 679 TYR A N 1
ATOM 5429 C CA . TYR A 1 679 ? 3.503 14.462 -26.622 1.00 78.19 679 TYR A CA 1
ATOM 5430 C C . TYR A 1 679 ? 2.178 13.898 -26.085 1.00 78.19 679 TYR A C 1
ATOM 5432 O O . TYR A 1 679 ? 2.214 12.929 -25.319 1.00 78.19 679 TYR A O 1
ATOM 5440 N N . PRO A 1 680 ? 1.014 14.471 -26.445 1.00 67.62 680 PRO A N 1
ATOM 5441 C CA . PRO A 1 680 ? -0.269 13.893 -26.065 1.00 67.62 680 PRO A CA 1
ATOM 5442 C C . PRO A 1 680 ? -0.426 12.508 -26.705 1.00 67.62 680 PRO A C 1
ATOM 5444 O O . PRO A 1 680 ? -0.144 12.321 -27.890 1.00 67.62 680 PRO A O 1
ATOM 5447 N N . VAL A 1 681 ? -0.866 11.526 -25.916 1.00 61.81 681 VAL A N 1
ATOM 5448 C CA . VAL A 1 681 ? -1.206 10.195 -26.431 1.00 61.81 681 VAL A CA 1
ATOM 5449 C C . VAL A 1 681 ? -2.491 10.332 -27.241 1.00 61.81 681 VAL A C 1
ATOM 5451 O O . VAL A 1 681 ? -3.507 10.780 -26.712 1.00 61.81 681 VAL A O 1
ATOM 5454 N N . ALA A 1 682 ? -2.448 9.969 -28.523 1.00 50.81 682 ALA A N 1
ATOM 5455 C CA . ALA A 1 682 ? -3.631 9.991 -29.371 1.00 50.81 682 ALA A CA 1
ATOM 5456 C C . ALA A 1 682 ? -4.659 8.983 -28.839 1.00 50.81 682 ALA A C 1
ATOM 5458 O O . ALA A 1 682 ? -4.413 7.775 -28.852 1.00 50.81 682 ALA A O 1
ATOM 5459 N N . SER A 1 683 ? -5.809 9.474 -28.376 1.00 40.94 683 SER A N 1
ATOM 5460 C CA . SER A 1 683 ? -6.950 8.614 -28.078 1.00 40.94 683 SER A CA 1
ATOM 5461 C C . SER A 1 683 ? -7.419 7.923 -29.361 1.00 40.94 683 SER A C 1
ATOM 5463 O O . SER A 1 683 ? -7.325 8.465 -30.463 1.00 40.94 683 SER A O 1
ATOM 5465 N N . SER A 1 684 ? -7.947 6.708 -29.230 1.00 40.69 684 SER A N 1
ATOM 5466 C CA . SER A 1 684 ? -8.412 5.875 -30.350 1.00 40.69 684 SER A CA 1
ATOM 5467 C C . SER A 1 684 ? -9.694 6.385 -31.032 1.00 40.69 684 SER A C 1
ATOM 5469 O O . SER A 1 684 ? -10.246 5.704 -31.901 1.00 40.69 684 SER A O 1
ATOM 5471 N N . ASP A 1 685 ? -10.163 7.582 -30.672 1.00 33.94 685 ASP A N 1
ATOM 5472 C CA . ASP A 1 685 ? -11.387 8.186 -31.181 1.00 33.94 685 ASP A CA 1
ATOM 5473 C C . ASP A 1 685 ? -11.132 8.888 -32.527 1.00 33.94 685 ASP A C 1
ATOM 5475 O O . ASP A 1 685 ? -10.610 10.002 -32.606 1.00 33.94 685 ASP A O 1
ATOM 5479 N N . LYS A 1 686 ? -11.495 8.213 -33.624 1.00 38.25 686 LYS A N 1
ATOM 5480 C CA . LYS A 1 686 ? -11.206 8.611 -35.019 1.00 38.25 686 LYS A CA 1
ATOM 5481 C C . LYS A 1 686 ? -11.999 9.842 -35.513 1.00 38.25 686 LYS A C 1
ATOM 5483 O O . LYS A 1 686 ? -12.173 10.010 -36.719 1.00 38.25 686 LYS A O 1
ATOM 5488 N N . GLY A 1 687 ? -12.515 10.678 -34.612 1.00 34.50 687 GLY A N 1
ATOM 5489 C CA . GLY A 1 687 ? -13.528 11.695 -34.910 1.00 34.50 687 GLY A CA 1
ATOM 5490 C C . GLY A 1 687 ? -13.036 13.116 -35.217 1.00 34.50 687 GLY A C 1
ATOM 5491 O O . GLY A 1 687 ? -13.786 13.873 -35.834 1.00 34.50 687 GLY A O 1
ATOM 5492 N N . ARG A 1 688 ? -11.832 13.530 -34.785 1.00 33.47 688 ARG A N 1
ATOM 5493 C CA . ARG A 1 688 ? -11.370 14.934 -34.916 1.00 33.47 688 ARG A CA 1
ATOM 5494 C C . ARG A 1 688 ? -9.875 15.061 -35.212 1.00 33.47 688 ARG A C 1
ATOM 5496 O O . ARG A 1 688 ? -9.052 15.085 -34.303 1.00 33.47 688 ARG A O 1
ATOM 5503 N N . LEU A 1 689 ? -9.539 15.196 -36.492 1.00 41.06 689 LEU A N 1
ATOM 5504 C CA . LEU A 1 689 ? -8.180 15.500 -36.940 1.00 41.06 689 LEU A CA 1
ATOM 5505 C C . LEU A 1 689 ? -7.833 17.006 -36.839 1.00 41.06 689 LEU A C 1
ATOM 5507 O O . LEU A 1 689 ? -8.691 17.877 -36.972 1.00 41.06 689 LEU A O 1
ATOM 5511 N N . ASP A 1 690 ? -6.532 17.253 -36.643 1.00 39.25 690 ASP A N 1
ATOM 5512 C CA . ASP A 1 690 ? -5.748 18.434 -37.057 1.00 39.25 690 ASP A CA 1
ATOM 5513 C C . ASP A 1 690 ? -5.552 19.678 -36.157 1.00 39.25 690 ASP A C 1
ATOM 5515 O O . ASP A 1 690 ? -4.884 20.604 -36.614 1.00 39.25 690 ASP A O 1
ATOM 5519 N N . GLN A 1 691 ? -5.980 19.738 -34.880 1.00 40.09 691 GLN A N 1
ATOM 5520 C CA . GLN A 1 691 ? -5.660 20.918 -34.020 1.00 40.09 691 GLN A CA 1
ATOM 5521 C C . GLN A 1 691 ? -5.180 20.684 -32.563 1.00 40.09 691 GLN A C 1
ATOM 5523 O O . GLN A 1 691 ? -5.016 21.662 -31.836 1.00 40.09 691 GLN A O 1
ATOM 5528 N N . GLN A 1 692 ? -4.882 19.455 -32.111 1.00 43.22 692 GLN A N 1
ATOM 5529 C CA . GLN A 1 692 ? -4.458 19.202 -30.707 1.00 43.22 692 GLN A CA 1
ATOM 5530 C C . GLN A 1 692 ? -3.158 18.390 -30.493 1.00 43.22 692 GLN A C 1
ATOM 5532 O O . GLN A 1 692 ? -2.873 17.980 -29.373 1.00 43.22 692 GLN A O 1
ATOM 5537 N N . ASN A 1 693 ? -2.306 18.235 -31.515 1.00 50.16 693 ASN A N 1
ATOM 5538 C CA . ASN A 1 693 ? -1.073 17.423 -31.434 1.00 50.16 693 ASN A CA 1
ATOM 5539 C C . ASN A 1 693 ? 0.231 18.213 -31.164 1.00 50.16 693 ASN A C 1
ATOM 5541 O O . ASN A 1 693 ? 1.323 17.732 -31.468 1.00 50.16 693 ASN A O 1
ATOM 5545 N N . SER A 1 694 ? 0.155 19.424 -30.606 1.00 58.50 694 SER A N 1
ATOM 5546 C CA . SER A 1 694 ? 1.356 20.199 -30.243 1.00 58.50 694 SER A CA 1
ATOM 5547 C C . SER A 1 694 ? 2.037 19.620 -28.990 1.00 58.50 694 SER A C 1
ATOM 5549 O O . SER A 1 694 ? 1.347 19.385 -27.996 1.00 58.50 694 SER A O 1
ATOM 5551 N N . PRO A 1 695 ? 3.372 19.421 -28.974 1.00 68.00 695 PRO A N 1
ATOM 5552 C CA . PRO A 1 695 ? 4.073 18.930 -27.789 1.00 68.00 695 PRO A CA 1
ATOM 5553 C C . PRO A 1 695 ? 4.039 19.958 -26.653 1.00 68.00 695 PRO A C 1
ATOM 5555 O O . PRO A 1 695 ? 4.336 21.139 -26.847 1.00 68.00 695 PRO A O 1
ATOM 5558 N N . MET A 1 696 ? 3.722 19.495 -25.446 1.00 76.62 696 MET A N 1
ATOM 5559 C CA . MET A 1 696 ? 3.729 20.311 -24.238 1.00 76.62 696 MET A CA 1
ATOM 5560 C C . MET A 1 696 ? 5.140 20.354 -23.647 1.00 76.62 696 MET A C 1
ATOM 5562 O O . MET A 1 696 ? 5.734 19.315 -23.362 1.00 76.62 696 MET A O 1
ATOM 5566 N N . SER A 1 697 ? 5.671 21.558 -23.431 1.00 80.31 697 SER A N 1
ATOM 5567 C CA . SER A 1 697 ? 6.968 21.758 -22.777 1.00 80.31 697 SER A CA 1
ATOM 5568 C C . SER A 1 697 ? 6.798 21.863 -21.259 1.00 80.31 697 SER A C 1
ATOM 5570 O O . SER A 1 697 ? 6.131 22.778 -20.772 1.00 80.31 697 SER A O 1
ATOM 5572 N N . ARG A 1 698 ? 7.407 20.939 -20.507 1.00 81.31 698 ARG A N 1
ATOM 5573 C CA . ARG A 1 698 ? 7.410 20.898 -19.034 1.00 81.31 698 ARG A CA 1
ATOM 5574 C C . ARG A 1 698 ? 8.830 21.121 -18.519 1.00 81.31 698 ARG A C 1
ATOM 5576 O O . ARG A 1 698 ? 9.743 20.400 -18.908 1.00 81.31 698 ARG A O 1
ATOM 5583 N N . LYS A 1 699 ? 9.034 22.095 -17.628 1.00 83.31 699 LYS A N 1
ATOM 5584 C CA . LYS A 1 699 ? 10.313 22.243 -16.910 1.00 83.31 699 LYS A CA 1
ATOM 5585 C C . LYS A 1 699 ? 10.408 21.172 -15.829 1.00 83.31 699 LYS A C 1
ATOM 5587 O O . LYS A 1 699 ? 9.467 21.036 -15.057 1.00 83.31 699 LYS A O 1
ATOM 5592 N N . VAL A 1 700 ? 11.532 20.464 -15.766 1.00 85.81 700 VAL A N 1
ATOM 5593 C CA . VAL A 1 700 ? 11.796 19.415 -14.770 1.00 85.81 700 VAL A CA 1
ATOM 5594 C C . VAL A 1 700 ? 13.207 19.586 -14.210 1.00 85.81 700 VAL A C 1
ATOM 5596 O O . VAL A 1 700 ? 14.145 19.912 -14.945 1.00 85.81 700 VAL A O 1
ATOM 5599 N N . THR A 1 701 ? 13.345 19.380 -12.900 1.00 86.06 701 THR A N 1
ATOM 5600 C CA . THR A 1 701 ? 14.635 19.326 -12.199 1.00 86.06 701 THR A CA 1
ATOM 5601 C C . THR A 1 701 ? 14.887 17.886 -11.783 1.00 86.06 701 THR A C 1
ATOM 5603 O O . THR A 1 701 ? 14.227 17.389 -10.878 1.00 86.06 701 THR A O 1
ATOM 5606 N N . LEU A 1 702 ? 15.835 17.214 -12.431 1.00 87.44 702 LEU A N 1
ATOM 5607 C CA . LEU A 1 702 ? 16.265 15.884 -12.017 1.00 87.44 702 LEU A CA 1
ATOM 5608 C C . LEU A 1 702 ? 17.247 16.001 -10.856 1.00 87.44 702 LEU A C 1
ATOM 5610 O O . LEU A 1 702 ? 18.230 16.743 -10.938 1.00 87.44 702 LEU A O 1
ATOM 5614 N N . ARG A 1 703 ? 16.991 15.234 -9.797 1.00 86.62 703 ARG A N 1
ATOM 5615 C CA . ARG A 1 703 ? 17.887 15.070 -8.649 1.00 86.62 703 ARG A CA 1
ATOM 5616 C C . ARG A 1 703 ? 18.449 13.650 -8.613 1.00 86.62 703 ARG A C 1
ATOM 5618 O O . ARG A 1 703 ? 17.686 12.705 -8.785 1.00 86.62 703 ARG A O 1
ATOM 5625 N N . LYS A 1 704 ? 19.751 13.484 -8.392 1.00 84.94 704 LYS A N 1
ATOM 5626 C CA . LYS A 1 704 ? 20.404 12.191 -8.146 1.00 84.94 704 LYS A CA 1
ATOM 5627 C C . LYS A 1 704 ? 20.311 11.864 -6.650 1.00 84.94 704 LYS A C 1
ATOM 5629 O O . LYS A 1 704 ? 20.673 12.691 -5.815 1.00 84.94 704 LYS A O 1
ATOM 5634 N N . VAL A 1 705 ? 19.784 10.681 -6.326 1.00 83.31 705 VAL A N 1
ATOM 5635 C CA . VAL A 1 705 ? 19.428 10.272 -4.945 1.00 83.31 705 VAL A CA 1
ATOM 5636 C C . VAL A 1 705 ? 20.406 9.238 -4.362 1.00 83.31 705 VAL A C 1
ATOM 5638 O O . VAL A 1 705 ? 20.547 9.121 -3.147 1.00 83.31 705 VAL A O 1
ATOM 5641 N N . THR A 1 706 ? 21.111 8.517 -5.229 1.00 83.19 706 THR A N 1
ATOM 5642 C CA . THR A 1 706 ? 22.133 7.503 -4.918 1.00 83.19 706 THR A CA 1
ATOM 5643 C C . THR A 1 706 ? 23.508 7.959 -5.401 1.00 83.19 706 THR A C 1
ATOM 5645 O O . THR A 1 706 ? 23.608 8.843 -6.255 1.00 83.19 706 THR A O 1
ATOM 5648 N N . ARG A 1 707 ? 24.573 7.333 -4.906 1.00 81.12 707 ARG A N 1
ATOM 5649 C CA . ARG A 1 707 ? 25.950 7.567 -5.372 1.00 81.12 707 ARG A CA 1
ATOM 5650 C C . ARG A 1 707 ? 26.153 7.073 -6.809 1.00 81.12 707 ARG A C 1
ATOM 5652 O O . ARG A 1 707 ? 25.422 6.204 -7.282 1.00 81.12 707 ARG A O 1
ATOM 5659 N N . THR A 1 708 ? 27.154 7.617 -7.506 1.00 79.75 708 THR A N 1
ATOM 5660 C CA . THR A 1 708 ? 27.629 7.028 -8.766 1.00 79.75 708 THR A CA 1
ATOM 5661 C C . THR A 1 708 ? 28.242 5.649 -8.494 1.00 79.75 708 THR A C 1
ATOM 5663 O O . THR A 1 708 ? 29.043 5.520 -7.567 1.00 79.75 708 THR A O 1
ATOM 5666 N N . PRO A 1 709 ? 27.882 4.607 -9.266 1.00 81.75 709 PRO A N 1
ATOM 5667 C CA . PRO A 1 709 ? 28.618 3.346 -9.257 1.00 81.75 709 PRO A CA 1
ATOM 5668 C C . PRO A 1 709 ? 30.057 3.587 -9.724 1.00 81.75 709 PRO A C 1
ATOM 5670 O O . PRO A 1 709 ? 30.255 4.269 -10.726 1.00 81.75 709 PRO A O 1
ATOM 5673 N N . THR A 1 710 ? 31.053 2.996 -9.062 1.00 74.19 710 THR A N 1
ATOM 5674 C CA . THR A 1 710 ? 32.478 3.211 -9.396 1.00 74.19 710 THR A CA 1
ATOM 5675 C C . THR A 1 710 ? 32.808 2.849 -10.846 1.00 74.19 710 THR A C 1
ATOM 5677 O O . THR A 1 710 ? 33.519 3.590 -11.516 1.00 74.19 710 THR A O 1
ATOM 5680 N N . ALA A 1 711 ? 32.198 1.784 -11.377 1.00 73.38 711 ALA A N 1
ATOM 5681 C CA . ALA A 1 711 ? 32.335 1.381 -12.779 1.00 73.38 711 ALA A CA 1
ATOM 5682 C C . ALA A 1 711 ? 31.907 2.470 -13.788 1.00 73.38 711 ALA A C 1
ATOM 5684 O O . ALA A 1 711 ? 32.371 2.472 -14.921 1.00 73.38 711 ALA A O 1
ATOM 5685 N N . MET A 1 712 ? 31.039 3.411 -13.395 1.00 78.25 712 MET A N 1
ATOM 5686 C CA . MET A 1 712 ? 30.630 4.534 -14.248 1.00 78.25 712 MET A CA 1
ATOM 5687 C C . MET A 1 712 ? 31.631 5.696 -14.239 1.00 78.25 712 MET A C 1
ATOM 5689 O O . MET A 1 712 ? 31.653 6.458 -15.205 1.00 78.25 712 MET A O 1
ATOM 5693 N N . ASP A 1 713 ? 32.437 5.828 -13.181 1.00 72.12 713 ASP A N 1
ATOM 5694 C CA . ASP A 1 713 ? 33.488 6.845 -13.072 1.00 72.12 713 ASP A CA 1
ATOM 5695 C C . ASP A 1 713 ? 34.768 6.397 -13.818 1.00 72.12 713 ASP A C 1
ATOM 5697 O O . ASP A 1 713 ? 35.437 7.224 -14.437 1.00 72.12 713 ASP A O 1
ATOM 5701 N N . ASP A 1 714 ? 35.043 5.085 -13.854 1.00 69.38 714 ASP A N 1
ATOM 5702 C CA . ASP A 1 714 ? 36.160 4.455 -14.585 1.00 69.38 714 ASP A CA 1
ATOM 5703 C C . ASP A 1 714 ? 35.817 4.061 -16.050 1.00 69.38 714 ASP A C 1
ATOM 5705 O O . ASP A 1 714 ? 36.594 3.379 -16.717 1.00 69.38 714 ASP A O 1
ATOM 5709 N N . ALA A 1 715 ? 34.653 4.473 -16.573 1.00 73.31 715 ALA A N 1
ATOM 5710 C CA . ALA A 1 715 ? 34.115 4.021 -17.863 1.00 73.31 715 ALA A CA 1
ATOM 5711 C C . ALA A 1 715 ? 34.890 4.553 -19.092 1.00 73.31 715 ALA A C 1
ATOM 5713 O O . ALA A 1 715 ? 34.642 5.660 -19.582 1.00 73.31 715 ALA A O 1
ATOM 5714 N N . ASP A 1 716 ? 35.765 3.718 -19.647 1.00 69.50 716 ASP A N 1
ATOM 5715 C CA . ASP A 1 716 ? 36.641 3.994 -20.791 1.00 69.50 716 ASP A CA 1
ATOM 5716 C C . ASP A 1 716 ? 36.332 3.119 -22.031 1.00 69.50 716 ASP A C 1
ATOM 5718 O O . ASP A 1 716 ? 35.402 2.311 -22.042 1.00 69.50 716 ASP A O 1
ATOM 5722 N N . GLU A 1 717 ? 37.113 3.276 -23.105 1.00 65.88 717 GLU A N 1
ATOM 5723 C CA . GLU A 1 717 ? 36.987 2.454 -24.323 1.00 65.88 717 GLU A CA 1
ATOM 5724 C C . GLU A 1 717 ? 37.384 0.982 -24.070 1.00 65.88 717 GLU A C 1
ATOM 5726 O O . GLU A 1 717 ? 36.799 0.080 -24.667 1.00 65.88 717 GLU A O 1
ATOM 5731 N N . GLY A 1 718 ? 38.306 0.716 -23.131 1.00 61.00 718 GLY A N 1
ATOM 5732 C CA . GLY A 1 718 ? 38.732 -0.639 -22.754 1.00 61.00 718 GLY A CA 1
ATOM 5733 C C . GLY A 1 718 ? 37.678 -1.449 -21.984 1.00 61.00 718 GLY A C 1
ATOM 5734 O O . GLY A 1 718 ? 37.599 -2.665 -22.149 1.00 61.00 718 GLY A O 1
ATOM 5735 N N . SER A 1 719 ? 36.835 -0.785 -21.191 1.00 64.69 719 SER A N 1
ATOM 5736 C CA . SER A 1 719 ? 35.675 -1.350 -20.475 1.00 64.69 719 SER A CA 1
ATOM 5737 C C . SER A 1 719 ? 34.362 -1.272 -21.270 1.00 64.69 719 SER A C 1
ATOM 5739 O O . SER A 1 719 ? 33.279 -1.488 -20.716 1.00 64.69 719 SER A O 1
ATOM 5741 N N . LEU A 1 720 ? 34.432 -0.938 -22.567 1.00 68.94 720 LEU A N 1
ATOM 5742 C CA . LEU A 1 720 ? 33.275 -0.694 -23.442 1.00 68.94 720 LEU A CA 1
ATOM 5743 C C . LEU A 1 720 ? 32.260 0.295 -22.830 1.00 68.94 720 LEU A C 1
ATOM 5745 O O . LEU A 1 720 ? 31.046 0.158 -22.988 1.00 68.94 720 LEU A O 1
ATOM 5749 N N . TYR A 1 721 ? 32.762 1.308 -22.121 1.00 77.81 721 TYR A N 1
ATOM 5750 C CA . TYR A 1 721 ? 31.991 2.334 -21.420 1.00 77.81 721 TYR A CA 1
ATOM 5751 C C . TYR A 1 721 ? 31.085 1.808 -20.287 1.00 77.81 721 TYR A C 1
ATOM 5753 O O . TYR A 1 721 ? 30.008 2.374 -20.073 1.00 77.81 721 TYR A O 1
ATOM 5761 N N . ALA A 1 722 ? 31.502 0.774 -19.545 1.00 80.94 722 ALA A N 1
ATOM 5762 C CA . ALA A 1 722 ? 30.699 0.085 -18.515 1.00 80.94 722 ALA A CA 1
ATOM 5763 C C . ALA A 1 722 ? 29.429 -0.577 -19.089 1.00 80.94 722 ALA A C 1
ATOM 5765 O O . ALA A 1 722 ? 28.301 -0.394 -18.618 1.00 80.94 722 ALA A O 1
ATOM 5766 N N . LEU A 1 723 ? 29.614 -1.293 -20.200 1.00 82.44 723 LEU A N 1
ATOM 5767 C CA . LEU A 1 723 ? 28.567 -1.986 -20.955 1.00 82.44 723 LEU A CA 1
ATOM 5768 C C . LEU A 1 723 ? 27.798 -3.007 -20.107 1.00 82.44 723 LEU A C 1
ATOM 5770 O O . LEU A 1 723 ? 26.565 -3.069 -20.165 1.00 82.44 723 LEU A O 1
ATOM 5774 N N . THR A 1 724 ? 28.529 -3.798 -19.325 1.00 80.75 724 THR A N 1
ATOM 5775 C CA . THR A 1 724 ? 28.000 -4.914 -18.537 1.00 80.75 724 THR A CA 1
ATOM 5776 C C . THR A 1 724 ? 27.116 -4.408 -17.401 1.00 80.75 724 THR A C 1
ATOM 5778 O O . THR A 1 724 ? 25.966 -4.828 -17.283 1.00 80.75 724 THR A O 1
ATOM 5781 N N . GLU A 1 725 ? 27.586 -3.424 -16.637 1.00 86.25 725 GLU A N 1
ATOM 5782 C CA . GLU A 1 725 ? 26.876 -2.842 -15.498 1.00 86.25 725 GLU A CA 1
ATOM 5783 C C . GLU A 1 725 ? 25.616 -2.095 -15.943 1.00 86.25 725 GLU A C 1
ATOM 5785 O O . GLU A 1 725 ? 24.559 -2.285 -15.345 1.00 86.25 725 GLU A O 1
ATOM 5790 N N . ARG A 1 726 ? 25.680 -1.307 -17.031 1.00 88.12 726 ARG A N 1
ATOM 5791 C CA . ARG A 1 726 ? 24.485 -0.669 -17.623 1.00 88.12 726 ARG A CA 1
ATOM 5792 C C . ARG A 1 726 ? 23.444 -1.710 -18.035 1.00 88.12 726 ARG A C 1
ATOM 5794 O O . ARG A 1 726 ? 22.256 -1.539 -17.763 1.00 88.12 726 ARG A O 1
ATOM 5801 N N . SER A 1 727 ? 23.886 -2.789 -18.683 1.00 87.38 727 SER A N 1
ATOM 5802 C CA . SER A 1 727 ? 22.997 -3.844 -19.177 1.00 87.38 727 SER A CA 1
ATOM 5803 C C . SER A 1 727 ? 22.330 -4.596 -18.026 1.00 87.38 727 SER A C 1
ATOM 5805 O O . SER A 1 727 ? 21.111 -4.748 -18.035 1.00 87.38 727 SER A O 1
ATOM 5807 N N . ILE A 1 728 ? 23.093 -4.983 -16.998 1.00 88.06 728 ILE A N 1
ATOM 5808 C CA . ILE A 1 728 ? 22.571 -5.664 -15.803 1.00 88.06 728 ILE A CA 1
ATOM 5809 C C . ILE A 1 728 ? 21.654 -4.738 -14.998 1.00 88.06 728 ILE A C 1
ATOM 5811 O O . ILE A 1 728 ? 20.587 -5.170 -14.566 1.00 88.06 728 ILE A O 1
ATOM 5815 N N . ALA A 1 729 ? 22.011 -3.460 -14.836 1.00 90.81 729 ALA A N 1
ATOM 5816 C CA . ALA A 1 729 ? 21.166 -2.478 -14.159 1.00 90.81 729 ALA A CA 1
ATOM 5817 C C . ALA A 1 729 ? 19.814 -2.301 -14.862 1.00 90.81 729 ALA A C 1
ATOM 5819 O O . ALA A 1 729 ? 18.775 -2.231 -14.204 1.00 90.81 729 ALA A O 1
ATOM 5820 N N . CYS A 1 730 ? 19.809 -2.266 -16.196 1.00 91.69 730 CYS A N 1
ATOM 5821 C CA . CYS A 1 730 ? 18.576 -2.152 -16.961 1.00 91.69 730 CYS A CA 1
ATOM 5822 C C . CYS A 1 730 ? 17.742 -3.441 -16.934 1.00 91.69 730 CYS A C 1
ATOM 5824 O O . CYS A 1 730 ? 16.527 -3.376 -16.737 1.00 91.69 730 CYS A O 1
ATOM 5826 N N . GLU A 1 731 ? 18.374 -4.606 -17.094 1.00 89.81 731 GLU A N 1
ATOM 5827 C CA . GLU A 1 731 ? 17.672 -5.892 -17.042 1.00 89.81 731 GLU A CA 1
ATOM 5828 C C . GLU A 1 731 ? 17.129 -6.203 -15.647 1.00 89.81 731 GLU A C 1
ATOM 5830 O O . GLU A 1 731 ? 16.054 -6.783 -15.531 1.00 89.81 731 GLU A O 1
ATOM 5835 N N . ALA A 1 732 ? 17.772 -5.724 -14.580 1.00 91.12 732 ALA A N 1
ATOM 5836 C CA . ALA A 1 732 ? 17.215 -5.796 -13.234 1.00 91.12 732 ALA A CA 1
ATOM 5837 C C . ALA A 1 732 ? 15.867 -5.059 -13.127 1.00 91.12 732 ALA A C 1
ATOM 5839 O O . ALA A 1 732 ? 14.933 -5.592 -12.533 1.00 91.12 732 ALA A O 1
ATOM 5840 N N . ILE A 1 733 ? 15.712 -3.880 -13.745 1.00 94.00 733 ILE A N 1
ATOM 5841 C CA . ILE A 1 733 ? 14.426 -3.156 -13.778 1.00 94.00 733 ILE A CA 1
ATOM 5842 C C . ILE A 1 733 ? 13.375 -3.916 -14.599 1.00 94.00 733 ILE A C 1
ATOM 5844 O O . ILE A 1 733 ? 12.202 -3.960 -14.219 1.00 94.00 733 ILE A O 1
ATOM 5848 N N . VAL A 1 734 ? 13.768 -4.573 -15.692 1.00 91.50 734 VAL A N 1
ATOM 5849 C CA . VAL A 1 734 ? 12.853 -5.433 -16.460 1.00 91.50 734 VAL A CA 1
ATOM 5850 C C . VAL A 1 734 ? 12.465 -6.679 -15.659 1.00 91.50 734 VAL A C 1
ATOM 5852 O O . VAL A 1 734 ? 11.284 -7.020 -15.619 1.00 91.50 734 VAL A O 1
ATOM 5855 N N . GLY A 1 735 ? 13.398 -7.294 -14.930 1.00 89.25 735 GLY A N 1
ATOM 5856 C CA . GLY A 1 735 ? 13.139 -8.370 -13.973 1.00 89.25 735 GLY A CA 1
ATOM 5857 C C . GLY A 1 735 ? 12.167 -7.948 -12.867 1.00 89.25 735 GLY A C 1
ATOM 5858 O O . GLY A 1 735 ? 11.195 -8.653 -12.600 1.00 89.25 735 GLY A O 1
ATOM 5859 N N . GLN A 1 736 ? 12.341 -6.755 -12.288 1.00 92.44 736 GLN A N 1
ATOM 5860 C CA . GLN A 1 736 ? 11.390 -6.173 -11.333 1.00 92.44 736 GLN A CA 1
ATOM 5861 C C . GLN A 1 736 ? 10.000 -5.949 -11.961 1.00 92.44 736 GLN A C 1
ATOM 5863 O O . GLN A 1 736 ? 8.988 -6.231 -11.322 1.00 92.44 736 GLN A O 1
ATOM 5868 N N . SER A 1 737 ? 9.918 -5.531 -13.231 1.00 93.56 737 SER A N 1
ATOM 5869 C CA . SER A 1 737 ? 8.640 -5.427 -13.952 1.00 93.56 737 SER A CA 1
ATOM 5870 C C . SER A 1 737 ? 7.995 -6.799 -14.212 1.00 93.56 737 SER A C 1
ATOM 5872 O O . SER A 1 737 ? 6.787 -6.943 -14.020 1.00 93.56 737 SER A O 1
ATOM 5874 N N . ARG A 1 738 ? 8.776 -7.831 -14.575 1.00 90.38 738 ARG A N 1
ATOM 5875 C CA . ARG A 1 738 ? 8.300 -9.225 -14.704 1.00 90.38 738 ARG A CA 1
ATOM 5876 C C . ARG A 1 738 ? 7.751 -9.752 -13.368 1.00 90.38 738 ARG A C 1
ATOM 5878 O O . ARG A 1 738 ? 6.657 -10.307 -13.351 1.00 90.38 738 ARG A O 1
ATOM 5885 N N . LEU A 1 739 ? 8.441 -9.493 -12.253 1.00 91.00 739 LEU A N 1
ATOM 5886 C CA . LEU A 1 739 ? 7.983 -9.827 -10.894 1.00 91.00 739 LEU A CA 1
ATOM 5887 C C . LEU A 1 739 ? 6.656 -9.146 -10.533 1.00 91.00 739 LEU A C 1
ATOM 5889 O O . LEU A 1 739 ? 5.775 -9.801 -9.983 1.00 91.00 739 LEU A O 1
ATOM 5893 N N . LEU A 1 740 ? 6.486 -7.862 -10.872 1.00 92.56 740 LEU A N 1
ATOM 5894 C CA . LEU A 1 740 ? 5.212 -7.161 -10.682 1.00 92.56 740 LEU A CA 1
ATOM 5895 C C . LEU A 1 740 ? 4.080 -7.818 -11.495 1.00 92.56 740 LEU A C 1
ATOM 5897 O O . LEU A 1 740 ? 3.005 -8.052 -10.952 1.00 92.56 740 LEU A O 1
ATOM 5901 N N . ASN A 1 741 ? 4.315 -8.180 -12.763 1.00 90.88 741 ASN A N 1
ATOM 5902 C CA . ASN A 1 741 ? 3.306 -8.883 -13.572 1.00 90.88 741 ASN A CA 1
ATOM 5903 C C . ASN A 1 741 ? 2.940 -10.261 -12.971 1.00 90.88 741 ASN A C 1
ATOM 5905 O O . ASN A 1 741 ? 1.779 -10.660 -13.006 1.00 90.88 741 ASN A O 1
ATOM 5909 N N . ALA A 1 742 ? 3.903 -10.986 -12.389 1.00 89.56 742 ALA A N 1
ATOM 5910 C CA . ALA A 1 742 ? 3.657 -12.295 -11.774 1.00 89.56 742 ALA A CA 1
ATOM 5911 C C . ALA A 1 742 ? 2.718 -12.231 -10.550 1.00 89.56 742 ALA A C 1
ATOM 5913 O O . ALA A 1 742 ? 1.987 -13.185 -10.284 1.00 89.56 742 ALA A O 1
ATOM 5914 N N . ILE A 1 743 ? 2.698 -11.102 -9.831 1.00 91.00 743 ILE A N 1
ATOM 5915 C CA . ILE A 1 743 ? 1.829 -10.881 -8.660 1.00 91.00 743 ILE A CA 1
ATOM 5916 C C . ILE A 1 743 ? 0.521 -10.145 -8.988 1.00 91.00 743 ILE A C 1
ATOM 5918 O O . ILE A 1 743 ? -0.303 -9.948 -8.092 1.00 91.00 743 ILE A O 1
ATOM 5922 N N . GLU A 1 744 ? 0.309 -9.759 -10.251 1.00 91.12 744 GLU A N 1
ATOM 5923 C CA . GLU A 1 744 ? -0.831 -8.955 -10.712 1.00 91.12 744 GLU A CA 1
ATOM 5924 C C . GLU A 1 744 ? -2.178 -9.584 -10.311 1.00 91.12 744 GLU A C 1
ATOM 5926 O O . GLU A 1 744 ? -3.025 -8.917 -9.718 1.00 91.12 744 GLU A O 1
ATOM 5931 N N . ASP A 1 745 ? -2.342 -10.892 -10.533 1.00 88.06 745 ASP A N 1
ATOM 5932 C CA . ASP A 1 745 ? -3.543 -11.657 -10.164 1.00 88.06 745 ASP A CA 1
ATOM 5933 C C . ASP A 1 745 ? -3.827 -11.670 -8.649 1.00 88.06 745 ASP A C 1
ATOM 5935 O O . ASP A 1 745 ? -4.986 -11.624 -8.230 1.00 88.06 745 ASP A O 1
ATOM 5939 N N . LEU A 1 746 ? -2.783 -11.743 -7.814 1.00 88.06 746 LEU A N 1
ATOM 5940 C CA . LEU A 1 746 ? -2.924 -11.745 -6.353 1.00 88.06 746 LEU A CA 1
ATOM 5941 C C . LEU A 1 746 ? -3.268 -10.345 -5.845 1.00 88.06 746 LEU A C 1
ATOM 5943 O O . LEU A 1 746 ? -4.237 -10.191 -5.102 1.00 88.06 746 LEU A O 1
ATOM 5947 N N . ALA A 1 747 ? -2.558 -9.315 -6.310 1.00 89.94 747 ALA A N 1
ATOM 5948 C CA . ALA A 1 747 ? -2.888 -7.926 -6.003 1.00 89.94 747 ALA A CA 1
ATOM 5949 C C . ALA A 1 747 ? -4.336 -7.581 -6.413 1.00 89.94 747 ALA A C 1
ATOM 5951 O O . ALA A 1 747 ? -5.083 -7.009 -5.617 1.00 89.94 747 ALA A O 1
ATOM 5952 N N . ARG A 1 748 ? -4.767 -8.021 -7.606 1.00 90.00 748 ARG A N 1
ATOM 5953 C CA . ARG A 1 748 ? -6.141 -7.884 -8.121 1.00 90.00 748 ARG A CA 1
ATOM 5954 C C . ARG A 1 748 ? -7.185 -8.543 -7.208 1.00 90.00 748 ARG A C 1
ATOM 5956 O O . ARG A 1 748 ? -8.281 -8.008 -7.058 1.00 90.00 748 ARG A O 1
ATOM 5963 N N . SER A 1 749 ? -6.855 -9.672 -6.575 1.00 87.50 749 SER A N 1
ATOM 5964 C CA . SER A 1 749 ? -7.758 -10.388 -5.656 1.00 87.50 749 SER A CA 1
ATOM 5965 C C . SER A 1 749 ? -7.979 -9.687 -4.309 1.00 87.50 749 SER A C 1
ATOM 5967 O O . SER A 1 749 ? -9.045 -9.846 -3.715 1.00 87.50 749 SER A O 1
ATOM 5969 N N . TYR A 1 750 ? -7.013 -8.883 -3.849 1.00 86.94 750 TYR A N 1
ATOM 5970 C CA . TYR A 1 750 ? -7.096 -8.147 -2.580 1.00 86.94 750 TYR A CA 1
ATOM 5971 C C . TYR A 1 750 ? -7.711 -6.744 -2.729 1.00 86.94 750 TYR A C 1
ATOM 5973 O O . TYR A 1 750 ? -7.978 -6.079 -1.727 1.00 86.94 750 TYR A O 1
ATOM 5981 N N . LEU A 1 751 ? -7.938 -6.272 -3.961 1.00 87.44 751 LEU A N 1
ATOM 5982 C CA . LEU A 1 751 ? -8.421 -4.918 -4.239 1.00 87.44 751 LEU A CA 1
ATOM 5983 C C . LEU A 1 751 ? -9.935 -4.860 -4.554 1.00 87.44 751 LEU A C 1
ATOM 5985 O O . LEU A 1 751 ? -10.446 -5.660 -5.346 1.00 87.44 751 LEU A O 1
ATOM 5989 N N . PRO A 1 752 ? -10.662 -3.867 -3.999 1.00 84.75 752 PRO A N 1
ATOM 5990 C CA . PRO A 1 752 ? -12.024 -3.533 -4.421 1.00 84.75 752 PRO A CA 1
ATOM 5991 C C . PRO A 1 752 ? -12.119 -3.127 -5.901 1.00 84.75 752 PRO A C 1
ATOM 5993 O O . PRO A 1 752 ? -11.246 -2.419 -6.405 1.00 84.75 752 PRO A O 1
ATOM 5996 N N . ASP A 1 753 ? -13.236 -3.463 -6.561 1.00 83.38 753 ASP A N 1
ATOM 5997 C CA . ASP A 1 753 ? -13.454 -3.254 -8.008 1.00 83.38 753 ASP A CA 1
ATOM 5998 C C . ASP A 1 753 ? -13.154 -1.837 -8.513 1.00 83.38 753 ASP A C 1
ATOM 6000 O O . ASP A 1 753 ? -12.583 -1.661 -9.589 1.00 83.38 753 ASP A O 1
ATOM 6004 N N . ARG A 1 754 ? -13.466 -0.817 -7.705 1.00 87.75 754 ARG A N 1
ATOM 6005 C CA . ARG A 1 754 ? -13.231 0.602 -8.030 1.00 87.75 754 ARG A CA 1
ATOM 6006 C C . ARG A 1 754 ? -11.770 0.957 -8.343 1.00 87.75 754 ARG A C 1
ATOM 6008 O O . ARG A 1 754 ? -11.532 2.001 -8.939 1.00 87.75 754 ARG A O 1
ATOM 6015 N N . TYR A 1 755 ? -10.804 0.137 -7.924 1.00 88.94 755 TYR A N 1
ATOM 6016 C CA . TYR A 1 755 ? -9.380 0.377 -8.176 1.00 88.94 755 TYR A CA 1
ATOM 6017 C C . TYR A 1 755 ? -8.818 -0.417 -9.358 1.00 88.94 755 TYR A C 1
ATOM 6019 O O . TYR A 1 755 ? -7.686 -0.154 -9.746 1.00 88.94 755 TYR A O 1
ATOM 6027 N N . LEU A 1 756 ? -9.568 -1.349 -9.958 1.00 89.00 756 LEU A N 1
ATOM 6028 C CA . LEU A 1 756 ? -9.014 -2.250 -10.977 1.00 89.00 756 LEU A CA 1
ATOM 6029 C C . LEU A 1 756 ? -8.565 -1.507 -12.243 1.00 89.00 756 LEU A C 1
ATOM 6031 O O . LEU A 1 756 ? -7.432 -1.686 -12.671 1.00 89.00 756 LEU A O 1
ATOM 6035 N N . CYS A 1 757 ? -9.374 -0.577 -12.759 1.00 90.94 757 CYS A N 1
ATOM 6036 C CA . CYS A 1 757 ? -8.986 0.259 -13.906 1.00 90.94 757 CYS A CA 1
ATOM 6037 C C . CYS A 1 757 ? -7.725 1.100 -13.616 1.00 90.94 757 CYS A C 1
ATOM 6039 O O . CYS A 1 757 ? -6.822 1.185 -14.443 1.00 90.94 757 CYS A O 1
ATOM 6041 N N . LEU A 1 758 ? -7.628 1.673 -12.409 1.00 91.50 758 LEU A N 1
ATOM 6042 C CA . LEU A 1 758 ? -6.455 2.442 -11.972 1.00 91.50 758 LEU A CA 1
ATOM 6043 C C . LEU A 1 758 ? -5.216 1.552 -11.797 1.00 91.50 758 LEU A C 1
ATOM 6045 O O . LEU A 1 758 ? -4.093 2.005 -12.005 1.00 91.50 758 LEU A O 1
ATOM 6049 N N . MET A 1 759 ? -5.409 0.296 -11.392 1.00 92.31 759 MET A N 1
ATOM 6050 C CA . MET A 1 759 ? -4.348 -0.696 -11.278 1.00 92.31 759 MET A CA 1
ATOM 6051 C C . MET A 1 759 ? -3.804 -1.051 -12.668 1.00 92.31 759 MET A C 1
ATOM 6053 O O . MET A 1 759 ? -2.595 -0.974 -12.876 1.00 92.31 759 MET A O 1
ATOM 6057 N N . ASP A 1 760 ? -4.683 -1.354 -13.627 1.00 91.94 760 ASP A N 1
ATOM 6058 C CA . ASP A 1 760 ? -4.313 -1.699 -15.006 1.00 91.94 760 ASP A CA 1
ATOM 6059 C C . ASP A 1 760 ? -3.558 -0.538 -15.700 1.00 91.94 760 ASP A C 1
ATOM 6061 O O . ASP A 1 760 ? -2.520 -0.758 -16.330 1.00 91.94 760 ASP A O 1
ATOM 6065 N N . GLU A 1 761 ? -4.002 0.713 -15.506 1.00 91.56 761 GLU A N 1
ATOM 6066 C CA . GLU A 1 761 ? -3.292 1.923 -15.962 1.00 91.56 761 GLU A CA 1
ATOM 6067 C C . GLU A 1 761 ? -1.872 2.039 -15.378 1.00 91.56 761 GLU A C 1
ATOM 6069 O O . GLU A 1 761 ? -0.922 2.383 -16.089 1.00 91.56 761 GLU A O 1
ATOM 6074 N N . VAL A 1 762 ? -1.707 1.759 -14.080 1.00 91.94 762 VAL A N 1
ATOM 6075 C CA . VAL A 1 762 ? -0.409 1.820 -13.390 1.00 91.94 762 VAL A CA 1
ATOM 6076 C C . VAL A 1 762 ? 0.531 0.706 -13.863 1.00 91.94 762 VAL A C 1
ATOM 6078 O O . VAL A 1 762 ? 1.710 0.979 -14.108 1.00 91.94 762 VAL A O 1
ATOM 6081 N N . TYR A 1 763 ? 0.026 -0.516 -14.051 1.00 93.06 763 TYR A N 1
ATOM 6082 C CA . TYR A 1 763 ? 0.811 -1.630 -14.589 1.00 93.06 763 TYR A CA 1
ATOM 6083 C C . TYR A 1 763 ? 1.298 -1.348 -16.012 1.00 93.06 763 TYR A C 1
ATOM 6085 O O . TYR A 1 763 ? 2.498 -1.461 -16.273 1.00 93.06 763 TYR A O 1
ATOM 6093 N N . GLU A 1 764 ? 0.418 -0.929 -16.928 1.00 91.88 764 GLU A N 1
ATOM 6094 C CA . GLU A 1 764 ? 0.816 -0.691 -18.322 1.00 91.88 764 GLU A CA 1
ATOM 6095 C C . GLU A 1 764 ? 1.737 0.531 -18.464 1.00 91.88 764 GLU A C 1
ATOM 6097 O O . GLU A 1 764 ? 2.694 0.492 -19.245 1.00 91.88 764 GLU A O 1
ATOM 6102 N N . ARG A 1 765 ? 1.539 1.580 -17.648 1.00 92.50 765 ARG A N 1
ATOM 6103 C CA . ARG A 1 765 ? 2.493 2.695 -17.532 1.00 92.50 765 ARG A CA 1
ATOM 6104 C C . ARG A 1 765 ? 3.883 2.186 -17.168 1.00 92.50 765 ARG A C 1
ATOM 6106 O O . ARG A 1 765 ? 4.855 2.520 -17.843 1.00 92.50 765 ARG A O 1
ATOM 6113 N N . ASN A 1 766 ? 3.986 1.380 -16.117 1.00 92.44 766 ASN A N 1
ATOM 6114 C CA . ASN A 1 766 ? 5.274 0.973 -15.564 1.00 92.44 766 ASN A CA 1
ATOM 6115 C C . ASN A 1 766 ? 5.974 -0.076 -16.443 1.00 92.44 766 ASN A C 1
ATOM 6117 O O . ASN A 1 766 ? 7.187 0.006 -16.643 1.00 92.44 766 ASN A O 1
ATOM 6121 N N . ARG A 1 767 ? 5.207 -0.971 -17.078 1.00 93.06 767 ARG A N 1
ATOM 6122 C CA . ARG A 1 767 ? 5.670 -1.871 -18.147 1.00 93.06 767 ARG A CA 1
ATOM 6123 C C . ARG A 1 767 ? 6.215 -1.087 -19.345 1.00 93.06 767 ARG A C 1
ATOM 6125 O O . ARG A 1 767 ? 7.300 -1.387 -19.842 1.00 93.06 767 ARG A O 1
ATOM 6132 N N . THR A 1 768 ? 5.503 -0.043 -19.775 1.00 92.25 768 THR A N 1
ATOM 6133 C CA . THR A 1 768 ? 5.951 0.848 -20.853 1.00 92.25 768 THR A CA 1
ATOM 6134 C C . THR A 1 768 ? 7.224 1.604 -20.470 1.00 92.25 768 THR A C 1
ATOM 6136 O O . THR A 1 768 ? 8.157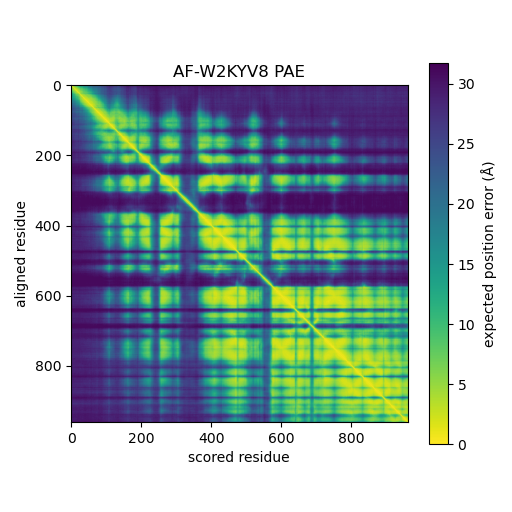 1.639 -21.268 1.00 92.25 768 THR A O 1
ATOM 6139 N N . MET A 1 769 ? 7.320 2.139 -19.248 1.00 93.44 769 MET A N 1
ATOM 6140 C CA . MET A 1 769 ? 8.531 2.808 -18.758 1.00 93.44 769 MET A CA 1
ATOM 6141 C C . MET A 1 769 ? 9.748 1.875 -18.722 1.00 93.44 769 MET A C 1
ATOM 6143 O O . MET A 1 769 ? 10.815 2.283 -19.170 1.00 93.44 769 MET A O 1
ATOM 6147 N N . ALA A 1 770 ? 9.602 0.633 -18.247 1.00 93.94 770 ALA A N 1
ATOM 6148 C CA . ALA A 1 770 ? 10.692 -0.347 -18.228 1.00 93.94 770 ALA A CA 1
ATOM 6149 C C . ALA A 1 770 ? 11.170 -0.711 -19.647 1.00 93.94 770 ALA A C 1
ATOM 6151 O O . ALA A 1 770 ? 12.368 -0.684 -19.931 1.00 93.94 770 ALA A O 1
ATOM 6152 N N . ARG A 1 771 ? 10.231 -0.981 -20.566 1.00 91.44 771 ARG A N 1
ATOM 6153 C CA . ARG A 1 771 ? 10.522 -1.286 -21.978 1.00 91.44 771 ARG A CA 1
ATOM 6154 C C . ARG A 1 771 ? 11.197 -0.114 -22.697 1.00 91.44 771 ARG A C 1
ATOM 6156 O O . ARG A 1 771 ? 12.163 -0.310 -23.432 1.00 91.44 771 ARG A O 1
ATOM 6163 N N . GLU A 1 772 ? 10.695 1.103 -22.500 1.00 91.75 772 GLU A N 1
ATOM 6164 C CA . GLU A 1 772 ? 11.282 2.303 -23.101 1.00 91.75 772 GLU A CA 1
ATOM 6165 C C . GLU A 1 772 ? 12.645 2.651 -22.483 1.00 91.75 772 GLU A C 1
ATOM 6167 O O . GLU A 1 772 ? 13.520 3.099 -23.220 1.00 91.75 772 GLU A O 1
ATOM 6172 N N . LEU A 1 773 ? 12.867 2.394 -21.184 1.00 92.56 773 LEU A N 1
ATOM 6173 C CA . LEU A 1 773 ? 14.183 2.525 -20.545 1.00 92.56 773 LEU A CA 1
ATOM 6174 C C . LEU A 1 773 ? 15.210 1.587 -21.187 1.00 92.56 773 LEU A C 1
ATOM 6176 O O . LEU A 1 773 ? 16.283 2.056 -21.561 1.00 92.56 773 LEU A O 1
ATOM 6180 N N . ARG A 1 774 ? 14.862 0.305 -21.376 1.00 91.19 774 ARG A N 1
ATOM 6181 C CA . ARG A 1 774 ? 15.709 -0.693 -22.057 1.00 91.19 774 ARG A CA 1
ATOM 6182 C C . ARG A 1 774 ? 16.062 -0.255 -23.472 1.00 91.19 774 ARG A C 1
ATOM 6184 O O . ARG A 1 774 ? 17.238 -0.115 -23.797 1.00 91.19 774 ARG A O 1
ATOM 6191 N N . SER A 1 775 ? 15.049 0.074 -24.278 1.00 89.12 775 SER A N 1
ATOM 6192 C CA . SER A 1 775 ? 15.254 0.569 -25.645 1.00 89.12 775 SER A CA 1
ATOM 6193 C C . SER A 1 775 ? 16.129 1.826 -25.687 1.00 89.12 775 SER A C 1
ATOM 6195 O O . SER A 1 775 ? 17.001 1.922 -26.546 1.00 89.12 775 SER A O 1
ATOM 6197 N N . PHE A 1 776 ? 15.917 2.787 -24.786 1.00 89.44 776 PHE A N 1
ATOM 6198 C CA . PHE A 1 776 ? 16.698 4.021 -24.766 1.00 89.44 776 PHE A CA 1
ATOM 6199 C C . PHE A 1 776 ? 18.149 3.776 -24.336 1.00 89.44 776 PHE A C 1
ATOM 6201 O O . PHE A 1 776 ? 19.068 4.242 -25.008 1.00 89.44 776 PHE A O 1
ATOM 6208 N N . MET A 1 777 ? 18.370 2.998 -23.271 1.00 88.81 777 MET A N 1
ATOM 6209 C CA . MET A 1 777 ? 19.712 2.716 -22.760 1.00 88.81 777 MET A CA 1
ATOM 6210 C C . MET A 1 777 ? 20.552 1.925 -23.768 1.00 88.81 777 MET A C 1
ATOM 6212 O O . MET A 1 777 ? 21.715 2.267 -23.981 1.00 88.81 777 MET A O 1
ATOM 6216 N N . TYR A 1 778 ? 19.964 0.937 -24.450 1.00 88.25 778 TYR A N 1
ATOM 6217 C CA . TYR A 1 778 ? 20.647 0.195 -25.514 1.00 88.25 778 TYR A CA 1
ATOM 6218 C C . TYR A 1 778 ? 20.926 1.065 -26.742 1.00 88.25 778 TYR A C 1
ATOM 6220 O O . TYR A 1 778 ? 22.017 0.978 -27.295 1.00 88.25 778 TYR A O 1
ATOM 6228 N N . SER A 1 779 ? 20.027 1.988 -27.104 1.00 86.00 779 SER A N 1
ATOM 6229 C CA . SER A 1 779 ? 20.288 2.970 -28.168 1.00 86.00 779 SER A CA 1
ATOM 6230 C C . SER A 1 779 ? 21.466 3.899 -27.818 1.00 86.00 779 SER A C 1
ATOM 6232 O O . SER A 1 779 ? 22.332 4.153 -28.656 1.00 86.00 779 SER A O 1
ATOM 6234 N N . THR A 1 780 ? 21.567 4.360 -26.562 1.00 85.31 780 THR A N 1
ATOM 6235 C CA . THR A 1 780 ? 22.713 5.149 -26.067 1.00 85.31 780 THR A CA 1
ATOM 6236 C C . THR A 1 780 ? 24.015 4.343 -26.063 1.00 85.31 780 THR A C 1
ATOM 6238 O O . THR A 1 780 ? 25.047 4.861 -26.482 1.00 85.31 780 THR A O 1
ATOM 6241 N N . ILE A 1 781 ? 23.982 3.083 -25.623 1.00 84.81 781 ILE A N 1
ATOM 6242 C CA . ILE A 1 781 ? 25.138 2.173 -25.647 1.00 84.81 781 ILE A CA 1
ATOM 6243 C C . ILE A 1 781 ? 25.610 1.940 -27.086 1.00 84.81 781 ILE A C 1
ATOM 6245 O O . ILE A 1 781 ? 26.773 2.184 -27.402 1.00 84.81 781 ILE A O 1
ATOM 6249 N N . ALA A 1 782 ? 24.700 1.555 -27.979 1.00 85.56 782 ALA A N 1
ATOM 6250 C CA . ALA A 1 782 ? 24.991 1.309 -29.384 1.00 85.56 782 ALA A CA 1
ATOM 6251 C C . ALA A 1 782 ? 25.546 2.559 -30.095 1.00 85.56 782 ALA A C 1
ATOM 6253 O O . ALA A 1 782 ? 26.466 2.449 -30.900 1.00 85.56 782 ALA A O 1
ATOM 6254 N N . THR A 1 783 ? 25.067 3.758 -29.734 1.00 84.19 783 THR A N 1
ATOM 6255 C CA . THR A 1 783 ? 25.603 5.036 -30.248 1.00 84.19 783 THR A CA 1
ATOM 6256 C C . THR A 1 783 ? 27.064 5.270 -29.840 1.00 84.19 783 THR A C 1
ATOM 6258 O O . THR A 1 783 ? 27.782 5.949 -30.565 1.00 84.19 783 THR A O 1
ATOM 6261 N N . LYS A 1 784 ? 27.527 4.716 -28.709 1.00 83.06 784 LYS A N 1
ATOM 6262 C CA . LYS A 1 784 ? 28.932 4.813 -28.270 1.00 83.06 784 LYS A CA 1
ATOM 6263 C C . LYS A 1 784 ? 29.828 3.729 -28.868 1.00 83.06 784 LYS A C 1
ATOM 6265 O O . LYS A 1 784 ? 31.006 3.979 -29.082 1.00 83.06 784 LYS A O 1
ATOM 6270 N N . LEU A 1 785 ? 29.276 2.547 -29.144 1.00 82.94 785 LEU A N 1
ATOM 6271 C CA . LEU A 1 785 ? 29.995 1.449 -29.802 1.00 82.94 785 LEU A CA 1
ATOM 6272 C C . LEU A 1 785 ? 30.203 1.696 -31.309 1.00 82.94 785 LEU A C 1
ATOM 6274 O O . LEU A 1 785 ? 31.097 1.107 -31.913 1.00 82.94 785 LEU A O 1
ATOM 6278 N N . VAL A 1 786 ? 29.392 2.563 -31.927 1.00 84.88 786 VAL A N 1
ATOM 6279 C CA . VAL A 1 786 ? 29.505 2.938 -33.343 1.00 84.88 786 VAL A CA 1
ATOM 6280 C C . VAL A 1 786 ? 30.173 4.307 -33.487 1.00 84.88 786 VAL A C 1
ATOM 6282 O O . VAL A 1 786 ? 29.640 5.328 -33.061 1.00 84.88 786 VAL A O 1
ATOM 6285 N N . ASP A 1 787 ? 31.309 4.347 -34.181 1.00 83.00 787 ASP A N 1
ATOM 6286 C CA . ASP A 1 787 ? 32.016 5.578 -34.554 1.00 83.00 787 ASP A CA 1
ATOM 6287 C C . ASP A 1 787 ? 31.279 6.323 -35.688 1.00 83.00 787 ASP A C 1
ATOM 6289 O O . ASP A 1 787 ? 31.645 6.264 -36.865 1.00 83.00 787 ASP A O 1
ATOM 6293 N N . VAL A 1 788 ? 30.181 6.996 -35.325 1.00 83.12 788 VAL A N 1
ATOM 6294 C CA . VAL A 1 788 ? 29.296 7.724 -36.253 1.00 83.12 788 VAL A CA 1
ATOM 6295 C C . VAL A 1 788 ? 30.062 8.793 -37.040 1.00 83.12 788 VAL A C 1
ATOM 6297 O O . VAL A 1 788 ? 29.861 8.934 -38.247 1.00 83.12 788 VAL A O 1
ATOM 6300 N N . HIS A 1 789 ? 30.956 9.534 -36.379 1.00 84.88 789 HIS A N 1
ATOM 6301 C CA . HIS A 1 789 ? 31.728 10.602 -37.015 1.00 84.88 789 HIS A CA 1
ATOM 6302 C C . HIS A 1 789 ? 32.784 10.047 -37.978 1.00 84.88 789 HIS A C 1
ATOM 6304 O O . HIS A 1 789 ? 32.798 10.449 -39.142 1.00 84.88 789 HIS A O 1
ATOM 6310 N N . GLY A 1 790 ? 33.588 9.068 -37.549 1.00 85.56 790 GLY A N 1
ATOM 6311 C CA . GLY A 1 790 ? 34.589 8.427 -38.403 1.00 85.56 790 GLY A CA 1
ATOM 6312 C C . GLY A 1 790 ? 33.980 7.737 -39.626 1.00 85.56 790 GLY A C 1
ATOM 6313 O O . GLY A 1 790 ? 34.564 7.788 -40.711 1.00 85.56 790 GLY A O 1
ATOM 6314 N N . LEU A 1 791 ? 32.777 7.159 -39.505 1.00 88.00 791 LEU A N 1
ATOM 6315 C CA . LEU A 1 791 ? 32.047 6.599 -40.647 1.00 88.00 791 LEU A CA 1
ATOM 6316 C C . LEU A 1 791 ? 31.597 7.684 -41.641 1.00 88.00 791 LEU A C 1
ATOM 6318 O O . LEU A 1 791 ? 31.770 7.509 -42.849 1.00 88.00 791 LEU A O 1
ATOM 6322 N N . MET A 1 792 ? 31.059 8.812 -41.161 1.00 87.12 792 MET A N 1
ATOM 6323 C CA . MET A 1 792 ? 30.682 9.929 -42.038 1.00 87.12 792 MET A CA 1
ATOM 6324 C C . MET A 1 792 ? 31.890 10.508 -42.788 1.00 87.12 792 MET A C 1
ATOM 6326 O O . MET A 1 792 ? 31.808 10.707 -44.002 1.00 87.12 792 MET A O 1
ATOM 6330 N N . ASP A 1 793 ? 33.012 10.720 -42.096 1.00 89.75 793 ASP A N 1
ATOM 6331 C CA . ASP A 1 793 ? 34.244 11.241 -42.698 1.00 89.75 793 ASP A CA 1
ATOM 6332 C C . ASP A 1 793 ? 34.846 10.252 -43.713 1.00 89.75 793 ASP A C 1
ATOM 6334 O O . ASP A 1 793 ? 35.264 10.653 -44.801 1.00 89.75 793 ASP A O 1
ATOM 6338 N N . SER A 1 794 ? 34.810 8.947 -43.414 1.00 89.81 794 SER A N 1
ATOM 6339 C CA . SER A 1 794 ? 35.280 7.890 -44.323 1.00 89.81 794 SER A CA 1
ATOM 6340 C C . SER A 1 794 ? 34.480 7.843 -45.629 1.00 89.81 794 SER A C 1
ATOM 6342 O O . SER A 1 794 ? 35.062 7.766 -46.709 1.00 89.81 794 SER A O 1
ATOM 6344 N N . VAL A 1 795 ? 33.147 7.951 -45.558 1.00 90.56 795 VAL A N 1
ATOM 6345 C CA . VAL A 1 795 ? 32.276 7.994 -46.749 1.00 90.56 795 VAL A CA 1
ATOM 6346 C C . VAL A 1 795 ? 32.467 9.294 -47.542 1.00 90.56 795 VAL A C 1
ATOM 6348 O O . VAL A 1 795 ? 32.389 9.278 -48.773 1.00 90.56 795 VAL A O 1
ATOM 6351 N N . ALA A 1 796 ? 32.742 10.414 -46.867 1.00 88.56 796 ALA A N 1
ATOM 6352 C CA . ALA A 1 796 ? 33.013 11.701 -47.508 1.00 88.56 796 ALA A CA 1
ATOM 6353 C C . ALA A 1 796 ? 34.386 11.760 -48.207 1.00 88.56 796 ALA A C 1
ATOM 6355 O O . ALA A 1 796 ? 34.540 12.499 -49.181 1.00 88.56 796 ALA A O 1
ATOM 6356 N N . ALA A 1 797 ? 35.368 10.980 -47.741 1.00 89.50 797 ALA A N 1
ATOM 6357 C CA . ALA A 1 797 ? 36.696 10.880 -48.348 1.00 89.50 797 ALA A CA 1
ATOM 6358 C C . ALA A 1 797 ? 36.712 10.092 -49.675 1.00 89.50 79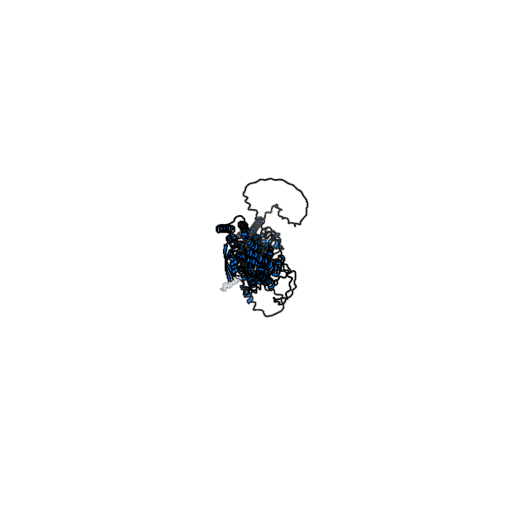7 ALA A C 1
ATOM 6360 O O . ALA A 1 797 ? 37.616 10.287 -50.492 1.00 89.50 797 ALA A O 1
ATOM 6361 N N . VAL A 1 798 ? 35.724 9.222 -49.916 1.00 88.94 798 VAL A N 1
ATOM 6362 C CA . VAL A 1 798 ? 35.609 8.445 -51.161 1.00 88.94 798 VAL A CA 1
ATOM 6363 C C . VAL A 1 798 ? 35.134 9.343 -52.318 1.00 88.94 798 VAL A C 1
ATOM 6365 O O . VAL A 1 798 ? 34.099 10.005 -52.204 1.00 88.94 798 VAL A O 1
ATOM 6368 N N . PRO A 1 799 ? 35.826 9.367 -53.474 1.00 86.31 799 PRO A N 1
ATOM 6369 C CA . PRO A 1 799 ? 35.333 10.054 -54.662 1.00 86.31 799 PRO A CA 1
ATOM 6370 C C . PRO A 1 799 ? 34.209 9.242 -55.327 1.00 86.31 799 PRO A C 1
ATOM 6372 O O . PRO A 1 799 ? 34.446 8.174 -55.880 1.00 86.31 799 PRO A O 1
ATOM 6375 N N . TRP A 1 800 ? 32.982 9.769 -55.326 1.00 89.00 800 TRP A N 1
ATOM 6376 C CA . TRP A 1 800 ? 31.795 9.117 -55.919 1.00 89.00 800 TRP A CA 1
ATOM 6377 C C . TRP A 1 800 ? 31.511 9.517 -57.389 1.00 89.00 800 TRP A C 1
ATOM 6379 O O . TRP A 1 800 ? 30.507 9.110 -57.988 1.00 89.00 800 TRP A O 1
ATOM 6389 N N . ASP A 1 801 ? 32.399 10.316 -57.985 1.00 85.06 801 ASP A N 1
ATOM 6390 C CA . ASP A 1 801 ? 32.419 10.676 -59.409 1.00 85.06 801 ASP A CA 1
ATOM 6391 C C . ASP A 1 801 ? 33.489 9.831 -60.122 1.00 85.06 801 ASP A C 1
ATOM 6393 O O . ASP A 1 801 ? 34.633 10.254 -60.288 1.00 85.06 801 ASP A O 1
ATOM 6397 N N . ILE A 1 802 ? 33.140 8.576 -60.440 1.00 86.19 802 ILE A N 1
ATOM 6398 C CA . ILE A 1 802 ? 34.070 7.574 -60.981 1.00 86.19 802 ILE A CA 1
ATOM 6399 C C . ILE A 1 802 ? 33.702 7.184 -62.421 1.00 86.19 802 ILE A C 1
ATOM 6401 O O . ILE A 1 802 ? 32.535 6.906 -62.706 1.00 86.19 802 ILE A O 1
ATOM 6405 N N . PRO A 1 803 ? 34.678 7.110 -63.348 1.00 78.88 803 PRO A N 1
ATOM 6406 C CA . PRO A 1 803 ? 34.412 6.752 -64.743 1.00 78.88 803 PRO A CA 1
ATOM 6407 C C . PRO A 1 803 ? 34.153 5.249 -64.941 1.00 78.88 803 PRO A C 1
ATOM 6409 O O . PRO A 1 803 ? 33.448 4.863 -65.872 1.00 78.88 803 PRO A O 1
ATOM 6412 N N . TYR A 1 804 ? 34.701 4.405 -64.062 1.00 80.75 804 TYR A N 1
ATOM 6413 C CA . TYR A 1 804 ? 34.571 2.948 -64.083 1.00 80.75 804 TYR A CA 1
ATOM 6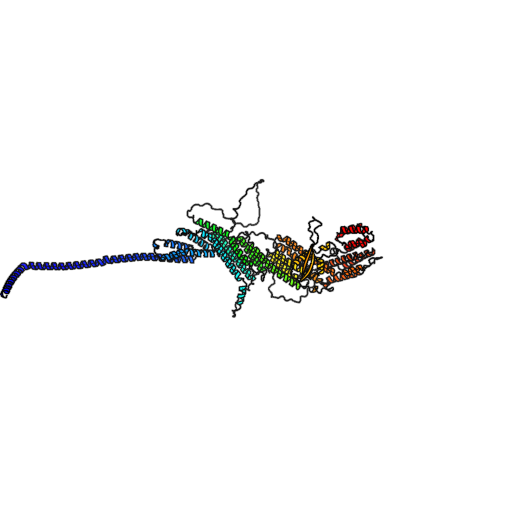414 C C . TYR A 1 804 ? 34.348 2.438 -62.657 1.00 80.75 804 TYR A C 1
ATOM 6416 O O . TYR A 1 804 ? 34.883 3.011 -61.709 1.00 80.75 804 TYR A O 1
ATOM 6424 N N . ILE A 1 805 ? 33.557 1.375 -62.511 1.00 82.38 805 ILE A N 1
ATOM 6425 C CA . ILE A 1 805 ? 33.338 0.695 -61.229 1.00 82.38 805 ILE A CA 1
ATOM 6426 C C . ILE A 1 805 ? 34.469 -0.312 -60.964 1.00 82.38 805 ILE A C 1
ATOM 6428 O O . ILE A 1 805 ? 34.985 -0.919 -61.901 1.00 82.38 805 ILE A O 1
ATOM 6432 N N . SER A 1 806 ? 34.856 -0.463 -59.696 1.00 78.38 806 SER A N 1
ATOM 6433 C CA . SER A 1 806 ? 35.769 -1.514 -59.231 1.00 78.38 806 SER A CA 1
ATOM 6434 C C . SER A 1 806 ? 35.005 -2.817 -58.979 1.00 78.38 806 SER A C 1
ATOM 6436 O O . SER A 1 806 ? 33.860 -2.780 -58.534 1.00 78.38 806 SER A O 1
ATOM 6438 N N . ASP A 1 807 ? 35.655 -3.966 -59.169 1.00 79.75 807 ASP A N 1
ATOM 6439 C CA . ASP A 1 807 ? 35.111 -5.276 -58.771 1.00 79.75 807 ASP A CA 1
ATOM 6440 C C . ASP A 1 807 ? 35.124 -5.488 -57.236 1.00 79.75 807 ASP A C 1
ATOM 6442 O O . ASP A 1 807 ? 34.671 -6.520 -56.739 1.00 79.75 807 ASP A O 1
ATOM 6446 N N . GLN A 1 808 ? 35.663 -4.529 -56.473 1.00 82.75 808 GLN A N 1
ATOM 6447 C CA . GLN A 1 808 ? 35.819 -4.578 -55.017 1.00 82.75 808 GLN A CA 1
ATOM 6448 C C . GLN A 1 808 ? 35.117 -3.397 -54.329 1.00 82.75 808 GLN A C 1
ATOM 6450 O O . GLN A 1 808 ? 35.038 -2.299 -54.880 1.00 82.75 808 GLN A O 1
ATOM 6455 N N . HIS A 1 809 ? 34.625 -3.644 -53.112 1.00 87.62 809 HIS A N 1
ATOM 6456 C CA . HIS A 1 809 ? 34.068 -2.631 -52.210 1.00 87.62 809 HIS A CA 1
ATOM 6457 C C . HIS A 1 809 ? 35.176 -1.762 -51.592 1.00 87.62 809 HIS A C 1
ATOM 6459 O O . HIS A 1 809 ? 36.352 -2.128 -51.614 1.00 87.62 809 HIS A O 1
ATOM 6465 N N . ASN A 1 810 ? 34.805 -0.617 -51.023 1.00 90.19 810 ASN A N 1
ATOM 6466 C CA . ASN A 1 810 ? 35.756 0.316 -50.417 1.00 90.19 810 ASN A CA 1
ATOM 6467 C C . ASN A 1 810 ? 36.315 -0.181 -49.066 1.00 90.19 810 ASN A C 1
ATOM 6469 O O . ASN A 1 810 ? 35.595 -0.767 -48.256 1.00 90.19 810 ASN A O 1
ATOM 6473 N N . GLU A 1 811 ? 37.582 0.137 -48.772 1.00 87.38 811 GLU A N 1
ATOM 6474 C CA . GLU A 1 811 ? 38.306 -0.343 -47.575 1.00 87.38 811 GLU A CA 1
ATOM 6475 C C . GLU A 1 811 ? 37.643 0.045 -46.238 1.00 87.38 811 GLU A C 1
ATOM 6477 O O . GLU A 1 811 ? 37.729 -0.709 -45.267 1.00 87.38 811 GLU A O 1
ATOM 6482 N N . TYR A 1 812 ? 36.914 1.169 -46.175 1.00 91.44 812 TYR A N 1
ATOM 6483 C CA . TYR A 1 812 ? 36.210 1.578 -44.950 1.00 91.44 812 TYR A CA 1
ATOM 6484 C C . TYR A 1 812 ? 35.145 0.559 -44.506 1.00 91.44 812 TYR A C 1
ATOM 6486 O O . TYR A 1 812 ? 34.883 0.442 -43.310 1.00 91.44 812 TYR A O 1
ATOM 6494 N N . ILE A 1 813 ? 34.573 -0.222 -45.433 1.00 90.62 813 ILE A N 1
ATOM 6495 C CA . ILE A 1 813 ? 33.631 -1.304 -45.111 1.00 90.62 813 ILE A CA 1
ATOM 6496 C C . ILE A 1 813 ? 34.343 -2.445 -44.376 1.00 90.62 813 ILE A C 1
ATOM 6498 O O . ILE A 1 813 ? 33.788 -2.989 -43.424 1.00 90.62 813 ILE A O 1
ATOM 6502 N N . VAL A 1 814 ? 35.586 -2.767 -44.753 1.00 89.19 814 VAL A N 1
ATOM 6503 C CA . VAL A 1 814 ? 36.396 -3.796 -44.078 1.00 89.19 814 VAL A CA 1
ATOM 6504 C C . VAL A 1 814 ? 36.684 -3.374 -42.637 1.00 89.19 814 VAL A C 1
ATOM 6506 O O . VAL A 1 814 ? 36.438 -4.144 -41.710 1.00 89.19 814 VAL A O 1
ATOM 6509 N N . HIS A 1 815 ? 37.121 -2.128 -42.435 1.00 88.75 815 HIS A N 1
ATOM 6510 C CA . HIS A 1 815 ? 37.367 -1.577 -41.099 1.00 88.75 815 HIS A CA 1
ATOM 6511 C C . HIS A 1 815 ? 36.091 -1.475 -40.247 1.00 88.75 815 HIS A C 1
ATOM 6513 O O . HIS A 1 815 ? 36.132 -1.754 -39.050 1.00 88.75 815 HIS A O 1
ATOM 6519 N N . LEU A 1 816 ? 34.951 -1.118 -40.849 1.00 89.75 816 LEU A N 1
ATOM 6520 C CA . LEU A 1 816 ? 33.660 -1.060 -40.161 1.00 89.75 816 LEU A CA 1
ATOM 6521 C C . LEU A 1 816 ? 33.199 -2.451 -39.704 1.00 89.75 816 LEU A C 1
ATOM 6523 O O . LEU A 1 816 ? 32.833 -2.615 -38.542 1.00 89.75 816 LEU A O 1
ATOM 6527 N N . VAL A 1 817 ? 33.258 -3.458 -40.583 1.00 90.06 817 VAL A N 1
ATOM 6528 C CA . VAL A 1 817 ? 32.914 -4.850 -40.244 1.00 90.06 817 VAL A CA 1
ATOM 6529 C C . VAL A 1 817 ? 33.867 -5.399 -39.178 1.00 90.06 817 VAL A C 1
ATOM 6531 O O . VAL A 1 817 ? 33.403 -6.043 -38.240 1.00 90.06 817 VAL A O 1
ATOM 6534 N N . GLN A 1 818 ? 35.166 -5.085 -39.249 1.00 89.31 818 GLN A N 1
ATOM 6535 C CA . GLN A 1 818 ? 36.128 -5.452 -38.207 1.00 89.31 818 GLN A CA 1
ATOM 6536 C C . GLN A 1 818 ? 35.746 -4.852 -36.842 1.00 89.31 818 GLN A C 1
ATOM 6538 O O . GLN A 1 818 ? 35.593 -5.612 -35.888 1.00 89.31 818 GLN A O 1
ATOM 6543 N N . LYS A 1 819 ? 35.504 -3.532 -36.752 1.00 86.31 819 LYS A N 1
ATOM 6544 C CA . LYS A 1 819 ? 35.056 -2.880 -35.502 1.00 86.31 819 LYS A CA 1
ATOM 6545 C C . LYS A 1 819 ? 33.752 -3.489 -34.963 1.00 86.31 819 LYS A C 1
ATOM 6547 O O . LYS A 1 819 ? 33.600 -3.658 -33.757 1.00 86.31 819 LYS A O 1
ATOM 6552 N N . CYS A 1 820 ? 32.816 -3.859 -35.842 1.00 88.19 820 CYS A N 1
ATOM 6553 C CA . CYS A 1 820 ? 31.576 -4.535 -35.443 1.00 88.19 820 CYS A CA 1
ATOM 6554 C C . CYS A 1 820 ? 31.840 -5.935 -34.864 1.00 88.19 820 CYS A C 1
ATOM 6556 O O . CYS A 1 820 ? 31.216 -6.314 -33.875 1.00 88.19 820 CYS A O 1
ATOM 6558 N N . GLY A 1 821 ? 32.781 -6.686 -35.446 1.00 86.31 821 GLY A N 1
ATOM 6559 C CA . GLY A 1 821 ? 33.220 -7.985 -34.934 1.00 86.31 821 GLY A CA 1
ATOM 6560 C C . GLY A 1 821 ? 33.951 -7.878 -33.594 1.00 86.31 821 GLY A C 1
ATOM 6561 O O . GLY A 1 821 ? 33.723 -8.700 -32.712 1.00 86.31 821 GLY A O 1
ATOM 6562 N N . GLU A 1 822 ? 34.769 -6.841 -33.407 1.00 85.31 822 GLU A N 1
ATOM 6563 C CA . GLU A 1 822 ? 35.442 -6.533 -32.137 1.00 85.31 822 GLU A CA 1
ATOM 6564 C C . GLU A 1 822 ? 34.429 -6.167 -31.038 1.00 85.31 822 GLU A C 1
ATOM 6566 O O . GLU A 1 822 ? 34.500 -6.712 -29.938 1.00 85.31 822 GLU A O 1
ATOM 6571 N N . ALA A 1 823 ? 33.429 -5.334 -31.342 1.00 83.44 823 ALA A N 1
ATOM 6572 C CA . ALA A 1 823 ? 32.372 -4.969 -30.396 1.00 83.44 823 ALA A CA 1
ATOM 6573 C C . ALA A 1 823 ? 31.445 -6.150 -30.037 1.00 83.44 823 ALA A C 1
ATOM 6575 O O . ALA A 1 823 ? 31.108 -6.336 -28.867 1.00 83.44 823 ALA A O 1
ATOM 6576 N N . TRP A 1 824 ? 31.067 -6.986 -31.012 1.00 85.00 824 TRP A N 1
ATOM 6577 C CA . TRP A 1 824 ? 30.287 -8.209 -30.770 1.00 85.00 824 TRP A CA 1
ATOM 6578 C C . TRP A 1 824 ? 31.094 -9.268 -30.007 1.00 85.00 824 TRP A C 1
ATOM 6580 O O . TRP A 1 824 ? 30.584 -9.883 -29.072 1.00 85.00 824 TRP A O 1
ATOM 6590 N N . GLY A 1 825 ? 32.379 -9.429 -30.334 1.00 80.50 825 GLY A N 1
ATOM 6591 C CA . GLY A 1 825 ? 33.310 -10.249 -29.560 1.00 80.50 825 GLY A CA 1
ATOM 6592 C C . GLY A 1 825 ? 33.447 -9.746 -28.122 1.00 80.50 825 GLY A C 1
ATOM 6593 O O . GLY A 1 825 ? 33.411 -10.544 -27.193 1.00 80.50 825 GLY A O 1
ATOM 6594 N N . GLY A 1 826 ? 33.498 -8.428 -27.917 1.00 76.38 826 GLY A N 1
ATOM 6595 C CA . GLY A 1 826 ? 33.440 -7.795 -26.599 1.00 76.38 826 GLY A CA 1
ATOM 6596 C C . GLY A 1 826 ? 32.159 -8.136 -25.829 1.00 76.38 826 GLY A C 1
ATOM 6597 O O . GLY A 1 826 ? 32.242 -8.610 -24.698 1.00 76.38 826 GLY A O 1
ATOM 6598 N N . LEU A 1 827 ? 30.988 -8.005 -26.467 1.00 76.44 827 LEU A N 1
ATOM 6599 C CA . LEU A 1 827 ? 29.679 -8.418 -25.927 1.00 76.44 827 LEU A CA 1
ATOM 6600 C C . LEU A 1 827 ? 29.601 -9.912 -25.556 1.00 76.44 827 LEU A C 1
ATOM 6602 O O . LEU A 1 827 ? 28.757 -10.288 -24.745 1.00 76.44 827 LEU A O 1
ATOM 6606 N N . GLN A 1 828 ? 30.445 -10.771 -26.132 1.00 74.25 828 GLN A N 1
ATOM 6607 C CA . GLN A 1 828 ? 30.533 -12.190 -25.773 1.00 74.25 828 GLN A CA 1
ATOM 6608 C C . GLN A 1 828 ? 31.572 -12.457 -24.672 1.00 74.25 828 GLN A C 1
ATOM 6610 O O . GLN A 1 828 ? 31.276 -13.168 -23.715 1.00 74.25 828 GLN A O 1
ATOM 6615 N N . ILE A 1 829 ? 32.773 -11.882 -24.792 1.00 67.69 829 ILE A N 1
ATOM 6616 C CA . ILE A 1 829 ? 33.949 -12.200 -23.965 1.00 67.69 829 ILE A CA 1
ATOM 6617 C C . ILE A 1 829 ? 33.930 -11.461 -22.622 1.00 67.69 829 ILE A C 1
ATOM 6619 O O . ILE A 1 829 ? 34.239 -12.063 -21.599 1.00 67.69 829 ILE A O 1
ATOM 6623 N N . LEU A 1 830 ? 33.554 -10.176 -22.597 1.00 61.91 830 LEU A N 1
ATOM 6624 C CA . LEU A 1 830 ? 33.467 -9.386 -21.356 1.00 61.91 830 LEU A CA 1
ATOM 6625 C C . LEU A 1 830 ? 32.190 -9.683 -20.553 1.00 61.91 830 LEU A C 1
ATOM 6627 O O . LEU A 1 830 ? 32.059 -9.226 -19.419 1.00 61.91 830 LEU A O 1
ATOM 6631 N N . ALA A 1 831 ? 31.238 -10.414 -21.141 1.00 58.19 831 ALA A N 1
ATOM 6632 C CA . ALA A 1 831 ? 29.959 -10.710 -20.510 1.00 58.19 831 ALA A CA 1
ATOM 6633 C C . ALA A 1 831 ? 29.967 -12.002 -19.677 1.00 58.19 831 ALA A C 1
ATOM 6635 O O . ALA A 1 831 ? 29.302 -12.020 -18.648 1.00 58.19 831 ALA A O 1
ATOM 6636 N N . ASP A 1 832 ? 30.648 -13.071 -20.110 1.00 59.44 832 ASP A N 1
ATOM 6637 C CA . ASP A 1 832 ? 30.709 -14.391 -19.433 1.00 59.44 832 ASP A CA 1
ATOM 6638 C C . ASP A 1 832 ? 29.357 -14.858 -18.823 1.00 59.44 832 ASP A C 1
ATOM 6640 O O . ASP A 1 832 ? 29.236 -15.178 -17.644 1.00 59.44 832 ASP A O 1
ATOM 6644 N N . GLY A 1 833 ? 28.274 -14.782 -19.613 1.00 62.09 833 GLY A N 1
ATOM 6645 C CA . GLY A 1 833 ? 26.901 -15.140 -19.196 1.00 62.09 833 GLY A CA 1
ATOM 6646 C C . GLY A 1 833 ? 26.143 -14.100 -18.342 1.00 62.09 833 GLY A C 1
ATOM 6647 O O . GLY A 1 833 ? 24.961 -14.286 -18.026 1.00 62.09 833 GLY A O 1
ATOM 6648 N N . SER A 1 834 ? 26.780 -12.979 -17.992 1.00 68.56 834 SER A N 1
ATOM 6649 C CA . SER A 1 834 ? 26.197 -11.900 -17.176 1.00 68.56 834 SER A CA 1
ATOM 6650 C C . SER A 1 834 ? 25.145 -11.067 -17.917 1.00 68.56 834 SER A C 1
ATOM 6652 O O . SER A 1 834 ? 24.222 -10.556 -17.283 1.00 68.56 834 SER A O 1
ATOM 6654 N N . ILE A 1 835 ? 25.252 -10.952 -19.247 1.00 77.00 835 ILE A N 1
ATOM 6655 C CA . ILE A 1 835 ? 24.269 -10.289 -20.121 1.00 77.00 835 ILE A CA 1
ATOM 6656 C C . ILE A 1 835 ? 23.474 -11.374 -20.881 1.00 77.00 835 ILE A C 1
ATOM 6658 O O . ILE A 1 835 ? 24.106 -12.182 -21.565 1.00 77.00 835 ILE A O 1
ATOM 6662 N N . PRO A 1 836 ? 22.126 -11.409 -20.814 1.00 77.94 836 PRO A N 1
ATOM 6663 C CA . PRO A 1 836 ? 21.308 -12.367 -21.574 1.00 77.94 836 PRO A CA 1
ATOM 6664 C C . PRO A 1 836 ? 21.518 -12.290 -23.097 1.00 77.94 836 PRO A C 1
ATOM 6666 O O . PRO A 1 836 ? 21.854 -11.224 -23.620 1.00 77.94 836 PRO A O 1
ATOM 6669 N N . MET A 1 837 ? 21.277 -13.386 -23.830 1.00 78.19 837 MET A N 1
ATOM 6670 C CA . MET A 1 837 ? 21.243 -13.373 -25.306 1.00 78.19 837 MET A CA 1
ATOM 6671 C C . MET A 1 837 ? 20.313 -12.284 -25.853 1.00 78.19 837 MET A C 1
ATOM 6673 O O . MET A 1 837 ? 20.783 -11.448 -26.615 1.00 78.19 837 MET A O 1
ATOM 6677 N N . ASP A 1 838 ? 19.057 -12.203 -25.401 1.00 79.31 838 ASP A N 1
ATOM 6678 C CA . ASP A 1 838 ? 18.086 -11.187 -25.845 1.00 79.31 838 ASP A CA 1
ATOM 6679 C C . ASP A 1 838 ? 18.616 -9.751 -25.737 1.00 79.31 838 ASP A C 1
ATOM 6681 O O . ASP A 1 838 ? 18.406 -8.925 -26.621 1.00 79.31 838 ASP A O 1
ATOM 6685 N N . ALA A 1 839 ? 19.318 -9.442 -24.644 1.00 83.56 839 ALA A N 1
ATOM 6686 C CA . ALA A 1 839 ? 19.922 -8.131 -24.430 1.00 83.56 839 ALA A CA 1
ATOM 6687 C C . ALA A 1 839 ? 21.067 -7.871 -25.421 1.00 83.56 839 ALA A C 1
ATOM 6689 O O . ALA A 1 839 ? 21.187 -6.769 -25.956 1.00 83.56 839 ALA A O 1
ATOM 6690 N N . ARG A 1 840 ? 21.891 -8.888 -25.707 1.00 82.75 840 ARG A N 1
ATOM 6691 C CA . ARG A 1 840 ? 22.954 -8.809 -26.722 1.00 82.75 840 ARG A CA 1
ATOM 6692 C C . ARG A 1 840 ? 22.374 -8.661 -28.130 1.00 82.75 840 ARG A C 1
ATOM 6694 O O . ARG A 1 840 ? 22.875 -7.837 -28.890 1.00 82.75 840 ARG A O 1
ATOM 6701 N N . GLU A 1 841 ? 21.316 -9.396 -28.466 1.00 83.88 841 GLU A N 1
ATOM 6702 C CA . GLU A 1 841 ? 20.619 -9.285 -29.752 1.00 83.88 841 GLU A CA 1
ATOM 6703 C C . GLU A 1 841 ? 19.960 -7.911 -29.941 1.00 83.88 841 GLU A C 1
ATOM 6705 O O . GLU A 1 841 ? 20.108 -7.321 -31.011 1.00 83.88 841 GLU A O 1
ATOM 6710 N N . ASP A 1 842 ? 19.319 -7.353 -28.909 1.00 85.19 842 ASP A N 1
ATOM 6711 C CA . ASP A 1 842 ? 18.747 -6.000 -28.952 1.00 85.19 842 ASP A CA 1
ATOM 6712 C C . ASP A 1 842 ? 19.830 -4.913 -29.103 1.00 85.19 842 ASP A C 1
ATOM 6714 O O . ASP A 1 842 ? 19.667 -3.981 -29.896 1.00 85.19 842 ASP A O 1
ATOM 6718 N N . ILE A 1 843 ? 20.958 -5.027 -28.385 1.00 86.62 843 ILE A N 1
ATOM 6719 C CA . ILE A 1 843 ? 22.099 -4.104 -28.534 1.00 86.62 843 ILE A CA 1
ATOM 6720 C C . ILE A 1 843 ? 22.684 -4.207 -29.951 1.00 86.62 843 ILE A C 1
ATOM 6722 O O . ILE A 1 843 ? 22.929 -3.180 -30.586 1.00 86.62 843 ILE A O 1
ATOM 6726 N N . TRP A 1 844 ? 22.857 -5.422 -30.482 1.00 87.75 844 TRP A N 1
ATOM 6727 C CA . TRP A 1 844 ? 23.315 -5.650 -31.857 1.00 87.75 844 TRP A CA 1
ATOM 6728 C C . TRP A 1 844 ? 22.346 -5.059 -32.889 1.00 87.75 844 TRP A C 1
ATOM 6730 O O . TRP A 1 844 ? 22.779 -4.388 -33.827 1.00 87.75 844 TRP A O 1
ATOM 6740 N N . ALA A 1 845 ? 21.037 -5.231 -32.695 1.00 87.19 845 ALA A N 1
ATOM 6741 C CA . ALA A 1 845 ? 20.017 -4.660 -33.565 1.00 87.19 845 ALA A CA 1
ATOM 6742 C C . ALA A 1 845 ? 20.049 -3.120 -33.566 1.00 87.19 845 ALA A C 1
ATOM 6744 O O . ALA A 1 845 ? 20.019 -2.522 -34.644 1.00 87.19 845 ALA A O 1
ATOM 6745 N N . GLU A 1 846 ? 20.185 -2.463 -32.404 1.00 86.56 846 GLU A N 1
ATOM 6746 C CA . GLU A 1 846 ? 20.367 -1.002 -32.333 1.00 86.56 846 GLU A CA 1
ATOM 6747 C C . GLU A 1 846 ? 21.696 -0.549 -32.966 1.00 86.56 846 GLU A C 1
ATOM 6749 O O . GLU A 1 846 ? 21.713 0.460 -33.672 1.00 86.56 846 GLU A O 1
ATOM 6754 N N . MET A 1 847 ? 22.801 -1.288 -32.794 1.00 88.00 847 MET A N 1
ATOM 6755 C CA . MET A 1 847 ? 24.080 -0.972 -33.453 1.00 88.00 847 MET A CA 1
ATOM 6756 C C . MET A 1 847 ? 23.957 -1.016 -34.978 1.00 88.00 847 MET A C 1
ATOM 6758 O O . MET A 1 847 ? 24.313 -0.052 -35.659 1.00 88.00 847 MET A O 1
ATOM 6762 N N . VAL A 1 848 ? 23.403 -2.102 -35.524 1.00 89.06 848 VAL A N 1
ATOM 6763 C CA . VAL A 1 848 ? 23.163 -2.250 -36.967 1.00 89.06 848 VAL A CA 1
ATOM 6764 C C . VAL A 1 848 ? 22.208 -1.162 -37.471 1.00 89.06 848 VAL A C 1
ATOM 6766 O O . VAL A 1 848 ? 22.441 -0.592 -38.538 1.00 89.06 848 VAL A O 1
ATOM 6769 N N . GLN A 1 849 ? 21.174 -0.817 -36.698 1.00 87.56 849 GLN A N 1
ATOM 6770 C CA . GLN A 1 849 ? 20.246 0.267 -37.021 1.00 87.56 849 GLN A CA 1
ATOM 6771 C C . GLN A 1 849 ? 20.969 1.620 -37.138 1.00 87.56 849 GLN A C 1
ATOM 6773 O O . GLN A 1 849 ? 20.803 2.316 -38.142 1.00 87.56 849 GLN A O 1
ATOM 6778 N N . ILE A 1 850 ? 21.823 1.964 -36.169 1.00 87.25 850 ILE A N 1
ATOM 6779 C CA . ILE A 1 850 ? 22.612 3.208 -36.164 1.00 87.25 850 ILE A CA 1
ATOM 6780 C C . ILE A 1 850 ? 23.604 3.247 -37.332 1.00 87.25 850 ILE A C 1
ATOM 6782 O O . ILE A 1 850 ? 23.745 4.291 -37.973 1.00 87.25 850 ILE A O 1
ATOM 6786 N N . ILE A 1 851 ? 24.254 2.126 -37.657 1.00 89.44 851 ILE A N 1
ATOM 6787 C CA . ILE A 1 851 ? 25.155 2.021 -38.815 1.00 89.44 851 ILE A CA 1
ATOM 6788 C C . ILE A 1 851 ? 24.389 2.280 -40.119 1.00 89.44 851 ILE A C 1
ATOM 6790 O O . ILE A 1 851 ? 24.831 3.091 -40.932 1.00 89.44 851 ILE A O 1
ATOM 6794 N N . MET A 1 852 ? 23.228 1.647 -40.314 1.00 89.31 852 MET A N 1
ATOM 6795 C CA . MET A 1 852 ? 22.409 1.812 -41.524 1.00 89.31 852 MET A CA 1
ATOM 6796 C C . MET A 1 852 ? 21.868 3.243 -41.667 1.00 89.31 852 MET A C 1
ATOM 6798 O O . MET A 1 852 ? 21.910 3.809 -42.763 1.00 89.31 852 MET A O 1
ATOM 6802 N N . ASP A 1 853 ? 21.422 3.863 -40.570 1.00 87.19 853 ASP A N 1
ATOM 6803 C CA . ASP A 1 853 ? 20.978 5.262 -40.561 1.00 87.19 853 ASP A CA 1
ATOM 6804 C C . ASP A 1 853 ? 22.132 6.239 -40.852 1.00 87.19 853 ASP A C 1
ATOM 6806 O O . ASP A 1 853 ? 21.973 7.158 -41.661 1.00 87.19 853 ASP A O 1
ATOM 6810 N N . THR A 1 854 ? 23.309 6.014 -40.257 1.00 88.75 854 THR A N 1
ATOM 6811 C CA . THR A 1 854 ? 24.517 6.827 -40.486 1.00 88.75 854 THR A CA 1
ATOM 6812 C C . THR A 1 854 ? 25.007 6.701 -41.927 1.00 88.75 854 THR A C 1
ATOM 6814 O O . THR A 1 854 ? 25.305 7.710 -42.568 1.00 88.75 854 THR A O 1
ATOM 6817 N N . LEU A 1 855 ? 25.035 5.482 -42.473 1.00 90.50 855 LEU A N 1
ATOM 6818 C CA . LEU A 1 855 ? 25.436 5.212 -43.852 1.00 90.50 855 LEU A CA 1
ATOM 6819 C C . LEU A 1 855 ? 24.490 5.893 -44.850 1.00 90.50 855 LEU A C 1
ATOM 6821 O O . LEU A 1 855 ? 24.944 6.549 -45.788 1.00 90.50 855 LEU A O 1
ATOM 6825 N N . LEU A 1 856 ? 23.175 5.815 -44.618 1.00 90.56 856 LEU A N 1
ATOM 6826 C CA . LEU A 1 856 ? 22.191 6.539 -45.421 1.00 90.56 856 LEU A CA 1
ATOM 6827 C C . LEU A 1 856 ? 22.367 8.058 -45.314 1.00 90.56 856 LEU A C 1
ATOM 6829 O O . LEU A 1 856 ? 22.300 8.757 -46.328 1.00 90.56 856 LEU A O 1
ATOM 6833 N N . GLN A 1 857 ? 22.584 8.588 -44.107 1.00 88.56 857 GLN A N 1
ATOM 6834 C CA . GLN A 1 857 ? 22.834 10.012 -43.911 1.00 88.56 857 GLN A CA 1
ATOM 6835 C C . GLN A 1 857 ? 24.072 10.453 -44.703 1.00 88.56 857 GLN A C 1
ATOM 6837 O O . GLN A 1 857 ? 23.976 11.413 -45.473 1.00 88.56 857 GLN A O 1
ATOM 6842 N N . ALA A 1 858 ? 25.180 9.716 -44.605 1.00 89.38 858 ALA A N 1
ATOM 6843 C CA . ALA A 1 858 ? 26.407 9.976 -45.347 1.00 89.38 858 ALA A CA 1
ATOM 6844 C C . ALA A 1 858 ? 26.180 9.925 -46.871 1.00 89.38 858 ALA A C 1
ATOM 6846 O O . ALA A 1 858 ? 26.412 10.929 -47.550 1.00 89.38 858 ALA A O 1
ATOM 6847 N N . PHE A 1 859 ? 25.607 8.839 -47.406 1.00 90.88 859 PHE A N 1
ATOM 6848 C CA . PHE A 1 859 ? 25.265 8.722 -48.832 1.00 90.88 859 PHE A CA 1
ATOM 6849 C C . PHE A 1 859 ? 24.313 9.826 -49.316 1.00 90.88 859 PHE A C 1
ATOM 6851 O O . PHE A 1 859 ? 24.461 10.316 -50.435 1.00 90.88 859 PHE A O 1
ATOM 6858 N N . SER A 1 860 ? 23.372 10.289 -48.483 1.00 88.88 860 SER A N 1
ATOM 6859 C CA . SER A 1 860 ? 22.498 11.414 -48.840 1.00 88.88 860 SER A CA 1
ATOM 6860 C C . SER A 1 860 ? 23.271 12.725 -49.025 1.00 88.88 860 SER A C 1
ATOM 6862 O O . SER A 1 860 ? 22.886 13.548 -49.854 1.00 88.88 860 SER A O 1
ATOM 6864 N N . THR A 1 861 ? 24.369 12.930 -48.290 1.00 88.31 861 THR A N 1
ATOM 6865 C CA . THR A 1 861 ? 25.176 14.159 -48.374 1.00 88.31 861 THR A CA 1
ATOM 6866 C C . THR A 1 861 ? 26.162 14.183 -49.544 1.00 88.31 861 THR A C 1
ATOM 6868 O O . THR A 1 861 ? 26.622 15.266 -49.912 1.00 88.31 861 THR A O 1
ATOM 6871 N N . VAL A 1 862 ? 26.435 13.036 -50.178 1.00 88.25 862 VAL A N 1
ATOM 6872 C CA . VAL A 1 862 ? 27.366 12.928 -51.312 1.00 88.25 862 VAL A CA 1
ATOM 6873 C C . VAL A 1 862 ? 26.904 13.801 -52.493 1.00 88.25 862 VAL A C 1
ATOM 6875 O O . VAL A 1 862 ? 25.796 13.613 -53.008 1.00 88.25 862 VAL A O 1
ATOM 6878 N N . PRO A 1 863 ? 27.730 14.751 -52.975 1.00 83.31 863 PRO A N 1
ATOM 6879 C CA . PRO A 1 863 ? 27.365 15.611 -54.092 1.00 83.31 863 PRO A CA 1
ATOM 6880 C C . PRO A 1 863 ? 27.441 14.856 -55.427 1.00 83.31 863 PRO A C 1
ATOM 6882 O O . PRO A 1 863 ? 28.492 14.345 -55.797 1.00 83.31 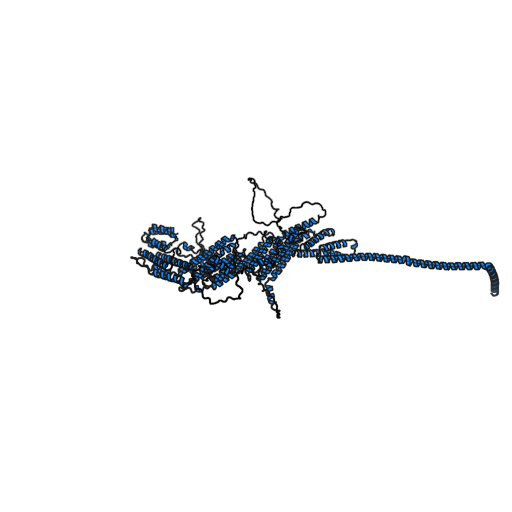863 PRO A O 1
ATOM 6885 N N . LYS A 1 864 ? 26.332 14.855 -56.180 1.00 80.94 864 LYS A N 1
ATOM 6886 C CA . LYS A 1 864 ? 26.230 14.358 -57.572 1.00 80.94 864 LYS A CA 1
ATOM 6887 C C . LYS A 1 864 ? 26.931 13.002 -57.850 1.00 80.94 864 LYS A C 1
ATOM 6889 O O . LYS A 1 864 ? 27.774 12.936 -58.744 1.00 80.94 864 LYS A O 1
ATOM 6894 N N . PRO A 1 865 ? 26.576 11.903 -57.159 1.00 85.62 865 PRO A N 1
ATOM 6895 C CA . PRO A 1 865 ? 27.181 10.602 -57.430 1.00 85.62 865 PRO A CA 1
ATOM 6896 C C . PRO A 1 865 ? 26.841 10.121 -58.850 1.00 85.62 865 PRO A C 1
ATOM 6898 O O . PRO A 1 865 ? 25.673 10.150 -59.269 1.00 85.62 865 PRO A O 1
ATOM 6901 N N . THR A 1 866 ? 27.862 9.655 -59.573 1.00 88.00 866 THR A N 1
ATOM 6902 C CA . THR A 1 866 ? 27.737 9.031 -60.906 1.00 88.00 866 THR A CA 1
ATOM 6903 C C . THR A 1 866 ? 26.897 7.750 -60.861 1.00 88.00 866 THR A C 1
ATOM 6905 O O . THR A 1 866 ? 26.791 7.137 -59.800 1.00 88.00 866 THR A O 1
ATOM 6908 N N . PRO A 1 867 ? 26.324 7.272 -61.984 1.00 86.81 867 PRO A N 1
ATOM 6909 C CA . PRO A 1 867 ? 25.678 5.956 -62.032 1.00 86.81 867 PRO A CA 1
ATOM 6910 C C . PRO A 1 867 ? 26.596 4.820 -61.551 1.00 86.81 867 PRO A C 1
ATOM 6912 O O . PRO A 1 867 ? 26.143 3.930 -60.836 1.00 86.81 867 PRO A O 1
ATOM 6915 N N . GLN A 1 868 ? 27.886 4.893 -61.888 1.00 88.25 868 GLN A N 1
ATOM 6916 C CA . GLN A 1 868 ? 28.945 3.990 -61.441 1.00 88.25 868 GLN A CA 1
ATOM 6917 C C . GLN A 1 868 ? 29.196 4.122 -59.930 1.00 88.25 868 GLN A C 1
ATOM 6919 O O . GLN A 1 868 ? 29.230 3.114 -59.230 1.00 88.25 868 GLN A O 1
ATOM 6924 N N . GLY A 1 869 ? 29.285 5.348 -59.402 1.00 88.88 869 GLY A N 1
ATOM 6925 C CA . GLY A 1 869 ? 29.407 5.611 -57.964 1.00 88.88 869 GLY A CA 1
ATOM 6926 C C . GLY A 1 869 ? 28.198 5.132 -57.151 1.00 88.88 869 GLY A C 1
ATOM 6927 O O . GLY A 1 869 ? 28.369 4.547 -56.090 1.00 88.88 869 GLY A O 1
ATOM 6928 N N . ARG A 1 870 ? 26.970 5.285 -57.664 1.00 89.69 870 ARG A N 1
ATOM 6929 C CA . ARG A 1 870 ? 25.742 4.741 -57.043 1.00 89.69 870 ARG A CA 1
ATOM 6930 C C . ARG A 1 870 ? 25.734 3.210 -57.028 1.00 89.69 870 ARG A C 1
ATOM 6932 O O . ARG A 1 870 ? 25.285 2.608 -56.057 1.00 89.69 870 ARG A O 1
ATOM 6939 N N . ALA A 1 871 ? 26.248 2.576 -58.081 1.00 89.31 871 ALA A N 1
ATOM 6940 C CA . ALA A 1 871 ? 26.437 1.130 -58.108 1.00 89.31 871 ALA A CA 1
ATOM 6941 C C . ALA A 1 871 ? 27.519 0.677 -57.105 1.00 89.31 871 ALA A C 1
ATOM 6943 O O . ALA A 1 871 ? 27.327 -0.340 -56.442 1.00 89.31 871 ALA A O 1
ATOM 6944 N N . LEU A 1 872 ? 28.583 1.466 -56.901 1.00 90.94 872 LEU A N 1
ATOM 6945 C CA . LEU A 1 872 ? 29.563 1.237 -55.832 1.00 90.94 872 LEU A CA 1
ATOM 6946 C C . LEU A 1 872 ? 28.942 1.396 -54.428 1.00 90.94 872 LEU A C 1
ATOM 6948 O O . LEU A 1 872 ? 29.201 0.561 -53.571 1.00 90.94 872 LEU A O 1
ATOM 6952 N N . MET A 1 873 ? 28.043 2.366 -54.198 1.00 92.38 873 MET A N 1
ATOM 6953 C CA . MET A 1 873 ? 27.290 2.475 -52.929 1.00 92.38 873 MET A CA 1
ATOM 6954 C C . MET A 1 873 ? 26.448 1.219 -52.642 1.00 92.38 873 MET A C 1
ATOM 6956 O O . MET A 1 873 ? 26.347 0.781 -51.497 1.00 92.38 873 MET A O 1
ATOM 6960 N N . LEU A 1 874 ? 25.843 0.618 -53.675 1.00 91.00 874 LEU A N 1
ATOM 6961 C CA . LEU A 1 874 ? 25.103 -0.644 -53.545 1.00 91.00 874 LEU A CA 1
ATOM 6962 C C . LEU A 1 874 ? 26.026 -1.851 -53.309 1.00 91.00 874 LEU A C 1
ATOM 6964 O O . LEU A 1 874 ? 25.625 -2.779 -52.604 1.00 91.00 874 LEU A O 1
ATOM 6968 N N . LEU A 1 875 ? 27.239 -1.841 -53.873 1.00 91.31 875 LEU A N 1
ATOM 6969 C CA . LEU A 1 875 ? 28.261 -2.863 -53.637 1.00 91.31 875 LEU A CA 1
ATOM 6970 C C . LEU A 1 875 ? 28.777 -2.802 -52.192 1.00 91.31 875 LEU A C 1
ATOM 6972 O O . LEU A 1 875 ? 28.779 -3.827 -51.515 1.00 91.31 875 LEU A O 1
ATOM 6976 N N . ASP A 1 876 ? 29.112 -1.606 -51.701 1.00 93.00 876 ASP A N 1
ATOM 6977 C CA . ASP A 1 876 ? 29.498 -1.345 -50.309 1.00 93.00 876 ASP A CA 1
ATOM 6978 C C . ASP A 1 876 ? 28.400 -1.789 -49.329 1.00 93.00 876 ASP A C 1
ATOM 6980 O O . ASP A 1 876 ? 28.667 -2.532 -48.387 1.00 93.00 876 ASP A O 1
ATOM 6984 N N . LEU A 1 877 ? 27.141 -1.409 -49.586 1.00 91.75 877 LEU A N 1
ATOM 6985 C CA . LEU A 1 877 ? 25.988 -1.818 -48.774 1.00 91.75 877 LEU A CA 1
ATOM 6986 C C . LEU A 1 877 ? 25.785 -3.344 -48.767 1.00 91.75 877 LEU A C 1
ATOM 6988 O O . LEU A 1 877 ? 25.370 -3.914 -47.756 1.00 91.75 877 LEU A O 1
ATOM 6992 N N . HIS A 1 878 ? 26.053 -4.025 -49.885 1.00 90.75 878 HIS A N 1
ATOM 6993 C CA . HIS A 1 878 ? 25.972 -5.483 -49.945 1.00 90.75 878 HIS A CA 1
ATOM 6994 C C . HIS A 1 878 ? 27.128 -6.157 -49.198 1.00 90.75 878 HIS A C 1
ATOM 6996 O O . HIS A 1 878 ? 26.883 -7.111 -48.462 1.00 90.75 878 HIS A O 1
ATOM 7002 N N . ALA A 1 879 ? 28.354 -5.648 -49.346 1.00 91.31 879 ALA A N 1
ATOM 7003 C CA . ALA A 1 879 ? 29.527 -6.130 -48.623 1.00 91.31 879 ALA A CA 1
ATOM 7004 C C . ALA A 1 879 ? 29.361 -5.957 -47.104 1.00 91.31 879 ALA A C 1
ATOM 7006 O O . ALA A 1 879 ? 29.620 -6.901 -46.360 1.00 91.31 879 ALA A O 1
ATOM 7007 N N . LEU A 1 880 ? 28.836 -4.809 -46.660 1.00 91.25 880 LEU A N 1
ATOM 7008 C CA . LEU A 1 880 ? 28.502 -4.553 -45.260 1.00 91.25 880 LEU A CA 1
ATOM 7009 C C . LEU A 1 880 ? 27.481 -5.559 -44.724 1.00 91.25 880 LEU A C 1
ATOM 7011 O O . LEU A 1 880 ? 27.735 -6.181 -43.699 1.00 91.25 880 LEU A O 1
ATOM 7015 N N . GLN A 1 881 ? 26.357 -5.759 -45.423 1.00 89.12 881 GLN A N 1
ATOM 7016 C CA . GLN A 1 881 ? 25.339 -6.726 -44.995 1.00 89.12 881 GLN A CA 1
ATOM 7017 C C . GLN A 1 881 ? 25.931 -8.137 -44.864 1.00 89.12 881 GLN A C 1
ATOM 7019 O O . GLN A 1 881 ? 25.755 -8.768 -43.829 1.00 89.12 881 GLN A O 1
ATOM 7024 N N . ASN A 1 882 ? 26.681 -8.602 -45.869 1.00 88.88 882 ASN A N 1
ATOM 7025 C CA . ASN A 1 882 ? 27.304 -9.928 -45.840 1.00 88.88 882 ASN A CA 1
ATOM 7026 C C . ASN A 1 882 ? 28.323 -10.066 -44.691 1.00 88.88 882 ASN A C 1
ATOM 7028 O O . ASN A 1 882 ? 28.434 -11.134 -44.097 1.00 88.88 882 ASN A O 1
ATOM 7032 N N . GLY A 1 883 ? 29.070 -8.998 -44.386 1.00 88.06 883 GLY A N 1
ATOM 7033 C CA . GLY A 1 883 ? 30.024 -8.963 -43.277 1.00 88.06 883 GLY A CA 1
ATOM 7034 C C . GLY A 1 883 ? 29.346 -8.990 -41.907 1.00 88.06 883 GLY A C 1
ATOM 7035 O O . GLY A 1 883 ? 29.791 -9.714 -41.023 1.00 88.06 883 GLY A O 1
ATOM 7036 N N . LEU A 1 884 ? 28.239 -8.263 -41.740 1.00 88.38 884 LEU A N 1
ATOM 7037 C CA . LEU A 1 884 ? 27.448 -8.285 -40.508 1.00 88.38 884 LEU A CA 1
ATOM 7038 C C . LEU A 1 884 ? 26.731 -9.631 -40.315 1.00 88.38 884 LEU A C 1
ATOM 7040 O O . LEU A 1 884 ? 26.771 -10.182 -39.219 1.00 88.38 884 LEU A O 1
ATOM 7044 N N . ASP A 1 885 ? 26.165 -10.209 -41.381 1.00 85.50 885 ASP A N 1
ATOM 7045 C CA . ASP A 1 885 ? 25.523 -11.531 -41.343 1.00 85.50 885 ASP A CA 1
ATOM 7046 C C . ASP A 1 885 ? 26.503 -12.674 -41.031 1.00 85.50 885 ASP A C 1
ATOM 7048 O O . ASP A 1 885 ? 26.064 -13.734 -40.590 1.00 85.50 885 ASP A O 1
ATOM 7052 N N . LEU A 1 886 ? 27.810 -12.475 -41.245 1.00 86.19 886 LEU A N 1
ATOM 7053 C CA . LEU A 1 886 ? 28.868 -13.407 -40.842 1.00 86.19 886 LEU A CA 1
ATOM 7054 C C . LEU A 1 886 ? 29.208 -13.308 -39.341 1.00 86.19 886 LEU A C 1
ATOM 7056 O O . LEU A 1 886 ? 29.694 -14.280 -38.768 1.00 86.19 886 LEU A O 1
ATOM 7060 N N . ILE A 1 887 ? 28.962 -12.151 -38.714 1.00 84.62 887 ILE A N 1
ATOM 7061 C CA . ILE A 1 887 ? 29.199 -11.905 -37.282 1.00 84.62 887 ILE A CA 1
ATOM 7062 C C . ILE A 1 887 ? 28.010 -12.415 -36.457 1.00 84.62 887 ILE A C 1
ATOM 7064 O O . ILE A 1 887 ? 28.185 -13.207 -35.531 1.00 84.62 887 ILE A O 1
ATOM 7068 N N . ASN A 1 888 ? 26.802 -11.972 -36.812 1.00 82.12 888 ASN A N 1
ATOM 7069 C CA . ASN A 1 888 ? 25.542 -12.469 -36.271 1.00 82.12 888 ASN A CA 1
ATOM 7070 C C . ASN A 1 888 ? 24.412 -12.180 -37.273 1.00 82.12 888 ASN A C 1
ATOM 7072 O O . ASN A 1 888 ? 24.213 -11.027 -37.663 1.00 82.12 888 ASN A O 1
ATOM 7076 N N . HIS A 1 889 ? 23.676 -13.216 -37.685 1.00 75.88 889 HIS A N 1
ATOM 7077 C CA . HIS A 1 889 ? 22.663 -13.131 -38.740 1.00 75.88 889 HIS A CA 1
ATOM 7078 C C . HIS A 1 889 ? 21.600 -12.064 -38.442 1.00 75.88 889 HIS A C 1
ATOM 7080 O O . HIS A 1 889 ? 20.781 -12.215 -37.532 1.00 75.88 889 HIS A O 1
ATOM 7086 N N . ILE A 1 890 ? 21.550 -11.011 -39.264 1.00 64.06 890 ILE A N 1
ATOM 7087 C CA . ILE A 1 890 ? 20.564 -9.944 -39.115 1.00 64.06 890 ILE A CA 1
ATOM 7088 C C . ILE A 1 890 ? 19.233 -10.441 -39.677 1.00 64.06 890 ILE A C 1
ATOM 7090 O O . ILE A 1 890 ? 18.894 -10.263 -40.849 1.00 64.06 890 ILE A O 1
ATOM 7094 N N . SER A 1 891 ? 18.432 -11.053 -38.810 1.00 56.66 891 SER A N 1
ATOM 7095 C CA . SER A 1 891 ? 17.040 -11.340 -39.130 1.00 56.66 891 SER A CA 1
ATOM 7096 C C . SER A 1 891 ? 16.303 -10.036 -39.447 1.00 56.66 891 SER A C 1
ATOM 7098 O O . SER A 1 891 ? 16.211 -9.146 -38.608 1.00 56.66 891 SER A O 1
ATOM 7100 N N . SER A 1 892 ? 15.657 -9.949 -40.614 1.00 49.28 892 SER A N 1
ATOM 7101 C CA . SER A 1 892 ? 14.844 -8.783 -41.028 1.00 49.28 892 SER A CA 1
ATOM 7102 C C . SER A 1 892 ? 13.655 -8.456 -40.094 1.00 49.28 892 SER A C 1
ATOM 7104 O O . SER A 1 892 ? 12.879 -7.547 -40.382 1.00 49.28 892 SER A O 1
ATOM 7106 N N . ARG A 1 893 ? 13.474 -9.212 -39.003 1.00 50.75 893 ARG A N 1
ATOM 7107 C CA . ARG A 1 893 ? 12.503 -8.959 -37.933 1.00 50.75 893 ARG A CA 1
ATOM 7108 C C . ARG A 1 893 ? 13.043 -8.082 -36.796 1.00 50.75 893 ARG A C 1
ATOM 7110 O O . ARG A 1 893 ? 12.219 -7.511 -36.093 1.00 50.75 893 ARG A O 1
ATOM 7117 N N . THR A 1 894 ? 14.362 -7.984 -36.599 1.00 60.41 894 THR A N 1
ATOM 7118 C CA . THR A 1 894 ? 14.959 -7.238 -35.471 1.00 60.41 894 THR A CA 1
ATOM 7119 C C . THR A 1 894 ? 15.332 -5.801 -35.842 1.00 60.41 894 THR A C 1
ATOM 7121 O O . THR A 1 894 ? 15.112 -4.889 -35.052 1.00 60.41 894 THR A O 1
ATOM 7124 N N . VAL A 1 895 ? 15.825 -5.560 -37.064 1.00 70.94 895 VAL A N 1
ATOM 7125 C CA . VAL A 1 895 ? 16.238 -4.219 -37.524 1.00 70.94 895 VAL A CA 1
ATOM 7126 C C . VAL A 1 895 ? 15.166 -3.583 -38.411 1.00 70.94 895 VAL A C 1
ATOM 7128 O O . VAL A 1 895 ? 14.930 -4.019 -39.537 1.00 70.94 895 VAL A O 1
ATOM 7131 N N . SER A 1 896 ? 14.540 -2.510 -37.919 1.00 70.25 896 SER A N 1
ATOM 7132 C CA . SER A 1 896 ? 13.406 -1.851 -38.588 1.00 70.25 896 SER A CA 1
ATOM 7133 C C . SER A 1 896 ? 13.758 -1.129 -39.899 1.00 70.25 896 SER A C 1
ATOM 7135 O O . SER A 1 896 ? 12.940 -1.095 -40.818 1.00 70.25 896 SER A O 1
ATOM 7137 N N . ARG A 1 897 ? 14.972 -0.569 -40.013 1.00 78.88 897 ARG A N 1
ATOM 7138 C CA . ARG A 1 897 ? 15.478 0.139 -41.202 1.00 78.88 897 ARG A CA 1
ATOM 7139 C C . ARG A 1 897 ? 16.847 -0.426 -41.618 1.00 78.88 897 ARG A C 1
ATOM 7141 O O . ARG A 1 897 ? 17.868 0.247 -41.522 1.00 78.88 897 ARG A O 1
ATOM 7148 N N . GLY A 1 898 ? 16.862 -1.697 -42.031 1.00 81.88 898 GLY A N 1
ATOM 7149 C CA . GLY A 1 898 ? 18.064 -2.417 -42.483 1.00 81.88 898 GLY A CA 1
ATOM 7150 C C . GLY A 1 898 ? 18.463 -2.140 -43.944 1.00 81.88 898 GLY A C 1
ATOM 7151 O O . GLY A 1 898 ? 18.131 -1.102 -44.517 1.00 81.88 898 GLY A O 1
ATOM 7152 N N . ARG A 1 899 ? 19.130 -3.107 -44.595 1.00 85.69 899 ARG A N 1
ATOM 7153 C CA . ARG A 1 899 ? 19.626 -3.000 -45.987 1.00 85.69 899 ARG A CA 1
ATOM 7154 C C . ARG A 1 899 ? 18.605 -2.466 -46.996 1.00 85.69 899 ARG A C 1
ATOM 7156 O O . ARG A 1 899 ? 18.974 -1.686 -47.872 1.00 85.69 899 ARG A O 1
ATOM 7163 N N . GLU A 1 900 ? 17.343 -2.889 -46.918 1.00 85.25 900 GLU A N 1
ATOM 7164 C CA . GLU A 1 900 ? 16.321 -2.453 -47.879 1.00 85.25 900 GLU A CA 1
ATOM 7165 C C . GLU A 1 900 ? 16.030 -0.953 -47.794 1.00 85.25 900 GLU A C 1
ATOM 7167 O O . GLU A 1 900 ? 15.812 -0.324 -48.823 1.00 85.25 900 GLU A O 1
ATOM 7172 N N . TYR A 1 901 ? 16.094 -0.359 -46.604 1.00 87.25 901 TYR A N 1
ATOM 7173 C CA . TYR A 1 901 ? 15.882 1.074 -46.401 1.00 87.25 901 TYR A CA 1
ATOM 7174 C C . TYR A 1 901 ? 16.977 1.907 -47.083 1.00 87.25 901 TYR A C 1
ATOM 7176 O O . TYR A 1 901 ? 16.678 2.767 -47.911 1.00 87.25 901 TYR A O 1
ATOM 7184 N N . VAL A 1 902 ? 18.252 1.581 -46.856 1.00 89.44 902 VAL A N 1
ATOM 7185 C CA . VAL A 1 902 ? 19.365 2.266 -47.539 1.00 89.44 902 VAL A CA 1
ATOM 7186 C C . VAL A 1 902 ? 19.324 1.999 -49.052 1.00 89.44 902 VAL A C 1
ATOM 7188 O O . VAL A 1 902 ? 19.446 2.915 -49.868 1.00 89.44 902 VAL A O 1
ATOM 7191 N N . GLY A 1 903 ? 19.080 0.746 -49.448 1.00 89.50 903 GLY A N 1
ATOM 7192 C CA . GLY A 1 903 ? 19.030 0.336 -50.851 1.00 89.50 903 GLY A CA 1
ATOM 7193 C C . GLY A 1 903 ? 17.881 0.968 -51.640 1.00 89.50 903 GLY A C 1
ATOM 7194 O O . GLY A 1 903 ? 18.064 1.309 -52.808 1.00 89.50 903 GLY A O 1
ATOM 7195 N N . ASN A 1 904 ? 16.711 1.164 -51.031 1.00 90.19 904 ASN A N 1
ATOM 7196 C CA . ASN A 1 904 ? 15.560 1.789 -51.684 1.00 90.19 904 ASN A CA 1
ATOM 7197 C C . ASN A 1 904 ? 15.771 3.294 -51.900 1.00 90.19 904 ASN A C 1
ATOM 7199 O O . ASN A 1 904 ? 15.391 3.798 -52.955 1.00 90.19 904 ASN A O 1
ATOM 7203 N N . TYR A 1 905 ? 16.459 3.988 -50.987 1.00 90.31 905 TYR A N 1
ATOM 7204 C CA . TYR A 1 905 ? 16.903 5.364 -51.228 1.00 90.31 905 TYR A CA 1
ATOM 7205 C C . TYR A 1 905 ? 17.909 5.454 -52.387 1.00 90.31 905 TYR A C 1
ATOM 7207 O O . TYR A 1 905 ? 17.769 6.313 -53.256 1.00 90.31 905 TYR A O 1
ATOM 7215 N N . ILE A 1 906 ? 18.892 4.543 -52.463 1.00 89.62 906 ILE A N 1
ATOM 7216 C CA . ILE A 1 906 ? 19.862 4.546 -53.575 1.00 89.62 906 ILE A CA 1
ATOM 7217 C C . ILE A 1 906 ? 19.169 4.241 -54.917 1.00 89.62 906 ILE A C 1
ATOM 7219 O O . ILE A 1 906 ? 19.468 4.882 -55.925 1.00 89.62 906 ILE A O 1
ATOM 7223 N N . LYS A 1 907 ? 18.194 3.321 -54.942 1.00 89.44 907 LYS A N 1
ATOM 7224 C CA . LYS A 1 907 ? 17.361 3.056 -56.133 1.00 89.44 907 LYS A CA 1
ATOM 7225 C C . LYS A 1 907 ? 16.551 4.282 -56.567 1.00 89.44 907 LYS A C 1
ATOM 7227 O O . LYS A 1 907 ? 16.397 4.494 -57.767 1.00 89.44 907 LYS A O 1
ATOM 7232 N N . ALA A 1 908 ? 16.098 5.120 -55.633 1.00 88.44 908 ALA A N 1
ATOM 7233 C CA . ALA A 1 908 ? 15.301 6.303 -55.956 1.00 88.44 908 ALA A CA 1
ATOM 7234 C C . ALA A 1 908 ? 16.053 7.375 -56.772 1.00 88.44 908 ALA A C 1
ATOM 7236 O O . ALA A 1 908 ? 15.423 8.219 -57.405 1.00 88.44 908 ALA A O 1
ATOM 7237 N N . PHE A 1 909 ? 17.388 7.308 -56.856 1.00 85.69 909 PHE A N 1
ATOM 7238 C CA . PHE A 1 909 ? 18.179 8.130 -57.782 1.00 85.69 909 PHE A CA 1
ATOM 7239 C C . PHE A 1 909 ? 17.991 7.779 -59.274 1.00 85.69 909 PHE A C 1
ATOM 7241 O O . PHE A 1 909 ? 18.514 8.509 -60.124 1.00 85.69 909 PHE A O 1
ATOM 7248 N N . TYR A 1 910 ? 17.324 6.666 -59.596 1.00 85.56 910 TYR A N 1
ATOM 7249 C CA . TYR A 1 910 ? 17.079 6.200 -60.968 1.00 85.56 910 TYR A CA 1
ATOM 7250 C C . TYR A 1 910 ? 15.637 6.423 -61.455 1.00 85.56 910 TYR A C 1
ATOM 7252 O O . TYR A 1 910 ? 15.379 6.190 -62.633 1.00 85.56 910 TYR A O 1
ATOM 7260 N N . TYR A 1 911 ? 14.726 6.867 -60.583 1.00 87.31 911 TYR A N 1
ATOM 7261 C CA . TYR A 1 911 ? 13.331 7.149 -60.936 1.00 87.31 911 TYR A CA 1
ATOM 7262 C C . TYR A 1 911 ? 13.177 8.408 -61.795 1.00 87.31 911 TYR A C 1
ATOM 7264 O O . TYR A 1 911 ? 14.008 9.322 -61.741 1.00 87.31 911 TYR A O 1
ATOM 7272 N N . ASP A 1 912 ? 12.088 8.463 -62.565 1.00 82.31 912 ASP A N 1
ATOM 7273 C CA . ASP A 1 912 ? 11.664 9.673 -63.276 1.00 82.31 912 ASP A CA 1
ATOM 7274 C C . ASP A 1 912 ? 10.932 10.690 -62.364 1.00 82.31 912 ASP A C 1
ATOM 7276 O O . ASP A 1 912 ? 10.810 10.505 -61.151 1.00 82.31 912 ASP A O 1
ATOM 7280 N N . GLU A 1 913 ? 10.480 11.820 -62.927 1.00 79.81 913 GLU A N 1
ATOM 7281 C CA . GLU A 1 913 ? 9.789 12.881 -62.170 1.00 79.81 913 GLU A CA 1
ATOM 7282 C C . GLU A 1 913 ? 8.483 12.401 -61.504 1.00 79.81 913 GLU A C 1
ATOM 7284 O O . GLU A 1 913 ? 8.158 12.853 -60.405 1.00 79.81 913 GLU A O 1
ATOM 7289 N N . ASN A 1 914 ? 7.743 11.489 -62.140 1.00 82.25 914 ASN A N 1
ATOM 7290 C CA . ASN A 1 914 ? 6.458 10.994 -61.647 1.00 82.25 914 ASN A CA 1
ATOM 7291 C C . ASN A 1 914 ? 6.663 9.852 -60.647 1.00 82.25 914 ASN A C 1
ATOM 7293 O O . ASN A 1 914 ? 6.114 9.894 -59.546 1.00 82.25 914 ASN A O 1
ATOM 7297 N N . GLU A 1 915 ? 7.512 8.883 -60.998 1.00 85.56 915 GLU A N 1
ATOM 7298 C CA . GLU A 1 915 ? 7.901 7.761 -60.139 1.00 85.56 915 GLU A CA 1
ATOM 7299 C C . GLU A 1 915 ? 8.492 8.253 -58.809 1.00 85.56 915 GLU A C 1
ATOM 7301 O O . GLU A 1 915 ? 8.163 7.725 -57.745 1.00 85.56 915 GLU A O 1
ATOM 7306 N N . LEU A 1 916 ? 9.314 9.313 -58.835 1.00 83.75 916 LEU A N 1
ATOM 7307 C CA . LEU A 1 916 ? 9.867 9.907 -57.619 1.00 83.75 916 LEU A CA 1
ATOM 7308 C C . LEU A 1 916 ? 8.779 10.535 -56.732 1.00 83.75 916 LEU A C 1
ATOM 7310 O O . LEU A 1 916 ? 8.852 10.404 -55.512 1.00 83.75 916 LEU A O 1
ATOM 7314 N N . LEU A 1 917 ? 7.767 11.196 -57.305 1.00 84.25 917 LEU A N 1
ATOM 7315 C CA . LEU A 1 917 ? 6.661 11.781 -56.532 1.00 84.25 917 LEU A CA 1
ATOM 7316 C C . LEU A 1 917 ? 5.771 10.701 -55.897 1.00 84.25 917 LEU A C 1
ATOM 7318 O O . LEU A 1 917 ? 5.405 10.827 -54.726 1.00 84.25 917 LEU A O 1
ATOM 7322 N N . GLU A 1 918 ? 5.473 9.620 -56.622 1.00 85.94 918 GLU A N 1
ATOM 7323 C CA . GLU A 1 918 ? 4.760 8.460 -56.071 1.00 85.94 918 GLU A CA 1
ATOM 7324 C C . GLU A 1 918 ? 5.569 7.781 -54.954 1.00 85.94 918 GLU A C 1
ATOM 7326 O O . GLU A 1 918 ? 5.034 7.486 -53.880 1.00 85.94 918 GLU A O 1
ATOM 7331 N N . TRP A 1 919 ? 6.880 7.611 -55.153 1.00 88.25 919 TRP A N 1
ATOM 7332 C CA . TRP A 1 919 ? 7.775 7.040 -54.149 1.00 88.25 919 TRP A CA 1
ATOM 7333 C C . TRP A 1 919 ? 7.888 7.916 -52.893 1.00 88.25 919 TRP A C 1
ATOM 7335 O O . TRP A 1 919 ? 7.817 7.388 -51.781 1.00 88.25 919 TRP A O 1
ATOM 7345 N N . VAL A 1 920 ? 7.997 9.243 -53.031 1.00 84.88 920 VAL A N 1
ATOM 7346 C CA . VAL A 1 920 ? 7.980 10.182 -51.892 1.00 84.88 920 VAL A CA 1
ATOM 7347 C C . VAL A 1 920 ? 6.668 10.062 -51.117 1.00 84.88 920 VAL A C 1
ATOM 7349 O O . VAL A 1 920 ? 6.696 9.955 -49.892 1.00 84.88 920 VAL A O 1
ATOM 7352 N N . GLN A 1 921 ? 5.522 10.007 -51.804 1.00 83.88 921 GLN A N 1
ATOM 7353 C CA . GLN A 1 921 ? 4.216 9.859 -51.157 1.00 83.88 921 GLN A CA 1
ATOM 7354 C C . GLN A 1 921 ? 4.089 8.529 -50.391 1.00 83.88 921 GLN A C 1
ATOM 7356 O O . GLN A 1 921 ? 3.523 8.510 -49.294 1.00 83.88 921 GLN A O 1
ATOM 7361 N N . ALA A 1 922 ? 4.640 7.437 -50.933 1.00 84.81 922 ALA A N 1
ATOM 7362 C CA . ALA A 1 922 ? 4.670 6.126 -50.284 1.00 84.81 922 ALA A CA 1
ATOM 7363 C C . ALA A 1 922 ? 5.641 6.057 -49.086 1.00 84.81 922 ALA A C 1
ATOM 7365 O O . ALA A 1 922 ? 5.366 5.353 -48.118 1.00 84.81 922 ALA A O 1
ATOM 7366 N N . ASN A 1 923 ? 6.751 6.805 -49.119 1.00 84.06 923 ASN A N 1
ATOM 7367 C CA . ASN A 1 923 ? 7.839 6.717 -48.133 1.00 84.06 923 ASN A CA 1
ATOM 7368 C C . ASN A 1 923 ? 7.956 7.944 -47.204 1.00 84.06 923 ASN A C 1
ATOM 7370 O O . ASN A 1 923 ? 8.939 8.081 -46.474 1.00 84.06 923 ASN A O 1
ATOM 7374 N N . LYS A 1 924 ? 6.958 8.838 -47.189 1.00 77.75 924 LYS A N 1
ATOM 7375 C CA . LYS A 1 924 ? 6.951 10.111 -46.434 1.00 77.75 924 LYS A CA 1
ATOM 7376 C C . LYS A 1 924 ? 7.183 10.004 -44.918 1.00 77.75 924 LYS A C 1
ATOM 7378 O O . LYS A 1 924 ? 7.509 11.003 -44.284 1.00 77.75 924 LYS A O 1
ATOM 7383 N N . THR A 1 925 ? 6.991 8.823 -44.330 1.00 73.81 925 THR A N 1
ATOM 7384 C CA . THR A 1 925 ? 7.242 8.530 -42.906 1.00 73.81 925 THR A CA 1
ATOM 7385 C C . THR A 1 925 ? 8.576 7.829 -42.646 1.00 73.81 925 THR A C 1
ATOM 7387 O O . THR A 1 925 ? 8.919 7.641 -41.484 1.00 73.81 925 THR A O 1
ATOM 7390 N N . LEU A 1 926 ? 9.314 7.429 -43.688 1.00 76.69 926 LEU A N 1
ATOM 7391 C CA . LEU A 1 926 ? 10.554 6.655 -43.572 1.00 76.69 926 LEU A CA 1
ATOM 7392 C C . LEU A 1 926 ? 11.814 7.505 -43.748 1.00 76.69 926 LEU A C 1
ATOM 7394 O O . LEU A 1 926 ? 12.805 7.214 -43.096 1.00 76.69 926 LEU A O 1
ATOM 7398 N N . TYR A 1 927 ? 11.783 8.561 -44.566 1.00 83.44 927 TYR A N 1
ATOM 7399 C CA . TYR A 1 927 ? 12.941 9.438 -44.803 1.00 83.44 927 TYR A CA 1
ATOM 7400 C C . TYR A 1 927 ? 12.684 10.872 -44.331 1.00 83.44 927 TYR A C 1
ATOM 7402 O O . TYR A 1 927 ? 11.542 11.312 -44.177 1.00 83.44 927 TYR A O 1
ATOM 7410 N N . SER A 1 928 ? 13.753 11.634 -44.102 1.00 80.12 928 SER A N 1
ATOM 7411 C CA . SER A 1 928 ? 13.658 13.026 -43.663 1.00 80.12 928 SER A CA 1
ATOM 7412 C C . SER A 1 928 ? 13.493 14.029 -44.806 1.00 80.12 928 SER A C 1
ATOM 7414 O O . SER A 1 928 ? 13.944 13.806 -45.930 1.00 80.12 928 SER A O 1
ATOM 7416 N N . LYS A 1 929 ? 12.938 15.215 -44.496 1.00 79.56 929 LYS A N 1
ATOM 7417 C CA . LYS A 1 929 ? 12.887 16.354 -45.437 1.00 79.56 929 LYS A CA 1
ATOM 7418 C C . LYS A 1 929 ? 14.269 16.693 -46.023 1.00 79.56 929 LYS A C 1
ATOM 7420 O O . LYS A 1 929 ? 14.354 17.065 -47.190 1.00 79.56 929 LYS A O 1
ATOM 7425 N N . VAL A 1 930 ? 15.346 16.536 -45.245 1.00 82.88 930 VAL A N 1
ATOM 7426 C CA . VAL A 1 930 ? 16.728 16.787 -45.698 1.00 82.88 930 VAL A CA 1
ATOM 7427 C C . VAL A 1 930 ? 17.193 15.711 -46.682 1.00 82.88 930 VAL A C 1
ATOM 7429 O O . VAL A 1 930 ? 17.741 16.050 -47.728 1.00 82.88 930 VAL A O 1
ATOM 7432 N N . GLN A 1 931 ? 16.925 14.433 -46.397 1.00 85.88 931 GLN A N 1
ATOM 7433 C CA . GLN A 1 931 ? 17.236 13.322 -47.304 1.00 85.88 931 GLN A CA 1
ATOM 7434 C C . GLN A 1 931 ? 16.473 13.464 -48.632 1.00 85.88 931 GLN A C 1
ATOM 7436 O O . GLN A 1 931 ? 17.089 13.406 -49.691 1.00 85.88 931 GLN A O 1
ATOM 7441 N N . PHE A 1 932 ? 15.169 13.765 -48.607 1.00 85.25 932 PHE A N 1
ATOM 7442 C CA . PHE A 1 932 ? 14.396 14.024 -49.831 1.00 85.25 932 PHE A CA 1
ATOM 7443 C C . PHE A 1 932 ? 14.922 15.234 -50.629 1.00 85.25 932 PHE A C 1
ATOM 7445 O O . PHE A 1 932 ? 15.050 15.162 -51.853 1.00 85.25 932 PHE A O 1
ATOM 7452 N N . ALA A 1 933 ? 15.275 16.337 -49.957 1.00 83.31 933 ALA A N 1
ATOM 7453 C CA . ALA A 1 933 ? 15.848 17.512 -50.617 1.00 83.31 933 ALA A CA 1
ATOM 7454 C C . ALA A 1 933 ? 17.216 17.212 -51.259 1.00 83.31 933 ALA A C 1
ATOM 7456 O O . ALA A 1 933 ? 17.492 17.666 -52.373 1.00 83.31 933 ALA A O 1
ATOM 7457 N N . ASN A 1 934 ? 18.058 16.420 -50.589 1.00 85.00 934 ASN A N 1
ATOM 7458 C CA . ASN A 1 934 ? 19.350 15.985 -51.112 1.00 85.00 934 ASN A CA 1
ATOM 7459 C C . ASN A 1 934 ? 19.205 15.015 -52.295 1.00 85.00 934 ASN A C 1
ATOM 7461 O O . ASN A 1 934 ? 19.892 15.196 -53.300 1.00 85.00 934 ASN A O 1
ATOM 7465 N N . LEU A 1 935 ? 18.284 14.048 -52.218 1.00 85.88 935 LEU A N 1
ATOM 7466 C CA . LEU A 1 935 ? 17.942 13.129 -53.311 1.00 85.88 935 LEU A CA 1
ATOM 7467 C C . LEU A 1 935 ? 17.549 13.905 -54.576 1.00 85.88 935 LEU A C 1
ATOM 7469 O O . LEU A 1 935 ? 18.115 13.686 -55.648 1.00 85.88 935 LEU A O 1
ATOM 7473 N N . LEU A 1 936 ? 16.650 14.885 -54.436 1.00 83.38 936 LEU A N 1
ATOM 7474 C CA . LEU A 1 936 ? 16.219 15.730 -55.548 1.00 83.38 936 LEU A CA 1
ATOM 7475 C C . LEU A 1 936 ? 17.370 16.591 -56.099 1.00 83.38 936 LEU A C 1
ATOM 7477 O O . LEU A 1 936 ? 17.536 16.684 -57.313 1.00 83.38 936 LEU A O 1
ATOM 7481 N N . LYS A 1 937 ? 18.187 17.197 -55.228 1.00 82.69 937 LYS A N 1
ATOM 7482 C CA . LYS A 1 937 ? 19.321 18.064 -55.603 1.00 82.69 937 LYS A CA 1
ATOM 7483 C C . LYS A 1 937 ? 20.444 17.311 -56.329 1.00 82.69 937 LYS A C 1
ATOM 7485 O O . LYS A 1 937 ? 21.005 17.839 -57.287 1.00 82.69 937 LYS A O 1
ATOM 7490 N N . ASN A 1 938 ? 20.793 16.116 -55.853 1.00 80.38 938 ASN A N 1
ATOM 7491 C CA . ASN A 1 938 ? 21.928 15.328 -56.344 1.00 80.38 938 ASN A CA 1
ATOM 7492 C C . ASN A 1 938 ? 21.530 14.313 -57.437 1.00 80.38 938 ASN A C 1
ATOM 7494 O O . ASN A 1 938 ? 22.402 13.828 -58.157 1.00 80.38 938 ASN A O 1
ATOM 7498 N N . GLY A 1 939 ? 20.233 14.017 -57.577 1.00 79.25 939 GLY A N 1
ATOM 7499 C CA . GLY A 1 939 ? 19.636 13.240 -58.664 1.00 79.25 939 GLY A CA 1
ATOM 7500 C C . GLY A 1 939 ? 19.085 14.122 -59.792 1.00 79.25 939 GLY A C 1
ATOM 7501 O O . GLY A 1 939 ? 19.830 14.866 -60.437 1.00 79.25 939 GLY A O 1
ATOM 7502 N N . ILE A 1 940 ? 17.772 14.029 -60.035 1.00 72.25 940 ILE A N 1
ATOM 7503 C CA . ILE A 1 940 ? 17.069 14.625 -61.192 1.00 72.25 940 ILE A CA 1
ATOM 7504 C C . ILE A 1 940 ? 17.231 16.158 -61.264 1.00 72.25 940 ILE A C 1
ATOM 7506 O O . ILE A 1 940 ? 17.321 16.736 -62.343 1.00 72.25 940 ILE A O 1
ATOM 7510 N N . GLY A 1 941 ? 17.356 16.852 -60.129 1.00 65.81 941 GLY A N 1
ATOM 7511 C CA . GLY A 1 941 ? 17.542 18.307 -60.086 1.00 65.81 941 GLY A CA 1
ATOM 7512 C C . GLY A 1 941 ? 18.831 18.816 -60.742 1.00 65.81 941 GLY A C 1
ATOM 7513 O O . GLY A 1 941 ? 18.934 20.008 -61.020 1.00 65.81 941 GLY A O 1
ATOM 7514 N N . SER A 1 942 ? 19.790 17.933 -61.038 1.00 64.50 942 SER A N 1
ATOM 7515 C CA . SER A 1 942 ? 20.985 18.269 -61.822 1.00 64.50 942 SER A CA 1
ATOM 7516 C C . SER A 1 942 ? 20.723 18.426 -63.330 1.00 64.50 942 SER A C 1
ATOM 7518 O O . SER A 1 942 ? 21.533 19.057 -64.010 1.00 64.50 942 SER A O 1
ATOM 7520 N N . THR A 1 943 ? 19.605 17.896 -63.844 1.00 66.62 943 THR A N 1
ATOM 7521 C CA . THR A 1 943 ? 19.224 17.921 -65.271 1.00 66.62 943 THR A CA 1
ATOM 7522 C C . THR A 1 943 ? 17.986 18.780 -65.566 1.00 66.62 943 THR A C 1
ATOM 7524 O O . THR A 1 943 ? 17.672 19.024 -66.731 1.00 66.62 943 THR A O 1
ATOM 7527 N N . LEU A 1 944 ? 17.288 19.266 -64.533 1.00 72.88 944 LEU A N 1
ATOM 7528 C CA . LEU A 1 944 ? 16.041 20.031 -64.642 1.00 72.88 944 LEU A CA 1
ATOM 7529 C C . LEU A 1 944 ? 16.244 21.554 -64.676 1.00 72.88 944 LEU A C 1
ATOM 7531 O O . LEU A 1 944 ? 17.134 22.115 -64.038 1.00 72.88 944 LEU A O 1
ATOM 7535 N N . GLU A 1 945 ? 15.330 22.256 -65.351 1.00 73.94 945 GLU A N 1
ATOM 7536 C CA . GLU A 1 945 ? 15.255 23.717 -65.284 1.00 73.94 945 GLU A CA 1
ATOM 7537 C C . GLU A 1 945 ? 14.879 24.212 -63.876 1.00 73.94 945 GLU A C 1
ATOM 7539 O O . GLU A 1 945 ? 13.965 23.691 -63.234 1.00 73.94 945 GLU A O 1
ATOM 7544 N N . ILE A 1 946 ? 15.495 25.321 -63.447 1.00 75.44 946 ILE A N 1
ATOM 7545 C CA . ILE A 1 946 ? 15.307 25.943 -62.120 1.00 75.44 946 ILE A CA 1
ATOM 7546 C C . ILE A 1 946 ? 13.824 26.203 -61.781 1.00 75.44 946 ILE A C 1
ATOM 7548 O O . ILE A 1 946 ? 13.437 26.134 -60.614 1.00 75.44 946 ILE A O 1
ATOM 7552 N N . LYS A 1 947 ? 12.978 26.496 -62.781 1.00 73.56 947 LYS A N 1
ATOM 7553 C CA . LYS A 1 947 ? 11.532 26.698 -62.583 1.00 73.56 947 LYS A CA 1
ATOM 7554 C C . LYS A 1 947 ? 10.810 25.399 -62.210 1.00 73.56 947 LYS A C 1
ATOM 7556 O O . LYS A 1 947 ? 10.090 25.392 -61.217 1.00 73.56 947 LYS A O 1
ATOM 7561 N N . LYS A 1 948 ? 11.047 24.312 -62.955 1.00 75.19 948 LYS A N 1
ATOM 7562 C CA . LYS A 1 948 ? 10.460 22.988 -62.685 1.00 75.19 948 LYS A CA 1
ATOM 7563 C C . LYS A 1 948 ? 10.957 22.414 -61.361 1.00 75.19 948 LYS A C 1
ATOM 7565 O O . LYS A 1 948 ? 10.162 21.932 -60.563 1.00 75.19 948 LYS A O 1
ATOM 7570 N N . LEU A 1 949 ? 12.252 22.570 -61.074 1.00 77.00 949 LEU A N 1
ATOM 7571 C CA . LEU A 1 949 ? 12.840 22.140 -59.805 1.00 77.00 949 LEU A CA 1
ATOM 7572 C C . LEU A 1 949 ? 12.138 22.783 -58.593 1.00 77.00 949 LEU A C 1
ATOM 7574 O O . LEU A 1 949 ? 11.843 22.092 -57.623 1.00 77.00 949 LEU A O 1
ATOM 7578 N N . ARG A 1 950 ? 11.807 24.083 -58.656 1.00 77.12 950 ARG A N 1
ATOM 7579 C CA . ARG A 1 950 ? 11.034 24.760 -57.596 1.00 77.12 950 ARG A CA 1
ATOM 7580 C C . ARG A 1 950 ? 9.615 24.209 -57.446 1.00 77.12 950 ARG A C 1
ATOM 7582 O O . ARG A 1 950 ? 9.135 24.110 -56.323 1.00 77.12 950 ARG A O 1
ATOM 7589 N N . GLU A 1 951 ? 8.954 23.855 -58.544 1.00 79.31 951 GLU A N 1
ATOM 7590 C CA . GLU A 1 951 ? 7.607 23.276 -58.511 1.00 79.31 951 GLU A CA 1
ATOM 7591 C C . GLU A 1 951 ? 7.601 21.893 -57.838 1.00 79.31 951 GLU A C 1
ATOM 7593 O O . GLU A 1 951 ? 6.761 21.630 -56.979 1.00 79.31 951 GLU A O 1
ATOM 7598 N N . ILE A 1 952 ? 8.581 21.041 -58.158 1.00 78.62 952 ILE A N 1
ATOM 7599 C CA . ILE A 1 952 ? 8.741 19.712 -57.547 1.00 78.62 952 ILE A CA 1
ATOM 7600 C C . ILE A 1 952 ? 9.071 19.831 -56.051 1.00 78.62 952 ILE A C 1
ATOM 7602 O O . ILE A 1 952 ? 8.459 19.137 -55.242 1.00 78.62 952 ILE A O 1
ATOM 7606 N N . VAL A 1 953 ? 9.964 20.753 -55.657 1.00 81.06 953 VAL A N 1
ATOM 7607 C CA . VAL A 1 953 ? 10.259 21.029 -54.234 1.00 81.06 953 VAL A CA 1
ATOM 7608 C C . VAL A 1 953 ? 8.993 21.416 -53.465 1.00 81.06 953 VAL A C 1
ATOM 7610 O O . VAL A 1 953 ? 8.770 20.894 -52.376 1.00 81.06 953 VAL A O 1
ATOM 7613 N N . LEU A 1 954 ? 8.146 22.287 -54.025 1.00 81.62 954 LEU A N 1
ATOM 7614 C CA . LEU A 1 954 ? 6.895 22.704 -53.379 1.00 81.62 954 LEU A CA 1
ATOM 7615 C C . LEU A 1 954 ? 5.881 21.555 -53.264 1.00 81.62 954 LEU A C 1
ATOM 7617 O O . LEU A 1 954 ? 5.220 21.440 -52.234 1.00 81.62 954 LEU A O 1
ATOM 7621 N N . LYS A 1 955 ? 5.780 20.679 -54.276 1.00 79.94 955 LYS A N 1
ATOM 7622 C CA . LYS A 1 955 ? 4.941 19.467 -54.211 1.00 79.94 955 LYS A CA 1
ATOM 7623 C C . LYS A 1 955 ? 5.420 18.515 -53.110 1.00 79.94 955 LYS A C 1
ATOM 7625 O O . LYS A 1 955 ? 4.610 18.066 -52.307 1.00 79.94 955 LYS A O 1
ATOM 7630 N N . ILE A 1 956 ? 6.727 18.262 -53.032 1.00 79.88 956 ILE A N 1
ATOM 7631 C CA . ILE A 1 956 ? 7.339 17.394 -52.015 1.00 79.88 956 ILE A CA 1
ATOM 7632 C C . ILE A 1 956 ? 7.166 17.976 -50.602 1.00 79.88 956 ILE A C 1
ATOM 7634 O O . ILE A 1 956 ? 6.776 17.255 -49.685 1.00 79.88 956 ILE A O 1
ATOM 7638 N N . ASP A 1 957 ? 7.382 19.280 -50.407 1.00 79.00 957 ASP A N 1
ATOM 7639 C CA . ASP A 1 957 ? 7.215 19.906 -49.088 1.00 79.00 957 ASP A CA 1
ATOM 7640 C C . ASP A 1 957 ? 5.746 19.913 -48.623 1.00 79.00 957 ASP A C 1
ATOM 7642 O O . ASP A 1 957 ? 5.473 19.703 -47.439 1.00 79.00 957 ASP A O 1
ATOM 7646 N N . ALA A 1 958 ? 4.792 20.044 -49.553 1.00 78.50 958 ALA A N 1
ATOM 7647 C CA . ALA A 1 958 ? 3.361 19.896 -49.282 1.00 78.50 958 ALA A CA 1
ATOM 7648 C C . ALA A 1 958 ? 2.931 18.446 -48.960 1.00 78.50 958 ALA A C 1
ATOM 7650 O O . ALA A 1 958 ? 1.920 18.256 -48.292 1.00 78.50 958 ALA A O 1
ATOM 7651 N N . MET A 1 959 ? 3.682 17.427 -49.400 1.00 75.75 959 MET A N 1
ATOM 7652 C CA . MET A 1 959 ? 3.411 16.010 -49.094 1.00 75.75 959 MET A CA 1
ATOM 7653 C C . MET A 1 959 ? 3.958 15.553 -47.728 1.00 75.75 959 MET A C 1
ATOM 7655 O O . MET A 1 959 ? 3.456 14.575 -47.168 1.00 75.75 959 MET A O 1
ATOM 7659 N N . ILE A 1 960 ? 4.999 16.217 -47.204 1.00 68.12 960 ILE A N 1
ATOM 7660 C CA . ILE A 1 960 ? 5.716 15.798 -45.978 1.00 68.12 960 ILE A CA 1
ATOM 7661 C C . ILE A 1 960 ? 5.347 16.653 -44.746 1.00 68.12 960 ILE A C 1
ATOM 7663 O O . ILE A 1 960 ? 5.506 16.203 -43.601 1.00 68.12 960 ILE A O 1
ATOM 7667 N N . SER A 1 961 ? 4.888 17.892 -44.963 1.00 58.78 961 SER A N 1
ATOM 7668 C CA . SER A 1 961 ? 4.414 18.795 -43.897 1.00 58.78 961 SER A CA 1
ATOM 7669 C C . SER A 1 961 ? 3.245 18.200 -43.120 1.00 58.78 961 SER A C 1
ATOM 7671 O O . SER A 1 961 ? 3.391 18.157 -41.877 1.00 58.78 961 SER A O 1
#

Nearest PDB structures (foldseek):
  8ay2-assembly2_B  TM=4.636E-01  e=2.053E-04  Rattus norvegicus
  8ay2-assembly1_A  TM=4.382E-01  e=6.846E-04  Rattus norvegicus
  7d63-assembly1_AE  TM=1.046E-01  e=4.868E-01  Saccharomyces cerevisiae S288C

Mean predicted aligned error: 18.97 Å

InterPro domains:
  IPR019514 Syndetin, C-terminal [PF10474] (720-957)
  IPR019515 Vacuolar protein sorting-associated protein 54, N-terminal [PF10475] (7-184)
  IPR040047 Syndetin [PTHR13258] (5-959)

Secondary structure (DSSP, 8-state):
-HHHHHHHHHHHHHHHHHHHHHHHHTHHHHHHHHHHHHHHHHHHHHHHHHHHHHHHHHHHHIIIIIIHHHHHHHHHHHHHHHHHHHHHHHHHHHHHHHHHHHHHHHHTT-HHHHHHHHHHHHHHHTSGGGTT-THHHHHHHHHHHHHHHHHHHHHHHHHHHHHS--HHHHHHHHHHHHHHHHHHGGGT----S--THHHHTTHHHHHHHHHHHHHHHHHHHHHHTT-HHHHHHHHHHTTSS----------PPP---HHHHHHHHHHHHHHHHHHHHHHHHHHHHHHTSTT-GGGGSHHHHT-S-SSTTSSSS----------------------------PPPPPPP-----------TT-TTHHHHHHHHHHHHHHHHHHHHHHHHHHHHHHHHHHHH---SSS--HHHHHHHHHHHHHHHHHHHHHHSS--HHHHHHHHHHHHHHHHHHHHHHHHHHHHHHHT-----B---TTS-SSHHHHHHHHHHHHT----------TT---GGG--HHHHHHHH--TTSTTTTHHHH-GGG----S---S----------------PPPPP-----S--B-HHIIIIIHHHHHHHHHHHHH-TTTHHHHHHHHHHHHHHHHHHHHHHHS-HHHHHHHHHT--SS--TTGGGTTHHHHHHHHHHHHH---SEEEEEEEEEEPPP--S-TT--SSS-PPEEEEEEEEE-SPPPHHHHS--TTTTTTHHHHHHHHHHHHHHHHHHHHHHHHHHHHS-GGGHHHHHHHHHHHHHHHHHHHHHHHHHHHHHHS-HHHHHHHHHHS----SS--SS--HHHHHHHHHHHHHHHHHHHTTTTSS-HHHHHHHHHHHHHHHHHHHHHHHHHSSS--HHHHHHHHHHHHHHHHHHHHHS---TTT-TT-HHHHHHHHHHTT--HHHHHHHHHHHTTTS-HHHHHHHHHHTGGGTS-HHHHHHHHHHHHHHH-

Solvent-accessible surface area (backbone atoms only — not comparable to full-atom values): 56340 Å² total; per-residue (Å²): 110,80,69,54,54,54,51,51,50,51,52,46,51,54,48,47,50,51,49,51,50,53,46,58,76,40,37,69,60,52,53,51,49,53,48,52,53,52,50,51,50,53,50,49,53,48,50,53,49,51,53,51,51,50,53,49,53,52,52,49,47,46,49,66,61,49,49,46,48,51,51,51,51,50,50,48,53,49,49,53,52,48,51,50,51,49,51,54,50,52,51,53,53,49,52,53,50,51,52,52,49,26,54,52,27,51,77,66,69,42,44,48,62,20,50,52,43,49,54,50,52,52,64,59,63,67,38,79,92,52,73,84,43,77,81,52,50,60,52,53,50,52,63,58,56,40,57,62,53,51,49,53,52,47,56,53,48,47,45,48,38,45,70,52,66,48,57,62,66,52,49,47,49,53,51,25,54,50,56,53,49,73,46,45,79,79,64,76,65,86,68,87,84,67,58,65,68,72,49,57,65,40,49,51,57,50,39,51,51,39,47,50,53,50,51,55,48,50,53,48,57,59,51,64,71,67,44,74,72,58,61,63,50,53,69,62,55,76,76,60,88,86,91,78,90,79,96,81,78,75,88,75,77,77,82,70,51,73,52,58,49,47,46,56,45,52,43,53,46,53,34,52,52,49,52,41,52,48,30,49,50,41,53,36,44,41,24,74,52,65,90,44,80,58,52,73,37,72,76,60,41,36,63,82,74,91,74,78,80,78,82,87,83,86,77,88,78,79,87,83,83,88,85,91,87,86,84,91,80,89,85,92,84,91,82,85,88,86,88,80,93,76,82,82,81,82,81,81,94,83,84,85,79,97,77,87,83,92,74,100,77,55,79,64,59,61,52,52,52,49,53,40,35,54,42,20,55,50,41,59,63,41,36,56,56,55,46,50,55,53,49,50,55,52,41,57,49,58,72,69,56,79,58,75,70,84,57,52,72,64,54,52,44,42,46,51,51,53,52,49,56,51,44,53,52,51,22,58,66,51,80,47,87,61,58,67,57,54,53,56,52,45,53,53,53,48,52,34,49,50,50,57,46,53,57,48,51,53,49,44,44,52,36,59,60,70,52,84,52,50,65,48,82,71,78,83,84,57,54,93,46,52,67,20,48,42,50,51,21,26,73,54,44,76,47,82,85,78,85,69,75,85,68,66,90,80,74,73,60,63,83,73,61,55,63,74,48,39,34,87,83,70,44,64,68,56,35,85,72,58,24,47,83,81,55,32,68,94,71,42,78,68,68,86,66,89,87,78,84,79,79,92,79,83,91,75,78,95,71,86,77,93,79,73,85,78,79,81,84,78,88,79,75,65,85,77,37,34,31,67,39,43,56,67,39,51,40,18,43,53,39,51,40,51,54,46,18,68,68,37,60,90,48,19,70,58,42,49,49,51,54,50,47,56,52,52,50,53,48,49,50,48,52,61,60,70,50,56,69,66,60,53,48,38,59,27,57,39,62,88,72,74,65,33,82,66,64,62,54,70,54,43,55,32,50,54,49,53,56,52,53,33,72,72,52,85,62,60,51,81,69,46,79,50,57,32,60,42,64,74,80,81,70,92,68,93,81,76,87,92,85,79,84,69,60,46,78,42,80,46,57,41,49,36,76,59,66,76,56,68,61,71,78,70,43,36,83,91,55,60,56,33,48,62,45,47,50,36,52,45,41,25,45,43,33,53,47,51,49,52,60,39,42,44,70,59,58,57,66,44,47,63,77,91,46,49,68,62,49,53,54,52,51,54,51,52,49,43,25,40,55,32,47,45,55,49,53,34,45,56,50,21,57,70,77,44,65,63,66,64,51,39,54,53,60,67,71,52,79,38,75,40,97,68,71,69,101,63,64,61,70,67,48,58,56,49,43,48,54,50,46,53,54,52,47,42,66,53,67,79,31,76,80,52,59,42,68,70,58,52,52,52,32,50,29,38,32,53,34,51,50,37,51,48,51,40,53,38,61,40,66,51,79,52,53,28,77,40,26,50,51,46,53,53,43,36,53,49,52,43,50,56,46,44,43,72,70,56,69,74,53,83,85,69,33,93,49,41,71,66,53,46,49,51,58,62,53,54,60,72,52,53,81,63,57,41,51,55,48,46,69,74,40,50,75,75,52,23,75,63,48,54,52,31,48,40,56,38,30,66,47,72,78,50,56,74,68,59,46,52,52,52,50,52,53,52,51,69,72,60,110

Radius of gyration: 60.72 Å; Cα contacts (8 Å, |Δi|>4): 753; chains: 1; bounding box: 121×63×247 Å

pLDDT: mean 72.08, std 19.55, range [22.62, 95.81]

Foldseek 3Di:
DVVVVVVVVVVVVVVVVVVVVVCVVCVVVVVVVVVVVVVVVVVVVVVVVVVVVVVVVVVVCCCPPPVVVVVVVVVVVVVVVVVVVVVVVVVVVVLVVLVVVLVVCLVVLQLQSNLVSLLVSLVVCPDPVNPPDPVCVVVVVVSVVVVVVSVVSLLVLLLVLLQPPQLVSVLSSVVSLVSNQVCPVVNPDPPVPDHSLNVLLCSLVSSLVSLLVVLVVLLCVLVVVLDVVVVVVVVVVVVPDDDDDDDDDDPDDDDDDSLRSLLVSVLVSLLSNLSSLLSLQLLLLCLQFDPDPCNNDSLSSLDDDPPVPPPPPPCPDDDDDDDDDDDDDDDDDDDDDDDDDDDDDDDDPPDDDPDDDDDPDCPSVVVVSVSSNVSSVVSLVCLVVSLVSSLVSSLVSLLPDDCQPPDDLLSLLSNLVSLVVSQLSSCLSNVDHSVSSLVSSLVSVVNNLVSVLVVLLVVLQVCVQPFPLFWDDDPCPQHPDLRSLVVLLCVLQVADDDPDDQDPPVPDPSVPDSCSSCCVPQNRCSDPVNCCVPNNPVVGRCNPHDDPDDDDDDDDDDDDDPDDDDDDDDPPFDLATATPSCSNRLSNVVSVLLVSLQSVLSCNVVSVVSNLLSLLSLLLLLVLQQDAPVLVQCQQVQNPDWDFPVSSCLQQLLLVSNQVNQVVDPDAAFRDWHWGFHFDDDDPPPPDDDDRGGTDTDIGTHGNSHDHDVLQVVQDVVCLRVPLSSQSSLSNSVNSLSSCVSCLSSSVSSHDPVCNVVSVVSSVSSNSNSVSSLLSSLLVSLVSLDPLPVLLVQLVPDDLADPAADPDADCVLVVRLVSLLVVLVCVVVVCVSRHDPVSSLLSNLSNQQSVLVSLLVSVLPDAQGDPNSLVSSLRSLVSNQVSSCVSPNPDCVRHVCHSCNSVVLSVLLVDDLVRNLVVLLVCLRPHTLSSNLSSLVNGPVVVDDPVVSVVSNVSSVVSND

Sequence (961 aa):
MRTEISAVDVAKDVILTKLQDDVRANYNALIQGMKVVQDVDLDLVRAQIHVKNGRRLLATAKHDLIMSSLEIVKTKRNRDRVSEIVNLGSQIVHFFFEEEKMNRALQAHHFITAVDICVGLRKGLAREEMHGLNILDEIRLRMQDFIPKLREQFDQSLRKVAGQFDPLEYKELLQAYITLADHSENLGFEFSSYTLNDVLSKIPEIIVRSLDDMTSEFMRQVFEAVSPKKLKLAKKNTLVEDNNGNKSGEPVDAALTPASQTVENVKRGYEHLTDLMHTYYLLVQWHRDPFNPLNDDIAYLHRCGIDDDDDDDDDDSEEEDAHDEKGYHHSHSSRHGHGSGRLKGLESPSQRSRNGSLGHSGSQKSLYDQVLCDTGMTLLRYRKIVWENIQHNVVEMIEKLDTTYGYKMEHIIALSLATTTFTEIGEEFTGAPSSKIRSVLRVKCEQYLHAFHDDNIELARMLLDTENWLRVTASTTDGDDNAGLLRLIEKRSGYYFERKVRGDLAVNPIYSRRVFPSFHSEGNPFSAANSMEWLSMKQGIRFHHETIGVSNGDKMSPQLDDKLELPVMDPNESEFVLTSSSLAGFVRLCGVYLKMMEHLPHIAWDVFRSLINLFEFNLYAVFTNFIPADDITQLFRGKGGGLIKNDATRWNGLRSGICRIADEINAGEVLLQSSALIYPVASSDKGRLDQQNSPMSRKVTLRKVTRTPTAMDDADEGSLYALTERSIACEAIVGQSRLLNAIEDLARSYLPDRYLCLMDEVYERNRTMARELRSFMYSTIATKLVDVHGLMDSVAAVPWDIPYISDQHNEYIVHLVQKCGEAWGGLQILADGSIPMDAREDIWAEMVQIIMDTLLQAFSTVPKPTPQGRALMLLDLHALQNGLDLINHISSRTVSRGREYVGNYIKAFYYDENELLEWVQANKTLYSKVQFANLLKNGIGSTLEIKKLREIVLKIDAMIS

Organism: Phytophthora nicotianae (NCBI:txid4792)